Protein 4HG5 (pdb70)

CATH classification: 3.60.110.10

Solvent-accessible surface area: 46223 Å² total; per-residue (Å²): 126,103,81,82,0,0,1,0,4,4,42,3,20,3,73,16,112,49,9,16,74,45,0,86,93,6,0,25,61,0,3,115,93,113,0,38,0,0,1,0,0,10,2,0,0,1,10,22,34,48,46,121,0,5,53,12,2,0,30,55,0,33,67,4,8,82,76,0,42,61,12,0,50,58,30,16,158,102,55,106,80,83,1,8,0,2,0,0,0,13,18,26,18,54,48,108,24,17,101,128,68,31,39,63,0,51,4,0,3,0,4,0,21,54,117,8,133,55,85,23,72,4,31,3,2,2,15,34,30,2,48,9,44,114,42,89,121,40,108,28,34,85,17,5,13,50,2,131,66,42,8,108,35,15,150,12,62,11,16,83,1,0,1,1,0,10,4,0,2,6,0,0,33,2,2,16,83,0,25,70,75,23,0,19,4,0,0,1,1,0,11,14,29,65,50,2,3,67,28,2,2,80,8,3,0,60,1,1,0,5,2,0,4,0,6,0,0,0,0,2,0,17,11,148,10,93,8,56,20,78,46,4,10,48,5,31,81,32,56,84,169,103,78,103,32,94,102,92,4,54,1,65,0,1,0,0,11,1,59,1,135,53,64,14,69,5,72,124,102,57,71,26,68,24,23,18,51,10,60,7,42,113,91,58,5,80,98,14,38,115,35,7,34,1,55,134,31,40,37,94,108,43,20,139,147,104,79,0,0,0,0,6,4,46,3,14,4,71,16,111,92,8,14,51,38,0,85,122,6,0,27,56,0,3,110,83,111,0,26,0,0,1,0,0,11,2,0,0,1,17,28,46,53,45,122,0,5,51,63,2,0,120,90,0,39,126,4,8,143,83,0,39,63,12,0,52,62,34,20,167,102,52,106,67,81,0,8,0,2,0,0,0,14,18,26,23,46,132,104,17,86,130,124,70,31,70,62,0,22,4,0,2,0,5,0,18,57,128,8,113,7,70,5,16,0,13,3,2,2,15,31,36,3,54,10,39,168,43,84,124,54,52,29,36,136,16,6,4,46,2,112,6,9,0,42,37,14,133,13,62,21,21,46,0,0,2,0,0,9,3,0,1,6,0,1,32,1,2,15,44,0,6,47,23,9,0,48,4,0,0,0,0,0,10,13,15,65,44,1,2,69,26,3,3,81,9,2,0,61,1,0,0,6,3,0,4,0,7,0,0,0,0,2,1,27,24,140,11,95,22,62,21,76,112,16,8,146,138,46,172,38,66,85,173,67,77,123,111,74,83,3,53,2,63,0,0,0,0,10,2,57,2,134,53,65,14,70,5,72,122,104,62,99,24,63,20,18,16,56,10,61,9,46,67,88,61,6,101,107,17,34,111,39,6,35,1,26,106,36,40,36,88,95,38,22,129,161,100,78,0,0,0,0,7,4,51,3,27,4,59,16,110,139,9,15,127,42,0,80,94,5,0,26,53,0,4,112,81,84,0,34,0,0,0,0,0,11,3,1,0,0,10,28,15,50,50,61,0,6,66,76,2,0,118,93,0,35,125,5,9,145,83,0,41,64,11,0,49,94,33,17,77,122,54,105,88,81,1,8,0,2,0,0,0,14,22,24,20,56,80,57,21,101,163,142,66,34,72,68,0,51,4,0,3,1,5,0,17,66,121,7,56,57,102,24,89,5,26,2,2,1,17,33,37,4,72,4,31,135,110,92,65,126,31,30,58,14,6,18,52,2,110,63,37,9,105,31,14,134,13,56,15,18,82,0,0,2,1,0,12,4,1,0,8,0,0,34,1,3,14,89,0,26,69,67,20,0,43,3,0,0,2,1,0,8,15,22,69,48,4,2,67,25,2,2,78,8,2,0,60,2,0,0,6,3,0,4,0,6,0,0,0,0,2,1,29,31,117,3,86,3,55,20,94,127,13,34,66,74,55,163,42,54,88,177,102,52,64,33,158,77,74,3,56,2,64,0,1,0,0,10,2,60,2,133,54,67,14,70,5,65,124,93,60,138,33,66,20,16,14,57,8,59,9,50,89,144,61,10,44,93,12,39,113,38,6,35,1,58,134,32,36,34,116,106,49,65,166,41,82,0,0,0,0,6,4,43,3,22,3,73,18,110,47,9,24,133,41,0,30,98,6,0,21,64,0,3,107,84,109,0,32,0,0,1,0,0,11,3,0,0,1,7,13,79,57,53,56,0,6,66,74,3,0,124,88,0,34,138,6,10,149,88,0,42,67,23,0,49,59,34,21,162,98,49,102,83,81,1,8,0,2,0,0,0,14,23,25,16,55,74,71,30,95,163,105,62,39,64,63,0,54,5,0,3,1,4,0,18,64,128,7,135,48,86,22,87,4,26,3,2,2,16,33,30,5,57,8,44,121,40,74,136,63,122,32,34,83,15,8,16,55,3,89,64,39,9,109,33,14,142,12,68,19,20,86,0,0,2,0,0,10,4,1,1,6,0,0,30,1,2,14,84,0,25,71,66,24,0,56,4,0,0,1,0,0,28,16,23,63,33,3,2,129,26,2,1,79,11,1,0,61,2,1,0,5,3,0,4,0,6,0,0,0,0,2,1,30,25,113,13,93,26,65,16,108,67,38,97,114,110,162,84,110,78,9,51,2,63,0,0,0,0,10,2,53,1,132,53,64,14,67,4,75,122,94,63,98,25,66,20,21,18,58,9,62,8,47,76,97,60,10,47,96,13,39,114,30,5,33,1,55,134,33,38,35,91,81,21,58

Radius of gyration: 39.62 Å; Cα contacts (8 Å, |Δi|>4): 2906; chains: 4; bounding box: 117×97×97 Å

Organism: Saccharomyces cerevisiae (strain ATCC 204508 / S288c) (NCBI:txid559292)

B-factor: mean 28.01, std 7.47, range [16.26, 55.85]

Sequence (1200 aa):
KLKRVAVAQLCSSADLTKNLKVVKELISEAIQKKADVVFLPEASDYLSQNPLHSRYLAQKSPKFIRQLQSSITDLVRDNSRNIDVSIGVHLPPSEQDLLEGNDRVRNVLLYIDHEGKILQEYQKLHLFDVDVPNGPILKESKSVQPGKAIPDIIESPLGKLGSAICYDIRFPEFSLKLRSMGAEILCFPSAFTIKTGEAHWELLGRARAVDTQCYVLMPGQVGMHDLSDPEWEKQSHMMSALEKSSRRESWGHSMVIDPWGKIIAHADPSTVGPQLILADLDRELLQEIRNNKMPLWNQRRDDLFHLKRVAVAQLCSSADLTKNLKVVKELISEAIQKKADVVFLPEASDYLSQNPLHSRYLAQKSPKFIRQLQSSITDLVRDNSRNIDVSIGVHLPPSEQDLLEGNDRVRNVLLYIDHEGKILQEYQKLHLFDVDVPNGPILKESKSVQPGKAIPDIIEESPLGKLGSAICYDIRFPEFSLKLRSMGAEILCFPSAFTIKTGEAHWELLGRARAVDTQCYVLMMPGQVGMHDLSDPEWEKQSHMSALEKSRRESWGHSMVIDPWGKIIAHADPSTVGPQLILADLDRELLQEIRNNKMPLWNQRRDDLFHLKRVAVAQLCSSADLTKNLKVVKELISEAIQKKADVVFLPEASDYLSQNPLHSRYLAQKSPKFIRQLQSSITDLVRDNSRNIDVSIGVHLPPSEQDLLEGNDRVRNVLLYIDHEGKILQEYQKLHLFDVDVPNPILKESKSVQPGKAIPDIIESPLGKLGSAICYDIRFPEFSLKLRSMGAEILCFPSAFTIKTGEAHWELLGRARAVDTQCYVLMMPGQVGMHDLSDPEWEKQSHMSALEKSSRRESWGHSMVIDPWGKIIAHADPSTVGPQLILADLDRELLQEIRNNKMPLWNQRRDDLFLKRVAVAQLCSSADLTKNLKVVKELISEAIQKKADVVFLPEASDYLSQNPLHSRYLAQKSPKFIRRQLQSSITDLVRDNSRNIDVSIGVHLPPSEQDLLEGNDRVRNVLLYIDHEGKILQEYQKLHLFDVDVPNGPILKESKSVQPGKAIPDIIESPLGKLGSAICYDIRFPEFSLKLRSMGAEILCFPSAFTIKTGEAHWELLGRARAVDTQCYVLMMPGQVGMHDLSDPEWEKQSRRESWGHSMVIDPWGKIIAHADPSTVGPQLILADLDRELLQEIRNNKMPLWNQRRDDLF

Foldseek 3Di:
DWAKEKFKEAAFAQDQVVLLVLVLVRVLVCVVVVHQEYEAFAASRHDAQDLVRLLVSLVVFVVSLVVNLVSLLVSCVVSVHWHKYKYWHKHFDDPVCVVVVHGAIFGWIWIATSNSDTPDTDTAADADQDDFDVDHGDDRVSRHDHDDDQDAFDQGPRGTEGEHEAVRLVPLVSLQVSLVNPHQEYEYRYFAAQRCCVVPVLVSQLVSLQVSLHKYWYHYYAAWYHHDDVVVCVVVVPDPVSVPRTGGGHAFTFIAGSNSDTAWTDDPVDRRMDMIMDIHDPVVSVVVCVVPVVVVPDPPVPPD/DAKEKFKEFAFAQDQVVLLVLVLVRVLVCVVVRHQEYEAFAASRHDALDLVSLLVSLVCFVVSLVVNLVSLLVSCVVSVHWYKYWYWHKHFDDPVCVVVVHGAIFTWIWIATSNSDTPDTDTAADWDQDDQDVDHGDDRVSRYDHDDDQTAFDQGPQGTEGEHEAVRLVPLVSLQVSLVNPHQEYEYRYFAAQRVCVVPVLVSQLVSLQVRLHKYWYHYYAAWYHHDDPVVCVVVVHDPVSGDTGGGHAFTFIAGSNSHTPWTDDPVDDGMDMIMDDDDPVSSVVVCVVPVVVVPDPVVPPD/DAKEKFKEFAFALDQVVLLVVVLVSLLVCVVVPHQEYEAFAASRHDAFDLVSCLVSQVVFVVSLVVSLVSLLVSCVVSVHWYKYKYWHKHFDDPVCVVVVNRAIWTWIFIATSNSDTPDTDTAADWDQDPQDVHGDDRSVHYDHDDDQTAFDCGPQGTEGEHEACRLVPLVSLQVSLVNPAQEYEYRYFAAQRCCVVPVLPSQLVSLQVRLHKYWYHYYAAWYFHDDVVVCVVVVHDPVSGRGIGGGNGQTFIAGSNSHTPWTDDPPDDRMDMIMDDHDPVVSVVVCVVPVVVVPDPPVVD/DAKEKFKEFAFAQDQVVLLVLVLVSLLVCVVVVHAEYEAFAASRHDAPDLVSVLVSQVCFVVSLVVSLVSLLVSCVVSVHWYKYKYWHKHFDDPVQVVVVNRAIWTWIFIATSNSDTPDTDTAADADQDDQDVAHGDDRVVRYDHDDDQTAFDQGPLGTEGEHEAVRLVPLVSLQVSLVNPHQEYEYRYFAAQRCCVVPVLVSQLVSLQVRLHKYWYHYYAAWYHHDDPVCVVVGIRGGNAFTFIAGSNSDTPWTDDPVDPGMDMIMDDHDVVVSVVVCVVPVVVVPDPPVVD

Secondary structure (P-SEA, 3-state):
cbbbbbbbbbbbcccaaaaaaaaaaaaaaaaaacccbbbbccccccccccaaaaaaaaaaaaaaaaaaaaaaaaaaaaacbbbbbbbbbcccccaaaaaaccccccbbbbbbccccccccccccccccccccccbbbbbccccbbbbccccccccccccbbbbbcccccccaaaaaaaaaacccbbbbbccccaaaaaccaaaaaaaaaaacccbbbbbbbbcccccccaaaaaaacccccccbbbbbbbcccccccccccccccccccccccbbbbbbbbaaaaaaaaaaccccccccccccc/cbbbbbbbbbbcccaaaaaaaaaaaaaaaaaacccbbbbccccccccccaaaaaaaaaaaaaaaaaaaaaaaaaaaaacbbbbbbbbbcccccaaaaaacccbbbbbbbbbccccccccccccccccccccccbbbbbccccbbbbccccccccccccbbbbbcccccccaaaaaaaaaacccbbbbbccccaaaaaccaaaaaaaaaaacccbbbbbbbbcccccccaaaaaaaccccccccccccccccccccccccccccccccccccbbbbbbbbaaaaaaaaaaccccccccccccc/cbbbbbbbbcccccaaaaaaaaaaaaaaaaaacccbbbbccccccccccaaaaaaaaaaaaaaaaaaaaaaaaaaaaacbbbbbbbbbcccccaaaaaacccbbbbbbbbbccccccccccccccccccccccccccccccbbbbccccccccccccbbbbbcccccccaaaaaaaaaacccbbbbbccccaaaaaccaaaaaaaaaaacccbbbbbbbbcccccccaaaaaaacccccccccbbbbbcccccccccccccccccccccccbbbbbbbbaaaaaaaaaacccccccccccc/cbbbbbbbbbbcccaaaaaaaaaaaaaaaaaacccbbbbccccccccccaaaaaaaaaaaaaaaaaaaaaaaaaaaaacbbbbbbbbbcccccaaaaaacccbbbbbbbbbcccccccccccccccccccccccccccccccbbbbccccccccccccbbbbbcccccccaaaaaaaaaacccbbbbbccccaaaaaccaaaaaaaaaaacccbbbbbbbbccccccccccccccbbbbbcccccccccccccccccccccccbbbbbbbbaaaaaaaaaacccccccccccc

Structure (mmCIF, N/CA/C/O backbone):
data_4HG5
#
_entry.id   4HG5
#
_cell.length_a   65.498
_cell.length_b   125.840
_cell.length_c   77.879
_cell.angle_alpha   90.00
_cell.angle_beta   95.41
_cell.angle_gamma   90.00
#
_symmetry.space_group_name_H-M   'P 1 21 1'
#
loop_
_entity.id
_entity.type
_entity.pdbx_description
1 polymer 'Probable hydrolase NIT2'
2 non-polymer 'OXALOACETATE ION'
3 non-polymer GLYCEROL
4 non-polymer 'CACODYLATE ION'
5 water water
#
loop_
_atom_site.group_PDB
_atom_site.id
_atom_site.type_symbol
_atom_site.label_atom_id
_atom_site.label_alt_id
_atom_site.label_comp_id
_atom_site.label_asym_id
_atom_site.label_entity_id
_atom_site.label_seq_id
_atom_site.pdbx_PDB_ins_code
_atom_site.Cartn_x
_atom_site.Cartn_y
_atom_site.Cartn_z
_atom_site.occupancy
_atom_site.B_iso_or_equiv
_atom_site.auth_seq_id
_atom_site.auth_comp_id
_atom_site.auth_asym_id
_atom_site.auth_atom_id
_atom_site.pdbx_PDB_model_num
ATOM 1 N N . LYS A 1 38 ? 24.048 -2.337 44.210 1.00 36.64 4 LYS A N 1
ATOM 2 C CA . LYS A 1 38 ? 24.752 -3.655 44.154 1.00 36.39 4 LYS A CA 1
ATOM 3 C C . LYS A 1 38 ? 23.774 -4.838 44.182 1.00 36.32 4 LYS A C 1
ATOM 4 O O . LYS A 1 38 ? 24.153 -5.981 43.887 1.00 36.61 4 LYS A O 1
ATOM 6 N N . LEU A 1 39 ? 22.522 -4.555 44.541 1.00 35.57 5 LEU A N 1
ATOM 7 C CA . LEU A 1 39 ? 21.462 -5.567 44.573 1.00 34.64 5 LEU A CA 1
ATOM 8 C C . LEU A 1 39 ? 20.411 -5.269 43.512 1.00 33.90 5 LEU A C 1
ATOM 9 O O . LEU A 1 39 ? 20.153 -4.104 43.197 1.00 33.81 5 LEU A O 1
ATOM 14 N N . LYS A 1 40 ? 19.804 -6.321 42.968 1.00 32.71 6 LYS A N 1
ATOM 15 C CA . LYS A 1 40 ? 18.770 -6.172 41.948 1.00 31.70 6 LYS A CA 1
ATOM 16 C C . LYS A 1 40 ? 17.478 -6.866 42.367 1.00 30.65 6 LYS A C 1
ATOM 17 O O . LYS A 1 40 ? 17.499 -8.020 42.800 1.00 30.55 6 LYS A O 1
ATOM 23 N N . ARG A 1 41 ? 16.358 -6.155 42.237 1.00 29.14 7 ARG A N 1
ATOM 24 C CA . ARG A 1 41 ? 15.072 -6.636 42.743 1.00 27.81 7 ARG A CA 1
ATOM 25 C C . ARG A 1 41 ? 14.263 -7.400 41.701 1.00 26.47 7 ARG A C 1
ATOM 26 O O . ARG A 1 41 ? 13.987 -6.887 40.613 1.00 25.91 7 ARG A O 1
ATOM 34 N N . VAL A 1 42 ? 13.868 -8.621 42.056 1.00 24.99 8 VAL A N 1
ATOM 35 C CA . VAL A 1 42 ? 13.009 -9.439 41.196 1.00 23.85 8 VAL A CA 1
ATOM 36 C C . VAL A 1 42 ? 11.627 -9.609 41.829 1.00 23.04 8 VAL A C 1
ATOM 37 O O . VAL A 1 42 ? 11.496 -9.639 43.057 1.00 22.90 8 VAL A O 1
ATOM 41 N N . ALA A 1 43 ? 10.605 -9.691 40.983 1.00 22.11 9 ALA A N 1
ATOM 42 C CA . ALA A 1 43 ? 9.266 -10.078 41.425 1.00 21.60 9 ALA A CA 1
ATOM 43 C C . ALA A 1 43 ? 8.853 -11.386 40.767 1.00 20.94 9 ALA A C 1
ATOM 44 O O . ALA A 1 43 ? 9.073 -11.591 39.570 1.00 20.77 9 ALA A O 1
ATOM 46 N N . VAL A 1 44 ? 8.255 -12.266 41.563 1.00 20.50 10 VAL A N 1
ATOM 47 C CA . VAL A 1 44 ? 7.771 -13.557 41.085 1.00 20.12 10 VAL A CA 1
ATOM 48 C C . VAL A 1 44 ? 6.285 -13.643 41.404 1.00 20.24 10 VAL A C 1
ATOM 49 O O . VAL A 1 44 ? 5.878 -13.467 42.555 1.00 19.88 10 VAL A O 1
ATOM 53 N N . ALA A 1 45 ? 5.478 -13.894 40.377 1.00 20.29 11 ALA A N 1
ATOM 54 C CA . ALA A 1 45 ? 4.023 -13.914 40.526 1.00 20.29 11 ALA A CA 1
ATOM 55 C C . ALA A 1 45 ? 3.495 -15.329 40.639 1.00 20.33 11 ALA A C 1
ATOM 56 O O . ALA A 1 45 ? 4.001 -16.247 39.990 1.00 20.27 11 ALA A O 1
ATOM 58 N N . GLN A 1 46 ? 2.485 -15.485 41.488 1.00 20.28 12 GLN A N 1
ATOM 59 C CA . GLN A 1 46 ? 1.733 -16.724 41.616 1.00 20.40 12 GLN A CA 1
ATOM 60 C C . GLN A 1 46 ? 0.289 -16.385 41.279 1.00 20.42 12 GLN A C 1
ATOM 61 O O . GLN A 1 46 ? -0.238 -15.382 41.756 1.00 20.78 12 GLN A O 1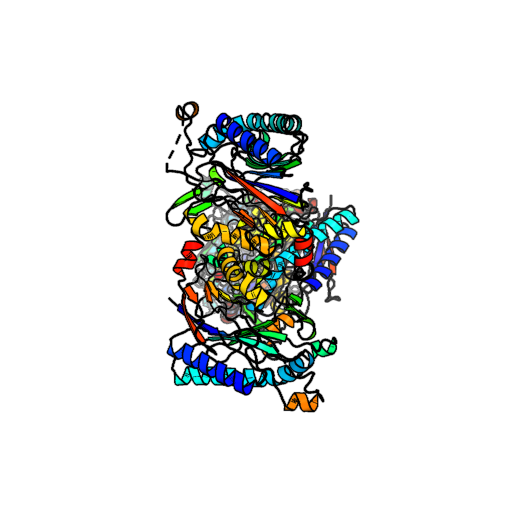
ATOM 67 N N . LEU A 1 47 ? -0.349 -17.204 40.450 1.00 20.56 13 LEU A N 1
ATOM 68 C CA . LEU A 1 47 ? -1.740 -16.934 40.063 1.00 20.45 13 LEU A CA 1
ATOM 69 C C . LEU A 1 47 ? -2.525 -18.204 39.758 1.00 20.49 13 LEU A C 1
ATOM 70 O O . LEU A 1 47 ? -1.971 -19.303 39.798 1.00 19.94 13 LEU A O 1
ATOM 75 N N . CYS A 1 48 ? -3.817 -18.042 39.463 1.00 20.47 14 CYS A N 1
ATOM 76 C CA . CYS A 1 48 ? -4.700 -19.170 39.192 1.00 21.30 14 CYS A CA 1
ATOM 77 C C . CYS A 1 48 ? -5.471 -18.918 37.890 1.00 21.13 14 CYS A C 1
ATOM 78 O O . CYS A 1 48 ? -6.541 -18.308 37.898 1.00 21.33 14 CYS A O 1
ATOM 81 N N . SER A 1 49 ? -4.904 -19.361 36.771 1.00 20.79 15 SER A N 1
ATOM 82 C CA . SER A 1 49 ? -5.509 -19.110 35.460 1.00 20.60 15 SER A CA 1
ATOM 83 C C . SER A 1 49 ? -6.858 -19.812 35.314 1.00 20.56 15 SER A C 1
ATOM 84 O O . SER A 1 49 ? -7.024 -20.953 35.748 1.00 20.61 15 SER A O 1
ATOM 87 N N . SER A 1 50 ? -7.813 -19.100 34.727 1.00 20.23 16 SER A N 1
ATOM 88 C CA . SER A 1 50 ? -9.076 -19.672 34.287 1.00 20.18 16 SER A CA 1
ATOM 89 C C . SER A 1 50 ? -9.006 -19.894 32.775 1.00 20.06 16 SER A C 1
ATOM 90 O O . SER A 1 50 ? -7.952 -19.705 32.165 1.00 19.62 16 SER A O 1
ATOM 93 N N . ALA A 1 51 ? -10.126 -20.283 32.169 1.00 20.07 17 ALA A N 1
ATOM 94 C CA . ALA A 1 51 ? -10.194 -20.387 30.714 1.00 20.27 17 ALA A CA 1
ATOM 95 C C . ALA A 1 51 ? -10.547 -19.038 30.078 1.00 20.73 17 ALA A C 1
ATOM 96 O O . ALA A 1 51 ? -10.579 -18.912 28.851 1.00 20.71 17 ALA A O 1
ATOM 98 N N . ASP A 1 52 ? -10.801 -18.039 30.922 1.00 20.71 18 ASP A N 1
ATOM 99 C CA . ASP A 1 52 ? -11.233 -16.714 30.476 1.00 21.34 18 ASP A CA 1
ATOM 100 C C . ASP A 1 52 ? -10.029 -15.782 30.329 1.00 21.19 18 ASP A C 1
ATOM 101 O O . ASP A 1 52 ? -9.515 -15.255 31.323 1.00 20.68 18 ASP A O 1
ATOM 106 N N . LEU A 1 53 ? -9.596 -15.574 29.086 1.00 21.11 19 LEU A N 1
ATOM 107 C CA . LEU A 1 53 ? -8.409 -14.759 28.798 1.00 21.67 19 LEU A CA 1
ATOM 108 C C . LEU A 1 53 ? -8.533 -13.309 29.269 1.00 22.00 19 LEU A C 1
ATOM 109 O O . LEU A 1 53 ? -7.549 -12.717 29.728 1.00 21.68 19 LEU A O 1
ATOM 114 N N . THR A 1 54 ? -9.739 -12.748 29.170 1.00 22.34 20 THR A N 1
ATOM 115 C CA . THR A 1 54 ? -9.989 -11.384 29.642 1.00 23.05 20 THR A CA 1
ATOM 116 C C . THR A 1 54 ? -9.815 -11.249 31.157 1.00 22.77 20 THR A C 1
ATOM 117 O O . THR A 1 54 ? -9.168 -10.300 31.633 1.00 22.84 20 THR A O 1
ATOM 121 N N . LYS A 1 55 ? -10.379 -12.200 31.904 1.00 22.19 21 LYS A N 1
ATOM 122 C CA . LYS A 1 55 ? -10.226 -12.229 33.354 1.00 22.03 21 LYS A CA 1
ATOM 123 C C . LYS A 1 55 ? -8.762 -12.455 33.746 1.00 21.74 21 LYS A C 1
ATOM 124 O O . LYS A 1 55 ? -8.252 -11.775 34.634 1.00 21.30 21 LYS A O 1
ATOM 126 N N . ASN A 1 56 ? -8.097 -13.394 33.072 1.00 21.08 22 ASN A N 1
ATOM 127 C CA . ASN A 1 56 ? -6.671 -13.652 33.316 1.00 21.22 22 ASN A CA 1
ATOM 128 C C . ASN A 1 56 ? -5.782 -12.429 33.062 1.00 21.02 22 ASN A C 1
ATOM 129 O O . ASN A 1 56 ? -4.849 -12.161 33.822 1.00 20.71 22 ASN A O 1
ATOM 134 N N . LEU A 1 57 ? -6.079 -11.688 31.996 1.00 20.86 23 LEU A N 1
ATOM 135 C CA . LEU A 1 57 ? -5.334 -10.466 31.676 1.00 21.29 23 LEU A CA 1
ATOM 136 C C . LEU A 1 57 ? -5.431 -9.421 32.789 1.00 21.41 23 LEU A C 1
ATOM 137 O O . LEU A 1 57 ? -4.431 -8.793 33.147 1.00 21.10 23 LEU A O 1
ATOM 142 N N . LYS A 1 58 ? -6.635 -9.252 33.338 1.00 21.48 24 LYS A N 1
ATOM 143 C CA . LYS A 1 58 ? -6.868 -8.324 34.444 1.00 21.68 24 LYS A CA 1
ATOM 144 C C . LYS A 1 58 ? -5.922 -8.619 35.616 1.00 21.60 24 LYS A C 1
ATOM 145 O O . LYS A 1 58 ? -5.271 -7.715 36.153 1.00 20.95 24 LYS A O 1
ATOM 148 N N . VAL A 1 59 ? -5.847 -9.896 35.986 1.00 21.64 25 VAL A N 1
ATOM 149 C CA . VAL A 1 59 ? -4.983 -10.373 37.066 1.00 21.84 25 VAL A CA 1
ATOM 150 C C . VAL A 1 59 ? -3.507 -10.123 36.755 1.00 21.64 25 VAL A C 1
ATOM 151 O O . VAL A 1 59 ? -2.773 -9.608 37.603 1.00 21.57 25 VAL A O 1
ATOM 155 N N . VAL A 1 60 ? -3.086 -10.482 35.541 1.00 21.48 26 VAL A N 1
ATOM 156 C CA . VAL A 1 60 ? -1.706 -10.275 35.111 1.00 21.25 26 VAL A CA 1
ATOM 157 C C . VAL A 1 60 ? -1.356 -8.781 35.174 1.00 21.35 26 VAL A C 1
ATOM 158 O O . VAL A 1 60 ? -0.292 -8.410 35.670 1.00 21.09 26 VAL A O 1
ATOM 162 N N . LYS A 1 61 ? -2.271 -7.936 34.704 1.00 21.56 27 LYS A N 1
ATOM 163 C CA . LYS A 1 61 ? -2.054 -6.485 34.694 1.00 22.12 27 LYS A CA 1
ATOM 164 C C . LYS A 1 61 ? -1.860 -5.925 36.098 1.00 22.13 27 LYS A C 1
ATOM 165 O O . LYS A 1 61 ? -0.986 -5.084 36.313 1.00 22.22 27 LYS A O 1
ATOM 171 N N . GLU A 1 62 ? -2.671 -6.405 37.046 1.00 22.11 28 GLU A N 1
ATOM 172 C CA . GLU A 1 62 ? -2.582 -5.987 38.448 1.00 22.34 28 GLU A CA 1
ATOM 173 C C . GLU A 1 62 ? -1.246 -6.376 39.064 1.00 22.24 28 GLU A C 1
ATOM 174 O O . GLU A 1 62 ? -0.652 -5.595 39.809 1.00 22.34 28 GLU A O 1
ATOM 178 N N . LEU A 1 63 ? -0.783 -7.587 38.756 1.00 22.02 29 LEU A N 1
ATOM 179 C CA . LEU A 1 63 ? 0.479 -8.098 39.299 1.00 22.06 29 LEU A CA 1
ATOM 180 C C . LEU A 1 63 ? 1.683 -7.323 38.778 1.00 21.99 29 LEU A C 1
ATOM 181 O O . LEU A 1 63 ? 2.604 -7.021 39.539 1.00 21.85 29 LEU A O 1
ATOM 186 N N . ILE A 1 64 ? 1.667 -6.987 37.488 1.00 22.06 30 ILE A N 1
ATOM 187 C CA . ILE A 1 64 ? 2.739 -6.195 36.889 1.00 22.37 30 ILE A CA 1
ATOM 188 C C . ILE A 1 64 ? 2.730 -4.786 37.482 1.00 22.66 30 ILE A C 1
ATOM 189 O O . ILE A 1 64 ? 3.785 -4.242 37.818 1.00 22.81 30 ILE A O 1
ATOM 194 N N . SER A 1 65 ? 1.533 -4.218 37.631 1.00 23.39 31 SER A N 1
ATOM 195 C CA . SER A 1 65 ? 1.361 -2.919 38.280 1.00 23.92 31 SER A CA 1
ATOM 196 C C . SER A 1 65 ? 1.950 -2.909 39.691 1.00 24.51 31 SER A C 1
ATOM 197 O O . SER A 1 65 ? 2.667 -1.975 40.065 1.00 24.28 31 SER A O 1
ATOM 200 N N . GLU A 1 66 ? 1.645 -3.954 40.459 1.00 25.03 32 GLU A N 1
ATOM 201 C CA . GLU A 1 66 ? 2.180 -4.118 41.810 1.00 25.72 32 GLU A CA 1
ATOM 202 C C . GLU A 1 66 ? 3.704 -4.242 41.789 1.00 25.45 32 GLU A C 1
ATOM 203 O O . GLU A 1 66 ? 4.387 -3.649 42.625 1.00 25.43 32 GLU A O 1
ATOM 209 N N . ALA A 1 67 ? 4.228 -5.001 40.827 1.00 25.29 33 ALA A N 1
ATOM 210 C CA . ALA A 1 67 ? 5.677 -5.162 40.659 1.00 25.11 33 ALA A CA 1
ATOM 211 C C . ALA A 1 67 ? 6.409 -3.836 40.420 1.00 25.05 33 ALA A C 1
ATOM 212 O O . ALA A 1 67 ? 7.463 -3.599 41.015 1.00 24.90 33 ALA A O 1
ATOM 214 N N . ILE A 1 68 ? 5.851 -2.983 39.560 1.00 25.21 34 ILE A N 1
ATOM 215 C CA . ILE A 1 68 ? 6.436 -1.657 39.289 1.00 25.73 34 ILE A CA 1
ATOM 216 C C . ILE A 1 68 ? 6.411 -0.776 40.534 1.00 25.89 34 ILE A C 1
ATOM 217 O O . ILE A 1 68 ? 7.384 -0.069 40.822 1.00 25.66 34 ILE A O 1
ATOM 222 N N . GLN A 1 69 ? 5.294 -0.814 41.259 1.00 26.37 35 GLN A N 1
ATOM 223 C CA . GLN A 1 69 ? 5.152 -0.045 42.495 1.00 27.16 35 GLN A CA 1
ATOM 224 C C . GLN A 1 69 ? 6.147 -0.505 43.552 1.00 27.29 35 GLN A C 1
ATOM 225 O O . GLN A 1 69 ? 6.595 0.292 44.377 1.00 27.26 35 GLN A O 1
ATOM 230 N N . LYS A 1 70 ? 6.492 -1.791 43.516 1.00 27.48 36 LYS A N 1
ATOM 231 C CA . LYS A 1 70 ? 7.460 -2.361 44.448 1.00 27.91 36 LYS A CA 1
ATOM 232 C C . LYS A 1 70 ? 8.892 -2.237 43.915 1.00 27.59 36 LYS A C 1
ATOM 233 O O . LYS A 1 70 ? 9.839 -2.716 44.540 1.00 27.73 36 LYS A O 1
ATOM 239 N N . LYS A 1 71 ? 9.031 -1.599 42.756 1.00 27.42 37 LYS A N 1
ATOM 240 C CA . LYS A 1 71 ? 10.329 -1.298 42.138 1.00 27.27 37 LYS A CA 1
ATOM 241 C C . LYS A 1 71 ? 11.144 -2.541 41.742 1.00 26.86 37 LYS A C 1
ATOM 242 O O . LYS A 1 71 ? 12.376 -2.554 41.820 1.00 26.73 37 LYS A O 1
ATOM 247 N N . ALA A 1 72 ? 10.440 -3.584 41.310 1.00 26.38 38 ALA A N 1
ATOM 248 C CA . ALA A 1 72 ? 11.078 -4.761 40.725 1.00 25.79 38 ALA A CA 1
ATOM 249 C C . ALA A 1 72 ? 11.575 -4.412 39.328 1.00 25.57 38 ALA A C 1
ATOM 250 O O . ALA A 1 72 ? 10.894 -3.701 38.591 1.00 25.38 38 ALA A O 1
ATOM 252 N N . ASP A 1 73 ? 12.755 -4.907 38.966 1.00 25.35 39 ASP A N 1
ATOM 253 C CA . ASP A 1 73 ? 13.318 -4.644 37.640 1.00 25.25 39 ASP A CA 1
ATOM 254 C C . ASP A 1 73 ? 12.729 -5.572 36.578 1.00 24.21 39 ASP A C 1
ATOM 255 O O . ASP A 1 73 ? 12.629 -5.205 35.404 1.00 23.88 39 ASP A O 1
ATOM 260 N N . VAL A 1 74 ? 12.363 -6.781 37.001 1.00 22.93 40 VAL A N 1
ATOM 261 C CA . VAL A 1 74 ? 11.708 -7.761 36.139 1.00 21.90 40 VAL A CA 1
ATOM 262 C C . VAL A 1 74 ? 10.664 -8.516 36.963 1.00 21.63 40 VAL A C 1
ATOM 263 O O . VAL A 1 74 ? 10.880 -8.794 38.151 1.00 21.39 40 VAL A O 1
ATOM 267 N N . VAL A 1 75 ? 9.546 -8.849 36.326 1.00 20.46 41 VAL A N 1
ATOM 268 C CA . VAL A 1 75 ? 8.511 -9.664 36.956 1.00 20.10 41 VAL A CA 1
ATOM 269 C C . VAL A 1 75 ? 8.300 -10.955 36.161 1.00 19.65 41 VAL A C 1
ATOM 270 O O . VAL A 1 75 ? 8.164 -10.925 34.938 1.00 19.84 41 VAL A O 1
ATOM 274 N N . PHE A 1 76 ? 8.289 -12.077 36.873 1.00 19.47 42 PHE A N 1
ATOM 275 C CA . PHE A 1 76 ? 8.144 -13.400 36.268 1.00 19.16 42 PHE A CA 1
ATOM 276 C C . PHE A 1 76 ? 6.788 -13.999 36.635 1.00 19.05 42 PHE A C 1
ATOM 277 O O . PHE A 1 76 ? 6.456 -14.120 37.822 1.00 19.20 42 PHE A O 1
ATOM 285 N N . LEU A 1 77 ? 6.015 -14.357 35.609 1.00 18.65 43 LEU A N 1
ATOM 286 C CA . LEU A 1 77 ? 4.691 -14.950 35.765 1.00 18.94 43 LEU A CA 1
ATOM 287 C C . LEU A 1 77 ? 4.742 -16.422 35.344 1.00 18.70 43 LEU A C 1
ATOM 288 O O . LEU A 1 77 ? 5.606 -16.807 34.548 1.00 18.77 43 LEU A O 1
ATOM 293 N N . PRO A 1 78 ? 3.798 -17.245 35.843 1.00 18.28 44 PRO A N 1
ATOM 294 C CA . PRO A 1 78 ? 3.837 -18.690 35.580 1.00 18.10 44 PRO A CA 1
ATOM 295 C C . PRO A 1 78 ? 3.548 -19.107 34.136 1.00 18.24 44 PRO A C 1
ATOM 296 O O . PRO A 1 78 ? 3.119 -18.295 33.316 1.00 18.18 44 PRO A O 1
ATOM 300 N N . GLU A 1 79 ? 3.790 -20.385 33.850 1.00 18.47 45 GLU A N 1
ATOM 301 C CA . GLU A 1 79 ? 3.346 -21.035 32.628 1.00 18.64 45 GLU A CA 1
ATOM 302 C C . GLU A 1 79 ? 1.836 -20.854 32.521 1.00 18.57 45 GLU A C 1
ATOM 303 O O . GLU A 1 79 ? 1.155 -20.784 33.540 1.00 18.68 45 GLU A O 1
ATOM 309 N N . ALA A 1 80 ? 1.334 -20.749 31.290 1.00 18.94 46 ALA A N 1
ATOM 310 C CA . ALA A 1 80 ? -0.108 -20.701 31.014 1.00 19.05 46 ALA A CA 1
ATOM 311 C C . ALA A 1 80 ? -0.820 -19.547 31.733 1.00 19.13 46 ALA A C 1
ATOM 312 O O . ALA A 1 80 ? -1.924 -19.713 32.259 1.00 19.46 46 ALA A O 1
ATOM 314 N N . SER A 1 81 ? -0.173 -18.385 31.751 1.00 18.77 47 SER A N 1
ATOM 315 C CA . SER A 1 81 ? -0.727 -17.180 32.363 1.00 18.95 47 SER A CA 1
ATOM 316 C C . SER A 1 81 ? -1.830 -16.558 31.513 1.00 19.02 47 SER A C 1
ATOM 317 O O . SER A 1 81 ? -2.591 -15.708 32.003 1.00 19.82 47 SER A O 1
ATOM 320 N N . ASP A 1 82 ? -1.905 -16.949 30.243 1.00 19.16 48 ASP A N 1
ATOM 321 C CA . ASP A 1 82 ? -3.013 -16.505 29.394 1.00 19.33 48 ASP A CA 1
ATOM 322 C C . ASP A 1 82 ? -4.268 -17.332 29.621 1.00 19.22 48 ASP A C 1
ATOM 323 O O . ASP A 1 82 ? -5.363 -16.774 29.719 1.00 19.15 48 ASP A O 1
ATOM 328 N N . TYR A 1 83 ? -4.110 -18.655 29.714 1.00 18.93 49 TYR A N 1
ATOM 329 C CA . TYR A 1 83 ? -5.242 -19.553 29.936 1.00 18.94 49 TYR A CA 1
ATOM 330 C C . TYR A 1 83 ? -4.810 -20.968 30.297 1.00 19.31 49 TYR A C 1
ATOM 331 O O . TYR A 1 83 ? -3.696 -21.393 29.985 1.00 18.88 49 TYR A O 1
ATOM 340 N N . LEU A 1 84 ? -5.728 -21.688 30.932 1.00 19.83 50 LEU A N 1
ATOM 341 C CA . LEU A 1 84 ? -5.668 -23.139 31.020 1.00 20.72 50 LEU A CA 1
ATOM 342 C C . LEU A 1 84 ? -6.966 -23.676 30.436 1.00 20.92 50 LEU A C 1
ATOM 343 O O . LEU A 1 84 ? -7.995 -23.014 30.518 1.00 21.73 50 LEU A O 1
ATOM 348 N N . SER A 1 85 ? -6.913 -24.864 29.842 1.00 21.62 51 SER A N 1
ATOM 349 C CA . SER A 1 85 ? -8.028 -25.382 29.051 1.00 22.13 51 SER A CA 1
ATOM 350 C C . SER A 1 85 ? -8.568 -26.703 29.597 1.00 22.37 51 SER A C 1
ATOM 351 O O . SER A 1 85 ? -7.945 -27.335 30.450 1.00 22.40 51 SER A O 1
ATOM 354 N N . GLN A 1 86 ? -9.723 -27.114 29.083 1.00 22.29 52 GLN A N 1
ATOM 355 C CA . GLN A 1 86 ? -10.398 -28.331 29.532 1.00 22.73 52 GLN A CA 1
ATOM 356 C C . GLN A 1 86 ? -9.848 -29.585 28.869 1.00 22.42 52 GLN A C 1
ATOM 357 O O . GLN A 1 86 ? -9.826 -30.655 29.478 1.00 22.25 52 GLN A O 1
ATOM 363 N N . ASN A 1 87 ? -9.423 -29.448 27.614 1.00 22.36 53 ASN A N 1
ATOM 364 C CA . ASN A 1 87 ? -8.929 -30.574 26.825 1.00 22.09 53 ASN A CA 1
ATOM 365 C C . ASN A 1 87 ? -8.163 -30.058 25.599 1.00 21.70 53 ASN A C 1
ATOM 366 O O . ASN A 1 87 ? -8.105 -28.841 25.390 1.00 21.22 53 ASN A O 1
ATOM 371 N N . PRO A 1 88 ? -7.557 -30.964 24.801 1.00 21.42 54 PRO A N 1
ATOM 372 C CA . PRO A 1 88 ? -6.765 -30.511 23.649 1.00 21.44 54 PRO A CA 1
ATOM 373 C C . PRO A 1 88 ? -7.531 -29.675 22.619 1.00 21.14 54 PRO A C 1
ATOM 374 O O . PRO A 1 88 ? -6.947 -28.786 21.995 1.00 21.34 54 PRO A O 1
ATOM 378 N N . LEU A 1 89 ? -8.819 -29.953 22.446 1.00 20.68 55 LEU A N 1
ATOM 379 C CA . LEU A 1 89 ? -9.629 -29.182 21.504 1.00 20.66 55 LEU A CA 1
ATOM 380 C C . LEU A 1 89 ? -9.855 -27.774 22.035 1.00 20.21 55 LEU A C 1
ATOM 381 O O . LEU A 1 89 ? -9.808 -26.807 21.282 1.00 20.38 55 LEU A O 1
ATOM 386 N N . HIS A 1 90 ? -10.072 -27.675 23.344 1.00 20.10 56 HIS A N 1
ATOM 387 C CA . HIS A 1 90 ? -10.272 -26.397 24.008 1.00 19.61 56 HIS A CA 1
ATOM 388 C C . HIS A 1 90 ? -9.030 -25.521 23.910 1.00 19.63 56 HIS A C 1
ATOM 389 O O . HIS A 1 90 ? -9.133 -24.315 23.657 1.00 19.64 56 HIS A O 1
ATOM 396 N N . SER A 1 91 ? -7.864 -26.137 24.101 1.00 19.26 57 SER A N 1
ATOM 397 C CA . SER A 1 91 ? -6.588 -25.422 24.061 1.00 19.65 57 SER A CA 1
ATOM 398 C C . SER A 1 91 ? -6.384 -24.730 22.712 1.00 19.24 57 SER A C 1
ATOM 399 O O . SER A 1 91 ? -6.018 -23.549 22.657 1.00 19.27 57 SER A O 1
ATOM 402 N N . ARG A 1 92 ? -6.648 -25.471 21.637 1.00 18.69 58 ARG A N 1
ATOM 403 C CA . ARG A 1 92 ? -6.513 -24.963 20.273 1.00 18.95 58 ARG A CA 1
ATOM 404 C C . ARG A 1 92 ? -7.432 -23.777 20.018 1.00 18.76 58 ARG A C 1
ATOM 405 O O . ARG A 1 92 ? -7.061 -22.830 19.326 1.00 19.25 58 ARG A O 1
ATOM 413 N N . TYR A 1 93 ? -8.628 -23.847 20.593 1.00 18.56 59 TYR A N 1
ATOM 414 C CA . TYR A 1 93 ? -9.627 -22.793 20.472 1.00 18.29 59 TYR A CA 1
ATOM 415 C C . TYR A 1 93 ? -9.187 -21.532 21.214 1.00 18.13 59 TYR A C 1
ATOM 416 O O . TYR A 1 93 ? -9.313 -20.423 20.694 1.00 17.71 59 TYR A O 1
ATOM 425 N N . LEU A 1 94 ? -8.668 -21.707 22.429 1.00 17.93 60 LEU A N 1
ATOM 426 C CA . LEU A 1 94 ? -8.202 -20.571 23.225 1.00 17.82 60 LEU A CA 1
ATOM 427 C C . LEU A 1 94 ? -6.915 -19.937 22.688 1.00 17.80 60 LEU A C 1
ATOM 428 O O . LEU A 1 94 ? -6.735 -18.715 22.778 1.00 17.22 60 LEU A O 1
ATOM 433 N N . ALA A 1 95 ? -6.037 -20.762 22.118 1.00 17.69 61 ALA A N 1
ATOM 434 C CA . ALA A 1 95 ? -4.774 -20.282 21.553 1.00 18.15 61 ALA A CA 1
ATOM 435 C C . ALA A 1 95 ? -5.016 -19.263 20.443 1.00 18.48 61 ALA A C 1
ATOM 436 O O . ALA A 1 95 ? -4.203 -18.372 20.224 1.00 17.93 61 ALA A O 1
ATOM 438 N N . GLN A 1 96 ? -6.151 -19.390 19.759 1.00 19.04 62 GLN A N 1
ATOM 439 C CA . GLN A 1 96 ? -6.551 -18.420 18.740 1.00 19.84 62 GLN A CA 1
ATOM 440 C C . GLN A 1 96 ? -6.814 -17.016 19.308 1.00 20.29 62 GLN A C 1
ATOM 441 O O . GLN A 1 96 ? -6.748 -16.025 18.571 1.00 20.37 62 GLN A O 1
ATOM 447 N N . LYS A 1 97 ? -7.084 -16.945 20.615 1.00 20.48 63 LYS A N 1
ATOM 448 C CA . LYS A 1 97 ? -7.349 -15.687 21.326 1.00 20.53 63 LYS A CA 1
ATOM 449 C C . LYS A 1 97 ? -6.086 -15.115 21.979 1.00 20.59 63 LYS A C 1
ATOM 450 O O . LYS A 1 97 ? -6.065 -13.965 22.427 1.00 19.85 63 LYS A O 1
ATOM 456 N N . SER A 1 98 ? -5.039 -15.930 22.048 1.00 20.25 64 SER A N 1
ATOM 457 C CA . SER A 1 98 ? -3.790 -15.536 22.701 1.00 20.46 64 SER A CA 1
ATOM 458 C C . SER A 1 98 ? -3.036 -14.370 22.042 1.00 20.54 64 SER A C 1
ATOM 459 O O . SER A 1 98 ? -2.506 -13.523 22.757 1.00 20.80 64 SER A O 1
ATOM 462 N N . PRO A 1 99 ? -2.972 -14.318 20.688 1.00 20.62 65 PRO A N 1
ATOM 463 C CA . PRO A 1 99 ? -2.292 -13.163 20.085 1.00 20.47 65 PRO A CA 1
ATOM 464 C C . PRO A 1 99 ? -2.879 -11.807 20.495 1.00 20.57 65 PRO A C 1
ATOM 465 O O . PRO A 1 99 ? -2.118 -10.856 20.679 1.00 19.91 65 PRO A O 1
ATOM 469 N N . LYS A 1 100 ? -4.205 -11.729 20.646 1.00 20.70 66 LYS A N 1
ATOM 470 C CA . LYS A 1 100 ? -4.883 -10.510 21.128 1.00 21.55 66 LYS A CA 1
ATOM 471 C C . LYS A 1 100 ? -4.500 -10.219 22.590 1.00 21.07 66 LYS A C 1
ATOM 472 O O . LYS A 1 100 ? -4.151 -9.091 22.934 1.00 20.78 66 LYS A O 1
ATOM 478 N N . PHE A 1 101 ? -4.573 -11.244 23.438 1.00 20.98 67 PHE A N 1
ATOM 479 C CA . PHE A 1 101 ? -4.069 -11.179 24.826 1.00 20.83 67 PHE A CA 1
ATOM 480 C C . PHE A 1 101 ? -2.655 -10.577 24.899 1.00 20.95 67 PHE A C 1
ATOM 481 O O . PHE A 1 101 ? -2.378 -9.695 25.717 1.00 20.85 67 PHE A O 1
ATOM 489 N N . ILE A 1 102 ? -1.762 -11.063 24.040 1.00 21.13 68 ILE A N 1
ATOM 490 C CA . ILE A 1 102 ? -0.370 -10.629 24.073 1.00 21.52 68 ILE A CA 1
ATOM 491 C C . ILE A 1 102 ? -0.242 -9.162 23.643 1.00 22.01 68 ILE A C 1
ATOM 492 O O . ILE A 1 102 ? 0.496 -8.397 24.264 1.00 22.01 68 ILE A O 1
ATOM 497 N N . ARG A 1 103 ? -0.975 -8.776 22.597 1.00 22.35 69 ARG A N 1
ATOM 498 C CA . ARG A 1 103 ? -0.963 -7.390 22.119 1.00 23.02 69 ARG A CA 1
ATOM 499 C C . ARG A 1 103 ? -1.503 -6.435 23.177 1.00 22.95 69 ARG A C 1
ATOM 500 O O . ARG A 1 103 ? -0.963 -5.347 23.368 1.00 23.03 69 ARG A O 1
ATOM 508 N N . GLN A 1 104 ? -2.570 -6.853 23.856 1.00 23.16 70 GLN A N 1
ATOM 509 C CA . GLN A 1 104 ? -3.152 -6.073 24.939 1.00 23.50 70 GLN A CA 1
ATOM 510 C C . GLN A 1 104 ? -2.183 -5.969 26.114 1.00 23.28 70 GLN A C 1
ATOM 511 O O . GLN A 1 104 ? -2.089 -4.921 26.749 1.00 23.14 70 GLN A O 1
ATOM 517 N N . LEU A 1 105 ? -1.445 -7.052 26.366 1.00 23.06 71 LEU A N 1
ATOM 518 C CA . LEU A 1 105 ? -0.432 -7.086 27.414 1.00 23.03 71 LEU A CA 1
ATOM 519 C C . LEU A 1 105 ? 0.740 -6.159 27.100 1.00 23.05 71 LEU A C 1
ATOM 520 O O . LEU A 1 105 ? 1.188 -5.419 27.969 1.00 22.96 71 LEU A O 1
ATOM 525 N N . GLN A 1 106 ? 1.230 -6.212 25.860 1.00 23.43 72 GLN A N 1
ATOM 526 C CA . GLN A 1 106 ? 2.296 -5.321 25.397 1.00 23.80 72 GLN A CA 1
ATOM 527 C C . GLN A 1 106 ? 1.905 -3.857 25.629 1.00 24.21 72 GLN A C 1
ATOM 528 O O . GLN A 1 106 ? 2.695 -3.064 26.155 1.00 24.03 72 GLN A O 1
ATOM 534 N N . SER A 1 107 ? 0.669 -3.524 25.263 1.00 24.43 73 SER A N 1
ATOM 535 C CA . SER A 1 107 ? 0.128 -2.182 25.452 1.00 25.20 73 SER A CA 1
ATOM 536 C C . SER A 1 107 ? -0.010 -1.820 26.931 1.00 25.06 73 SER A C 1
ATOM 537 O O . SER A 1 107 ? 0.272 -0.689 27.324 1.00 25.37 73 SER A O 1
ATOM 540 N N . SER A 1 108 ? -0.428 -2.789 27.744 1.00 25.05 74 SER A N 1
ATOM 541 C CA . SER A 1 108 ? -0.602 -2.594 29.183 1.00 24.97 74 SER A CA 1
ATOM 542 C C . SER A 1 108 ? 0.730 -2.308 29.872 1.00 24.86 74 SER A C 1
ATOM 543 O O . SER A 1 108 ? 0.804 -1.460 30.763 1.00 24.60 74 SER A O 1
ATOM 546 N N . ILE A 1 109 ? 1.774 -3.013 29.440 1.00 24.57 75 ILE A N 1
ATOM 547 C CA . ILE A 1 109 ? 3.123 -2.813 29.963 1.00 24.44 75 ILE A CA 1
ATOM 548 C C . ILE A 1 109 ? 3.642 -1.402 29.659 1.00 24.65 75 ILE A C 1
ATOM 549 O O . ILE A 1 109 ? 4.116 -0.721 30.567 1.00 24.20 75 ILE A O 1
ATOM 554 N N . THR A 1 110 ? 3.541 -0.964 28.400 1.00 25.16 76 THR A N 1
ATOM 555 C CA . THR A 1 110 ? 3.962 0.399 28.041 1.00 26.16 76 THR A CA 1
ATOM 556 C C . THR A 1 110 ? 3.151 1.452 28.793 1.00 26.36 76 THR A C 1
ATOM 557 O O . THR A 1 110 ? 3.701 2.468 29.217 1.00 26.60 76 THR A O 1
ATOM 561 N N . ASP A 1 111 ? 1.852 1.205 28.962 1.00 26.64 77 ASP A N 1
ATOM 562 C CA . ASP A 1 111 ? 0.987 2.127 29.708 1.00 26.98 77 ASP A CA 1
ATOM 563 C C . ASP A 1 111 ? 1.421 2.237 31.165 1.00 26.57 77 ASP A C 1
ATOM 564 O O . ASP A 1 111 ? 1.479 3.342 31.724 1.00 26.29 77 ASP A O 1
ATOM 569 N N . LEU A 1 112 ? 1.742 1.089 31.764 1.00 26.13 78 LEU A N 1
ATOM 570 C CA . LEU A 1 112 ? 2.178 1.031 33.160 1.00 25.99 78 LEU A CA 1
ATOM 571 C C . LEU A 1 112 ? 3.551 1.675 33.352 1.00 26.03 78 LEU A C 1
ATOM 572 O O . LEU A 1 112 ? 3.782 2.374 34.344 1.00 25.84 78 LEU A O 1
ATOM 577 N N . VAL A 1 113 ? 4.449 1.446 32.396 1.00 25.92 79 VAL A N 1
ATOM 578 C CA . VAL A 1 113 ? 5.777 2.057 32.420 1.00 26.16 79 VAL A CA 1
ATOM 579 C C . VAL A 1 113 ? 5.667 3.592 32.343 1.00 26.63 79 VAL A C 1
ATOM 580 O O . VAL A 1 113 ? 6.278 4.307 33.138 1.00 26.75 79 VAL A O 1
ATOM 584 N N . ARG A 1 114 ? 4.861 4.073 31.403 1.00 27.27 80 ARG A N 1
ATOM 585 C CA . ARG A 1 114 ? 4.609 5.506 31.224 1.00 28.17 80 ARG A CA 1
ATOM 586 C C . ARG A 1 114 ? 3.990 6.146 32.472 1.00 28.46 80 ARG A C 1
ATOM 587 O O . ARG A 1 114 ? 4.465 7.186 32.936 1.00 28.39 80 ARG A O 1
ATOM 595 N N . ASP A 1 115 ? 2.950 5.514 33.018 1.00 29.04 81 ASP A N 1
ATOM 596 C CA . ASP A 1 115 ? 2.207 6.069 34.160 1.00 29.86 81 ASP A CA 1
ATOM 597 C C . ASP A 1 115 ? 2.992 6.079 35.474 1.00 29.86 81 ASP A C 1
ATOM 598 O O . ASP A 1 115 ? 2.718 6.899 36.359 1.00 30.04 81 ASP A O 1
ATOM 603 N N . ASN A 1 116 ? 3.959 5.173 35.602 1.00 29.42 82 ASN A N 1
ATOM 604 C CA . ASN A 1 116 ? 4.790 5.095 36.801 1.00 29.34 82 ASN A CA 1
ATOM 605 C C . ASN A 1 116 ? 6.177 5.707 36.602 1.00 29.25 82 ASN A C 1
ATOM 606 O O . ASN A 1 116 ? 6.986 5.735 37.533 1.00 29.39 82 ASN A O 1
ATOM 611 N N . SER A 1 117 ? 6.440 6.191 35.387 1.00 29.41 83 SER A N 1
ATOM 612 C CA . SER A 1 117 ? 7.738 6.769 35.004 1.00 29.48 83 SER A CA 1
ATOM 613 C C . SER A 1 117 ? 8.899 5.852 35.402 1.00 29.08 83 SER A C 1
ATOM 614 O O . SER A 1 117 ? 9.946 6.309 35.864 1.00 29.16 83 SER A O 1
ATOM 617 N N . ARG A 1 118 ? 8.701 4.550 35.216 1.00 28.54 84 ARG A N 1
ATOM 618 C CA . ARG A 1 118 ? 9.641 3.549 35.700 1.00 28.00 84 ARG A CA 1
ATOM 619 C C . ARG A 1 118 ? 9.590 2.306 34.814 1.00 27.18 84 ARG A C 1
ATOM 620 O O . ARG A 1 118 ? 8.510 1.865 34.413 1.00 26.89 84 ARG A O 1
ATOM 628 N N . ASN A 1 119 ? 10.765 1.758 34.510 1.00 25.93 85 ASN A N 1
ATOM 629 C CA . ASN A 1 119 ? 10.889 0.615 33.609 1.00 25.05 85 ASN A CA 1
ATOM 630 C C . ASN A 1 119 ? 10.664 -0.723 34.299 1.00 24.26 85 ASN A C 1
ATOM 631 O O . ASN A 1 119 ? 11.075 -0.914 35.444 1.00 23.74 85 ASN A O 1
ATOM 636 N N . ILE A 1 120 ? 10.010 -1.645 33.595 1.00 23.42 86 ILE A N 1
ATOM 637 C CA . ILE A 1 120 ? 9.976 -3.050 34.010 1.00 22.73 86 ILE A CA 1
ATOM 638 C C . ILE A 1 120 ? 9.974 -3.968 32.789 1.00 22.38 86 ILE A C 1
ATOM 639 O O . ILE A 1 120 ? 9.433 -3.618 31.735 1.00 22.05 86 ILE A O 1
ATOM 644 N N . ASP A 1 121 ? 10.606 -5.128 32.935 1.00 22.14 87 ASP A N 1
ATOM 645 C CA . ASP A 1 121 ? 10.524 -6.184 31.939 1.00 21.89 87 ASP A CA 1
ATOM 646 C C . ASP A 1 121 ? 9.653 -7.309 32.476 1.00 21.43 87 ASP A C 1
ATOM 647 O O . ASP A 1 121 ? 9.556 -7.502 33.688 1.00 21.41 87 ASP A O 1
ATOM 652 N N . VAL A 1 122 ? 9.027 -8.051 31.567 1.00 20.90 88 VAL A N 1
ATOM 653 C CA . VAL A 1 122 ? 8.065 -9.078 31.941 1.00 20.36 88 VAL A CA 1
ATOM 654 C C . VAL A 1 122 ? 8.401 -10.397 31.260 1.00 20.17 88 VAL A C 1
ATOM 655 O O . VAL A 1 122 ? 8.598 -10.444 30.041 1.00 20.27 88 VAL A O 1
ATOM 659 N N . SER A 1 123 ? 8.477 -11.454 32.064 1.00 19.76 89 SER A N 1
ATOM 660 C CA . SER A 1 123 ? 8.603 -12.820 31.575 1.00 19.64 89 SER A CA 1
ATOM 661 C C . SER A 1 123 ? 7.296 -13.541 31.890 1.00 19.46 89 SER A C 1
ATOM 662 O O . SER A 1 123 ? 6.859 -13.569 33.042 1.00 19.24 89 SER A O 1
ATOM 665 N N . ILE A 1 124 ? 6.653 -14.096 30.867 1.00 19.34 90 ILE A N 1
ATOM 666 C CA . ILE A 1 124 ? 5.313 -14.665 31.044 1.00 18.94 90 ILE A CA 1
ATOM 667 C C . ILE A 1 124 ? 5.037 -15.862 30.137 1.00 18.74 90 ILE A C 1
ATOM 668 O O . ILE A 1 124 ? 5.319 -15.829 28.938 1.00 18.43 90 ILE A O 1
ATOM 673 N N . GLY A 1 125 ? 4.490 -16.922 30.726 1.00 18.80 91 GLY A N 1
ATOM 674 C CA . GLY A 1 125 ? 4.084 -18.098 29.970 1.00 18.89 91 GLY A CA 1
ATOM 675 C C . GLY A 1 125 ? 2.734 -17.889 29.307 1.00 19.12 91 GLY A C 1
ATOM 676 O O . GLY A 1 125 ? 1.749 -17.516 29.960 1.00 19.22 91 GLY A O 1
ATOM 677 N N . VAL A 1 126 ? 2.692 -18.112 27.999 1.00 19.31 92 VAL A N 1
ATOM 678 C CA . VAL A 1 126 ? 1.442 -18.020 27.240 1.00 19.63 92 VAL A CA 1
ATOM 679 C C . VAL A 1 126 ? 1.330 -19.209 26.291 1.00 20.10 92 VAL A C 1
ATOM 680 O O . VAL A 1 126 ? 2.169 -20.103 26.311 1.00 19.82 92 VAL A O 1
ATOM 684 N N . HIS A 1 127 ? 0.281 -19.224 25.476 1.00 20.86 93 HIS A N 1
ATOM 685 C CA . HIS A 1 127 ? 0.173 -20.188 24.393 1.00 21.65 93 HIS A CA 1
ATOM 686 C C . HIS A 1 127 ? 0.110 -19.420 23.093 1.00 21.49 93 HIS A C 1
ATOM 687 O O . HIS A 1 127 ? -0.286 -18.255 23.077 1.00 22.35 93 HIS A O 1
ATOM 694 N N . LEU A 1 128 ? 0.510 -20.066 22.008 1.00 21.12 94 LEU A N 1
ATOM 695 C CA . LEU A 1 128 ? 0.361 -19.485 20.687 1.00 20.95 94 LEU A CA 1
ATOM 696 C C . LEU A 1 128 ? -0.169 -20.517 19.700 1.00 20.66 94 LEU A C 1
ATOM 697 O O . LEU A 1 128 ? 0.136 -21.711 19.823 1.00 20.79 94 LEU A O 1
ATOM 702 N N . PRO A 1 129 ? -0.989 -20.068 18.729 1.00 20.66 95 PRO A N 1
ATOM 703 C CA . PRO A 1 129 ? -1.515 -21.016 17.743 1.00 20.67 95 PRO A CA 1
ATOM 704 C C . PRO A 1 129 ? -0.403 -21.515 16.822 1.00 20.72 95 PRO A C 1
ATOM 705 O O . PRO A 1 129 ? 0.650 -20.871 16.739 1.00 21.14 95 PRO A O 1
ATOM 709 N N . PRO A 1 130 ? -0.623 -22.660 16.149 1.00 20.97 96 PRO A N 1
ATOM 710 C CA . PRO A 1 130 ? 0.343 -23.162 15.172 1.00 21.02 96 PRO A CA 1
ATOM 711 C C . PRO A 1 130 ? 0.527 -22.186 14.011 1.00 21.55 96 PRO A C 1
ATOM 712 O O . PRO A 1 130 ? -0.400 -21.432 13.673 1.00 21.41 96 PRO A O 1
ATOM 716 N N . SER A 1 131 ? 1.717 -22.202 13.416 1.00 21.76 97 SER A N 1
ATOM 717 C CA . SER A 1 131 ? 2.002 -21.394 12.241 1.00 22.22 97 SER A CA 1
ATOM 718 C C . SER A 1 131 ? 1.446 -22.049 10.971 1.00 22.75 97 SER A C 1
ATOM 719 O O . SER A 1 131 ? 1.042 -23.225 10.979 1.00 22.63 97 SER A O 1
ATOM 722 N N . GLU A 1 132 ? 1.426 -21.279 9.881 1.00 23.38 98 GLU A N 1
ATOM 723 C CA . GLU A 1 132 ? 1.068 -21.805 8.561 1.00 24.19 98 GLU A CA 1
ATOM 724 C C . GLU A 1 132 ? 1.964 -22.990 8.171 1.00 24.46 98 GLU A C 1
ATOM 725 O O . GLU A 1 132 ? 1.473 -24.000 7.659 1.00 24.64 98 GLU A O 1
ATOM 731 N N . GLN A 1 133 ? 3.264 -22.876 8.443 1.00 25.04 99 GLN A N 1
ATOM 732 C CA . GLN A 1 133 ? 4.201 -23.970 8.170 1.00 25.53 99 GLN A CA 1
ATOM 733 C C . GLN A 1 133 ? 3.906 -25.218 9.011 1.00 25.37 99 GLN A C 1
ATOM 734 O O . GLN A 1 133 ? 4.003 -26.343 8.508 1.00 25.40 99 GLN A O 1
ATOM 740 N N . ASP A 1 134 ? 3.534 -25.015 10.278 1.00 25.21 100 ASP A N 1
ATOM 741 C CA . ASP A 1 134 ? 3.079 -26.110 11.141 1.00 25.05 100 ASP A CA 1
ATOM 742 C C . ASP A 1 134 ? 1.847 -26.798 10.552 1.00 25.08 100 ASP A C 1
ATOM 743 O O . ASP A 1 134 ? 1.777 -28.026 10.495 1.00 24.67 100 ASP A O 1
ATOM 748 N N . LEU A 1 135 ? 0.872 -25.993 10.132 1.00 24.95 101 LEU A N 1
ATOM 749 C CA . LEU A 1 135 ? -0.377 -26.517 9.598 1.00 25.87 101 LEU A CA 1
ATOM 750 C C . LEU A 1 135 ? -0.162 -27.307 8.312 1.00 26.37 101 LEU A C 1
ATOM 751 O O . LEU A 1 135 ? -0.768 -28.364 8.122 1.00 26.38 101 LEU A O 1
ATOM 756 N N . LEU A 1 136 ? 0.724 -26.810 7.450 1.00 27.32 102 LEU A N 1
ATOM 757 C CA . LEU A 1 136 ? 1.074 -27.520 6.214 1.00 28.38 102 LEU A CA 1
ATOM 758 C C . LEU A 1 136 ? 1.711 -28.885 6.505 1.00 28.94 102 LEU A C 1
ATOM 759 O O . LEU A 1 136 ? 1.559 -29.825 5.722 1.00 29.39 102 LEU A O 1
ATOM 762 N N . GLU A 1 137 ? 2.399 -28.997 7.641 1.00 29.23 103 GLU A N 1
ATOM 763 C CA . GLU A 1 137 ? 3.027 -30.263 8.039 1.00 29.61 103 GLU A CA 1
ATOM 764 C C . GLU A 1 137 ? 2.092 -31.165 8.850 1.00 29.37 103 GLU A C 1
ATOM 765 O O . GLU A 1 137 ? 2.515 -32.192 9.387 1.00 29.72 103 GLU A O 1
ATOM 771 N N . GLY A 1 138 ? 0.823 -30.782 8.928 1.00 28.98 104 GLY A N 1
ATOM 772 C CA . GLY A 1 138 ? -0.170 -31.531 9.693 1.00 28.38 104 GLY A CA 1
ATOM 773 C C . GLY A 1 138 ? -0.017 -31.396 11.198 1.00 27.96 104 GLY A C 1
ATOM 774 O O . GLY A 1 138 ? -0.450 -32.270 11.951 1.00 28.12 104 GLY A O 1
ATOM 775 N N . ASN A 1 139 ? 0.597 -30.299 11.639 1.00 27.29 105 ASN A N 1
ATOM 776 C CA . ASN A 1 139 ? 0.789 -30.041 13.065 1.00 26.48 105 ASN A CA 1
ATOM 777 C C . ASN A 1 139 ? -0.050 -28.847 13.539 1.00 25.87 105 ASN A C 1
ATOM 778 O O . ASN A 1 139 ? 0.413 -27.699 13.517 1.00 25.65 105 ASN A O 1
ATOM 783 N N . ASP A 1 140 ? -1.282 -29.124 13.967 1.00 24.90 106 ASP A N 1
ATOM 784 C CA . ASP A 1 140 ? -2.174 -28.073 14.473 1.00 24.40 106 ASP A CA 1
ATOM 785 C C . ASP A 1 140 ? -2.119 -27.882 16.000 1.00 23.30 106 ASP A C 1
ATOM 786 O O . ASP A 1 140 ? -3.023 -27.289 16.591 1.00 22.98 106 ASP A O 1
ATOM 791 N N . ARG A 1 141 ? -1.063 -28.386 16.634 1.00 22.29 107 ARG A N 1
ATOM 792 C CA . ARG A 1 141 ? -0.918 -28.264 18.086 1.00 21.35 107 ARG A CA 1
ATOM 793 C C . ARG A 1 141 ? -0.454 -26.860 18.488 1.00 20.56 107 ARG A C 1
ATOM 794 O O . ARG A 1 141 ? 0.186 -26.160 17.698 1.00 19.96 107 ARG A O 1
ATOM 802 N N . VAL A 1 142 ? -0.789 -26.456 19.711 1.00 19.94 108 VAL A N 1
ATOM 803 C CA . VAL A 1 142 ? -0.452 -25.120 20.191 1.00 19.67 108 VAL A CA 1
ATOM 804 C C . VAL A 1 142 ? 1.002 -25.092 20.652 1.00 19.65 108 VAL A C 1
ATOM 805 O O . VAL A 1 142 ? 1.592 -26.137 20.940 1.00 19.38 108 VAL A O 1
ATOM 809 N N . ARG A 1 143 ? 1.570 -23.894 20.686 1.00 19.41 109 ARG A N 1
ATOM 810 C CA . ARG A 1 143 ? 2.909 -23.674 21.201 1.00 19.75 109 ARG A CA 1
ATOM 811 C C . ARG A 1 143 ? 2.821 -23.207 22.651 1.00 19.54 109 ARG A C 1
ATOM 812 O O . ARG A 1 143 ? 2.152 -22.211 22.950 1.00 19.49 109 ARG A O 1
ATOM 820 N N . ASN A 1 144 ? 3.493 -23.930 23.545 1.00 19.08 110 ASN A N 1
ATOM 821 C CA . ASN A 1 144 ? 3.623 -23.521 24.946 1.00 19.22 110 ASN A CA 1
ATOM 822 C C . ASN A 1 144 ? 4.869 -22.647 25.025 1.00 19.16 110 ASN A C 1
ATOM 823 O O . ASN A 1 144 ? 5.989 -23.157 24.941 1.00 18.73 110 ASN A O 1
ATOM 828 N N . VAL A 1 145 ? 4.680 -21.333 25.135 1.00 19.33 111 VAL A N 1
ATOM 829 C CA . VAL A 1 145 ? 5.816 -20.410 25.003 1.00 19.85 111 VAL A CA 1
ATOM 830 C C . VAL A 1 145 ? 6.031 -19.477 26.200 1.00 19.70 111 VAL A C 1
ATOM 831 O O . VAL A 1 145 ? 5.080 -19.047 26.859 1.00 19.19 111 VAL A O 1
ATOM 835 N N . LEU A 1 146 ? 7.301 -19.193 26.473 1.00 19.15 112 LEU A N 1
ATOM 836 C CA . LEU A 1 146 ? 7.688 -18.272 27.521 1.00 19.05 112 LEU A CA 1
ATOM 837 C C . LEU A 1 146 ? 8.111 -16.987 26.832 1.00 18.84 112 LEU A C 1
ATOM 838 O O . LEU A 1 146 ? 9.097 -16.979 26.096 1.00 18.49 112 LEU A O 1
ATOM 843 N N . LEU A 1 147 ? 7.362 -15.915 27.057 1.00 18.60 113 LEU A N 1
ATOM 844 C CA . LEU A 1 147 ? 7.673 -14.629 26.444 1.00 18.94 113 LEU A CA 1
ATOM 845 C C . LEU A 1 147 ? 8.528 -13.775 27.359 1.00 18.96 113 LEU A C 1
ATOM 846 O O . LEU A 1 147 ? 8.282 -13.711 28.566 1.00 18.71 113 LEU A O 1
ATOM 851 N N . TYR A 1 148 ? 9.535 -13.126 26.780 1.00 18.76 114 TYR A N 1
ATOM 852 C CA . TYR A 1 148 ? 10.227 -12.047 27.466 1.00 18.93 114 TYR A CA 1
ATOM 853 C C . TYR A 1 148 ? 9.882 -10.738 26.766 1.00 19.21 114 TYR A C 1
ATOM 854 O O . TYR A 1 148 ? 10.173 -10.564 25.581 1.00 19.48 114 TYR A O 1
ATOM 863 N N . ILE A 1 149 ? 9.261 -9.829 27.509 1.00 19.52 115 ILE A N 1
ATOM 864 C CA . ILE A 1 149 ? 8.819 -8.541 26.975 1.00 19.86 115 ILE A CA 1
ATOM 865 C C . ILE A 1 149 ? 9.512 -7.417 27.743 1.00 20.33 115 ILE A C 1
ATOM 866 O O . ILE A 1 149 ? 9.494 -7.404 28.976 1.00 20.51 115 ILE A O 1
ATOM 871 N N . ASP A 1 150 ? 10.117 -6.478 27.018 1.00 20.80 116 ASP A N 1
ATOM 872 C CA . ASP A 1 150 ? 10.820 -5.370 27.669 1.00 21.54 116 ASP A CA 1
ATOM 873 C C . ASP A 1 150 ? 9.880 -4.185 27.963 1.00 21.97 116 ASP A C 1
ATOM 874 O O . ASP A 1 150 ? 8.698 -4.222 27.610 1.00 21.57 116 ASP A O 1
ATOM 879 N N . HIS A 1 151 ? 10.414 -3.145 28.601 1.00 22.58 117 HIS A N 1
ATOM 880 C CA . HIS A 1 151 ? 9.633 -1.960 28.993 1.00 23.37 117 HIS A CA 1
ATOM 881 C C . HIS A 1 151 ? 9.014 -1.166 27.831 1.00 23.74 117 HIS A C 1
ATOM 882 O O . HIS A 1 151 ? 8.084 -0.385 28.041 1.00 24.11 117 HIS A O 1
ATOM 889 N N . GLU A 1 152 ? 9.521 -1.374 26.619 1.00 24.31 118 GLU A N 1
ATOM 890 C CA . GLU A 1 152 ? 8.956 -0.753 25.411 1.00 24.44 118 GLU A CA 1
ATOM 891 C C . GLU A 1 152 ? 7.899 -1.641 24.752 1.00 24.54 118 GLU A C 1
ATOM 892 O O . GLU A 1 152 ? 7.379 -1.314 23.681 1.00 24.58 118 GLU A O 1
ATOM 898 N N . GLY A 1 153 ? 7.580 -2.759 25.401 1.00 24.23 119 GLY A N 1
ATOM 899 C CA . GLY A 1 153 ? 6.600 -3.711 24.880 1.00 23.90 119 GLY A CA 1
ATOM 900 C C . GLY A 1 153 ? 7.130 -4.592 23.764 1.00 23.81 119 GLY A C 1
ATOM 901 O O . GLY A 1 153 ? 6.362 -5.289 23.101 1.00 23.98 119 GLY A O 1
ATOM 902 N N . LYS A 1 154 ? 8.442 -4.565 23.552 1.00 23.34 120 LYS A N 1
ATOM 903 C CA . LYS A 1 154 ? 9.064 -5.386 22.520 1.00 23.39 120 LYS A CA 1
ATOM 904 C C . LYS A 1 154 ? 9.253 -6.806 23.048 1.00 22.80 120 LYS A C 1
ATOM 905 O O . LYS A 1 154 ? 9.771 -6.991 24.148 1.00 22.61 120 LYS A O 1
ATOM 911 N N . ILE A 1 155 ? 8.816 -7.797 22.273 1.00 22.27 121 ILE A N 1
ATOM 912 C CA . ILE A 1 155 ? 9.073 -9.195 22.618 1.00 22.00 121 ILE A CA 1
ATOM 913 C C . ILE A 1 155 ? 10.516 -9.534 22.230 1.00 21.51 121 ILE A C 1
ATOM 914 O O . ILE A 1 155 ? 10.879 -9.469 21.058 1.00 21.91 121 ILE A O 1
ATOM 919 N N . LEU A 1 156 ? 11.330 -9.893 23.216 1.00 21.05 122 LEU A N 1
ATOM 920 C CA . LEU A 1 156 ? 12.745 -10.200 22.981 1.00 20.86 122 LEU A CA 1
ATOM 921 C C . LEU A 1 156 ? 12.991 -11.686 22.720 1.00 20.44 122 LEU A C 1
ATOM 922 O O . LEU A 1 156 ? 13.962 -12.062 22.044 1.00 20.29 122 LEU A O 1
ATOM 927 N N . GLN A 1 157 ? 12.107 -12.523 23.252 1.00 19.81 123 GLN A N 1
ATOM 928 C CA . GLN A 1 157 ? 12.231 -13.969 23.110 1.00 19.33 123 GLN A CA 1
ATOM 929 C C . GLN A 1 157 ? 10.876 -14.650 23.220 1.00 19.35 123 GLN A C 1
ATOM 930 O O . GLN A 1 157 ? 10.013 -14.221 23.995 1.00 18.79 123 GLN A O 1
ATOM 936 N N . GLU A 1 158 ? 10.710 -15.703 22.421 1.00 19.29 124 GLU A N 1
ATOM 937 C CA . GLU A 1 158 ? 9.615 -16.645 22.541 1.00 20.03 124 GLU A CA 1
ATOM 938 C C . GLU A 1 158 ? 10.257 -18.013 22.638 1.00 19.42 124 GLU A C 1
ATOM 939 O O . GLU A 1 158 ? 10.639 -18.587 21.621 1.00 19.74 124 GLU A O 1
ATOM 945 N N . TYR A 1 159 ? 10.421 -18.510 23.860 1.00 19.18 125 TYR A N 1
ATOM 946 C CA . TYR A 1 159 ? 10.958 -19.844 24.063 1.00 18.85 125 TYR A CA 1
ATOM 947 C C . TYR A 1 159 ? 9.822 -20.856 24.024 1.00 18.80 125 TYR A C 1
ATOM 948 O O . TYR A 1 159 ? 8.916 -20.808 24.854 1.00 18.89 125 TYR A O 1
ATOM 957 N N . GLN A 1 160 ? 9.887 -21.772 23.061 1.00 18.74 126 GLN A N 1
ATOM 958 C CA . GLN A 1 160 ? 8.891 -22.834 22.927 1.00 18.86 126 GLN A CA 1
ATOM 959 C C . GLN A 1 160 ? 9.327 -24.076 23.710 1.00 18.67 126 GLN A C 1
ATOM 960 O O . GLN A 1 160 ? 10.400 -24.638 23.455 1.00 18.98 126 GLN A O 1
ATOM 966 N N . LYS A 1 161 ? 8.488 -24.480 24.664 1.00 18.37 127 LYS A N 1
ATOM 967 C CA . LYS A 1 161 ? 8.790 -25.537 25.632 1.00 18.39 127 LYS A CA 1
ATOM 968 C C . LYS A 1 161 ? 9.318 -26.801 24.961 1.00 18.48 127 LYS A C 1
ATOM 969 O O . LYS A 1 161 ? 8.739 -27.300 23.994 1.00 18.01 127 LYS A O 1
ATOM 975 N N . LEU A 1 162 ? 10.412 -27.319 25.502 1.00 18.43 128 LEU A N 1
ATOM 976 C CA . LEU A 1 162 ? 11.133 -28.422 24.874 1.00 18.83 128 LEU A CA 1
ATOM 977 C C . LEU A 1 162 ? 10.667 -29.793 25.334 1.00 19.02 128 LEU A C 1
ATOM 978 O O . LEU A 1 162 ? 10.570 -30.723 24.526 1.00 19.56 128 LEU A O 1
ATOM 983 N N . HIS A 1 163 ? 10.400 -29.921 26.632 1.00 19.29 129 HIS A N 1
ATOM 984 C CA . HIS A 1 163 ? 10.009 -31.201 27.226 1.00 19.70 129 HIS A CA 1
ATOM 985 C C . HIS A 1 163 ? 8.556 -31.157 27.660 1.00 20.36 129 HIS A C 1
ATOM 986 O O . HIS A 1 163 ? 8.172 -30.337 28.499 1.00 20.47 129 HIS A O 1
ATOM 993 N N . LEU A 1 164 ? 7.758 -32.067 27.120 1.00 20.96 130 LEU A N 1
ATOM 994 C CA . LEU A 1 164 ? 6.327 -32.034 27.364 1.00 21.46 130 LEU A CA 1
ATOM 995 C C . LEU A 1 164 ? 5.881 -33.063 28.390 1.00 22.20 130 LEU A C 1
ATOM 996 O O . LEU A 1 164 ? 6.358 -34.202 28.409 1.00 21.79 130 LEU A O 1
ATOM 1001 N N . PHE A 1 165 ? 4.943 -32.639 29.229 1.00 23.27 131 PHE A N 1
ATOM 1002 C CA . PHE A 1 165 ? 4.474 -33.424 30.360 1.00 24.73 131 PHE A CA 1
ATOM 1003 C C . PHE A 1 165 ? 3.525 -34.540 29.927 1.00 25.22 131 PHE A C 1
ATOM 1004 O O . PHE A 1 165 ? 2.305 -34.364 29.903 1.00 25.11 131 PHE A O 1
ATOM 1012 N N . ASP A 1 166 ? 4.109 -35.686 29.584 1.00 26.45 132 ASP A N 1
ATOM 1013 C CA . ASP A 1 166 ? 3.366 -36.901 29.266 1.00 27.45 132 ASP A CA 1
ATOM 1014 C C . ASP A 1 166 ? 3.656 -37.936 30.353 1.00 28.43 132 ASP A C 1
ATOM 1015 O O . ASP A 1 166 ? 4.616 -38.712 30.245 1.00 28.16 132 ASP A O 1
ATOM 1020 N N . VAL A 1 167 ? 2.841 -37.933 31.407 1.00 29.59 133 VAL A N 1
ATOM 1021 C CA . VAL A 1 167 ? 3.051 -38.827 32.556 1.00 30.89 133 VAL A CA 1
ATOM 1022 C C . VAL A 1 167 ? 1.757 -39.320 33.213 1.00 31.87 133 VAL A C 1
ATOM 1023 O O . VAL A 1 167 ? 0.729 -38.630 33.203 1.00 31.67 133 VAL A O 1
ATOM 1027 N N . ASP A 1 168 ? 1.825 -40.538 33.746 1.00 33.08 134 ASP A N 1
ATOM 1028 C CA . ASP A 1 168 ? 0.782 -41.087 34.604 1.00 34.59 134 ASP A CA 1
ATOM 1029 C C . ASP A 1 168 ? 1.060 -40.643 36.041 1.00 35.25 134 ASP A C 1
ATOM 1030 O O . ASP A 1 168 ? 1.989 -41.146 36.686 1.00 35.45 134 ASP A O 1
ATOM 1035 N N . VAL A 1 169 ? 0.265 -39.690 36.529 1.00 36.04 135 VAL A N 1
ATOM 1036 C CA . VAL A 1 169 ? 0.422 -39.149 37.888 1.00 36.85 135 VAL A CA 1
ATOM 1037 C C . VAL A 1 169 ? 0.110 -40.220 38.943 1.00 37.58 135 VAL A C 1
ATOM 1038 O O . VAL A 1 169 ? -0.943 -40.862 38.876 1.00 37.67 135 VAL A O 1
ATOM 1042 N N . PRO A 1 170 ? 1.039 -40.431 39.904 1.00 38.24 136 PRO A N 1
ATOM 1043 C CA . PRO A 1 170 ? 0.829 -41.384 41.003 1.00 38.69 136 PRO A CA 1
ATOM 1044 C C . PRO A 1 170 ? -0.429 -41.042 41.801 1.00 39.01 136 PRO A C 1
ATOM 1045 O O . PRO A 1 170 ? -0.571 -39.903 42.269 1.00 39.35 136 PRO A O 1
ATOM 1049 N N . ASN A 1 171 ? -1.319 -42.025 41.950 1.00 39.13 137 ASN A N 1
ATOM 1050 C CA . ASN A 1 171 ? -2.662 -41.816 42.501 1.00 39.25 137 ASN A CA 1
ATOM 1051 C C . ASN A 1 171 ? -3.276 -40.530 41.941 1.00 39.26 137 ASN A C 1
ATOM 1052 O O . ASN A 1 171 ? -3.655 -39.617 42.687 1.00 39.48 137 ASN A O 1
ATOM 1054 N N . GLY A 1 172 ? -3.331 -40.465 40.612 1.00 38.93 138 GLY A N 1
ATOM 1055 C CA . GLY A 1 172 ? -3.809 -39.290 39.890 1.00 38.34 138 GLY A CA 1
ATOM 1056 C C . GLY A 1 172 ? -4.144 -39.630 38.448 1.00 37.86 138 GLY A C 1
ATOM 1057 O O . GLY A 1 172 ? -4.172 -40.811 38.080 1.00 38.18 138 GLY A O 1
ATOM 1058 N N . PRO A 1 173 ? -4.396 -38.600 37.616 1.00 37.37 139 PRO A N 1
ATOM 1059 C CA . PRO A 1 173 ? -4.791 -38.819 36.221 1.00 36.76 139 PRO A CA 1
ATOM 1060 C C . PRO A 1 173 ? -3.620 -39.114 35.275 1.00 36.22 139 PRO A C 1
ATOM 1061 O O . PRO A 1 173 ? -2.472 -38.778 35.578 1.00 36.10 139 PRO A O 1
ATOM 1065 N N . ILE A 1 174 ? -3.927 -39.733 34.137 1.00 35.40 140 ILE A N 1
ATOM 1066 C CA . ILE A 1 174 ? -2.989 -39.827 33.018 1.00 34.68 140 ILE A CA 1
ATOM 1067 C C . ILE A 1 174 ? -2.986 -38.485 32.278 1.00 33.99 140 ILE A C 1
ATOM 1068 O O . ILE A 1 174 ? -4.043 -38.008 31.847 1.00 34.24 140 ILE A O 1
ATOM 1073 N N . LEU A 1 175 ? -1.808 -37.874 32.148 1.00 32.74 141 LEU A N 1
ATOM 1074 C CA . LEU A 1 175 ? -1.674 -36.576 31.481 1.00 31.52 141 LEU A CA 1
ATOM 1075 C C . LEU A 1 175 ? -0.767 -36.653 30.253 1.00 30.58 141 LEU A C 1
ATOM 1076 O O . LEU A 1 175 ? 0.321 -37.222 30.312 1.00 30.13 141 LEU A O 1
ATOM 1079 N N . LYS A 1 176 ? -1.229 -36.087 29.139 1.00 29.21 142 LYS A N 1
ATOM 1080 C CA . LYS A 1 176 ? -0.463 -36.104 27.892 1.00 28.20 142 LYS A CA 1
ATOM 1081 C C . LYS A 1 176 ? -0.433 -34.727 27.234 1.00 26.84 142 LYS A C 1
ATOM 1082 O O . LYS A 1 176 ? -1.266 -34.421 26.383 1.00 26.25 142 LYS A O 1
ATOM 1088 N N . GLU A 1 177 ? 0.535 -33.904 27.633 1.00 25.68 143 GLU A N 1
ATOM 1089 C CA . GLU A 1 177 ? 0.670 -32.554 27.082 1.00 24.49 143 GLU A CA 1
ATOM 1090 C C . GLU A 1 177 ? 0.827 -32.571 25.557 1.00 23.76 143 GLU A C 1
ATOM 1091 O O . GLU A 1 177 ? 0.292 -31.705 24.874 1.00 23.28 143 GLU A O 1
ATOM 1097 N N . SER A 1 178 ? 1.537 -33.570 25.031 1.00 23.19 144 SER A N 1
ATOM 1098 C CA . SER A 1 178 ? 1.819 -33.656 23.588 1.00 22.60 144 SER A CA 1
ATOM 1099 C C . SER A 1 178 ? 0.572 -33.768 22.694 1.00 22.16 144 SER A C 1
ATOM 1100 O O . SER A 1 178 ? 0.662 -33.594 21.483 1.00 21.71 144 SER A O 1
ATOM 1103 N N . LYS A 1 179 ? -0.580 -34.067 23.286 1.00 22.09 145 LYS A N 1
ATOM 1104 C CA . LYS A 1 179 ? -1.838 -34.100 22.531 1.00 22.29 145 LYS A CA 1
ATOM 1105 C C . LYS A 1 179 ? -2.308 -32.697 22.146 1.00 22.13 145 LYS A C 1
ATOM 1106 O O . LYS A 1 179 ? -2.980 -32.517 21.130 1.00 22.46 145 LYS A O 1
ATOM 1110 N N . SER A 1 180 ? -1.959 -31.709 22.962 1.00 21.75 146 SER A N 1
ATOM 1111 C CA . SER A 1 180 ? -2.383 -30.329 22.704 1.00 21.50 146 SER A CA 1
ATOM 1112 C C . SER A 1 180 ? -1.227 -29.422 22.278 1.00 20.87 146 SER A C 1
ATOM 1113 O O . SER A 1 180 ? -1.434 -28.425 21.578 1.00 20.74 146 SER A O 1
ATOM 1116 N N . VAL A 1 181 ? -0.015 -29.782 22.695 1.00 20.51 147 VAL A N 1
ATOM 1117 C CA . VAL A 1 181 ? 1.146 -28.906 22.562 1.00 19.90 147 VAL A CA 1
ATOM 1118 C C . VAL A 1 181 ? 2.226 -29.519 21.682 1.00 20.17 147 VAL A C 1
ATOM 1119 O O . VAL A 1 181 ? 2.521 -30.710 21.787 1.00 20.10 147 VAL A O 1
ATOM 1123 N N . GLN A 1 182 ? 2.807 -28.691 20.820 1.00 19.74 148 GLN A N 1
ATOM 1124 C CA . GLN A 1 182 ? 3.924 -29.102 19.984 1.00 20.12 148 GLN A CA 1
ATOM 1125 C C . GLN A 1 182 ? 5.251 -28.736 20.656 1.00 19.69 148 GLN A C 1
ATOM 1126 O O . GLN A 1 182 ? 5.432 -27.596 21.097 1.00 19.52 148 GLN A O 1
ATOM 1132 N N . PRO A 1 183 ? 6.177 -29.705 20.742 1.00 19.78 149 PRO A N 1
ATOM 1133 C CA . PRO A 1 183 ? 7.475 -29.442 21.374 1.00 19.76 149 PRO A CA 1
ATOM 1134 C C . PRO A 1 183 ? 8.352 -28.478 20.560 1.00 19.82 149 PRO A C 1
ATOM 1135 O O . PRO A 1 183 ? 8.342 -28.506 19.318 1.00 19.67 149 PRO A O 1
ATOM 1139 N N . GLY A 1 184 ? 9.083 -27.618 21.266 1.00 19.72 150 GLY A N 1
ATOM 1140 C CA . GLY A 1 184 ? 10.013 -26.682 20.630 1.00 19.87 150 GLY A CA 1
ATOM 1141 C C . GLY A 1 184 ? 11.183 -27.400 19.980 1.00 20.22 150 GLY A C 1
ATOM 1142 O O . GLY A 1 184 ? 11.359 -28.613 20.153 1.00 19.96 150 GLY A O 1
ATOM 1143 N N . LYS A 1 185 ? 11.978 -26.653 19.221 1.00 20.24 151 LYS A N 1
ATOM 1144 C CA . LYS A 1 185 ? 13.110 -27.226 18.503 1.00 20.56 151 LYS A CA 1
ATOM 1145 C C . LYS A 1 185 ? 14.391 -26.429 18.718 1.00 20.38 151 LYS A C 1
ATOM 1146 O O . LYS A 1 185 ? 15.380 -26.651 18.030 1.00 20.76 151 LYS A O 1
ATOM 1150 N N . ALA A 1 186 ? 14.371 -25.508 19.675 1.00 20.16 152 ALA A N 1
ATOM 1151 C CA . ALA A 1 186 ? 15.499 -24.599 19.887 1.00 19.98 152 ALA A CA 1
ATOM 1152 C C . ALA A 1 186 ? 15.853 -24.442 21.357 1.00 19.93 152 ALA A C 1
ATOM 1153 O O . ALA A 1 186 ? 14.963 -24.400 22.211 1.00 19.75 152 ALA A O 1
ATOM 1155 N N . ILE A 1 187 ? 17.151 -24.353 21.647 1.00 19.95 153 ILE A N 1
ATOM 1156 C CA . ILE A 1 187 ? 17.609 -23.986 22.989 1.00 19.92 153 ILE A CA 1
ATOM 1157 C C . ILE A 1 187 ? 17.475 -22.469 23.119 1.00 19.92 153 ILE A C 1
ATOM 1158 O O . ILE A 1 187 ? 17.940 -21.737 22.245 1.00 19.90 153 ILE A O 1
ATOM 1163 N N . PRO A 1 188 ? 16.832 -21.994 24.204 1.00 19.96 154 PRO A N 1
ATOM 1164 C CA . PRO A 1 188 ? 16.639 -20.553 24.385 1.00 20.44 154 PRO A CA 1
ATOM 1165 C C . PRO A 1 188 ? 17.956 -19.816 24.594 1.00 20.97 154 PRO A C 1
ATOM 1166 O O . PRO A 1 188 ? 18.842 -20.305 25.310 1.00 21.20 154 PRO A O 1
ATOM 1170 N N . ASP A 1 189 ? 18.078 -18.660 23.953 1.00 21.07 155 ASP A N 1
ATOM 1171 C CA . ASP A 1 189 ? 19.236 -17.793 24.126 1.00 21.85 155 ASP A CA 1
ATOM 1172 C C . ASP A 1 189 ? 19.227 -17.219 25.534 1.00 21.37 155 ASP A C 1
ATOM 1173 O O . ASP A 1 189 ? 18.166 -17.054 26.135 1.00 21.20 155 ASP A O 1
ATOM 1178 N N . ILE A 1 190 ? 20.418 -16.939 26.055 1.00 21.14 156 ILE A N 1
ATOM 1179 C CA . ILE A 1 190 ? 20.566 -16.260 27.331 1.00 21.32 156 ILE A CA 1
ATOM 1180 C C . ILE A 1 190 ? 20.116 -14.815 27.133 1.00 21.71 156 ILE A C 1
ATOM 1181 O O . ILE A 1 190 ? 20.556 -14.148 26.196 1.00 21.70 156 ILE A O 1
ATOM 1186 N N . ILE A 1 191 ? 19.219 -14.354 27.996 1.00 21.97 157 ILE A N 1
ATOM 1187 C CA . ILE A 1 191 ? 18.711 -12.986 27.921 1.00 22.79 157 ILE A CA 1
ATOM 1188 C C . ILE A 1 191 ? 19.511 -12.091 28.857 1.00 23.23 157 ILE A C 1
ATOM 1189 O O . ILE A 1 191 ? 19.667 -12.402 30.033 1.00 22.79 157 ILE A O 1
ATOM 1194 N N . GLU A 1 192 ? 20.027 -10.983 28.329 1.00 23.97 158 GLU A N 1
ATOM 1195 C CA . GLU A 1 192 ? 20.719 -10.009 29.169 1.00 24.81 158 GLU A CA 1
ATOM 1196 C C . GLU A 1 192 ? 19.684 -9.082 29.812 1.00 24.82 158 GLU A C 1
ATOM 1197 O O . GLU A 1 192 ? 19.414 -7.980 29.320 1.00 25.28 158 GLU A O 1
ATOM 1203 N N . SER A 1 193 ? 19.093 -9.555 30.907 1.00 24.45 159 SER A N 1
ATOM 1204 C CA . SER A 1 193 ? 18.022 -8.839 31.592 1.00 24.19 159 SER A CA 1
ATOM 1205 C C . SER A 1 193 ? 18.590 -7.814 32.572 1.00 24.14 159 SER A C 1
ATOM 1206 O O . SER A 1 193 ? 19.763 -7.893 32.933 1.00 23.94 159 SER A O 1
ATOM 1209 N N . PRO A 1 194 ? 17.753 -6.857 33.018 1.00 24.52 160 PRO A N 1
ATOM 1210 C CA . PRO A 1 194 ? 18.146 -5.900 34.062 1.00 24.64 160 PRO A CA 1
ATOM 1211 C C . PRO A 1 194 ? 18.673 -6.541 35.355 1.00 24.66 160 PRO A C 1
ATOM 1212 O O . PRO A 1 194 ? 19.334 -5.865 36.145 1.00 24.65 160 PRO A O 1
ATOM 1216 N N . LEU A 1 195 ? 18.391 -7.829 35.560 1.00 24.73 161 LEU A N 1
ATOM 1217 C CA . LEU A 1 195 ? 18.849 -8.555 36.757 1.00 24.73 161 LEU A CA 1
ATOM 1218 C C . LEU A 1 195 ? 20.193 -9.261 36.555 1.00 24.81 161 LEU A C 1
ATOM 1219 O O . LEU A 1 195 ? 20.877 -9.604 37.525 1.00 25.04 161 LEU A O 1
ATOM 1224 N N . GLY A 1 196 ? 20.556 -9.476 35.294 1.00 24.48 162 GLY A N 1
ATOM 1225 C CA . GLY A 1 196 ? 21.705 -10.298 34.930 1.00 23.94 162 GLY A CA 1
ATOM 1226 C C . GLY A 1 196 ? 21.319 -11.310 33.863 1.00 23.62 162 GLY A C 1
ATOM 1227 O O . GLY A 1 196 ? 20.237 -11.227 33.272 1.00 23.38 162 GLY A O 1
ATOM 1228 N N . LYS A 1 197 ? 22.200 -12.276 33.628 1.00 23.15 163 LYS A N 1
ATOM 1229 C CA . LYS A 1 197 ? 22.033 -13.211 32.526 1.00 22.94 163 LYS A CA 1
ATOM 1230 C C . LYS A 1 197 ? 20.990 -14.263 32.865 1.00 22.56 163 LYS A C 1
ATOM 1231 O O . LYS A 1 197 ? 21.136 -15.006 33.829 1.00 22.48 163 LYS A O 1
ATOM 1237 N N . LEU A 1 198 ? 19.939 -14.299 32.053 1.00 22.01 164 LEU A N 1
ATOM 1238 C CA . LEU A 1 198 ? 18.762 -15.110 32.314 1.00 22.11 164 LEU A CA 1
ATOM 1239 C C . LEU A 1 198 ? 18.687 -16.325 31.401 1.00 21.81 164 LEU A C 1
ATOM 1240 O O . LEU A 1 198 ? 18.732 -16.198 30.175 1.00 21.84 164 LEU A O 1
ATOM 1245 N N . GLY A 1 199 ? 18.569 -17.496 32.018 1.00 21.82 165 GLY A N 1
ATOM 1246 C CA . GLY A 1 199 ? 18.295 -18.742 31.314 1.00 21.57 165 GLY A CA 1
ATOM 1247 C C . GLY A 1 199 ? 16.837 -19.108 31.511 1.00 21.97 165 GLY A C 1
ATOM 1248 O O . GLY A 1 199 ? 16.339 -19.126 32.639 1.00 21.52 165 GLY A O 1
ATOM 1249 N N . SER A 1 200 ? 16.149 -19.402 30.415 1.00 21.95 166 SER A N 1
ATOM 1250 C CA . SER A 1 200 ? 14.707 -19.605 30.476 1.00 22.40 166 SER A CA 1
ATOM 1251 C C . SER A 1 200 ? 14.312 -21.057 30.230 1.00 22.07 166 SER A C 1
ATOM 1252 O O . SER A 1 200 ? 14.853 -21.720 29.352 1.00 21.99 166 SER A O 1
ATOM 1255 N N . ALA A 1 201 ? 13.376 -21.547 31.033 1.00 21.90 167 ALA A N 1
ATOM 1256 C CA . ALA A 1 201 ? 12.818 -22.882 30.848 1.00 21.25 167 ALA A CA 1
ATOM 1257 C C . ALA A 1 201 ? 11.372 -22.867 31.318 1.00 21.07 167 ALA A C 1
ATOM 1258 O O . ALA A 1 201 ? 10.909 -21.872 31.887 1.00 21.31 167 ALA A O 1
ATOM 1260 N N . ILE A 1 202 ? 10.666 -23.873 31.171 1.00 20.44 168 ILE A N 1
ATOM 1261 C CA . ILE A 1 202 ? 9.273 -24.042 31.541 1.00 20.26 168 ILE A CA 1
ATOM 1262 C C . ILE A 1 202 ? 9.132 -25.397 32.212 1.00 20.20 168 ILE A C 1
ATOM 1263 O O . ILE A 1 202 ? 9.342 -26.443 31.596 1.00 20.19 168 ILE A O 1
ATOM 1268 N N . CYS A 1 203 ? 8.379 -25.452 33.383 1.00 25.74 169 CYS A N 1
ATOM 1269 C CA . CYS A 1 203 ? 7.741 -26.595 34.079 1.00 26.83 169 CYS A CA 1
ATOM 1270 C C . CYS A 1 203 ? 8.527 -27.809 34.110 1.00 25.79 169 CYS A C 1
ATOM 1273 N N . TYR A 1 204 ? 8.164 -28.734 33.124 1.00 20.43 170 TYR A N 1
ATOM 1274 C CA . TYR A 1 204 ? 8.693 -30.103 32.951 1.00 20.13 170 TYR A CA 1
ATOM 1275 C C . TYR A 1 204 ? 10.153 -29.985 32.508 1.00 19.77 170 TYR A C 1
ATOM 1276 O O . TYR A 1 204 ? 10.951 -30.890 32.759 1.00 19.67 170 TYR A O 1
ATOM 1285 N N . ASP A 1 205 ? 10.553 -28.951 31.832 1.00 19.42 171 ASP A N 1
ATOM 1286 C CA . ASP A 1 205 ? 11.948 -28.765 31.559 1.00 19.31 171 ASP A CA 1
ATOM 1287 C C . ASP A 1 205 ? 12.903 -28.932 32.787 1.00 19.29 171 ASP A C 1
ATOM 1288 O O . ASP A 1 205 ? 14.029 -29.282 32.642 1.00 19.14 171 ASP A O 1
ATOM 1293 N N . ILE A 1 206 ? 12.410 -28.599 33.967 1.00 19.27 172 ILE A N 1
ATOM 1294 C CA . ILE A 1 206 ? 13.186 -28.654 35.215 1.00 19.46 172 ILE A CA 1
ATOM 1295 C C . ILE A 1 206 ? 13.729 -30.054 35.541 1.00 19.50 172 ILE A C 1
ATOM 1296 O O . ILE A 1 206 ? 14.749 -30.184 36.220 1.00 19.61 172 ILE A O 1
ATOM 1301 N N . ARG A 1 207 ? 13.053 -31.089 35.047 1.00 19.17 173 ARG A N 1
ATOM 1302 C CA . ARG A 1 207 ? 13.401 -32.469 35.386 1.00 19.44 173 ARG A CA 1
ATOM 1303 C C . ARG A 1 207 ? 14.565 -33.028 34.575 1.00 19.40 173 ARG A C 1
ATOM 1304 O O . ARG A 1 207 ? 15.035 -34.144 34.836 1.00 19.89 173 ARG A O 1
ATOM 1312 N N . PHE A 1 208 ? 15.025 -32.252 33.603 1.00 19.09 174 PHE A N 1
ATOM 1313 C CA . PHE A 1 208 ? 16.094 -32.671 32.701 1.00 19.01 174 PHE A CA 1
ATOM 1314 C C . PHE A 1 208 ? 17.338 -31.830 32.964 1.00 19.22 174 PHE A C 1
ATOM 1315 O O . PHE A 1 208 ? 17.534 -30.796 32.328 1.00 19.25 174 PHE A O 1
ATOM 1323 N N . PRO A 1 209 ? 18.184 -32.272 33.922 1.00 19.57 175 PRO A N 1
ATOM 1324 C CA . PRO A 1 209 ? 19.299 -31.455 34.420 1.00 19.73 175 PRO A CA 1
ATOM 1325 C C . PRO A 1 209 ? 20.255 -30.937 33.337 1.00 20.20 175 PRO A C 1
ATOM 1326 O O . PRO A 1 209 ? 20.818 -29.851 33.499 1.00 20.20 175 PRO A O 1
ATOM 1330 N N . GLU A 1 210 ? 20.420 -31.691 32.246 1.00 20.31 176 GLU A N 1
ATOM 1331 C CA . GLU A 1 210 ? 21.312 -31.291 31.151 1.00 20.21 176 GLU A CA 1
ATOM 1332 C C . GLU A 1 210 ? 20.906 -29.951 30.523 1.00 20.25 176 GLU A C 1
ATOM 1333 O O . GLU A 1 210 ? 21.757 -29.209 30.032 1.00 19.88 176 GLU A O 1
ATOM 1339 N N . PHE A 1 211 ? 19.608 -29.654 30.547 1.00 20.15 177 PHE A N 1
ATOM 1340 C CA . PHE A 1 211 ? 19.093 -28.376 30.053 1.00 20.34 177 PHE A CA 1
ATOM 1341 C C . PHE A 1 211 ? 19.601 -27.227 30.925 1.00 19.95 177 PHE A C 1
ATOM 1342 O O . PHE A 1 211 ? 20.215 -26.287 30.414 1.00 20.02 177 PHE A O 1
ATOM 1350 N N . SER A 1 212 ? 19.369 -27.312 32.237 1.00 19.80 178 SER A N 1
ATOM 1351 C CA . SER A 1 212 ? 19.835 -26.274 33.163 1.00 19.74 178 SER A CA 1
ATOM 1352 C C . SER A 1 212 ? 21.354 -26.145 33.104 1.00 19.04 178 SER A C 1
ATOM 1353 O O . SER A 1 212 ? 21.902 -25.039 33.185 1.00 18.60 178 SER A O 1
ATOM 1356 N N . LEU A 1 213 ? 22.025 -27.285 32.962 1.00 18.60 179 LEU A N 1
ATOM 1357 C CA . LEU A 1 213 ? 23.483 -27.314 32.836 1.00 18.65 179 LEU A CA 1
ATOM 1358 C C . LEU A 1 213 ? 23.946 -26.572 31.582 1.00 18.15 179 LEU A C 1
ATOM 1359 O O . LEU A 1 213 ? 24.930 -25.829 31.628 1.00 18.46 179 LEU A O 1
ATOM 1364 N N . LYS A 1 214 ? 23.227 -26.761 30.476 1.00 17.82 180 LYS A N 1
ATOM 1365 C CA . LYS A 1 214 ? 23.529 -26.059 29.229 1.00 18.03 180 LYS A CA 1
ATOM 1366 C C . LYS A 1 214 ? 23.359 -24.551 29.402 1.00 17.69 180 LYS A C 1
ATOM 1367 O O . LYS A 1 214 ? 24.195 -23.770 28.935 1.00 17.46 180 LYS A O 1
ATOM 1373 N N . LEU A 1 215 ? 22.278 -24.153 30.075 1.00 17.30 181 LEU A N 1
ATOM 1374 C CA . LEU A 1 215 ? 21.989 -22.736 30.290 1.00 17.42 181 LEU A CA 1
ATOM 1375 C C . LEU A 1 215 ? 23.108 -22.067 31.077 1.00 17.25 181 LEU A C 1
ATOM 1376 O O . LEU A 1 215 ? 23.552 -20.979 30.710 1.00 17.04 181 LEU A O 1
ATOM 1381 N N . ARG A 1 216 ? 23.565 -22.715 32.150 1.00 17.38 182 ARG A N 1
ATOM 1382 C CA . ARG A 1 216 ? 24.729 -22.216 32.890 1.00 17.86 182 ARG A CA 1
ATOM 1383 C C . ARG A 1 216 ? 25.996 -22.174 32.022 1.00 18.17 182 ARG A C 1
ATOM 1384 O O . ARG A 1 216 ? 26.700 -21.169 32.024 1.00 18.31 182 ARG A O 1
ATOM 1392 N N . SER A 1 217 ? 26.264 -23.243 31.273 1.00 18.75 183 SER A N 1
ATOM 1393 C CA . SER A 1 217 ? 27.400 -23.268 30.334 1.00 19.46 183 SER A CA 1
ATOM 1394 C C . SER A 1 217 ? 27.398 -22.081 29.368 1.00 19.82 183 SER A C 1
ATOM 1395 O O . SER A 1 217 ? 28.467 -21.558 29.010 1.00 20.03 183 SER A O 1
ATOM 1398 N N . MET A 1 218 ? 26.203 -21.656 28.957 1.00 19.95 184 MET A N 1
ATOM 1399 C CA . MET A 1 218 ? 26.055 -20.552 28.008 1.00 20.23 184 MET A CA 1
ATOM 1400 C C . MET A 1 218 ? 26.231 -19.194 28.672 1.00 20.17 184 MET A C 1
ATOM 1401 O O . MET A 1 218 ? 26.440 -18.181 27.995 1.00 20.26 184 MET A O 1
ATOM 1406 N N . GLY A 1 219 ? 26.142 -19.175 29.997 1.00 19.60 185 GLY A N 1
ATOM 1407 C CA . GLY A 1 219 ? 26.445 -17.975 30.760 1.00 19.60 185 GLY A CA 1
ATOM 1408 C C . GLY A 1 219 ? 25.375 -17.502 31.726 1.00 19.24 185 GLY A C 1
ATOM 1409 O O . GLY A 1 219 ? 25.514 -16.428 32.309 1.00 19.47 185 GLY A O 1
ATOM 1410 N N . ALA A 1 220 ? 24.322 -18.301 31.906 1.00 18.71 186 ALA A N 1
ATOM 1411 C CA . ALA A 1 220 ? 23.215 -17.948 32.807 1.00 18.50 186 ALA A CA 1
ATOM 1412 C C . ALA A 1 220 ? 23.677 -17.716 34.246 1.00 18.55 186 ALA A C 1
ATOM 1413 O O . ALA A 1 220 ? 24.551 -18.426 34.752 1.00 17.80 186 ALA A O 1
ATOM 1415 N N . GLU A 1 221 ? 23.072 -16.715 34.880 1.00 18.43 187 GLU A N 1
ATOM 1416 C CA . GLU A 1 221 ? 23.262 -16.417 36.301 1.00 19.10 187 GLU A CA 1
ATOM 1417 C C . GLU A 1 221 ? 21.951 -16.639 37.061 1.00 18.88 187 GLU A C 1
ATOM 1418 O O . GLU A 1 221 ? 21.946 -16.806 38.285 1.00 18.68 187 GLU A O 1
ATOM 1424 N N . ILE A 1 222 ? 20.847 -16.612 36.318 1.00 18.93 188 ILE A N 1
ATOM 1425 C CA . ILE A 1 222 ? 19.494 -16.763 36.859 1.00 19.56 188 ILE A CA 1
ATOM 1426 C C . ILE A 1 222 ? 18.726 -17.742 35.972 1.00 19.49 188 ILE A C 1
ATOM 1427 O O . ILE A 1 222 ? 18.727 -17.609 34.750 1.00 20.01 188 ILE A O 1
ATOM 1432 N N . LEU A 1 223 ? 18.092 -18.735 36.593 1.00 19.59 189 LEU A N 1
ATOM 1433 C CA . LEU A 1 223 ? 17.216 -19.656 35.882 1.00 19.73 189 LEU A CA 1
ATOM 1434 C C . LEU A 1 223 ? 15.766 -19.414 36.294 1.00 19.87 189 LEU A C 1
ATOM 1435 O O . LEU A 1 223 ? 15.484 -19.144 37.464 1.00 19.24 189 LEU A O 1
ATOM 1440 N N . CYS A 1 224 ? 14.849 -19.485 35.334 1.00 19.93 190 CYS A N 1
ATOM 1441 C CA . CYS A 1 224 ? 13.429 -19.457 35.687 1.00 20.72 190 CYS A CA 1
ATOM 1442 C C . CYS A 1 224 ? 12.701 -20.689 35.186 1.00 20.13 190 CYS A C 1
ATOM 1443 O O . CYS A 1 224 ? 12.955 -21.172 34.074 1.00 20.23 190 CYS A O 1
ATOM 1446 N N . PHE A 1 225 ? 11.791 -21.182 36.017 1.00 19.64 191 PHE A N 1
ATOM 1447 C CA . PHE A 1 225 ? 10.950 -22.321 35.670 1.00 19.60 191 PHE A CA 1
ATOM 1448 C C . PHE A 1 225 ? 9.467 -22.016 35.933 1.00 19.45 191 PHE A C 1
ATOM 1449 O O . PHE A 1 225 ? 8.866 -22.613 36.832 1.00 19.39 191 PHE A O 1
ATOM 1457 N N . PRO A 1 226 ? 8.877 -21.081 35.160 1.00 19.48 192 PRO A N 1
ATOM 1458 C CA . PRO A 1 226 ? 7.440 -20.843 35.290 1.00 19.63 192 PRO A CA 1
ATOM 1459 C C . PRO A 1 226 ? 6.694 -22.148 35.033 1.00 20.06 192 PRO A C 1
ATOM 1460 O O . PRO A 1 226 ? 7.010 -22.862 34.076 1.00 20.27 192 PRO A O 1
ATOM 1464 N N . SER A 1 227 ? 5.741 -22.468 35.902 1.00 20.56 193 SER A N 1
ATOM 1465 C CA . SER A 1 227 ? 5.154 -23.797 35.932 1.00 21.23 193 SER A CA 1
ATOM 1466 C C . SER A 1 227 ? 3.670 -23.807 36.263 1.00 21.84 193 SER A C 1
ATOM 1467 O O . SER A 1 227 ? 3.130 -22.845 36.805 1.00 21.77 193 SER A O 1
ATOM 1470 N N . ALA A 1 228 ? 3.040 -24.927 35.917 1.00 22.58 194 ALA A N 1
ATOM 1471 C CA . ALA A 1 228 ? 1.735 -25.324 36.418 1.00 23.16 194 ALA A CA 1
ATOM 1472 C C . ALA A 1 228 ? 1.905 -26.765 36.908 1.00 23.57 194 ALA A C 1
ATOM 1473 O O . ALA A 1 228 ? 1.629 -27.715 36.177 1.00 23.92 194 ALA A O 1
ATOM 1475 N N . PHE A 1 229 ? 2.380 -26.907 38.144 1.00 23.62 195 PHE A N 1
ATOM 1476 C CA . PHE A 1 229 ? 2.810 -28.188 38.705 1.00 24.21 195 PHE A CA 1
ATOM 1477 C C . PHE A 1 229 ? 1.644 -28.873 39.397 1.00 24.43 195 PHE A C 1
ATOM 1478 O O . PHE A 1 229 ? 0.856 -28.216 40.082 1.00 24.56 195 PHE A O 1
ATOM 1486 N N . THR A 1 230 ? 1.550 -30.195 39.247 1.00 25.06 196 THR A N 1
ATOM 1487 C CA . THR A 1 230 ? 0.495 -30.980 39.904 1.00 25.73 196 THR A CA 1
ATOM 1488 C C . THR A 1 230 ? 0.669 -31.018 41.423 1.00 26.04 196 THR A C 1
ATOM 1489 O O . THR A 1 230 ? 1.758 -30.744 41.938 1.00 26.15 196 THR A O 1
ATOM 1493 N N . ILE A 1 231 ? -0.405 -31.366 42.129 1.00 26.44 197 ILE A N 1
ATOM 1494 C CA . ILE A 1 231 ? -0.366 -31.500 43.587 1.00 27.06 197 ILE A CA 1
ATOM 1495 C C . ILE A 1 231 ? 0.586 -32.619 43.997 1.00 27.11 197 ILE A C 1
ATOM 1496 O O . ILE A 1 231 ? 1.471 -32.409 44.832 1.00 27.31 197 ILE A O 1
ATOM 1501 N N . LYS A 1 232 ? 0.407 -33.790 43.389 1.00 27.44 198 LYS A N 1
ATOM 1502 C CA . LYS A 1 232 ? 1.139 -34.999 43.775 1.00 27.77 198 LYS A CA 1
ATOM 1503 C C . LYS A 1 232 ? 2.640 -34.845 43.560 1.00 27.75 198 LYS A C 1
ATOM 1504 O O . LYS A 1 232 ? 3.431 -35.134 44.463 1.00 28.05 198 LYS A O 1
ATOM 1507 N N . THR A 1 233 ? 3.026 -34.375 42.377 1.00 27.36 199 THR A N 1
ATOM 1508 C CA . THR A 1 233 ? 4.441 -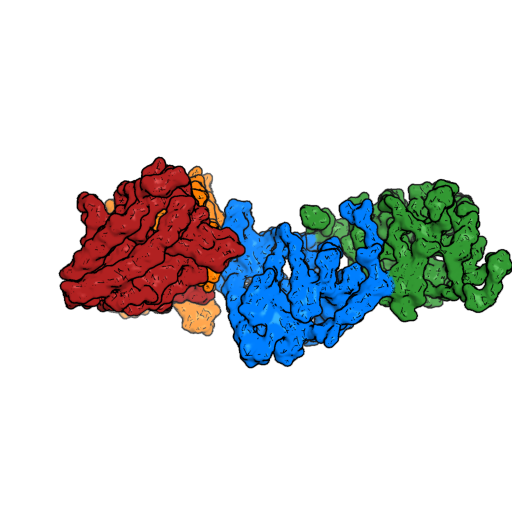34.177 42.076 1.00 27.31 199 THR A CA 1
ATOM 1509 C C . THR A 1 233 ? 4.999 -32.921 42.753 1.00 26.69 199 THR A C 1
ATOM 1510 O O . THR A 1 233 ? 6.184 -32.872 43.081 1.00 26.87 199 THR A O 1
ATOM 1514 N N . GLY A 1 234 ? 4.144 -31.925 42.976 1.00 26.04 200 GLY A N 1
ATOM 1515 C CA . GLY A 1 234 ? 4.552 -30.698 43.668 1.00 25.54 200 GLY A CA 1
ATOM 1516 C C . GLY A 1 234 ? 4.965 -30.966 45.102 1.00 25.24 200 GLY A C 1
ATOM 1517 O O . GLY A 1 234 ? 6.064 -30.587 45.529 1.00 24.93 200 GLY A O 1
ATOM 1518 N N . GLU A 1 235 ? 4.082 -31.637 45.841 1.00 24.88 201 GLU A N 1
ATOM 1519 C CA . GLU A 1 235 ? 4.352 -32.035 47.221 1.00 24.81 201 GLU A CA 1
ATOM 1520 C C . GLU A 1 235 ? 5.638 -32.848 47.320 1.00 24.39 201 GLU A C 1
ATOM 1521 O O . GLU A 1 235 ? 6.422 -32.674 48.255 1.00 24.64 201 GLU A O 1
ATOM 1523 N N . ALA A 1 236 ? 5.859 -33.718 46.341 1.00 23.92 202 ALA A N 1
ATOM 1524 C CA . ALA A 1 236 ? 7.053 -34.553 46.334 1.00 23.38 202 ALA A CA 1
ATOM 1525 C C . ALA A 1 236 ? 8.316 -33.784 45.935 1.00 22.80 202 ALA A C 1
ATOM 1526 O O . ALA A 1 236 ? 9.328 -33.858 46.630 1.00 23.07 202 ALA A O 1
ATOM 1528 N N . HIS A 1 237 ? 8.257 -33.042 44.830 1.00 22.02 203 HIS A N 1
ATOM 1529 C CA . HIS A 1 237 ? 9.490 -32.670 44.119 1.00 21.39 203 HIS A CA 1
ATOM 1530 C C . HIS A 1 237 ? 9.727 -31.184 43.827 1.00 21.12 203 HIS A C 1
ATOM 1531 O O . HIS A 1 237 ? 10.851 -30.807 43.506 1.00 21.06 203 HIS A O 1
ATOM 1538 N N . TRP A 1 238 ? 8.686 -30.357 43.918 1.00 20.58 204 TRP A N 1
ATOM 1539 C CA . TRP A 1 238 ? 8.784 -28.937 43.540 1.00 20.72 204 TRP A CA 1
ATOM 1540 C C . TRP A 1 238 ? 9.977 -28.225 44.183 1.00 20.53 204 TRP A C 1
ATOM 1541 O O . TRP A 1 238 ? 10.863 -27.725 43.484 1.00 20.67 204 TRP A O 1
ATOM 1552 N N . GLU A 1 239 ? 10.005 -28.205 45.512 1.00 20.39 205 GLU A N 1
ATOM 1553 C CA . GLU A 1 239 ? 11.082 -27.554 46.255 1.00 20.34 205 GLU A CA 1
ATOM 1554 C C . GLU A 1 239 ? 12.420 -28.255 46.025 1.00 20.11 205 GLU A C 1
ATOM 1555 O O . GLU A 1 239 ? 13.453 -27.597 45.890 1.00 19.86 205 GLU A O 1
ATOM 1561 N N . LEU A 1 240 ? 12.388 -29.585 45.971 1.00 19.80 206 LEU A N 1
ATOM 1562 C CA . LEU A 1 240 ? 13.595 -30.372 45.734 1.00 19.58 206 LEU A CA 1
ATOM 1563 C C . LEU A 1 240 ? 14.262 -29.997 44.416 1.00 19.54 206 LEU A C 1
ATOM 1564 O O . LEU A 1 240 ? 15.462 -29.732 44.381 1.00 19.28 206 LEU A O 1
ATOM 1569 N N . LEU A 1 241 ? 13.470 -29.962 43.344 1.00 19.45 207 LEU A N 1
ATOM 1570 C CA . LEU A 1 241 ? 13.983 -29.723 41.996 1.00 19.41 207 LEU A CA 1
ATOM 1571 C C . LEU A 1 241 ? 14.546 -28.313 41.840 1.00 19.42 207 LEU A C 1
ATOM 1572 O O . LEU A 1 241 ? 15.611 -28.127 41.243 1.00 19.47 207 LEU A O 1
ATOM 1577 N N . GLY A 1 242 ? 13.840 -27.333 42.390 1.00 18.98 208 GLY A N 1
ATOM 1578 C CA . GLY A 1 242 ? 14.275 -25.941 42.318 1.00 19.41 208 GLY A CA 1
ATOM 1579 C C . GLY A 1 242 ? 15.584 -25.713 43.050 1.00 19.34 208 GLY A C 1
ATOM 1580 O O . GLY A 1 242 ? 16.498 -25.078 42.519 1.00 19.28 208 GLY A O 1
ATOM 1581 N N . ARG A 1 243 ? 15.670 -26.239 44.271 1.00 19.53 209 ARG A N 1
ATOM 1582 C CA . ARG A 1 243 ? 16.879 -26.125 45.075 1.00 19.87 209 ARG A CA 1
ATOM 1583 C C . ARG A 1 243 ? 18.033 -26.883 44.417 1.00 19.84 209 ARG A C 1
ATOM 1584 O O . ARG A 1 243 ? 19.154 -26.381 44.366 1.00 20.24 209 ARG A O 1
ATOM 1592 N N . ALA A 1 244 ? 17.750 -28.078 43.895 1.00 19.95 210 ALA A N 1
ATOM 1593 C CA . ALA A 1 244 ? 18.763 -28.870 43.202 1.00 20.05 210 ALA A CA 1
ATOM 1594 C C . ALA A 1 244 ? 19.336 -28.129 41.997 1.00 20.19 210 ALA A C 1
ATOM 1595 O O . ALA A 1 244 ? 20.552 -28.050 41.843 1.00 19.80 210 ALA A O 1
ATOM 1597 N N . ARG A 1 245 ? 18.465 -27.576 41.149 1.00 20.49 211 ARG A N 1
ATOM 1598 C CA . ARG A 1 245 ? 18.936 -26.839 39.973 1.00 20.71 211 ARG A CA 1
ATOM 1599 C C . ARG A 1 245 ? 19.786 -25.635 40.385 1.00 20.69 211 ARG A C 1
ATOM 1600 O O . ARG A 1 245 ? 20.822 -25.363 39.773 1.00 20.17 211 ARG A O 1
ATOM 1608 N N . ALA A 1 246 ? 19.353 -24.943 41.438 1.00 20.21 212 ALA A N 1
ATOM 1609 C CA . ALA A 1 246 ? 20.102 -23.820 41.994 1.00 20.60 212 ALA A CA 1
ATOM 1610 C C . ALA A 1 246 ? 21.523 -24.234 42.376 1.00 20.96 212 ALA A C 1
ATOM 1611 O O . ALA A 1 246 ? 22.485 -23.614 41.933 1.00 20.85 212 ALA A O 1
ATOM 1613 N N . VAL A 1 247 ? 21.659 -25.286 43.175 1.00 21.35 213 VAL A N 1
ATOM 1614 C CA . VAL A 1 247 ? 23.008 -25.693 43.599 1.00 21.93 213 VAL A CA 1
ATOM 1615 C C . VAL A 1 247 ? 23.819 -26.395 42.510 1.00 21.47 213 VAL A C 1
ATOM 1616 O O . VAL A 1 247 ? 25.037 -26.218 42.469 1.00 21.64 213 VAL A O 1
ATOM 1620 N N . ASP A 1 248 ? 23.150 -27.138 41.621 1.00 21.22 214 ASP A N 1
ATOM 1621 C CA . ASP A 1 248 ? 23.812 -27.738 40.444 1.00 21.19 214 ASP A CA 1
ATOM 1622 C C . ASP A 1 248 ? 24.500 -26.682 39.582 1.00 20.73 214 ASP A C 1
ATOM 1623 O O . ASP A 1 248 ? 25.630 -26.879 39.130 1.00 21.23 214 ASP A O 1
ATOM 1628 N N . THR A 1 249 ? 23.795 -25.579 39.338 1.00 19.76 215 THR A N 1
ATOM 1629 C CA . THR A 1 249 ? 24.218 -24.586 38.346 1.00 19.14 215 THR A CA 1
ATOM 1630 C C . THR A 1 249 ? 24.863 -23.356 38.971 1.00 18.48 215 THR A C 1
ATOM 1631 O O . THR A 1 249 ? 25.442 -22.531 38.260 1.00 17.76 215 THR A O 1
ATOM 1635 N N . GLN A 1 250 ? 24.759 -23.244 40.297 1.00 18.13 216 GLN A N 1
ATOM 1636 C CA . GLN A 1 250 ? 25.199 -22.053 41.043 1.00 18.16 216 GLN A CA 1
ATOM 1637 C C . GLN A 1 250 ? 24.544 -20.791 40.472 1.00 18.09 216 GLN A C 1
ATOM 1638 O O . GLN A 1 250 ? 25.208 -19.776 40.236 1.00 18.00 216 GLN A O 1
ATOM 1644 N N . CYS A 1 251 ? 23.231 -20.887 40.261 1.00 18.03 217 CYS A N 1
ATOM 1645 C CA . CYS A 1 251 ? 22.406 -19.792 39.760 1.00 18.39 217 CYS A CA 1
ATOM 1646 C C . CYS A 1 251 ? 21.291 -19.491 40.754 1.00 18.11 217 CYS A C 1
ATOM 1647 O O . CYS A 1 251 ? 20.884 -20.361 41.529 1.00 17.77 217 CYS A O 1
ATOM 1650 N N . TYR A 1 252 ? 20.811 -18.254 40.735 1.00 18.17 218 TYR A N 1
ATOM 1651 C CA . TYR A 1 252 ? 19.531 -17.929 41.345 1.00 18.37 218 TYR A CA 1
ATOM 1652 C C . TYR A 1 252 ? 18.470 -18.659 40.542 1.00 18.29 218 TYR A C 1
ATOM 1653 O O . TYR A 1 252 ? 18.572 -18.751 39.319 1.00 18.20 218 TYR A O 1
ATOM 1662 N N . VAL A 1 253 ? 17.475 -19.204 41.235 1.00 18.22 219 VAL A N 1
ATOM 1663 C CA . VAL A 1 253 ? 16.384 -19.914 40.582 1.00 18.03 219 VAL A CA 1
ATOM 1664 C C . VAL A 1 253 ? 15.041 -19.292 40.956 1.00 18.33 219 VAL A C 1
ATOM 1665 O O . VAL A 1 253 ? 14.732 -19.110 42.137 1.00 18.49 219 VAL A O 1
ATOM 1669 N N . LEU A 1 254 ? 14.267 -18.944 39.932 1.00 18.61 220 LEU A N 1
ATOM 1670 C CA . LEU A 1 254 ? 12.971 -18.311 40.110 1.00 19.11 220 LEU A CA 1
ATOM 1671 C C . LEU A 1 254 ? 11.889 -19.285 39.695 1.00 19.45 220 LEU A C 1
ATOM 1672 O O . LEU A 1 254 ? 11.950 -19.865 38.609 1.00 19.52 220 LEU A O 1
ATOM 1677 N N . MET A 1 255 ? 10.892 -19.462 40.556 1.00 19.60 221 MET A N 1
ATOM 1678 C CA . MET A 1 255 ? 9.878 -20.476 40.315 1.00 20.04 221 MET A CA 1
ATOM 1679 C C . MET A 1 255 ? 8.467 -19.911 40.449 1.00 19.75 221 MET A C 1
ATOM 1680 O O . MET A 1 255 ? 7.861 -20.013 41.514 1.00 19.94 221 MET A O 1
ATOM 1685 N N . PRO A 1 256 ? 7.952 -19.285 39.373 1.00 19.79 222 PRO A N 1
ATOM 1686 C CA . PRO A 1 256 ? 6.578 -18.791 39.358 1.00 19.87 222 PRO A CA 1
ATOM 1687 C C . PRO A 1 256 ? 5.623 -19.933 39.059 1.00 20.20 222 PRO A C 1
ATOM 1688 O O . PRO A 1 256 ? 5.735 -20.580 38.016 1.00 20.49 222 PRO A O 1
ATOM 1692 N N . GLY A 1 257 ? 4.691 -20.180 39.972 1.00 20.07 223 GLY A N 1
ATOM 1693 C CA . GLY A 1 257 ? 3.790 -21.308 39.828 1.00 20.37 223 GLY A CA 1
ATOM 1694 C C . GLY A 1 257 ? 2.322 -20.943 39.813 1.00 20.44 223 GLY A C 1
ATOM 1695 O O . GLY A 1 257 ? 1.886 -20.031 40.516 1.00 20.47 223 GLY A O 1
ATOM 1696 N N . GLN A 1 258 ? 1.565 -21.668 38.998 1.00 20.89 224 GLN A N 1
ATOM 1697 C CA . GLN A 1 258 ? 0.114 -21.696 39.104 1.00 21.17 224 GLN A CA 1
ATOM 1698 C C . GLN A 1 258 ? -0.232 -22.260 40.468 1.00 21.36 224 GLN A C 1
ATOM 1699 O O . GLN A 1 258 ? 0.512 -23.079 40.999 1.00 21.26 224 GLN A O 1
ATOM 1705 N N . VAL A 1 259 ? -1.366 -21.833 41.020 1.00 22.01 225 VAL A N 1
ATOM 1706 C CA . VAL A 1 259 ? -1.846 -22.326 42.314 1.00 22.56 225 VAL A CA 1
ATOM 1707 C C . VAL A 1 259 ? -3.361 -22.549 42.256 1.00 23.18 225 VAL A C 1
ATOM 1708 O O . VAL A 1 259 ? -4.050 -21.897 41.474 1.00 23.36 225 VAL A O 1
ATOM 1712 N N . GLY A 1 260 ? -3.862 -23.486 43.060 1.00 23.68 226 GLY A N 1
ATOM 1713 C CA . GLY A 1 260 ? -5.296 -23.600 43.339 1.00 24.46 226 GLY A CA 1
ATOM 1714 C C . GLY A 1 260 ? -6.113 -24.435 42.365 1.00 25.00 226 GLY A C 1
ATOM 1715 O O . GLY A 1 260 ? -5.578 -24.993 41.410 1.00 24.78 226 GLY A O 1
ATOM 1716 N N . MET A 1 261 ? -7.421 -24.513 42.613 1.00 25.58 227 MET A N 1
ATOM 1717 C CA . MET A 1 261 ? -8.327 -25.234 41.725 1.00 26.30 227 MET A CA 1
ATOM 1718 C C . MET A 1 261 ? -8.779 -24.298 40.608 1.00 25.66 227 MET A C 1
ATOM 1719 O O . MET A 1 261 ? -9.339 -23.225 40.863 1.00 25.80 227 MET A O 1
ATOM 1724 N N . HIS A 1 262 ? -8.513 -24.700 39.372 1.00 24.88 228 HIS A N 1
ATOM 1725 C CA . HIS A 1 262 ? -8.746 -23.840 38.216 1.00 24.48 228 HIS A CA 1
ATOM 1726 C C . HIS A 1 262 ? -10.194 -23.869 37.749 1.00 24.35 228 HIS A C 1
ATOM 1727 O O . HIS A 1 262 ? -10.827 -24.923 37.742 1.00 24.41 228 HIS A O 1
ATOM 1734 N N . ASP A 1 263 ? -10.708 -22.699 37.375 1.00 24.05 229 ASP A N 1
ATOM 1735 C CA . ASP A 1 263 ? -12.038 -22.575 36.786 1.00 23.98 229 ASP A CA 1
ATOM 1736 C C . ASP A 1 263 ? -11.902 -22.591 35.266 1.00 23.57 229 ASP A C 1
ATOM 1737 O O . ASP A 1 263 ? -11.631 -21.561 34.650 1.00 23.57 229 ASP A O 1
ATOM 1742 N N . LEU A 1 264 ? -12.090 -23.768 34.676 1.00 22.95 230 LEU A N 1
ATOM 1743 C CA . LEU A 1 264 ? -11.874 -23.971 33.242 1.00 22.91 230 LEU A CA 1
ATOM 1744 C C . LEU A 1 264 ? -13.149 -23.769 32.414 1.00 22.61 230 LEU A C 1
ATOM 1745 O O . LEU A 1 264 ? -13.150 -23.995 31.202 1.00 22.33 230 LEU A O 1
ATOM 1750 N N . SER A 1 265 ? -14.214 -23.320 33.076 1.00 22.35 231 SER A N 1
ATOM 1751 C CA . SER A 1 265 ? -15.519 -23.088 32.441 1.00 22.89 231 SER A CA 1
ATOM 1752 C C . SER A 1 265 ? -15.465 -22.110 31.256 1.00 22.20 231 SER A C 1
ATOM 1753 O O . SER A 1 265 ? -14.803 -21.073 31.312 1.00 21.72 231 SER A O 1
ATOM 1756 N N . ASP A 1 266 ? -16.152 -22.469 30.176 1.00 22.29 232 ASP A N 1
ATOM 1757 C CA . ASP A 1 266 ? -16.194 -21.668 28.958 1.00 22.10 232 ASP A CA 1
ATOM 1758 C C . ASP A 1 266 ? -17.543 -21.951 28.280 1.00 22.22 232 ASP A C 1
ATOM 1759 O O . ASP A 1 266 ? -17.607 -22.734 27.332 1.00 21.82 232 ASP A O 1
ATOM 1764 N N . PRO A 1 267 ? -18.628 -21.321 28.779 1.00 22.38 233 PRO A N 1
ATOM 1765 C CA . PRO A 1 267 ? -19.980 -21.609 28.282 1.00 22.63 233 PRO A CA 1
ATOM 1766 C C . PRO A 1 267 ? -20.132 -21.491 26.767 1.00 22.48 233 PRO A C 1
ATOM 1767 O O . PRO A 1 267 ? -20.731 -22.370 26.157 1.00 22.50 233 PRO A O 1
ATOM 1771 N N . GLU A 1 268 ? -19.599 -20.425 26.171 1.00 22.34 234 GLU A N 1
ATOM 1772 C CA . GLU A 1 268 ? -19.732 -20.233 24.727 1.00 22.81 234 GLU A CA 1
ATOM 1773 C C . GLU A 1 268 ? -19.042 -21.351 23.936 1.00 22.38 234 GLU A C 1
ATOM 1774 O O . GLU A 1 268 ? -19.578 -21.818 22.934 1.00 22.45 234 GLU A O 1
ATOM 1780 N N . TRP A 1 269 ? -17.870 -21.789 24.397 1.00 22.21 235 TRP A N 1
ATOM 1781 C CA . TRP A 1 269 ? -17.179 -22.901 23.741 1.00 21.91 235 TRP A CA 1
ATOM 1782 C C . TRP A 1 269 ? -17.872 -24.247 23.978 1.00 21.36 235 TRP A C 1
ATOM 1783 O O . TRP A 1 269 ? -17.954 -25.075 23.069 1.00 20.89 235 TRP A O 1
ATOM 1794 N N . GLU A 1 270 ? -18.376 -24.459 25.191 1.00 21.01 236 GLU A N 1
ATOM 1795 C CA . GLU A 1 270 ? -19.112 -25.681 25.516 1.00 20.85 236 GLU A CA 1
ATOM 1796 C C . GLU A 1 270 ? -20.366 -25.821 24.633 1.00 20.38 236 GLU A C 1
ATOM 1797 O O . GLU A 1 270 ? -20.685 -26.920 24.157 1.00 19.81 236 GLU A O 1
ATOM 1803 N N . LYS A 1 271 ? -21.055 -24.699 24.422 1.00 20.19 237 LYS A N 1
ATOM 1804 C CA . LYS A 1 271 ? -22.161 -24.605 23.468 1.00 20.51 237 LYS A CA 1
ATOM 1805 C C . LYS A 1 271 ? -21.710 -24.997 22.065 1.00 20.63 237 LYS A C 1
ATOM 1806 O O . LYS A 1 271 ? -22.303 -25.873 21.439 1.00 20.21 237 LYS A O 1
ATOM 1812 N N . GLN A 1 272 ? -20.653 -24.350 21.582 1.00 21.16 238 GLN A N 1
ATOM 1813 C CA . GLN A 1 272 ? -20.161 -24.585 20.220 1.00 22.04 238 GLN A CA 1
ATOM 1814 C C . GLN A 1 272 ? -19.748 -26.043 20.018 1.00 22.88 238 GLN A C 1
ATOM 1815 O O . GLN A 1 272 ? -19.959 -26.615 18.949 1.00 22.34 238 GLN A O 1
ATOM 1821 N N . SER A 1 273 ? -19.162 -26.622 21.061 1.00 23.98 239 SER A N 1
ATOM 1822 C CA . SER A 1 273 ? -18.659 -27.996 21.042 1.00 26.13 239 SER A CA 1
ATOM 1823 C C . SER A 1 273 ? -19.734 -29.038 21.306 1.00 26.90 239 SER A C 1
ATOM 1824 O O . SER A 1 273 ? -19.451 -30.241 21.275 1.00 26.93 239 SER A O 1
ATOM 1827 N N . HIS A 1 274 ? -20.954 -28.580 21.579 1.00 28.66 240 HIS A N 1
ATOM 1828 C CA . HIS A 1 274 ? -22.060 -29.463 21.960 1.00 30.39 240 HIS A CA 1
ATOM 1829 C C . HIS A 1 274 ? -21.656 -30.406 23.103 1.00 31.99 240 HIS A C 1
ATOM 1830 O O . HIS A 1 274 ? -21.818 -31.631 23.019 1.00 31.84 240 HIS A O 1
ATOM 1837 N N . MET A 1 275 ? -21.117 -29.819 24.167 1.00 33.44 241 MET A N 1
ATOM 1838 C CA A MET A 1 275 ? -20.651 -30.572 25.331 0.50 34.48 241 MET A CA 1
ATOM 1839 C CA B MET A 1 275 ? -20.677 -30.601 25.315 0.50 34.51 241 MET A CA 1
ATOM 1840 C C . MET A 1 275 ? -21.783 -30.776 26.344 1.00 35.30 241 MET A C 1
ATOM 1841 O O . MET A 1 275 ? -22.484 -29.824 26.700 1.00 35.52 241 MET A O 1
ATOM 1850 N N . SER A 1 276 ? -21.951 -32.014 26.803 1.00 36.92 242 SER A N 1
ATOM 1851 C CA . SER A 1 276 ? -22.938 -32.333 27.839 1.00 38.94 242 SER A CA 1
ATOM 1852 C C . SER A 1 276 ? -22.363 -31.992 29.207 1.00 39.84 242 SER A C 1
ATOM 1853 O O . SER A 1 276 ? -21.143 -31.983 29.380 1.00 40.21 242 SER A O 1
ATOM 1856 N N . ALA A 1 277 ? -23.243 -31.724 30.172 1.00 41.23 243 ALA A N 1
ATOM 1857 C CA . ALA A 1 277 ? -22.846 -31.390 31.545 1.00 42.38 243 ALA A CA 1
ATOM 1858 C C . ALA A 1 277 ? -21.963 -32.463 32.185 1.00 43.09 243 ALA A C 1
ATOM 1859 O O . ALA A 1 277 ? -21.148 -32.165 33.061 1.00 43.42 243 ALA A O 1
ATOM 1861 N N . LEU A 1 278 ? -22.138 -33.706 31.739 1.00 44.04 244 LEU A N 1
ATOM 1862 C CA . LEU A 1 278 ? -21.332 -34.830 32.202 1.00 44.84 244 LEU A CA 1
ATOM 1863 C C . LEU A 1 278 ? -19.886 -34.634 31.751 1.00 45.28 244 LEU A C 1
ATOM 1864 O O . LEU A 1 278 ? -18.954 -34.787 32.543 1.00 45.35 244 LEU A O 1
ATOM 1869 N N . GLU A 1 279 ? -19.721 -34.273 30.478 1.00 45.76 245 GLU A N 1
ATOM 1870 C CA . GLU A 1 279 ? -18.414 -33.968 29.893 1.00 46.15 245 GLU A CA 1
ATOM 1871 C C . GLU A 1 279 ? -17.841 -32.643 30.418 1.00 46.23 245 GLU A C 1
ATOM 1872 O O . GLU A 1 279 ? -16.663 -32.351 30.211 1.00 46.24 245 GLU A O 1
ATOM 1878 N N . LYS A 1 280 ? -18.676 -31.850 31.094 1.00 46.36 246 LYS A N 1
ATOM 1879 C CA . LYS A 1 280 ? -18.307 -30.488 31.508 1.00 46.42 246 LYS A CA 1
ATOM 1880 C C . LYS A 1 280 ? -17.477 -30.416 32.788 1.00 46.22 246 LYS A C 1
ATOM 1881 O O . LYS A 1 280 ? -16.941 -29.352 33.120 1.00 46.47 246 LYS A O 1
ATOM 1887 N N . SER A 1 281 ? -17.371 -31.534 33.502 1.00 45.90 247 SER A N 1
ATOM 1888 C CA . SER A 1 281 ? -16.641 -31.568 34.767 1.00 45.47 247 SER A CA 1
ATOM 1889 C C . SER A 1 281 ? -15.139 -31.401 34.536 1.00 45.07 247 SER A C 1
ATOM 1890 O O . SER A 1 281 ? -14.415 -32.368 34.274 1.00 45.17 247 SER A O 1
ATOM 1893 N N . SER A 1 282 ? -14.691 -30.152 34.632 1.00 44.30 248 SER A N 1
ATOM 1894 C CA . SER A 1 282 ? -13.313 -29.781 34.338 1.00 43.43 248 SER A CA 1
ATOM 1895 C C . SER A 1 282 ? -12.540 -29.465 35.612 1.00 42.39 248 SER A C 1
ATOM 1898 N N . ARG A 1 283 ? -11.831 -30.466 36.125 1.00 41.08 249 ARG A N 1
ATOM 1899 C CA . ARG A 1 283 ? -11.099 -30.313 37.378 1.00 39.76 249 ARG A CA 1
ATOM 1900 C C . ARG A 1 283 ? -9.584 -30.326 37.167 1.00 38.71 249 ARG A C 1
ATOM 1901 O O . ARG A 1 283 ? -9.033 -31.247 36.555 1.00 38.97 249 ARG A O 1
ATOM 1903 N N . ARG A 1 284 ? -8.924 -29.283 37.667 1.00 36.93 250 ARG A N 1
ATOM 1904 C CA . ARG A 1 284 ? -7.470 -29.195 37.651 1.00 35.09 250 ARG A CA 1
ATOM 1905 C C . ARG A 1 284 ? -6.992 -28.347 38.823 1.00 33.39 250 ARG A C 1
ATOM 1906 O O . ARG A 1 284 ? -7.572 -27.304 39.117 1.00 32.79 250 ARG A O 1
ATOM 1914 N N . GLU A 1 285 ? -5.928 -28.805 39.477 1.00 31.52 251 GLU A N 1
ATOM 1915 C CA . GLU A 1 285 ? -5.387 -28.132 40.654 1.00 29.86 251 GLU A CA 1
ATOM 1916 C C . GLU A 1 285 ? -3.860 -28.033 40.579 1.00 28.28 251 GLU A C 1
ATOM 1917 O O . GLU A 1 285 ? -3.186 -28.997 40.215 1.00 27.66 251 GLU A O 1
ATOM 1923 N N . SER A 1 286 ? -3.328 -26.864 40.924 1.00 26.67 252 SER A N 1
ATOM 1924 C CA . SER A 1 286 ? -1.888 -26.620 40.854 1.00 25.30 252 SER A CA 1
ATOM 1925 C C . SER A 1 286 ? -1.267 -26.401 42.229 1.00 24.34 252 SER A C 1
ATOM 1926 O O . SER A 1 286 ? -1.938 -25.937 43.148 1.00 23.86 252 SER A O 1
ATOM 1929 N N . TRP A 1 287 ? 0.023 -26.714 42.337 1.00 23.22 253 TRP A N 1
ATOM 1930 C CA . TRP A 1 287 ? 0.745 -26.772 43.613 1.00 22.49 253 TRP A CA 1
ATOM 1931 C C . TRP A 1 287 ? 1.087 -25.426 44.244 1.00 21.89 253 TRP A C 1
ATOM 1932 O O . TRP A 1 287 ? 1.125 -25.302 45.473 1.00 21.40 253 TRP A O 1
ATOM 1943 N N . GLY A 1 288 ? 1.367 -24.428 43.411 1.00 21.53 254 GLY A N 1
ATOM 1944 C CA . GLY A 1 288 ? 1.774 -23.113 43.913 1.00 21.25 254 GLY A CA 1
ATOM 1945 C C . GLY A 1 288 ? 3.146 -23.176 44.558 1.00 21.19 254 GLY A C 1
ATOM 1946 O O . GLY A 1 288 ? 4.078 -23.695 43.961 1.00 21.07 254 GLY A O 1
ATOM 1947 N N . HIS A 1 289 ? 3.256 -22.658 45.784 1.00 20.97 255 HIS A N 1
ATOM 1948 C CA . HIS A 1 289 ? 4.530 -22.597 46.517 1.00 21.12 255 HIS A CA 1
ATOM 1949 C C . HIS A 1 289 ? 5.625 -21.894 45.711 1.00 20.48 255 HIS A C 1
ATOM 1950 O O . HIS A 1 289 ? 6.786 -22.314 45.716 1.00 20.39 255 HIS A O 1
ATOM 1957 N N . SER A 1 290 ? 5.245 -20.815 45.025 1.00 20.24 256 SER A N 1
ATOM 1958 C CA . SER A 1 290 ? 6.188 -20.036 44.232 1.00 19.97 256 SER A CA 1
ATOM 1959 C C . SER A 1 290 ? 7.333 -19.600 45.136 1.00 19.82 256 SER A C 1
ATOM 1960 O O . SER A 1 290 ? 7.116 -19.288 46.309 1.00 19.69 256 SER A O 1
ATOM 1963 N N . MET A 1 291 ? 8.546 -19.598 44.598 1.00 20.00 257 MET A N 1
ATOM 1964 C CA . MET A 1 291 ? 9.714 -19.237 45.399 1.00 20.07 257 MET A CA 1
ATOM 1965 C C . MET A 1 291 ? 10.887 -18.677 44.602 1.00 20.08 257 MET A C 1
ATOM 1966 O O . MET A 1 291 ? 10.898 -18.709 43.367 1.00 19.77 257 MET A O 1
ATOM 1971 N N . VAL A 1 292 ? 11.854 -18.133 45.340 1.00 19.79 258 VAL A N 1
ATOM 1972 C CA . VAL A 1 292 ? 13.127 -17.681 44.799 1.00 19.73 258 VAL A CA 1
ATOM 1973 C C . VAL A 1 292 ? 14.208 -18.363 45.627 1.00 19.40 258 VAL A C 1
ATOM 1974 O O . VAL A 1 292 ? 14.126 -18.397 46.859 1.00 19.17 258 VAL A O 1
ATOM 1978 N N . ILE A 1 293 ? 15.213 -18.898 44.941 1.00 19.21 259 ILE A N 1
ATOM 1979 C CA . ILE A 1 293 ? 16.270 -19.677 45.565 1.00 19.15 259 ILE A CA 1
ATOM 1980 C C . ILE A 1 293 ? 17.637 -19.103 45.191 1.00 19.46 259 ILE A C 1
ATOM 1981 O O . ILE A 1 293 ? 17.896 -18.812 44.021 1.00 19.35 259 ILE A O 1
ATOM 1986 N N . ASP A 1 294 ? 18.499 -18.929 46.190 1.00 19.54 260 ASP A N 1
ATOM 1987 C CA . ASP A 1 294 ? 19.852 -18.431 45.953 1.00 19.65 260 ASP A CA 1
ATOM 1988 C C . ASP A 1 294 ? 20.782 -19.547 45.437 1.00 19.74 260 ASP A C 1
ATOM 1989 O O . ASP A 1 294 ? 20.407 -20.728 45.459 1.00 18.98 260 ASP A O 1
ATOM 1994 N N . PRO A 1 295 ? 21.977 -19.179 44.936 1.00 19.92 261 PRO A N 1
ATOM 1995 C CA . PRO A 1 295 ? 22.872 -20.162 44.301 1.00 20.25 261 PRO A CA 1
ATOM 1996 C C . PRO A 1 295 ? 23.455 -21.236 45.231 1.00 20.86 261 PRO A C 1
ATOM 1997 O O . PRO A 1 295 ? 24.181 -22.124 44.768 1.00 21.42 261 PRO A O 1
ATOM 2001 N N . TRP A 1 296 ? 23.146 -21.141 46.520 1.00 21.29 262 TRP A N 1
ATOM 2002 C CA . TRP A 1 296 ? 23.575 -22.117 47.518 1.00 21.39 262 TRP A CA 1
ATOM 2003 C C . TRP A 1 296 ? 22.412 -23.048 47.880 1.00 21.33 262 TRP A C 1
ATOM 2004 O O . TRP A 1 296 ? 22.577 -24.004 48.640 1.00 21.42 262 TRP A O 1
ATOM 2015 N N . GLY A 1 297 ? 21.237 -22.766 47.317 1.00 21.29 263 GLY A N 1
ATOM 2016 C CA . GLY A 1 297 ? 20.052 -23.588 47.549 1.00 21.49 263 GLY A CA 1
ATOM 2017 C C . GLY A 1 297 ? 19.185 -23.106 48.696 1.00 21.90 263 GLY A C 1
ATOM 2018 O O . GLY A 1 297 ? 18.297 -23.824 49.145 1.00 22.07 263 GLY A O 1
ATOM 2019 N N . LYS A 1 298 ? 19.444 -21.893 49.179 1.00 21.73 264 LYS A N 1
ATOM 2020 C CA . LYS A 1 298 ? 18.613 -21.308 50.227 1.00 22.09 264 LYS A CA 1
ATOM 2021 C C . LYS A 1 298 ? 17.402 -20.614 49.619 1.00 21.63 264 LYS A C 1
ATOM 2022 O O . LYS A 1 298 ? 17.542 -19.796 48.715 1.00 21.53 264 LYS A O 1
ATOM 2028 N N . ILE A 1 299 ? 16.216 -20.941 50.131 1.00 21.66 265 ILE A N 1
ATOM 2029 C CA . ILE A 1 299 ? 14.989 -20.262 49.726 1.00 21.68 265 ILE A CA 1
ATOM 2030 C C . ILE A 1 299 ? 14.973 -18.869 50.345 1.00 21.66 265 ILE A C 1
ATOM 2031 O O . ILE A 1 299 ? 14.984 -18.718 51.568 1.00 21.76 265 ILE A O 1
ATOM 2036 N N . ILE A 1 300 ? 14.967 -17.849 49.499 1.00 21.66 266 ILE A N 1
ATOM 2037 C CA . ILE A 1 300 ? 15.057 -16.471 49.990 1.00 22.02 266 ILE A CA 1
ATOM 2038 C C . ILE A 1 300 ? 13.742 -15.705 49.905 1.00 22.22 266 ILE A C 1
ATOM 2039 O O . ILE A 1 300 ? 13.595 -14.653 50.524 1.00 22.58 266 ILE A O 1
ATOM 2044 N N . ALA A 1 301 ? 12.792 -16.244 49.146 1.00 22.55 267 ALA A N 1
ATOM 2045 C CA . ALA A 1 301 ? 11.422 -15.730 49.107 1.00 22.86 267 ALA A CA 1
ATOM 2046 C C . ALA A 1 301 ? 10.484 -16.881 48.783 1.00 23.15 267 ALA A C 1
ATOM 2047 O O . ALA A 1 301 ? 10.860 -17.801 48.059 1.00 22.93 267 ALA A O 1
ATOM 2049 N N . HIS A 1 302 ? 9.274 -16.838 49.334 1.00 23.71 268 HIS A N 1
ATOM 2050 C CA . HIS A 1 302 ? 8.315 -17.933 49.192 1.00 24.70 268 HIS A CA 1
ATOM 2051 C C . HIS A 1 302 ? 6.900 -17.387 49.300 1.00 25.23 268 HIS A C 1
ATOM 2052 O O . HIS A 1 302 ? 6.636 -16.485 50.097 1.00 25.16 268 HIS A O 1
ATOM 2059 N N . ALA A 1 303 ? 5.999 -17.930 48.485 1.00 25.87 269 ALA A N 1
ATOM 2060 C CA . ALA A 1 303 ? 4.593 -17.526 48.497 1.00 26.82 269 ALA A CA 1
ATOM 2061 C C . ALA A 1 303 ? 3.938 -17.785 49.859 1.00 27.51 269 ALA A C 1
ATOM 2062 O O . ALA A 1 303 ? 4.264 -18.758 50.539 1.00 27.51 269 ALA A O 1
ATOM 2064 N N . ASP A 1 304 ? 3.029 -16.896 50.251 1.00 28.74 270 ASP A N 1
ATOM 2065 C CA . ASP A 1 304 ? 2.221 -17.065 51.459 1.00 30.00 270 ASP A CA 1
ATOM 2066 C C . ASP A 1 304 ? 1.198 -18.192 51.227 1.00 30.75 270 ASP A C 1
ATOM 2067 O O . ASP A 1 304 ? 0.374 -18.097 50.315 1.00 30.59 270 ASP A O 1
ATOM 2072 N N . PRO A 1 305 ? 1.250 -19.264 52.047 1.00 31.66 271 PRO A N 1
ATOM 2073 C CA . PRO A 1 305 ? 0.339 -20.400 51.867 1.00 32.52 271 PRO A CA 1
ATOM 2074 C C . PRO A 1 305 ? -1.123 -20.096 52.226 1.00 33.28 271 PRO A C 1
ATOM 2075 O O . PRO A 1 305 ? -2.015 -20.873 51.877 1.00 33.43 271 PRO A O 1
ATOM 2079 N N . SER A 1 306 ? -1.363 -18.976 52.902 1.00 34.00 272 SER A N 1
ATOM 2080 C CA . SER A 1 306 ? -2.710 -18.625 53.356 1.00 34.89 272 SER A CA 1
ATOM 2081 C C . SER A 1 306 ? -3.580 -18.003 52.260 1.00 35.28 272 SER A C 1
ATOM 2082 O O . SER A 1 306 ? -4.773 -17.761 52.469 1.00 35.43 272 SER A O 1
ATOM 2085 N N . THR A 1 307 ? -2.980 -17.755 51.095 1.00 35.70 273 THR A N 1
ATOM 2086 C CA . THR A 1 307 ? -3.689 -17.221 49.935 1.00 35.98 273 THR A CA 1
ATOM 2087 C C . THR A 1 307 ? -3.739 -18.273 48.830 1.00 35.83 273 THR A C 1
ATOM 2088 O O . THR A 1 307 ? -2.729 -18.919 48.545 1.00 35.94 273 THR A O 1
ATOM 2092 N N . VAL A 1 308 ? -4.909 -18.453 48.219 1.00 35.86 274 VAL A N 1
ATOM 2093 C CA . VAL A 1 308 ? -5.036 -19.304 47.028 1.00 35.53 274 VAL A CA 1
ATOM 2094 C C . VAL A 1 308 ? -5.242 -18.458 45.770 1.00 35.10 274 VAL A C 1
ATOM 2095 O O . VAL A 1 308 ? -5.324 -18.992 44.657 1.00 35.59 274 VAL A O 1
ATOM 2097 N N . GLY A 1 309 ? -5.332 -17.142 45.960 1.00 34.33 275 GLY A N 1
ATOM 2098 C CA . GLY A 1 309 ? -5.444 -16.188 44.859 1.00 33.10 275 GLY A CA 1
ATOM 2099 C C . GLY A 1 309 ? -4.090 -15.655 44.414 1.00 32.06 275 GLY A C 1
ATOM 2100 O O . GLY A 1 309 ? -3.050 -16.127 44.888 1.00 32.11 275 GLY A O 1
ATOM 2101 N N . PRO A 1 310 ? -4.090 -14.671 43.495 1.00 31.06 276 PRO A N 1
ATOM 2102 C CA . PRO A 1 310 ? -2.833 -14.115 42.993 1.00 30.18 276 PRO A CA 1
ATOM 2103 C C . PRO A 1 310 ? -2.036 -13.371 44.057 1.00 29.10 276 PRO A C 1
ATOM 2104 O O . PRO A 1 310 ? -2.611 -12.702 44.917 1.00 28.73 276 PRO A O 1
ATOM 2108 N N . GLN A 1 311 ? -0.717 -13.509 43.993 1.00 27.77 277 GLN A N 1
ATOM 2109 C CA . GLN A 1 311 ? 0.180 -12.803 44.893 1.00 26.68 277 GLN A CA 1
ATOM 2110 C C . GLN A 1 311 ? 1.550 -12.628 44.259 1.00 26.13 277 GLN A C 1
ATOM 2111 O O . GLN A 1 311 ? 1.948 -13.392 43.372 1.00 25.59 277 GLN A O 1
ATOM 2117 N N . LEU A 1 312 ? 2.254 -11.607 44.721 1.00 25.61 278 LEU A N 1
ATOM 2118 C CA . LEU A 1 312 ? 3.592 -11.313 44.261 1.00 25.32 278 LEU A CA 1
ATOM 2119 C C . LEU A 1 312 ? 4.562 -11.510 45.416 1.00 25.22 278 LEU A C 1
ATOM 2120 O O . LEU A 1 312 ? 4.248 -11.170 46.564 1.00 24.72 278 LEU A O 1
ATOM 2125 N N . ILE A 1 313 ? 5.724 -12.086 45.116 1.00 24.67 279 ILE A N 1
ATOM 2126 C CA . ILE A 1 313 ? 6.820 -12.144 46.080 1.00 24.85 279 ILE A CA 1
ATOM 2127 C C . ILE A 1 313 ? 8.042 -11.438 45.508 1.00 25.02 279 ILE A C 1
ATOM 2128 O O . ILE A 1 313 ? 8.241 -11.416 44.288 1.00 24.89 279 ILE A O 1
ATOM 2133 N N . LEU A 1 314 ? 8.842 -10.847 46.390 1.00 25.04 280 LEU A N 1
ATOM 2134 C CA . LEU A 1 314 ? 10.009 -10.074 45.973 1.00 25.62 280 LEU A CA 1
ATOM 2135 C C . LEU A 1 314 ? 11.283 -10.629 46.581 1.00 25.80 280 LEU A C 1
ATOM 2136 O O . LEU A 1 314 ? 11.267 -11.181 47.679 1.00 25.68 280 LEU A O 1
ATOM 2141 N N . ALA A 1 315 ? 12.385 -10.477 45.853 1.00 26.02 281 ALA A N 1
ATOM 2142 C CA . ALA A 1 315 ? 13.702 -10.846 46.353 1.00 26.51 281 ALA A CA 1
ATOM 2143 C C . ALA A 1 315 ? 14.746 -9.912 45.763 1.00 27.08 281 ALA A C 1
ATOM 2144 O O . ALA A 1 315 ? 14.626 -9.482 44.617 1.00 26.83 281 ALA A O 1
ATOM 2146 N N . ASP A 1 316 ? 15.764 -9.594 46.553 1.00 27.71 282 ASP A N 1
ATOM 2147 C CA . ASP A 1 316 ? 16.900 -8.840 46.049 1.00 28.60 282 ASP A CA 1
ATOM 2148 C C . ASP A 1 316 ? 18.046 -9.802 45.735 1.00 28.60 282 ASP A C 1
ATOM 2149 O O . ASP A 1 316 ? 18.521 -10.530 46.611 1.00 28.80 282 ASP A O 1
ATOM 2154 N N . LEU A 1 317 ? 18.466 -9.820 44.473 1.00 28.60 283 LEU A N 1
ATOM 2155 C CA . LEU A 1 317 ? 19.505 -10.744 44.018 1.00 28.78 283 LEU A CA 1
ATOM 2156 C C . LEU A 1 317 ? 20.883 -10.099 44.138 1.00 29.21 283 LEU A C 1
ATOM 2157 O O . LEU A 1 317 ? 21.066 -8.926 43.796 1.00 29.49 283 LEU A O 1
ATOM 2162 N N . ASP A 1 318 ? 21.839 -10.877 44.636 1.00 29.75 284 ASP A N 1
ATOM 2163 C CA . ASP A 1 318 ? 23.154 -10.375 45.004 1.00 30.00 284 ASP A CA 1
ATOM 2164 C C . ASP A 1 318 ? 24.197 -10.962 44.062 1.00 30.36 284 ASP A C 1
ATOM 2165 O O . ASP A 1 318 ? 24.519 -12.144 44.146 1.00 30.22 284 ASP A O 1
ATOM 2170 N N . ARG A 1 319 ? 24.720 -10.126 43.168 1.00 31.06 285 ARG A N 1
ATOM 2171 C CA . ARG A 1 319 ? 25.721 -10.561 42.196 1.00 31.75 285 ARG A CA 1
ATOM 2172 C C . ARG A 1 319 ? 27.029 -10.989 42.864 1.00 31.63 285 ARG A C 1
ATOM 2173 O O . ARG A 1 319 ? 27.670 -11.949 42.422 1.00 31.51 285 ARG A O 1
ATOM 2181 N N . GLU A 1 320 ? 27.414 -10.276 43.923 1.00 31.51 286 GLU A N 1
ATOM 2182 C CA . GLU A 1 320 ? 28.624 -10.598 44.687 1.00 31.43 286 GLU A CA 1
ATOM 2183 C C . GLU A 1 320 ? 28.561 -11.982 45.320 1.00 30.96 286 GLU A C 1
ATOM 2184 O O . GLU A 1 320 ? 29.544 -12.727 45.283 1.00 30.90 286 GLU A O 1
ATOM 2187 N N . LEU A 1 321 ? 27.408 -12.327 45.892 1.00 30.26 287 LEU A N 1
ATOM 2188 C CA . LEU A 1 321 ? 27.218 -13.648 46.478 1.00 29.43 287 LEU A CA 1
ATOM 2189 C C . LEU A 1 321 ? 27.349 -14.733 45.410 1.00 28.87 287 LEU A C 1
ATOM 2190 O O . LEU A 1 321 ? 28.030 -15.739 45.621 1.00 28.39 287 LEU A O 1
ATOM 2195 N N . LEU A 1 322 ? 26.703 -14.511 44.265 1.00 28.29 288 LEU A N 1
ATOM 2196 C CA . LEU A 1 322 ? 26.750 -15.466 43.167 1.00 28.08 288 LEU A CA 1
ATOM 2197 C C . LEU A 1 322 ? 28.191 -15.691 42.689 1.00 27.99 288 LEU A C 1
ATOM 2198 O O . LEU A 1 322 ? 28.625 -16.835 42.544 1.00 27.16 288 LEU A O 1
ATOM 2203 N N . GLN A 1 323 ? 28.931 -14.602 42.479 1.00 28.01 289 GLN A N 1
ATOM 2204 C CA . GLN A 1 323 ? 30.328 -14.700 42.037 1.00 28.28 289 GLN A CA 1
ATOM 2205 C C . GLN A 1 323 ? 31.237 -15.342 43.093 1.00 27.96 289 GLN A C 1
ATOM 2206 O O . GLN A 1 323 ? 32.123 -16.120 42.748 1.00 27.51 289 GLN A O 1
ATOM 2212 N N . GLU A 1 324 ? 30.989 -15.031 44.367 1.00 27.86 290 GLU A N 1
ATOM 2213 C CA . GLU A 1 324 ? 31.711 -15.626 45.501 1.00 28.02 290 GLU A CA 1
ATOM 2214 C C . GLU A 1 324 ? 31.569 -17.152 45.552 1.00 27.36 290 GLU A C 1
ATOM 2215 O O . GLU A 1 324 ? 32.560 -17.871 45.709 1.00 27.34 290 GLU A O 1
ATOM 2221 N N . ILE A 1 325 ? 30.330 -17.628 45.429 1.00 26.26 291 ILE A N 1
ATOM 2222 C CA . ILE A 1 325 ? 30.022 -19.057 45.425 1.00 25.50 291 ILE A CA 1
ATOM 2223 C C . ILE A 1 325 ? 30.741 -19.774 44.288 1.00 24.98 291 ILE A C 1
ATOM 2224 O O . ILE A 1 325 ? 31.337 -20.839 44.486 1.00 24.41 291 ILE A O 1
ATOM 2229 N N . ARG A 1 326 ? 30.685 -19.174 43.100 1.00 24.32 292 ARG A N 1
ATOM 2230 C CA . ARG A 1 326 ? 31.320 -19.738 41.916 1.00 24.05 292 ARG A CA 1
ATOM 2231 C C . ARG A 1 326 ? 32.847 -19.764 42.035 1.00 24.19 292 ARG A C 1
ATOM 2232 O O . ARG A 1 326 ? 33.482 -20.700 41.553 1.00 24.01 292 ARG A O 1
ATOM 2240 N N . ASN A 1 327 ? 33.410 -18.746 42.690 1.00 24.25 293 ASN A N 1
ATOM 2241 C CA A ASN A 1 327 ? 34.853 -18.664 42.952 0.50 24.40 293 ASN A CA 1
ATOM 2242 C CA B ASN A 1 327 ? 34.853 -18.681 42.926 0.50 24.51 293 ASN A CA 1
ATOM 2243 C C . ASN A 1 327 ? 35.344 -19.731 43.926 1.00 24.41 293 ASN A C 1
ATOM 2244 O O . ASN A 1 327 ? 36.390 -20.352 43.718 1.00 25.00 293 ASN A O 1
ATOM 2253 N N . LYS A 1 328 ? 34.590 -19.927 45.004 1.00 24.22 294 LYS A N 1
ATOM 2254 C CA . LYS A 1 328 ? 34.970 -20.866 46.053 1.00 24.02 294 LYS A CA 1
ATOM 2255 C C . LYS A 1 328 ? 34.805 -22.320 45.634 1.00 23.73 294 LYS A C 1
ATOM 2256 O O . LYS A 1 328 ? 35.553 -23.182 46.095 1.00 23.62 294 LYS A O 1
ATOM 2260 N N . MET A 1 329 ? 33.811 -22.587 44.788 1.00 22.97 295 MET A N 1
ATOM 2261 C CA . MET A 1 329 ? 33.574 -23.938 44.270 1.00 22.67 295 MET A CA 1
ATOM 2262 C C . MET A 1 329 ? 33.458 -23.864 42.753 1.00 22.27 295 MET A C 1
ATOM 2263 O O . MET A 1 329 ? 32.346 -23.817 42.208 1.00 21.93 295 MET A O 1
ATOM 2268 N N . PRO A 1 330 ? 34.609 -23.842 42.061 1.00 21.82 296 PRO A N 1
ATOM 2269 C CA . PRO A 1 330 ? 34.589 -23.539 40.635 1.00 21.66 296 PRO A CA 1
ATOM 2270 C C . PRO A 1 330 ? 34.182 -24.730 39.762 1.00 21.67 296 PRO A C 1
ATOM 2271 O O . PRO A 1 330 ? 34.986 -25.232 38.972 1.00 21.59 296 PRO A O 1
ATOM 2275 N N . LEU A 1 331 ? 32.925 -25.151 39.895 1.00 21.58 297 LEU A N 1
ATOM 2276 C CA . LEU A 1 331 ? 32.408 -26.335 39.207 1.00 22.08 297 LEU A CA 1
ATOM 2277 C C . LEU A 1 331 ? 32.608 -26.289 37.697 1.00 22.22 297 LEU A C 1
ATOM 2278 O O . LEU A 1 331 ? 32.955 -27.299 37.089 1.00 21.99 297 LEU A O 1
ATOM 2283 N N . TRP A 1 332 ? 32.416 -25.113 37.101 1.00 22.46 298 TRP A N 1
ATOM 2284 C CA . TRP A 1 332 ? 32.554 -24.978 35.649 1.00 22.99 298 TRP A CA 1
ATOM 2285 C C . TRP A 1 332 ? 34.002 -24.974 35.127 1.00 23.63 298 TRP A C 1
ATOM 2286 O O . TRP A 1 332 ? 34.232 -24.984 33.919 1.00 24.08 298 TRP A O 1
ATOM 2297 N N . ASN A 1 333 ? 34.962 -24.965 36.049 1.00 24.22 299 ASN A N 1
ATOM 2298 C CA . ASN A 1 333 ? 36.374 -25.160 35.723 1.00 24.91 299 ASN A CA 1
ATOM 2299 C C . ASN A 1 333 ? 36.812 -26.608 35.950 1.00 25.12 299 ASN A C 1
ATOM 2300 O O . ASN A 1 333 ? 37.971 -26.955 35.717 1.00 25.53 299 ASN A O 1
ATOM 2305 N N . GLN A 1 334 ? 35.890 -27.451 36.404 1.00 25.01 300 GLN A N 1
ATOM 2306 C CA . GLN A 1 334 ? 36.256 -28.780 36.893 1.00 24.92 300 GLN A CA 1
ATOM 2307 C C . GLN A 1 334 ? 35.477 -29.923 36.246 1.00 25.04 300 GLN A C 1
ATOM 2308 O O . GLN A 1 334 ? 35.525 -31.058 36.724 1.00 25.01 300 GLN A O 1
ATOM 2314 N N . ARG A 1 335 ? 34.746 -29.632 35.176 1.00 25.15 301 ARG A N 1
ATOM 2315 C CA . ARG A 1 335 ? 33.945 -30.663 34.517 1.00 25.60 301 ARG A CA 1
ATOM 2316 C C . ARG A 1 335 ? 34.820 -31.559 33.658 1.00 26.12 301 ARG A C 1
ATOM 2317 O O . ARG A 1 335 ? 35.924 -31.179 33.272 1.00 26.26 301 ARG A O 1
ATOM 2325 N N . ARG A 1 336 ? 34.320 -32.752 33.366 1.00 26.65 302 ARG A N 1
ATOM 2326 C CA . ARG A 1 336 ? 35.044 -33.696 32.532 1.00 27.37 302 ARG A CA 1
ATOM 2327 C C . ARG A 1 336 ? 34.400 -33.818 31.147 1.00 28.05 302 ARG A C 1
ATOM 2328 O O . ARG A 1 336 ? 33.777 -34.831 30.825 1.00 28.04 302 ARG A O 1
ATOM 2336 N N . ASP A 1 337 ? 34.556 -32.769 30.338 1.00 29.35 303 ASP A N 1
ATOM 2337 C CA . ASP A 1 337 ? 34.060 -32.749 28.951 1.00 30.54 303 ASP A CA 1
ATOM 2338 C C . ASP A 1 337 ? 34.759 -33.767 28.052 1.00 30.92 303 ASP A C 1
ATOM 2339 O O . ASP A 1 337 ? 34.219 -34.154 27.013 1.00 31.31 303 ASP A O 1
ATOM 2343 N N . ASP A 1 338 ? 35.953 -34.199 28.452 1.00 31.30 304 ASP A N 1
ATOM 2344 C CA . ASP A 1 338 ? 36.657 -35.270 27.749 1.00 31.61 304 ASP A CA 1
ATOM 2345 C C . ASP A 1 338 ? 35.896 -36.602 27.808 1.00 31.78 304 ASP A C 1
ATOM 2346 O O . ASP A 1 338 ? 36.141 -37.495 26.991 1.00 31.93 304 ASP A O 1
ATOM 2351 N N . LEU A 1 339 ? 34.965 -36.716 28.760 1.00 31.52 305 LEU A N 1
ATOM 2352 C CA . LEU A 1 339 ? 34.200 -37.948 28.975 1.00 31.43 305 LEU A CA 1
ATOM 2353 C C . LEU A 1 339 ? 32.697 -37.788 28.758 1.00 31.54 305 LEU A C 1
ATOM 2354 O O . LEU A 1 339 ? 32.036 -38.692 28.250 1.00 31.20 305 LEU A O 1
ATOM 2359 N N . PHE A 1 340 ? 32.161 -36.641 29.158 1.00 32.00 306 PHE A N 1
ATOM 2360 C CA . PHE A 1 340 ? 30.729 -36.385 29.047 1.00 32.72 306 PHE A CA 1
ATOM 2361 C C . PHE A 1 340 ? 30.482 -35.312 27.996 1.00 33.57 306 PHE A C 1
ATOM 2362 O O . PHE A 1 340 ? 30.893 -34.160 28.161 1.00 34.20 306 PHE A O 1
ATOM 2370 N N . HIS A 1 341 ? 29.820 -35.727 26.915 1.00 34.55 307 HIS A N 1
ATOM 2371 C CA . HIS A 1 341 ? 29.596 -34.938 25.693 1.00 35.07 307 HIS A CA 1
ATOM 2372 C C . HIS A 1 341 ? 29.870 -35.819 24.477 1.00 35.37 307 HIS A C 1
ATOM 2373 O O . HIS A 1 341 ? 30.961 -36.388 24.340 1.00 35.81 307 HIS A O 1
ATOM 2375 N N . LEU B 1 39 ? -10.455 -37.894 -5.306 1.00 36.05 5 LEU B N 1
ATOM 2376 C CA . LEU B 1 39 ? -11.403 -36.741 -5.248 1.00 35.53 5 LEU B CA 1
ATOM 2377 C C . LEU B 1 39 ? -12.569 -37.035 -4.311 1.00 34.86 5 LEU B C 1
ATOM 2378 O O . LEU B 1 39 ? -13.094 -38.150 -4.280 1.00 35.49 5 LEU B O 1
ATOM 2383 N N . LYS B 1 40 ? -12.973 -36.029 -3.546 1.00 33.72 6 LYS B N 1
ATOM 2384 C CA . LYS B 1 40 ? -14.047 -36.205 -2.581 1.00 32.13 6 LYS B CA 1
ATOM 2385 C C . LYS B 1 40 ? -15.268 -35.384 -2.990 1.00 30.70 6 LYS B C 1
ATOM 2386 O O . LYS B 1 40 ? -15.143 -34.248 -3.452 1.00 30.37 6 LYS B O 1
ATOM 2392 N N . ARG B 1 41 ? -16.443 -35.985 -2.842 1.00 28.77 7 ARG B N 1
ATOM 2393 C CA . ARG B 1 41 ? -17.675 -35.423 -3.387 1.00 27.23 7 ARG B CA 1
ATOM 2394 C C . ARG B 1 41 ? -18.487 -34.671 -2.338 1.00 26.21 7 ARG B C 1
ATOM 2395 O O . ARG B 1 41 ? -18.794 -35.213 -1.271 1.00 25.91 7 ARG B O 1
ATOM 2403 N N . VAL B 1 42 ? -18.831 -33.428 -2.660 1.00 24.96 8 VAL B N 1
ATOM 2404 C CA . VAL B 1 42 ? -19.720 -32.615 -1.834 1.00 23.91 8 VAL B CA 1
ATOM 2405 C C . VAL B 1 42 ? -21.075 -32.421 -2.524 1.00 23.38 8 VAL B C 1
ATOM 2406 O O . VAL B 1 42 ? -21.149 -32.349 -3.759 1.00 23.06 8 VAL B O 1
ATOM 2410 N N . ALA B 1 43 ? -22.138 -32.367 -1.721 1.00 22.52 9 ALA B N 1
ATOM 2411 C CA . ALA B 1 43 ? -23.452 -31.938 -2.201 1.00 21.93 9 ALA B CA 1
ATOM 2412 C C . ALA B 1 43 ? -23.851 -30.623 -1.535 1.00 21.50 9 ALA B C 1
ATOM 2413 O O . ALA B 1 43 ? -23.659 -30.442 -0.331 1.00 21.21 9 ALA B O 1
ATOM 2415 N N . VAL B 1 44 ? -24.393 -29.705 -2.329 1.00 21.17 10 VAL B N 1
ATOM 2416 C CA . VAL B 1 44 ? -24.903 -28.439 -1.810 1.00 20.80 10 VAL B CA 1
ATOM 2417 C C . VAL B 1 44 ? -26.396 -28.368 -2.132 1.00 21.07 10 VAL B C 1
ATOM 2418 O O . VAL B 1 44 ? -26.792 -28.481 -3.295 1.00 21.02 10 VAL B O 1
ATOM 2422 N N . ALA B 1 45 ? -27.222 -28.217 -1.099 1.00 21.06 11 ALA B N 1
ATOM 2423 C CA . ALA B 1 45 ? -28.678 -28.207 -1.285 1.00 21.07 11 ALA B CA 1
ATOM 2424 C C . ALA B 1 45 ? -29.239 -26.794 -1.350 1.00 21.12 11 ALA B C 1
ATOM 2425 O O . ALA B 1 45 ? -28.748 -25.877 -0.685 1.00 21.25 11 ALA B O 1
ATOM 2427 N N . GLN B 1 46 ? -30.264 -26.636 -2.178 1.00 20.86 12 GLN B N 1
ATOM 2428 C CA . GLN B 1 46 ? -31.022 -25.403 -2.282 1.00 20.63 12 GLN B CA 1
ATOM 2429 C C . GLN B 1 46 ? -32.469 -25.756 -1.964 1.00 20.96 12 GLN B C 1
ATOM 2430 O O . GLN B 1 46 ? -32.992 -26.753 -2.458 1.00 21.02 12 GLN B O 1
ATOM 2436 N N . LEU B 1 47 ? -33.104 -24.960 -1.116 1.00 21.10 13 LEU B N 1
ATOM 2437 C CA . LEU B 1 47 ? -34.486 -25.228 -0.733 1.00 21.30 13 LEU B CA 1
ATOM 2438 C C . LEU B 1 47 ? -35.239 -23.938 -0.438 1.00 21.67 13 LEU B C 1
ATOM 2439 O O . LEU B 1 47 ? -34.681 -22.845 -0.548 1.00 21.55 13 LEU B O 1
ATOM 2444 N N . CYS B 1 48 ? -36.513 -24.081 -0.082 1.00 22.01 14 CYS B N 1
ATOM 2445 C CA . CYS B 1 48 ? -37.394 -22.958 0.186 1.00 22.72 14 CYS B CA 1
ATOM 2446 C C . CYS B 1 48 ? -38.152 -23.237 1.476 1.00 22.55 14 CYS B C 1
ATOM 2447 O O . CYS B 1 48 ? -39.264 -23.771 1.451 1.00 22.73 14 CYS B O 1
ATOM 2450 N N . SER B 1 49 ? -37.542 -22.898 2.608 1.00 22.38 15 SER B N 1
ATOM 2451 C CA . SER B 1 49 ? -38.151 -23.188 3.906 1.00 22.20 15 SER B CA 1
ATOM 2452 C C . SER B 1 49 ? -39.492 -22.489 4.077 1.00 22.03 15 SER B C 1
ATOM 2453 O O . SER B 1 49 ? -39.649 -21.318 3.715 1.00 22.11 15 SER B O 1
ATOM 2456 N N . SER B 1 50 ? -40.454 -23.232 4.616 1.00 21.75 16 SER B N 1
ATOM 2457 C CA . SER B 1 50 ? -41.709 -22.669 5.088 1.00 21.65 16 SER B CA 1
ATOM 2458 C C . SER B 1 50 ? -41.607 -22.452 6.604 1.00 21.91 16 SER B C 1
ATOM 2459 O O . SER B 1 50 ? -40.539 -22.646 7.193 1.00 21.51 16 SER B O 1
ATOM 2462 N N . ALA B 1 51 ? -42.717 -22.054 7.224 1.00 22.24 17 ALA B N 1
ATOM 2463 C CA . ALA B 1 51 ? -42.814 -21.956 8.682 1.00 22.78 17 ALA B CA 1
ATOM 2464 C C . ALA B 1 51 ? -43.244 -23.277 9.324 1.00 23.35 17 ALA B C 1
ATOM 2465 O O . ALA B 1 51 ? -43.395 -23.362 10.543 1.00 23.64 17 ALA B O 1
ATOM 2467 N N . ASP B 1 52 ? -43.444 -24.300 8.496 1.00 23.59 18 ASP B N 1
ATOM 2468 C CA . ASP B 1 52 ? -43.851 -25.629 8.947 1.00 24.31 18 ASP B CA 1
ATOM 2469 C C . ASP B 1 52 ? -42.615 -26.533 9.043 1.00 23.93 18 ASP B C 1
ATOM 2470 O O . ASP B 1 52 ? -42.084 -26.983 8.024 1.00 23.76 18 ASP B O 1
ATOM 2475 N N . LEU B 1 53 ? -42.165 -26.791 10.269 1.00 23.68 19 LEU B N 1
ATOM 2476 C CA . LEU B 1 53 ? -40.970 -27.604 10.506 1.00 24.01 19 LEU B CA 1
ATOM 2477 C C . LEU B 1 53 ? -41.107 -29.048 10.020 1.00 24.13 19 LEU B C 1
ATOM 2478 O O . LEU B 1 53 ? -40.122 -29.658 9.599 1.00 23.84 19 LEU B O 1
ATOM 2483 N N . THR B 1 54 ? -42.320 -29.591 10.094 1.00 24.62 20 THR B N 1
ATOM 2484 C CA . THR B 1 54 ? -42.569 -30.963 9.646 1.00 25.09 20 THR B CA 1
ATOM 2485 C C . THR B 1 54 ? -42.377 -31.092 8.133 1.00 24.92 20 THR B C 1
ATOM 2486 O O . THR B 1 54 ? -41.710 -32.021 7.670 1.00 25.04 20 THR B O 1
ATOM 2490 N N . LYS B 1 55 ? -42.962 -30.159 7.381 1.00 24.89 21 LYS B N 1
ATOM 2491 C CA . LYS B 1 55 ? -42.794 -30.090 5.930 1.00 24.71 21 LYS B CA 1
ATOM 2492 C C . LYS B 1 55 ? -41.319 -29.859 5.572 1.00 24.26 21 LYS B C 1
ATOM 2493 O O . LYS B 1 55 ? -40.770 -30.533 4.694 1.00 24.22 21 LYS B O 1
ATOM 2497 N N . ASN B 1 56 ? -40.679 -28.920 6.265 1.00 23.77 22 ASN B N 1
ATOM 2498 C CA . ASN B 1 56 ? -39.263 -28.626 6.029 1.00 23.62 22 ASN B CA 1
ATOM 2499 C C . ASN B 1 56 ? -38.364 -29.831 6.291 1.00 23.27 22 ASN B C 1
ATOM 2500 O O . ASN B 1 56 ? -37.421 -30.079 5.535 1.00 23.01 22 ASN B O 1
ATOM 2505 N N . LEU B 1 57 ? -38.660 -30.578 7.354 1.00 23.10 23 LEU B N 1
ATOM 2506 C CA . LEU B 1 57 ? -37.869 -31.763 7.701 1.00 22.92 23 LEU B CA 1
ATOM 2507 C C . LEU B 1 57 ? -37.963 -32.837 6.617 1.00 22.73 23 LEU B C 1
ATOM 2508 O O . LEU B 1 57 ? -36.964 -33.461 6.273 1.00 22.73 23 LEU B O 1
ATOM 2513 N N . LYS B 1 58 ? -39.167 -33.044 6.087 1.00 22.56 24 LYS B N 1
ATOM 2514 C CA . LYS B 1 58 ? -39.376 -34.001 5.001 1.00 22.40 24 LYS B CA 1
ATOM 2515 C C . LYS B 1 58 ? -38.492 -33.677 3.795 1.00 22.32 24 LYS B C 1
ATOM 2516 O O . LYS B 1 58 ? -37.823 -34.556 3.262 1.00 22.22 24 LYS B O 1
ATOM 2518 N N . VAL B 1 59 ? -38.488 -32.410 3.389 1.00 22.22 25 VAL B N 1
ATOM 2519 C CA . VAL B 1 59 ? -37.647 -31.932 2.294 1.00 22.54 25 VAL B CA 1
ATOM 2520 C C . VAL B 1 59 ? -36.171 -32.209 2.585 1.00 22.45 25 VAL B C 1
ATOM 2521 O O . VAL B 1 59 ? -35.454 -32.755 1.739 1.00 22.03 25 VAL B O 1
ATOM 2525 N N . VAL B 1 60 ? -35.732 -31.838 3.789 1.00 22.25 26 VAL B N 1
ATOM 2526 C CA . VAL B 1 60 ? -34.337 -32.008 4.203 1.00 22.28 26 VAL B CA 1
ATOM 2527 C C . VAL B 1 60 ? -33.937 -33.489 4.133 1.00 22.56 26 VAL B C 1
ATOM 2528 O O . VAL B 1 60 ? -32.884 -33.827 3.593 1.00 21.95 26 VAL B O 1
ATOM 2532 N N . LYS B 1 61 ? -34.799 -34.354 4.664 1.00 23.29 27 LYS B N 1
ATOM 2533 C CA . LYS B 1 61 ? -34.606 -35.808 4.606 1.00 24.15 27 LYS B CA 1
ATOM 2534 C C . LYS B 1 61 ? -34.442 -36.338 3.175 1.00 24.36 27 LYS B C 1
ATOM 2535 O O . LYS B 1 61 ? -33.577 -37.180 2.931 1.00 24.54 27 LYS B O 1
ATOM 2541 N N . GLU B 1 62 ? -35.269 -35.846 2.251 1.00 24.74 28 GLU B N 1
ATOM 2542 C CA . GLU B 1 62 ? -35.203 -36.244 0.837 1.00 25.51 28 GLU B CA 1
ATOM 2543 C C . GLU B 1 62 ? -33.894 -35.807 0.174 1.00 25.13 28 GLU B C 1
ATOM 2544 O O . GLU B 1 62 ? -33.325 -36.536 -0.640 1.00 25.09 28 GLU B O 1
ATOM 2550 N N . LEU B 1 63 ? -33.430 -34.610 0.520 1.00 24.73 29 LEU B N 1
ATOM 2551 C CA . LEU B 1 63 ? -32.189 -34.072 -0.031 1.00 24.40 29 LEU B CA 1
ATOM 2552 C C . LEU B 1 63 ? -30.960 -34.830 0.467 1.00 24.05 29 LEU B C 1
ATOM 2553 O O . LEU B 1 63 ? -30.041 -35.105 -0.306 1.00 24.10 29 LEU B O 1
ATOM 2558 N N . ILE B 1 64 ? -30.949 -35.164 1.755 1.00 23.65 30 ILE B N 1
ATOM 2559 C CA . ILE B 1 64 ? -29.864 -35.953 2.331 1.00 23.58 30 ILE B CA 1
ATOM 2560 C C . ILE B 1 64 ? -29.879 -37.343 1.693 1.00 23.43 30 ILE B C 1
ATOM 2561 O O . ILE B 1 64 ? -28.832 -37.859 1.307 1.00 23.00 30 ILE B O 1
ATOM 2566 N N . SER B 1 65 ? -31.076 -37.913 1.547 1.00 23.49 31 SER B N 1
ATOM 2567 C CA . SER B 1 65 ? -31.251 -39.204 0.876 1.00 23.69 31 SER B CA 1
ATOM 2568 C C . SER B 1 65 ? -30.669 -39.176 -0.536 1.00 23.91 31 SER B C 1
ATOM 2569 O O . SER B 1 65 ? -29.920 -40.078 -0.909 1.00 23.98 31 SER B O 1
ATOM 2572 N N . GLU B 1 66 ? -31.012 -38.135 -1.302 1.00 24.07 32 GLU B N 1
ATOM 2573 C CA . GLU B 1 66 ? -30.515 -37.946 -2.667 1.00 24.37 32 GLU B CA 1
ATOM 2574 C C . GLU B 1 66 ? -28.989 -37.809 -2.705 1.00 24.37 32 GLU B C 1
ATOM 2575 O O . GLU B 1 66 ? -28.336 -38.373 -3.580 1.00 23.94 32 GLU B O 1
ATOM 2581 N N . ALA B 1 67 ? -28.439 -37.060 -1.749 1.00 24.47 33 ALA B N 1
ATOM 2582 C CA . ALA B 1 67 ? -26.992 -36.855 -1.632 1.00 24.66 33 ALA B CA 1
ATOM 2583 C C . ALA B 1 67 ? -26.239 -38.166 -1.417 1.00 24.70 33 ALA B C 1
ATOM 2584 O O . ALA B 1 67 ? -25.183 -38.382 -2.012 1.00 24.69 33 ALA B O 1
ATOM 2586 N N . ILE B 1 68 ? -26.791 -39.038 -0.574 1.00 25.11 34 ILE B N 1
ATOM 2587 C CA . ILE B 1 68 ? -26.218 -40.366 -0.354 1.00 25.62 34 ILE B CA 1
ATOM 2588 C C . ILE B 1 68 ? -26.231 -41.204 -1.637 1.00 25.94 34 ILE B C 1
ATOM 2589 O O . ILE B 1 68 ? -25.222 -41.829 -1.976 1.00 25.87 34 ILE B O 1
ATOM 2594 N N . GLN B 1 69 ? -27.363 -41.206 -2.343 1.00 26.36 35 GLN B N 1
ATOM 2595 C CA . GLN B 1 69 ? -27.500 -41.949 -3.608 1.00 27.26 35 GLN B CA 1
ATOM 2596 C C . GLN B 1 69 ? -26.459 -41.507 -4.614 1.00 26.91 35 GLN B C 1
ATOM 2597 O O . GLN B 1 69 ? -25.964 -42.310 -5.402 1.00 27.09 35 GLN B O 1
ATOM 2603 N N . LYS B 1 70 ? -26.150 -40.213 -4.587 1.00 26.96 36 LYS B N 1
ATOM 2604 C CA . LYS B 1 70 ? -25.248 -39.594 -5.553 1.00 26.75 36 LYS B CA 1
ATOM 2605 C C . LYS B 1 70 ? -23.796 -39.625 -5.086 1.00 26.72 36 LYS B C 1
ATOM 2606 O O . LYS B 1 70 ? -22.921 -39.038 -5.726 1.00 26.93 36 LYS B O 1
ATOM 2612 N N . LYS B 1 71 ? -23.557 -40.320 -3.974 1.00 26.74 37 LYS B N 1
ATOM 2613 C CA . LYS B 1 71 ? -22.211 -40.581 -3.446 1.00 26.72 37 LYS B CA 1
ATOM 2614 C C . LYS B 1 71 ? -21.517 -39.341 -2.881 1.00 26.05 37 LYS B C 1
ATOM 2615 O O . LYS B 1 71 ? -20.292 -39.237 -2.934 1.00 25.71 37 LYS B O 1
ATOM 2621 N N . ALA B 1 72 ? -22.307 -38.411 -2.342 1.00 25.42 38 ALA B N 1
ATOM 2622 C CA . ALA B 1 72 ? -21.760 -37.257 -1.628 1.00 24.83 38 ALA B CA 1
ATOM 2623 C C . ALA B 1 72 ? -21.264 -37.709 -0.259 1.00 24.50 38 ALA B C 1
ATOM 2624 O O . ALA B 1 72 ? -21.884 -38.545 0.391 1.00 24.00 38 ALA B O 1
ATOM 2626 N N . ASP B 1 73 ? -20.136 -37.160 0.168 1.00 24.42 39 ASP B N 1
ATOM 2627 C CA . ASP B 1 73 ? -19.556 -37.525 1.453 1.00 24.31 39 ASP B CA 1
ATOM 2628 C C . ASP B 1 73 ? -20.005 -36.559 2.546 1.00 23.51 39 ASP B C 1
ATOM 2629 O O . ASP B 1 73 ? -20.055 -36.912 3.722 1.00 23.43 39 ASP B O 1
ATOM 2634 N N . VAL B 1 74 ? -20.310 -35.332 2.138 1.00 22.79 40 VAL B N 1
ATOM 2635 C CA . VAL B 1 74 ? -20.925 -34.338 3.004 1.00 21.95 40 VAL B CA 1
ATOM 2636 C C . VAL B 1 74 ? -21.978 -33.588 2.189 1.00 21.46 40 VAL B C 1
ATOM 2637 O O . VAL B 1 74 ? -21.761 -33.284 1.008 1.00 21.35 40 VAL B O 1
ATOM 2641 N N . VAL B 1 75 ? -23.112 -33.298 2.818 1.00 20.58 41 VAL B N 1
ATOM 2642 C CA . VAL B 1 75 ? -24.152 -32.466 2.204 1.00 20.03 41 VAL B CA 1
ATOM 2643 C C . VAL B 1 75 ? -24.330 -31.173 3.017 1.00 19.64 41 VAL B C 1
ATOM 2644 O O . VAL B 1 75 ? -24.392 -31.210 4.246 1.00 19.50 41 VAL B O 1
ATOM 2648 N N . PHE B 1 76 ? -24.388 -30.041 2.321 1.00 19.33 42 PHE B N 1
ATOM 2649 C CA . PHE B 1 76 ? -24.485 -28.727 2.958 1.00 19.19 42 PHE B CA 1
ATOM 2650 C C . PHE B 1 76 ? -25.821 -28.083 2.632 1.00 18.85 42 PHE B C 1
ATOM 2651 O O . PHE B 1 76 ? -26.144 -27.884 1.464 1.00 19.20 42 PHE B O 1
ATOM 2659 N N . LEU B 1 77 ? -26.586 -27.753 3.669 1.00 18.76 43 LEU B N 1
ATOM 2660 C CA . LEU B 1 77 ? -27.912 -27.161 3.507 1.00 18.78 43 LEU B CA 1
ATOM 2661 C C . LEU B 1 77 ? -27.943 -25.707 4.016 1.00 18.73 43 LEU B C 1
ATOM 2662 O O . LEU B 1 77 ? -27.110 -25.319 4.835 1.00 18.57 43 LEU B O 1
ATOM 2667 N N . PRO B 1 78 ? -28.903 -24.899 3.523 1.00 18.67 44 PRO B N 1
ATOM 2668 C CA . PRO B 1 78 ? -28.909 -23.457 3.795 1.00 18.71 44 PRO B CA 1
ATOM 2669 C C . PRO B 1 78 ? -29.166 -23.040 5.245 1.00 18.89 44 PRO B C 1
ATOM 2670 O O . PRO B 1 78 ? -29.540 -23.864 6.090 1.00 18.74 44 PRO B O 1
ATOM 2674 N N . GLU B 1 79 ? -28.960 -21.747 5.504 1.00 19.14 45 GLU B N 1
ATOM 2675 C CA . GLU B 1 79 ? -29.384 -21.097 6.738 1.00 19.54 45 GLU B CA 1
ATOM 2676 C C . GLU B 1 79 ? -30.882 -21.342 6.894 1.00 19.72 45 GLU B C 1
ATOM 2677 O O . GLU B 1 79 ? -31.600 -21.385 5.898 1.00 20.16 45 GLU B O 1
ATOM 2683 N N . ALA B 1 80 ? -31.340 -21.515 8.133 1.00 19.86 46 ALA B N 1
ATOM 2684 C CA . ALA B 1 80 ? -32.768 -21.599 8.445 1.00 19.89 46 ALA B CA 1
ATOM 2685 C C . ALA B 1 80 ? -33.485 -22.706 7.669 1.00 20.15 46 ALA B C 1
ATOM 2686 O O . ALA B 1 80 ? -34.578 -22.496 7.129 1.00 20.70 46 ALA B O 1
ATOM 2688 N N . SER B 1 81 ? -32.852 -23.878 7.606 1.00 20.45 47 SER B N 1
ATOM 2689 C CA . SER B 1 81 ? -33.436 -25.051 6.961 1.00 20.84 47 SER B CA 1
ATOM 2690 C C . SER B 1 81 ? -34.541 -25.669 7.810 1.00 20.92 47 SER B C 1
ATOM 2691 O O . SER B 1 81 ? -35.323 -26.484 7.312 1.00 21.29 47 SER B O 1
ATOM 2694 N N . ASP B 1 82 ? -34.597 -25.301 9.089 1.00 21.22 48 ASP B N 1
ATOM 2695 C CA . ASP B 1 82 ? -35.688 -25.757 9.953 1.00 21.34 48 ASP B CA 1
ATOM 2696 C C . ASP B 1 82 ? -36.961 -24.941 9.745 1.00 21.38 48 ASP B C 1
ATOM 2697 O O . ASP B 1 82 ? -38.048 -25.515 9.627 1.00 21.84 48 ASP B O 1
ATOM 2702 N N . TYR B 1 83 ? -36.819 -23.616 9.684 1.00 21.32 49 TYR B N 1
ATOM 2703 C CA . TYR B 1 83 ? -37.948 -22.712 9.468 1.00 21.51 49 TYR B CA 1
ATOM 2704 C C . TYR B 1 83 ? -37.519 -21.293 9.097 1.00 21.60 49 TYR B C 1
ATOM 2705 O O . TYR B 1 83 ? -36.399 -20.867 9.388 1.00 21.91 49 TYR B O 1
ATOM 2714 N N . LEU B 1 84 ? -38.428 -20.572 8.454 1.00 21.69 50 LEU B N 1
ATOM 2715 C CA . LEU B 1 84 ? -38.384 -19.115 8.420 1.00 22.24 50 LEU B CA 1
ATOM 2716 C C . LEU B 1 84 ? -39.685 -18.600 9.027 1.00 22.39 50 LEU B C 1
ATOM 2717 O O . LEU B 1 84 ? -40.692 -19.300 9.007 1.00 22.35 50 LEU B O 1
ATOM 2722 N N . SER B 1 85 ? -39.658 -17.395 9.587 1.00 22.61 51 SER B N 1
ATOM 2723 C CA . SER B 1 85 ? -40.812 -16.897 10.335 1.00 23.22 51 SER B CA 1
ATOM 2724 C C . SER B 1 85 ? -41.331 -15.554 9.824 1.00 23.51 51 SER B C 1
ATOM 2725 O O . SER B 1 85 ? -40.637 -14.846 9.085 1.00 23.81 51 SER B O 1
ATOM 2728 N N . GLN B 1 86 ? -42.552 -15.218 10.232 1.00 23.58 52 GLN B N 1
ATOM 2729 C CA . GLN B 1 86 ? -43.212 -13.971 9.844 1.00 23.91 52 GLN B CA 1
ATOM 2730 C C . GLN B 1 86 ? -42.638 -12.742 10.551 1.00 23.75 52 GLN B C 1
ATOM 2731 O O . GLN B 1 86 ? -42.554 -11.664 9.953 1.00 23.67 52 GLN B O 1
ATOM 2737 N N . ASN B 1 87 ? -42.273 -12.908 11.822 1.00 23.66 53 ASN B N 1
ATOM 2738 C CA . ASN B 1 87 ? -41.726 -11.826 12.652 1.00 23.72 53 ASN B CA 1
ATOM 2739 C C . ASN B 1 87 ? -40.947 -12.362 13.866 1.00 23.50 53 ASN B C 1
ATOM 2740 O O . ASN B 1 87 ? -40.921 -13.578 14.087 1.00 23.44 53 ASN B O 1
ATOM 2745 N N . PRO B 1 88 ? -40.299 -11.468 14.644 1.00 23.36 54 PRO B N 1
ATOM 2746 C CA . PRO B 1 88 ? -39.485 -11.908 15.785 1.00 22.97 54 PRO B CA 1
ATOM 2747 C C . PRO B 1 88 ? -40.227 -12.760 16.818 1.00 22.69 54 PRO B C 1
ATOM 2748 O O . PRO B 1 88 ? -39.624 -13.647 17.411 1.00 22.52 54 PRO B O 1
ATOM 2752 N N . LEU B 1 89 ? -41.512 -12.484 17.041 1.00 22.62 55 LEU B N 1
ATOM 2753 C CA . LEU B 1 89 ? -42.300 -13.290 17.978 1.00 22.63 55 LEU B CA 1
ATOM 2754 C C . LEU B 1 89 ? -42.537 -14.692 17.416 1.00 22.01 55 LEU B C 1
ATOM 2755 O O . LEU B 1 89 ? -42.407 -15.683 18.133 1.00 21.62 55 LEU B O 1
ATOM 2760 N N . HIS B 1 90 ? -42.856 -14.764 16.124 1.00 21.65 56 HIS B N 1
ATOM 2761 C CA . HIS B 1 90 ? -43.020 -16.043 15.432 1.00 21.21 56 HIS B CA 1
ATOM 2762 C C . HIS B 1 90 ? -41.738 -16.866 15.462 1.00 20.89 56 HIS B C 1
ATOM 2763 O O . HIS B 1 90 ? -41.778 -18.073 15.691 1.00 21.15 56 HIS B O 1
ATOM 2770 N N . SER B 1 91 ? -40.601 -16.211 15.235 1.00 20.82 57 SER B N 1
ATOM 2771 C CA . SER B 1 91 ? -39.302 -16.879 15.311 1.00 20.59 57 SER B CA 1
ATOM 2772 C C . SER B 1 91 ? -39.082 -17.561 16.669 1.00 20.22 57 SER B C 1
ATOM 2773 O O . SER B 1 91 ? -38.662 -18.718 16.724 1.00 20.00 57 SER B O 1
ATOM 2776 N N . ARG B 1 92 ? -39.390 -16.848 17.752 1.00 19.65 58 ARG B N 1
ATOM 2777 C CA . ARG B 1 92 ? -39.225 -17.382 19.111 1.00 19.82 58 ARG B CA 1
ATOM 2778 C C . ARG B 1 92 ? -40.142 -18.578 19.371 1.00 19.69 58 ARG B C 1
ATOM 2779 O O . ARG B 1 92 ? -39.767 -19.527 20.059 1.00 19.48 58 ARG B O 1
ATOM 2787 N N . TYR B 1 93 ? -41.344 -18.507 18.809 1.00 19.39 59 TYR B N 1
ATOM 2788 C CA . TYR B 1 93 ? -42.335 -19.567 18.914 1.00 19.32 59 TYR B CA 1
ATOM 2789 C C . TYR B 1 93 ? -41.851 -20.815 18.179 1.00 19.24 59 TYR B C 1
ATOM 2790 O O . TYR B 1 93 ? -41.933 -21.929 18.704 1.00 18.52 59 TYR B O 1
ATOM 2799 N N . LEU B 1 94 ? -41.332 -20.617 16.967 1.00 19.53 60 LEU B N 1
ATOM 2800 C CA . LEU B 1 94 ? -40.856 -21.734 16.161 1.00 19.96 60 LEU B CA 1
ATOM 2801 C C . LEU B 1 94 ? -39.572 -22.353 16.697 1.00 20.19 60 LEU B C 1
ATOM 2802 O O . LEU B 1 94 ? -39.379 -23.566 16.586 1.00 20.54 60 LEU B O 1
ATOM 2807 N N . ALA B 1 95 ? -38.708 -21.527 17.285 1.00 20.31 61 ALA B N 1
ATOM 2808 C CA . ALA B 1 95 ? -37.444 -22.011 17.847 1.00 20.91 61 ALA B CA 1
ATOM 2809 C C . ALA B 1 95 ? -37.662 -23.067 18.938 1.00 21.42 61 ALA B C 1
ATOM 2810 O O . ALA B 1 95 ? -36.814 -23.936 19.144 1.00 21.39 61 ALA B O 1
ATOM 2812 N N . GLN B 1 96 ? -38.816 -23.008 19.602 1.00 21.85 62 GLN B N 1
ATOM 2813 C CA . GLN B 1 96 ? -39.185 -23.999 20.611 1.00 22.53 62 GLN B CA 1
ATOM 2814 C C . GLN B 1 96 ? -39.462 -25.391 20.019 1.00 22.76 62 GLN B C 1
ATOM 2815 O O . GLN B 1 96 ? -39.445 -26.390 20.744 1.00 23.05 62 GLN B O 1
ATOM 2821 N N . LYS B 1 97 ? -39.692 -25.450 18.705 1.00 22.59 63 LYS B N 1
ATOM 2822 C CA . LYS B 1 97 ? -39.922 -26.712 17.989 1.00 22.68 63 LYS B CA 1
ATOM 2823 C C . LYS B 1 97 ? -38.648 -27.260 17.344 1.00 22.29 63 LYS B C 1
ATOM 2824 O O . LYS B 1 97 ? -38.607 -28.407 16.898 1.00 22.09 63 LYS B O 1
ATOM 2830 N N . SER B 1 98 ? -37.615 -26.428 17.280 1.00 22.05 64 SER B N 1
ATOM 2831 C CA . SER B 1 98 ? -36.377 -26.795 16.608 1.00 22.33 64 SER B CA 1
ATOM 2832 C C . SER B 1 98 ? -35.606 -27.965 17.239 1.00 22.32 64 SER B C 1
ATOM 2833 O O . SER B 1 98 ? -35.086 -28.796 16.506 1.00 22.40 64 SER B O 1
ATOM 2836 N N . PRO B 1 99 ? -35.533 -28.039 18.589 1.00 22.50 65 PRO B N 1
ATOM 2837 C CA . PRO B 1 99 ? -34.823 -29.184 19.171 1.00 22.38 65 PRO B CA 1
ATOM 2838 C C . PRO B 1 99 ? -35.382 -30.549 18.732 1.00 22.52 65 PRO B C 1
ATOM 2839 O O . PRO B 1 99 ? -34.600 -31.462 18.443 1.00 21.81 65 PRO B O 1
ATOM 2843 N N . LYS B 1 100 ? -36.711 -30.671 18.664 1.00 22.72 66 LYS B N 1
ATOM 2844 C CA . LYS B 1 100 ? -37.374 -31.889 18.165 1.00 23.24 66 LYS B CA 1
ATOM 2845 C C . LYS B 1 100 ? -36.969 -32.177 16.712 1.00 23.16 66 LYS B C 1
ATOM 2846 O O . LYS B 1 100 ? -36.632 -33.308 16.362 1.00 23.15 66 LYS B O 1
ATOM 2852 N N . PHE B 1 101 ? -37.016 -31.140 15.881 1.00 23.15 67 PHE B N 1
ATOM 2853 C CA . PHE B 1 101 ? -36.582 -31.204 14.483 1.00 23.20 67 PHE B CA 1
ATOM 2854 C C . PHE B 1 101 ? -35.154 -31.762 14.383 1.00 23.32 67 PHE B C 1
ATOM 2855 O O . PHE B 1 101 ? -34.886 -32.643 13.570 1.00 23.13 67 PHE B O 1
ATOM 2863 N N . ILE B 1 102 ? -34.257 -31.257 15.226 1.00 23.69 68 ILE B N 1
ATOM 2864 C CA . ILE B 1 102 ? -32.853 -31.678 15.215 1.00 24.40 68 ILE B CA 1
ATOM 2865 C C . ILE B 1 102 ? -32.697 -33.150 15.615 1.00 25.09 68 ILE B C 1
ATOM 2866 O O . ILE B 1 102 ? -32.012 -33.909 14.929 1.00 24.70 68 ILE B O 1
ATOM 2871 N N . ARG B 1 103 ? -33.347 -33.548 16.709 1.00 25.92 69 ARG B N 1
ATOM 2872 C CA . ARG B 1 103 ? -33.327 -34.947 17.159 1.00 26.60 69 ARG B CA 1
ATOM 2873 C C . ARG B 1 103 ? -33.881 -35.899 16.099 1.00 26.63 69 ARG B C 1
ATOM 2874 O O . ARG B 1 103 ? -33.314 -36.967 15.863 1.00 26.89 69 ARG B O 1
ATOM 2882 N N . GLN B 1 104 ? -34.981 -35.507 15.459 1.00 26.90 70 GLN B N 1
ATOM 2883 C CA . GLN B 1 104 ? -35.559 -36.302 14.376 1.00 27.03 70 GLN B CA 1
ATOM 2884 C C . GLN B 1 104 ? -34.613 -36.374 13.170 1.00 26.72 70 GLN B C 1
ATOM 2885 O O . GLN B 1 104 ? -34.534 -37.399 12.498 1.00 26.24 70 GLN B O 1
ATOM 2891 N N . LEU B 1 105 ? -33.892 -35.283 12.917 1.00 26.13 71 LEU B N 1
ATOM 2892 C CA . LEU B 1 105 ? -32.882 -35.250 11.866 1.00 26.17 71 LEU B CA 1
ATOM 2893 C C . LEU B 1 105 ? -31.711 -36.193 12.159 1.00 25.98 71 LEU B C 1
ATOM 2894 O O . LEU B 1 105 ? -31.287 -36.944 11.278 1.00 25.87 71 LEU B O 1
ATOM 2899 N N . GLN B 1 106 ? -31.198 -36.149 13.390 1.00 25.90 72 GLN B N 1
ATOM 2900 C CA . GLN B 1 106 ? -30.109 -37.036 13.813 1.00 26.21 72 GLN B CA 1
ATOM 2901 C C . GLN B 1 106 ? -30.487 -38.503 13.600 1.00 26.56 72 GLN B C 1
ATOM 2902 O O . GLN B 1 106 ? -29.681 -39.277 13.084 1.00 26.17 72 GLN B O 1
ATOM 2908 N N . SER B 1 107 ? -31.715 -38.856 13.988 1.00 27.11 73 SER B N 1
ATOM 2909 C CA . SER B 1 107 ? -32.276 -40.201 13.777 1.00 27.95 73 SER B CA 1
ATOM 2910 C C . SER B 1 107 ? -32.363 -40.556 12.296 1.00 28.00 73 SER B C 1
ATOM 2911 O O . SER B 1 107 ? -31.946 -41.642 11.889 1.00 28.25 73 SER B O 1
ATOM 2914 N N . SER B 1 108 ? -32.911 -39.636 11.505 1.00 28.23 74 SER B N 1
ATOM 2915 C CA . SER B 1 108 ? -33.045 -39.816 10.056 1.00 28.37 74 SER B CA 1
ATOM 2916 C C . SER B 1 108 ? -31.702 -40.056 9.378 1.00 28.14 74 SER B C 1
ATOM 2917 O O . SER B 1 108 ? -31.599 -40.887 8.472 1.00 27.85 74 SER B O 1
ATOM 2920 N N . ILE B 1 109 ? -30.678 -39.326 9.822 1.00 27.92 75 ILE B N 1
ATOM 2921 C CA . ILE B 1 109 ? -29.330 -39.466 9.269 1.00 27.65 75 ILE B CA 1
ATOM 2922 C C . ILE B 1 109 ? -28.782 -40.885 9.484 1.00 28.09 75 ILE B C 1
ATOM 2923 O O . ILE B 1 109 ? -28.306 -41.508 8.536 1.00 27.80 75 ILE B O 1
ATOM 2928 N N . THR B 1 110 ? -28.873 -41.395 10.712 1.00 28.72 76 THR B N 1
ATOM 2929 C CA . THR B 1 110 ? -28.399 -42.756 11.011 1.00 29.66 76 THR B CA 1
ATOM 2930 C C . THR B 1 110 ? -29.244 -43.829 10.321 1.00 30.12 76 THR B C 1
ATOM 2931 O O . THR B 1 110 ? -28.708 -44.860 9.909 1.00 30.48 76 THR B O 1
ATOM 2935 N N . ASP B 1 111 ? -30.549 -43.581 10.196 1.00 30.70 77 ASP B N 1
ATOM 2936 C CA . ASP B 1 111 ? -31.444 -44.458 9.429 1.00 31.18 77 ASP B CA 1
ATOM 2937 C C . ASP B 1 111 ? -31.050 -44.522 7.954 1.00 31.12 77 ASP B C 1
ATOM 2938 O O . ASP B 1 111 ? -30.999 -45.605 7.370 1.00 31.28 77 ASP B O 1
ATOM 2943 N N . LEU B 1 112 ? -30.776 -43.362 7.358 1.00 30.92 78 LEU B N 1
ATOM 2944 C CA . LEU B 1 112 ? -30.392 -43.286 5.948 1.00 30.89 78 LEU B CA 1
ATOM 2945 C C . LEU B 1 112 ? -29.004 -43.876 5.686 1.00 31.13 78 LEU B C 1
ATOM 2946 O O . LEU B 1 112 ? -28.782 -44.507 4.653 1.00 31.23 78 LEU B O 1
ATOM 2951 N N . VAL B 1 113 ? -28.082 -43.673 6.623 1.00 31.44 79 VAL B N 1
ATOM 2952 C CA . VAL B 1 113 ? -26.732 -44.230 6.522 1.00 32.02 79 VAL B CA 1
ATOM 2953 C C . VAL B 1 113 ? -26.763 -45.763 6.581 1.00 32.80 79 VAL B C 1
ATOM 2954 O O . VAL B 1 113 ? -26.075 -46.439 5.809 1.00 32.72 79 VAL B O 1
ATOM 2958 N N . ARG B 1 114 ? -27.577 -46.291 7.492 1.00 33.61 80 ARG B N 1
ATOM 2959 C CA . ARG B 1 114 ? -27.780 -47.732 7.638 1.00 34.80 80 ARG B CA 1
ATOM 2960 C C . ARG B 1 114 ? -28.406 -48.341 6.378 1.00 35.04 80 ARG B C 1
ATOM 2961 O O . ARG B 1 114 ? -27.896 -49.323 5.840 1.00 35.31 80 ARG B O 1
ATOM 2969 N N . ASP B 1 115 ? -29.494 -47.739 5.901 1.00 35.46 81 ASP B N 1
ATOM 2970 C CA . ASP B 1 115 ? -30.267 -48.299 4.788 1.00 35.70 81 ASP B CA 1
ATOM 2971 C C . ASP B 1 115 ? -29.534 -48.238 3.443 1.00 35.53 81 ASP B C 1
ATOM 2972 O O . ASP B 1 115 ? -29.809 -49.036 2.542 1.00 35.49 81 ASP B O 1
ATOM 2977 N N . ASN B 1 116 ? -28.596 -47.300 3.322 1.00 34.88 82 ASN B N 1
ATOM 2978 C CA . ASN B 1 116 ? -27.803 -47.140 2.106 1.00 34.44 82 ASN B CA 1
ATOM 2979 C C . ASN B 1 116 ? -26.406 -47.749 2.196 1.00 34.00 82 ASN B C 1
ATOM 2980 O O . ASN B 1 116 ? -25.679 -47.776 1.202 1.00 33.78 82 ASN B O 1
ATOM 2985 N N . SER B 1 117 ? -26.039 -48.224 3.389 1.00 33.67 83 SER B N 1
ATOM 2986 C CA . SER B 1 117 ? -24.699 -48.760 3.676 1.00 33.34 83 SER B CA 1
ATOM 2987 C C . SER B 1 117 ? -23.581 -47.795 3.269 1.00 32.84 83 SER B C 1
ATOM 2988 O O . SER B 1 117 ? -22.530 -48.214 2.764 1.00 32.72 83 SER B O 1
ATOM 2991 N N . ARG B 1 118 ? -23.820 -46.502 3.486 1.00 31.98 84 ARG B N 1
ATOM 2992 C CA . ARG B 1 118 ? -22.858 -45.470 3.123 1.00 31.17 84 ARG B CA 1
ATOM 2993 C C . ARG B 1 118 ? -22.932 -44.286 4.081 1.00 30.29 84 ARG B C 1
ATOM 2994 O O . ARG B 1 118 ? -24.025 -43.840 4.451 1.00 30.19 84 ARG B O 1
ATOM 3002 N N . ASN B 1 119 ? -21.761 -43.792 4.479 1.00 28.93 85 ASN B N 1
ATOM 3003 C CA . ASN B 1 119 ? -21.659 -42.661 5.401 1.00 27.69 85 ASN B CA 1
ATOM 3004 C C . ASN B 1 119 ? -21.888 -41.324 4.708 1.00 26.46 85 ASN B C 1
ATOM 3005 O O . ASN B 1 119 ? -21.537 -41.153 3.546 1.00 26.23 85 ASN B O 1
ATOM 3010 N N . ILE B 1 120 ? -22.495 -40.392 5.433 1.00 25.48 86 ILE B N 1
ATOM 3011 C CA . ILE B 1 120 ? -22.579 -38.989 5.024 1.00 24.34 86 ILE B CA 1
ATOM 3012 C C . ILE B 1 120 ? -22.632 -38.109 6.272 1.00 23.85 86 ILE B C 1
ATOM 3013 O O . ILE B 1 120 ? -23.221 -38.495 7.286 1.00 23.39 86 ILE B O 1
ATOM 3018 N N . ASP B 1 121 ? -21.999 -36.940 6.194 1.00 23.14 87 ASP B N 1
ATOM 3019 C CA . ASP B 1 121 ? -22.105 -35.920 7.238 1.00 22.44 87 ASP B CA 1
ATOM 3020 C C . ASP B 1 121 ? -23.000 -34.798 6.720 1.00 21.92 87 ASP B C 1
ATOM 3021 O O . ASP B 1 121 ? -23.125 -34.607 5.510 1.00 21.85 87 ASP B O 1
ATOM 3026 N N . VAL B 1 122 ? -23.629 -34.068 7.636 1.00 21.25 88 VAL B N 1
ATOM 3027 C CA . VAL B 1 122 ? -24.611 -33.049 7.273 1.00 20.31 88 VAL B CA 1
ATOM 3028 C C . VAL B 1 122 ? -24.267 -31.731 7.954 1.00 20.04 88 VAL B C 1
ATOM 3029 O O . VAL B 1 122 ? -24.107 -31.681 9.176 1.00 20.10 88 VAL B O 1
ATOM 3033 N N . SER B 1 123 ? -24.132 -30.681 7.150 1.00 19.39 89 SER B N 1
ATOM 3034 C CA . SER B 1 123 ? -24.018 -29.311 7.647 1.00 19.14 89 SER B CA 1
ATOM 3035 C C . SER B 1 123 ? -25.328 -28.605 7.335 1.00 19.00 89 SER B C 1
ATOM 3036 O O . SER B 1 123 ? -25.752 -28.557 6.178 1.00 18.96 89 SER B O 1
ATOM 3039 N N . ILE B 1 124 ? -25.974 -28.079 8.371 1.00 19.21 90 ILE B N 1
ATOM 3040 C CA . ILE B 1 124 ? -27.334 -27.544 8.246 1.00 19.04 90 ILE B CA 1
ATOM 3041 C C . ILE B 1 124 ? -27.595 -26.353 9.175 1.00 19.23 90 ILE B C 1
ATOM 3042 O O . ILE B 1 124 ? -27.270 -26.388 10.363 1.00 19.18 90 ILE B O 1
ATOM 3047 N N . GLY B 1 125 ? -28.195 -25.304 8.617 1.00 19.63 91 GLY B N 1
ATOM 3048 C CA . GLY B 1 125 ? -28.585 -24.130 9.386 1.00 19.75 91 GLY B CA 1
ATOM 3049 C C . GLY B 1 125 ? -29.918 -24.311 10.089 1.00 20.03 91 GLY B C 1
ATOM 3050 O O . GLY B 1 125 ? -30.913 -24.694 9.468 1.00 20.23 91 GLY B O 1
ATOM 3051 N N . VAL B 1 126 ? -29.932 -24.039 11.392 1.00 20.11 92 VAL B N 1
ATOM 3052 C CA . VAL B 1 126 ? -31.146 -24.130 12.209 1.00 21.06 92 VAL B CA 1
ATOM 3053 C C . VAL B 1 126 ? -31.246 -22.948 13.166 1.00 21.40 92 VAL B C 1
ATOM 3054 O O . VAL B 1 126 ? -30.364 -22.088 13.201 1.00 21.82 92 VAL B O 1
ATOM 3058 N N . HIS B 1 127 ? -32.332 -22.903 13.928 1.00 21.83 93 HIS B N 1
ATOM 3059 C CA . HIS B 1 127 ? -32.448 -21.968 15.030 1.00 22.05 93 HIS B CA 1
ATOM 3060 C C . HIS B 1 127 ? -32.514 -22.769 16.314 1.00 21.99 93 HIS B C 1
ATOM 3061 O O . HIS B 1 127 ? -32.949 -23.921 16.318 1.00 22.24 93 HIS B O 1
ATOM 3068 N N . LEU B 1 128 ? -32.081 -22.157 17.407 1.00 21.48 94 LEU B N 1
ATOM 3069 C CA . LEU B 1 128 ? -32.230 -22.774 18.709 1.00 21.39 94 LEU B CA 1
ATOM 3070 C C . LEU B 1 128 ? -32.787 -21.769 19.696 1.00 21.00 94 LEU B C 1
ATOM 3071 O O . LEU B 1 128 ? -32.543 -20.566 19.559 1.00 21.14 94 LEU B O 1
ATOM 3076 N N . PRO B 1 129 ? -33.560 -22.248 20.688 1.00 21.07 95 PRO B N 1
ATOM 3077 C CA . PRO B 1 129 ? -34.109 -21.288 21.646 1.00 21.11 95 PRO B CA 1
ATOM 3078 C C . PRO B 1 129 ? -33.012 -20.766 22.573 1.00 21.48 95 PRO B C 1
ATOM 3079 O O . PRO B 1 129 ? -31.921 -21.350 22.608 1.00 21.08 95 PRO B O 1
ATOM 3083 N N . PRO B 1 130 ? -33.279 -19.655 23.292 1.00 21.59 96 PRO B N 1
ATOM 3084 C CA . PRO B 1 130 ? -32.304 -19.162 24.265 1.00 22.04 96 PRO B CA 1
ATOM 3085 C C . PRO B 1 130 ? -32.152 -20.108 25.452 1.00 22.40 96 PRO B C 1
ATOM 3086 O O . PRO B 1 130 ? -33.104 -20.806 25.813 1.00 22.57 96 PRO B O 1
ATOM 3090 N N . SER B 1 131 ? -30.964 -20.118 26.053 1.00 22.61 97 SER B N 1
ATOM 3091 C CA . SER B 1 131 ? -30.691 -20.936 27.236 1.00 23.23 97 SER B CA 1
ATOM 3092 C C . SER B 1 131 ? -31.248 -20.266 28.494 1.00 23.42 97 SER B C 1
ATOM 3093 O O . SER B 1 131 ? -31.647 -19.101 28.457 1.00 23.60 97 SER B O 1
ATOM 3096 N N . GLU B 1 132 ? -31.273 -21.003 29.603 1.00 23.82 98 GLU B N 1
ATOM 3097 C CA . GLU B 1 132 ? -31.649 -20.423 30.895 1.00 24.43 98 GLU B CA 1
ATOM 3098 C C . GLU B 1 132 ? -30.759 -19.225 31.255 1.00 24.73 98 GLU B C 1
ATOM 3099 O O . GLU B 1 132 ? -31.264 -18.189 31.699 1.00 24.63 98 GLU B O 1
ATOM 3105 N N . GLN B 1 133 ? -29.447 -19.350 31.035 1.00 25.09 99 GLN B N 1
ATOM 3106 C CA . GLN B 1 133 ? -28.523 -18.241 31.304 1.00 25.54 99 GLN B CA 1
ATOM 3107 C C . GLN B 1 133 ? -28.828 -17.019 30.438 1.00 25.39 99 GLN B C 1
ATOM 3108 O O . GLN B 1 133 ? -28.791 -15.881 30.925 1.00 25.27 99 GLN B O 1
ATOM 3114 N N . ASP B 1 134 ? -29.138 -17.255 29.163 1.00 25.06 100 ASP B N 1
ATOM 3115 C CA . ASP B 1 134 ? -29.593 -16.187 28.272 1.00 24.96 100 ASP B CA 1
ATOM 3116 C C . ASP B 1 134 ? -30.793 -15.463 28.866 1.00 24.80 100 ASP B C 1
ATOM 3117 O O . ASP B 1 134 ? -30.810 -14.233 28.928 1.00 24.49 100 ASP B O 1
ATOM 3122 N N . LEU B 1 135 ? -31.797 -16.235 29.284 1.00 25.09 101 LEU B N 1
ATOM 3123 C CA . LEU B 1 135 ? -33.020 -15.684 29.872 1.00 25.62 101 LEU B CA 1
ATOM 3124 C C . LEU B 1 135 ? -32.726 -14.908 31.155 1.00 26.14 101 LEU B C 1
ATOM 3125 O O . LEU B 1 135 ? -33.255 -13.817 31.361 1.00 26.14 101 LEU B O 1
ATOM 3130 N N . LEU B 1 136 ? -31.863 -15.474 31.994 1.00 27.10 102 LEU B N 1
ATOM 3131 C CA . LEU B 1 136 ? -31.411 -14.832 33.232 1.00 28.09 102 LEU B CA 1
ATOM 3132 C C . LEU B 1 136 ? -30.851 -13.433 32.976 1.00 28.59 102 LEU B C 1
ATOM 3133 O O . LEU B 1 136 ? -31.080 -12.515 33.764 1.00 28.92 102 LEU B O 1
ATOM 3138 N N . GLU B 1 137 ? -30.136 -13.275 31.862 1.00 29.08 103 GLU B N 1
ATOM 3139 C CA . GLU B 1 137 ? -29.544 -11.989 31.483 1.00 29.49 103 GLU B CA 1
ATOM 3140 C C . GLU B 1 137 ? -30.492 -11.098 30.672 1.00 29.30 103 GLU B C 1
ATOM 3141 O O . GLU B 1 137 ? -30.085 -10.042 30.181 1.00 29.51 103 GLU B O 1
ATOM 3147 N N . GLY B 1 138 ? -31.744 -11.530 30.529 1.00 28.79 104 GLY B N 1
ATOM 3148 C CA . GLY B 1 138 ? -32.764 -10.759 29.819 1.00 28.42 104 GLY B CA 1
ATOM 3149 C C . GLY B 1 138 ? -32.671 -10.871 28.310 1.00 28.18 104 GLY B C 1
ATOM 3150 O O . GLY B 1 138 ? -33.157 -10.000 27.582 1.00 28.44 104 GLY B O 1
ATOM 3151 N N . ASN B 1 139 ? -32.043 -11.946 27.838 1.00 27.42 105 ASN B N 1
ATOM 3152 C CA . ASN B 1 139 ? -31.891 -12.188 26.411 1.00 27.08 105 ASN B CA 1
ATOM 3153 C C . ASN B 1 139 ? -32.747 -13.387 25.990 1.00 26.52 105 ASN B C 1
ATOM 3154 O O . ASN B 1 139 ? -32.344 -14.536 26.184 1.00 26.10 105 ASN B O 1
ATOM 3159 N N . ASP B 1 140 ? -33.931 -13.108 25.440 1.00 25.61 106 ASP B N 1
ATOM 3160 C CA . ASP B 1 140 ? -34.839 -14.158 24.955 1.00 25.14 106 ASP B CA 1
ATOM 3161 C C . ASP B 1 140 ? -34.808 -14.318 23.428 1.00 24.18 106 ASP B C 1
ATOM 3162 O O . ASP B 1 140 ? -35.738 -14.862 22.831 1.00 23.84 106 ASP B O 1
ATOM 3167 N N . ARG B 1 141 ? -33.729 -13.846 22.808 1.00 23.11 107 ARG B N 1
ATOM 3168 C CA . ARG B 1 141 ? -33.557 -13.975 21.360 1.00 22.23 107 ARG B CA 1
ATOM 3169 C C . ARG B 1 141 ? -33.096 -15.378 20.984 1.00 21.48 107 ARG B C 1
ATOM 3170 O O . ARG B 1 141 ? -32.419 -16.044 21.770 1.00 21.04 107 ARG B O 1
ATOM 3178 N N . VAL B 1 142 ? -33.483 -15.827 19.790 1.00 20.88 108 VAL B N 1
ATOM 3179 C CA . VAL B 1 142 ? -33.120 -17.162 19.325 1.00 20.58 108 VAL B CA 1
ATOM 3180 C C . VAL B 1 142 ? -31.682 -17.164 18.809 1.00 20.45 108 VAL B C 1
ATOM 3181 O O . VAL B 1 142 ? -31.114 -16.106 18.513 1.00 19.99 108 VAL B O 1
ATOM 3185 N N . ARG B 1 143 ? -31.105 -18.353 18.706 1.00 20.03 109 ARG B N 1
ATOM 3186 C CA . ARG B 1 143 ? -29.753 -18.513 18.188 1.00 20.21 109 ARG B CA 1
ATOM 3187 C C . ARG B 1 143 ? -29.820 -18.991 16.744 1.00 20.02 109 ARG B C 1
ATOM 3188 O O . ARG B 1 143 ? -30.508 -19.965 16.435 1.00 19.78 109 ARG B O 1
ATOM 3196 N N . ASN B 1 144 ? -29.100 -18.302 15.867 1.00 19.78 110 ASN B N 1
ATOM 3197 C CA . ASN B 1 144 ? -28.979 -18.710 14.472 1.00 19.79 110 ASN B CA 1
ATOM 3198 C C . ASN B 1 144 ? -27.744 -19.598 14.381 1.00 19.77 110 ASN B C 1
ATOM 3199 O O . ASN B 1 144 ? -26.615 -19.123 14.496 1.00 19.60 110 ASN B O 1
ATOM 3204 N N . VAL B 1 145 ? -27.966 -20.898 14.196 1.00 19.71 111 VAL B N 1
ATOM 3205 C CA . VAL B 1 145 ? -26.924 -21.892 14.438 1.00 19.79 111 VAL B CA 1
ATOM 3206 C C . VAL B 1 145 ? -26.671 -22.786 13.227 1.00 19.60 111 VAL B C 1
ATOM 3207 O O . VAL B 1 145 ? -27.611 -23.253 12.582 1.00 19.66 111 VAL B O 1
ATOM 3211 N N . LEU B 1 146 ? -25.391 -22.988 12.906 1.00 19.24 112 LEU B N 1
ATOM 3212 C CA . LEU B 1 146 ? -24.996 -23.935 11.875 1.00 18.89 112 LEU B CA 1
ATOM 3213 C C . LEU B 1 146 ? -24.506 -25.203 12.552 1.00 18.79 112 LEU B C 1
ATOM 3214 O O . LEU B 1 146 ? -23.512 -25.183 13.286 1.00 18.51 112 LEU B O 1
ATOM 3219 N N . LEU B 1 147 ? -25.218 -26.294 12.300 1.00 18.57 113 LEU B N 1
ATOM 3220 C CA . LEU B 1 147 ? -24.889 -27.590 12.871 1.00 18.73 113 LEU B CA 1
ATOM 3221 C C . LEU B 1 147 ? -24.024 -28.381 11.922 1.00 18.87 113 LEU B C 1
ATOM 3222 O O . LEU B 1 147 ? -24.222 -28.337 10.709 1.00 18.38 113 LEU B O 1
ATOM 3227 N N . TYR B 1 148 ? -23.060 -29.094 12.487 1.00 19.13 114 TYR B N 1
ATOM 3228 C CA . TYR B 1 148 ? -22.380 -30.148 11.768 1.00 19.62 114 TYR B CA 1
ATOM 3229 C C . TYR B 1 148 ? -22.743 -31.448 12.465 1.00 20.20 114 TYR B C 1
ATOM 3230 O O . TYR B 1 148 ? -22.490 -31.615 13.666 1.00 19.98 114 TYR B O 1
ATOM 3239 N N . ILE B 1 149 ? -23.365 -32.349 11.710 1.00 20.50 115 ILE B N 1
ATOM 3240 C CA . ILE B 1 149 ? -23.811 -33.633 12.231 1.00 21.78 115 ILE B CA 1
ATOM 3241 C C . ILE B 1 149 ? -23.115 -34.738 11.443 1.00 22.52 115 ILE B C 1
ATOM 3242 O O . ILE B 1 149 ? -23.187 -34.760 10.215 1.00 22.42 115 ILE B O 1
ATOM 3247 N N . ASP B 1 150 ? -22.432 -35.643 12.142 1.00 23.54 116 ASP B N 1
ATOM 3248 C CA . ASP B 1 150 ? -21.714 -36.715 11.453 1.00 24.60 116 ASP B CA 1
ATOM 3249 C C . ASP B 1 150 ? -22.620 -37.905 11.120 1.00 25.10 116 ASP B C 1
ATOM 3250 O O . ASP B 1 150 ? -23.807 -37.908 11.452 1.00 25.04 116 ASP B O 1
ATOM 3255 N N . HIS B 1 151 ? -22.044 -38.901 10.451 1.00 26.15 117 HIS B N 1
ATOM 3256 C CA . HIS B 1 151 ? -22.764 -40.098 9.996 1.00 27.22 117 HIS B CA 1
ATOM 3257 C C . HIS B 1 151 ? -23.325 -40.965 11.124 1.00 27.62 117 HIS B C 1
ATOM 3258 O O . HIS B 1 151 ? -24.163 -41.840 10.881 1.00 27.81 117 HIS B O 1
ATOM 3265 N N . GLU B 1 152 ? -22.868 -40.720 12.348 1.00 28.07 118 GLU B N 1
ATOM 3266 C CA . GLU B 1 152 ? -23.372 -41.436 13.517 1.00 28.65 118 GLU B CA 1
ATOM 3267 C C . GLU B 1 152 ? -24.449 -40.629 14.243 1.00 28.13 118 GLU B C 1
ATOM 3268 O O . GLU B 1 152 ? -24.896 -41.003 15.326 1.00 28.36 118 GLU B O 1
ATOM 3274 N N . GLY B 1 153 ? -24.880 -39.535 13.616 1.00 27.76 119 GLY B N 1
ATOM 3275 C CA . GLY B 1 153 ? -25.901 -38.654 14.172 1.00 27.02 119 GLY B CA 1
ATOM 3276 C C . GLY B 1 153 ? -25.381 -37.751 15.278 1.00 26.59 119 GLY B C 1
ATOM 3277 O O . GLY B 1 153 ? -26.157 -37.090 15.960 1.00 26.56 119 GLY B O 1
ATOM 3278 N N . LYS B 1 154 ? -24.064 -37.715 15.447 1.00 26.17 120 LYS B N 1
ATOM 3279 C CA . LYS B 1 154 ? -23.443 -36.924 16.503 1.00 25.89 120 LYS B CA 1
ATOM 3280 C C . LYS B 1 154 ? -23.254 -35.477 16.050 1.00 25.11 120 LYS B C 1
ATOM 3281 O O . LYS B 1 154 ? -22.685 -35.225 14.986 1.00 24.80 120 LYS B O 1
ATOM 3287 N N . ILE B 1 155 ? -23.739 -34.537 16.858 1.00 24.19 121 ILE B N 1
ATOM 3288 C CA . ILE B 1 155 ? -23.510 -33.111 16.605 1.00 23.45 121 ILE B CA 1
ATOM 3289 C C . ILE B 1 155 ? -22.078 -32.748 17.002 1.00 22.91 121 ILE B C 1
ATOM 3290 O O . ILE B 1 155 ? -21.704 -32.846 18.171 1.00 22.97 121 ILE B O 1
ATOM 3295 N N . LEU B 1 156 ? -21.288 -32.320 16.025 1.00 22.33 122 LEU B N 1
ATOM 3296 C CA . LEU B 1 156 ? -19.879 -32.012 16.258 1.00 22.15 122 LEU B CA 1
ATOM 3297 C C . LEU B 1 156 ? -19.632 -30.523 16.496 1.00 21.74 122 LEU B C 1
ATOM 3298 O O . LEU B 1 156 ? -18.657 -30.142 17.147 1.00 21.44 122 LEU B O 1
ATOM 3303 N N . GLN B 1 157 ? -20.524 -29.688 15.971 1.00 21.18 123 GLN B N 1
ATOM 3304 C CA . GLN B 1 157 ? -20.397 -28.250 16.134 1.00 20.84 123 GLN B CA 1
ATOM 3305 C C . GLN B 1 157 ? -21.745 -27.564 16.047 1.00 20.81 123 GLN B C 1
ATOM 3306 O O . GLN B 1 157 ? -22.606 -27.958 15.249 1.00 20.61 123 GLN B O 1
ATOM 3312 N N . GLU B 1 158 ? -21.920 -26.552 16.893 1.00 20.46 124 GLU B N 1
ATOM 3313 C CA . GLU B 1 158 ? -23.038 -25.631 16.806 1.00 20.95 124 GLU B CA 1
ATOM 3314 C C . GLU B 1 158 ? -22.445 -24.240 16.708 1.00 20.30 124 GLU B C 1
ATOM 3315 O O . GLU B 1 158 ? -22.101 -23.642 17.729 1.00 20.12 124 GLU B O 1
ATOM 3321 N N . TYR B 1 159 ? -22.286 -23.743 15.486 1.00 19.78 125 TYR B N 1
ATOM 3322 C CA . TYR B 1 159 ? -21.753 -22.398 15.290 1.00 19.55 125 TYR B CA 1
ATOM 3323 C C . TYR B 1 159 ? -22.878 -21.375 15.370 1.00 19.48 125 TYR B C 1
ATOM 3324 O O . TYR B 1 159 ? -23.834 -21.444 14.602 1.00 19.00 125 TYR B O 1
ATOM 3333 N N . GLN B 1 160 ? -22.751 -20.428 16.299 1.00 19.18 126 GLN B N 1
ATOM 3334 C CA . GLN B 1 160 ? -23.752 -19.384 16.467 1.00 19.13 126 GLN B CA 1
ATOM 3335 C C . GLN B 1 160 ? -23.329 -18.135 15.705 1.00 18.92 126 GLN B C 1
ATOM 3336 O O . GLN B 1 160 ? -22.280 -17.555 15.996 1.00 18.72 126 GLN B O 1
ATOM 3342 N N . LYS B 1 161 ? -24.152 -17.752 14.727 1.00 18.98 127 LYS B N 1
ATOM 3343 C CA . LYS B 1 161 ? -23.870 -16.663 13.792 1.00 19.22 127 LYS B CA 1
ATOM 3344 C C . LYS B 1 161 ? -23.334 -15.415 14.485 1.00 19.13 127 LYS B C 1
ATOM 3345 O O . LYS B 1 161 ? -23.911 -14.939 15.453 1.00 19.06 127 LYS B O 1
ATOM 3351 N N . LEU B 1 162 ? -22.234 -14.888 13.962 1.00 19.64 128 LEU B N 1
ATOM 3352 C CA . LEU B 1 162 ? -21.531 -13.766 14.583 1.00 20.08 128 LEU B CA 1
ATOM 3353 C C . LEU B 1 162 ? -22.025 -12.390 14.138 1.00 20.31 128 LEU B C 1
ATOM 3354 O O . LEU B 1 162 ? -22.164 -11.482 14.964 1.00 20.46 128 LEU B O 1
ATOM 3359 N N . HIS B 1 163 ? -22.274 -12.242 12.839 1.00 20.39 129 HIS B N 1
ATOM 3360 C CA . HIS B 1 163 ? -22.669 -10.958 12.251 1.00 21.00 129 HIS B CA 1
ATOM 3361 C C . HIS B 1 163 ? -24.113 -11.044 11.804 1.00 21.38 129 HIS B C 1
ATOM 3362 O O . HIS B 1 163 ? -24.452 -11.876 10.963 1.00 21.28 129 HIS B O 1
ATOM 3369 N N . LEU B 1 164 ? -24.958 -10.177 12.350 1.00 22.14 130 LEU B N 1
ATOM 3370 C CA . LEU B 1 164 ? -26.394 -10.246 12.071 1.00 23.23 130 LEU B CA 1
ATOM 3371 C C . LEU B 1 164 ? -26.844 -9.211 11.045 1.00 24.03 130 LEU B C 1
ATOM 3372 O O . LEU B 1 164 ? -26.365 -8.076 11.046 1.00 23.93 130 LEU B O 1
ATOM 3377 N N . PHE B 1 165 ? -27.772 -9.622 10.182 1.00 25.18 131 PHE B N 1
ATOM 3378 C CA . PHE B 1 165 ? -28.228 -8.813 9.050 1.00 26.51 131 PHE B CA 1
ATOM 3379 C C . PHE B 1 165 ? -29.163 -7.688 9.506 1.00 27.19 131 PHE B C 1
ATOM 3380 O O . PHE B 1 165 ? -30.384 -7.858 9.549 1.00 27.07 131 PHE B O 1
ATOM 3388 N N . ASP B 1 166 ? -28.573 -6.552 9.869 1.00 28.34 132 ASP B N 1
ATOM 3389 C CA . ASP B 1 166 ? -29.327 -5.346 10.206 1.00 29.49 132 ASP B CA 1
ATOM 3390 C C . ASP B 1 166 ? -29.088 -4.308 9.118 1.00 30.44 132 ASP B C 1
ATOM 3391 O O . ASP B 1 166 ? -28.131 -3.526 9.188 1.00 30.40 132 ASP B O 1
ATOM 3396 N N . VAL B 1 167 ? -29.956 -4.317 8.107 1.00 31.56 133 VAL B N 1
ATOM 3397 C CA . VAL B 1 167 ? -29.731 -3.564 6.871 1.00 32.89 133 VAL B CA 1
ATOM 3398 C C . VAL B 1 167 ? -31.020 -2.961 6.298 1.00 34.05 133 VAL B C 1
ATOM 3399 O O . VAL B 1 167 ? -32.089 -3.578 6.355 1.00 33.93 133 VAL B O 1
ATOM 3403 N N . ASP B 1 168 ? -30.901 -1.748 5.760 1.00 35.39 134 ASP B N 1
ATOM 3404 C CA . ASP B 1 168 ? -31.933 -1.151 4.919 1.00 36.91 134 ASP B CA 1
ATOM 3405 C C . ASP B 1 168 ? -31.647 -1.535 3.470 1.00 37.66 134 ASP B C 1
ATOM 3406 O O . ASP B 1 168 ? -30.823 -0.904 2.799 1.00 37.91 134 ASP B O 1
ATOM 3411 N N . VAL B 1 169 ? -32.319 -2.585 3.000 1.00 38.49 135 VAL B N 1
ATOM 3412 C CA . VAL B 1 169 ? -32.135 -3.089 1.637 1.00 39.53 135 VAL B CA 1
ATOM 3413 C C . VAL B 1 169 ? -32.510 -2.015 0.609 1.00 40.17 135 VAL B C 1
ATOM 3414 O O . VAL B 1 169 ? -33.604 -1.450 0.688 1.00 40.36 135 VAL B O 1
ATOM 3418 N N . PRO B 1 170 ? -31.596 -1.719 -0.343 1.00 40.92 136 PRO B N 1
ATOM 3419 C CA . PRO B 1 170 ? -31.869 -0.769 -1.428 1.00 41.34 136 PRO B CA 1
ATOM 3420 C C . PRO B 1 170 ? -33.084 -1.191 -2.252 1.00 41.68 136 PRO B C 1
ATOM 3421 O O . PRO B 1 170 ? -33.160 -2.342 -2.694 1.00 42.04 136 PRO B O 1
ATOM 3425 N N . ASN B 1 171 ? -34.019 -0.259 -2.441 1.00 41.89 137 ASN B N 1
ATOM 3426 C CA . ASN B 1 171 ? -35.333 -0.532 -3.035 1.00 42.01 137 ASN B CA 1
ATOM 3427 C C . ASN B 1 171 ? -35.961 -1.825 -2.503 1.00 41.82 137 ASN B C 1
ATOM 3428 O O . ASN B 1 171 ? -36.429 -2.680 -3.266 1.00 41.78 137 ASN B O 1
ATOM 3433 N N . GLY B 1 172 ? -35.944 -1.951 -1.177 1.00 41.46 138 GLY B N 1
ATOM 3434 C CA . GLY B 1 172 ? -36.501 -3.102 -0.478 1.00 40.83 138 GLY B CA 1
ATOM 3435 C C . GLY B 1 172 ? -36.901 -2.741 0.941 1.00 40.29 138 GLY B C 1
ATOM 3436 O O . GLY B 1 172 ? -36.960 -1.559 1.290 1.00 40.40 138 GLY B O 1
ATOM 3437 N N . PRO B 1 173 ? -37.174 -3.758 1.777 1.00 39.83 139 PRO B N 1
ATOM 3438 C CA . PRO B 1 173 ? -37.636 -3.499 3.137 1.00 39.20 139 PRO B CA 1
ATOM 3439 C C . PRO B 1 173 ? -36.496 -3.249 4.130 1.00 38.58 139 PRO B C 1
ATOM 3440 O O . PRO B 1 173 ? -35.334 -3.553 3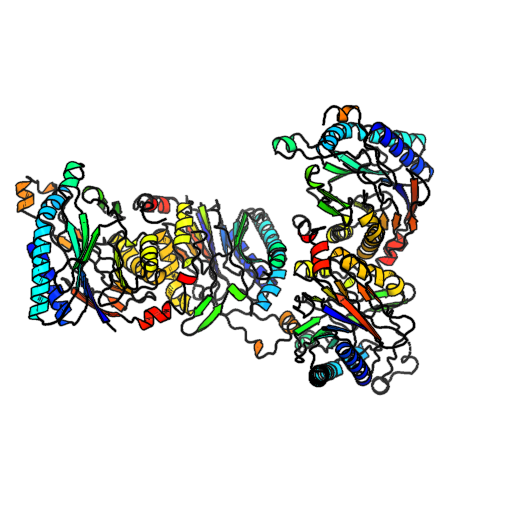.840 1.00 38.50 139 PRO B O 1
ATOM 3444 N N . ILE B 1 174 ? -36.842 -2.685 5.286 1.00 37.67 140 ILE B N 1
ATOM 3445 C CA . ILE B 1 174 ? -35.918 -2.579 6.412 1.00 36.89 140 ILE B CA 1
ATOM 3446 C C . ILE B 1 174 ? -35.823 -3.959 7.065 1.00 35.88 140 ILE B C 1
ATOM 3447 O O . ILE B 1 174 ? -36.843 -4.546 7.432 1.00 35.81 140 ILE B O 1
ATOM 3452 N N . LEU B 1 175 ? -34.608 -4.480 7.201 1.00 34.58 141 LEU B N 1
ATOM 3453 C CA . LEU B 1 175 ? -34.425 -5.751 7.896 1.00 33.25 141 LEU B CA 1
ATOM 3454 C C . LEU B 1 175 ? -33.514 -5.608 9.115 1.00 32.17 141 LEU B C 1
ATOM 3455 O O . LEU B 1 175 ? -32.470 -4.954 9.048 1.00 31.83 141 LEU B O 1
ATOM 3460 N N . LYS B 1 176 ? -33.938 -6.202 10.228 1.00 30.52 142 LYS B N 1
ATOM 3461 C CA . LYS B 1 176 ? -33.174 -6.178 11.472 1.00 29.29 142 LYS B CA 1
ATOM 3462 C C . LYS B 1 176 ? -33.188 -7.545 12.152 1.00 28.16 142 LYS B C 1
ATOM 3463 O O . LYS B 1 176 ? -34.063 -7.841 12.969 1.00 27.35 142 LYS B O 1
ATOM 3466 N N . GLU B 1 177 ? -32.205 -8.372 11.804 1.00 26.82 143 GLU B N 1
ATOM 3467 C CA . GLU B 1 177 ? -32.081 -9.717 12.363 1.00 26.14 143 GLU B CA 1
ATOM 3468 C C . GLU B 1 177 ? -31.914 -9.731 13.886 1.00 25.48 143 GLU B C 1
ATOM 3469 O O . GLU B 1 177 ? -32.397 -10.648 14.555 1.00 25.20 143 GLU B O 1
ATOM 3475 N N . SER B 1 178 ? -31.239 -8.714 14.425 1.00 24.74 144 SER B N 1
ATOM 3476 C CA . SER B 1 178 ? -30.903 -8.673 15.849 1.00 24.65 144 SER B CA 1
ATOM 3477 C C . SER B 1 178 ? -32.115 -8.442 16.756 1.00 24.83 144 SER B C 1
ATOM 3478 O O . SER B 1 178 ? -32.000 -8.519 17.983 1.00 24.40 144 SER B O 1
ATOM 3481 N N . LYS B 1 179 ? -33.271 -8.171 16.151 1.00 25.07 145 LYS B N 1
ATOM 3482 C CA . LYS B 1 179 ? -34.525 -8.099 16.900 1.00 25.59 145 LYS B CA 1
ATOM 3483 C C . LYS B 1 179 ? -34.895 -9.484 17.436 1.00 25.62 145 LYS B C 1
ATOM 3484 O O . LYS B 1 179 ? -35.352 -9.616 18.564 1.00 26.21 145 LYS B O 1
ATOM 3490 N N . SER B 1 180 ? -34.688 -10.510 16.620 1.00 25.59 146 SER B N 1
ATOM 3491 C CA . SER B 1 180 ? -35.098 -11.864 16.977 1.00 25.45 146 SER B CA 1
ATOM 3492 C C . SER B 1 180 ? -33.917 -12.776 17.312 1.00 25.16 146 SER B C 1
ATOM 3493 O O . SER B 1 180 ? -34.094 -13.816 17.955 1.00 24.92 146 SER B O 1
ATOM 3496 N N . VAL B 1 181 ? -32.721 -12.384 16.877 1.00 24.57 147 VAL B N 1
ATOM 3497 C CA . VAL B 1 181 ? -31.549 -13.258 16.958 1.00 24.14 147 VAL B CA 1
ATOM 3498 C C . VAL B 1 181 ? -30.453 -12.642 17.823 1.00 24.13 147 VAL B C 1
ATOM 3499 O O . VAL B 1 181 ? -30.176 -11.443 17.733 1.00 24.05 147 VAL B O 1
ATOM 3503 N N . GLN B 1 182 ? -29.841 -13.471 18.665 1.00 23.58 148 GLN B N 1
ATOM 3504 C CA . GLN B 1 182 ? -28.718 -13.046 19.486 1.00 23.29 148 GLN B CA 1
ATOM 3505 C C . GLN B 1 182 ? -27.404 -13.442 18.815 1.00 22.88 148 GLN B C 1
ATOM 3506 O O . GLN B 1 182 ? -27.261 -14.580 18.359 1.00 22.66 148 GLN B O 1
ATOM 3512 N N . PRO B 1 183 ? -26.436 -12.511 18.761 1.00 22.78 149 PRO B N 1
ATOM 3513 C CA . PRO B 1 183 ? -25.173 -12.830 18.099 1.00 22.69 149 PRO B CA 1
ATOM 3514 C C . PRO B 1 183 ? -24.318 -13.807 18.907 1.00 22.49 149 PRO B C 1
ATOM 3515 O O . PRO B 1 183 ? -24.405 -13.858 20.144 1.00 21.73 149 PRO B O 1
ATOM 3519 N N . GLY B 1 184 ? -23.504 -14.585 18.200 1.00 22.28 150 GLY B N 1
ATOM 3520 C CA . GLY B 1 184 ? -22.581 -15.518 18.832 1.00 21.76 150 GLY B CA 1
ATOM 3521 C C . GLY B 1 184 ? -21.403 -14.808 19.473 1.00 21.86 150 GLY B C 1
ATOM 3522 O O . GLY B 1 184 ? -21.209 -13.598 19.292 1.00 21.05 150 GLY B O 1
ATOM 3523 N N . LYS B 1 185 ? -20.618 -15.563 20.234 1.00 22.05 151 LYS B N 1
ATOM 3524 C CA . LYS B 1 185 ? -19.456 -15.003 20.923 1.00 22.33 151 LYS B CA 1
ATOM 3525 C C . LYS B 1 185 ? -18.198 -15.833 20.673 1.00 22.04 151 LYS B C 1
ATOM 3526 O O . LYS B 1 185 ? -17.174 -15.625 21.322 1.00 22.27 151 LYS B O 1
ATOM 3532 N N . ALA B 1 186 ? -18.276 -16.778 19.742 1.00 21.52 152 ALA B N 1
ATOM 3533 C CA . ALA B 1 186 ? -17.168 -17.706 19.513 1.00 20.91 152 ALA B CA 1
ATOM 3534 C C . ALA B 1 186 ? -16.827 -17.846 18.038 1.00 20.57 152 ALA B C 1
ATOM 3535 O O . ALA B 1 186 ? -17.719 -17.881 17.188 1.00 20.30 152 ALA B O 1
ATOM 3537 N N . ILE B 1 187 ? -15.533 -17.920 17.738 1.00 20.33 153 ILE B N 1
ATOM 3538 C CA . ILE B 1 187 ? -15.073 -18.257 16.389 1.00 19.99 153 ILE B CA 1
ATOM 3539 C C . ILE B 1 187 ? -15.225 -19.764 16.247 1.00 20.04 153 ILE B C 1
ATOM 3540 O O . ILE B 1 187 ? -14.769 -20.500 17.116 1.00 20.39 153 ILE B O 1
ATOM 3545 N N . PRO B 1 188 ? -15.873 -20.232 15.164 1.00 20.43 154 PRO B N 1
ATOM 3546 C CA . PRO B 1 188 ? -16.064 -21.681 15.023 1.00 20.76 154 PRO B CA 1
ATOM 3547 C C . PRO B 1 188 ? -14.753 -22.415 14.791 1.00 21.12 154 PRO B C 1
ATOM 3548 O O . PRO B 1 188 ? -13.899 -21.939 14.046 1.00 21.85 154 PRO B O 1
ATOM 3552 N N . ASP B 1 189 ? -14.605 -23.564 15.438 1.00 21.35 155 ASP B N 1
ATOM 3553 C CA . ASP B 1 189 ? -13.445 -24.433 15.239 1.00 21.73 155 ASP B CA 1
ATOM 3554 C C . ASP B 1 189 ? -13.449 -25.000 13.827 1.00 21.43 155 ASP B C 1
ATOM 3555 O O . ASP B 1 189 ? -14.509 -25.148 13.216 1.00 21.23 155 ASP B O 1
ATOM 3560 N N . ILE B 1 190 ? -12.260 -25.298 13.312 1.00 21.23 156 ILE B N 1
ATOM 3561 C CA . ILE B 1 190 ? -12.114 -25.999 12.041 1.00 21.65 156 ILE B CA 1
ATOM 3562 C C . ILE B 1 190 ? -12.559 -27.451 12.222 1.00 22.05 156 ILE B C 1
ATOM 3563 O O . ILE B 1 190 ? -12.113 -28.137 13.149 1.00 22.33 156 ILE B O 1
ATOM 3568 N N . ILE B 1 191 ? -13.455 -27.902 11.349 1.00 22.09 157 ILE B N 1
ATOM 3569 C CA . ILE B 1 191 ? -13.972 -29.265 11.418 1.00 22.54 157 ILE B CA 1
ATOM 3570 C C . ILE B 1 191 ? -13.187 -30.164 10.471 1.00 23.00 157 ILE B C 1
ATOM 3571 O O . ILE B 1 191 ? -13.044 -29.852 9.290 1.00 22.21 157 ILE B O 1
ATOM 3576 N N . GLU B 1 192 ? -12.660 -31.268 10.999 1.00 23.71 158 GLU B N 1
ATOM 3577 C CA A GLU B 1 192 ? -11.978 -32.241 10.152 0.50 24.25 158 GLU B CA 1
ATOM 3578 C CA B GLU B 1 192 ? -11.975 -32.264 10.177 0.50 24.38 158 GLU B CA 1
ATOM 3579 C C . GLU B 1 192 ? -13.005 -33.146 9.476 1.00 24.42 158 GLU B C 1
ATOM 3580 O O . GLU B 1 192 ? -13.339 -34.225 9.961 1.00 24.77 158 GLU B O 1
ATOM 3591 N N . SER B 1 193 ? -13.511 -32.670 8.343 1.00 24.42 159 SER B N 1
ATOM 3592 C CA . SER B 1 193 ? -14.552 -33.358 7.591 1.00 24.40 159 SER B CA 1
ATOM 3593 C C . SER B 1 193 ? -13.961 -34.377 6.611 1.00 24.64 159 SER B C 1
ATOM 3594 O O . SER B 1 193 ? -12.762 -34.331 6.323 1.00 24.61 159 SER B O 1
ATOM 3597 N N . PRO B 1 194 ? -14.804 -35.293 6.088 1.00 25.08 160 PRO B N 1
ATOM 3598 C CA . PRO B 1 194 ? -14.411 -36.244 5.039 1.00 25.59 160 PRO B CA 1
ATOM 3599 C C . PRO B 1 194 ? -13.789 -35.584 3.808 1.00 25.99 160 PRO B C 1
ATOM 3600 O O . PRO B 1 194 ? -13.016 -36.225 3.089 1.00 26.58 160 PRO B O 1
ATOM 3604 N N . LEU B 1 195 ? -14.122 -34.317 3.571 1.00 26.22 161 LEU B N 1
ATOM 3605 C CA . LEU B 1 195 ? -13.637 -33.589 2.400 1.00 26.20 161 LEU B CA 1
ATOM 3606 C C . LEU B 1 195 ? -12.345 -32.823 2.672 1.00 26.23 161 LEU B C 1
ATOM 3607 O O . LEU B 1 195 ? -11.691 -32.348 1.739 1.00 26.36 161 LEU B O 1
ATOM 3612 N N . GLY B 1 196 ? -11.994 -32.698 3.949 1.00 26.01 162 GLY B N 1
ATOM 3613 C CA . GLY B 1 196 ? -10.876 -31.865 4.378 1.00 25.68 162 GLY B CA 1
ATOM 3614 C C . GLY B 1 196 ? -11.300 -30.884 5.457 1.00 25.24 162 GLY B C 1
ATOM 3615 O O . GLY B 1 196 ? -12.403 -30.985 6.006 1.00 25.19 162 GLY B O 1
ATOM 3616 N N . LYS B 1 197 ? -10.426 -29.924 5.745 1.00 24.67 163 LYS B N 1
ATOM 3617 C CA . LYS B 1 197 ? -10.627 -28.993 6.847 1.00 24.56 163 LYS B CA 1
ATOM 3618 C C . LYS B 1 197 ? -11.672 -27.942 6.496 1.00 23.97 163 LYS B C 1
ATOM 3619 O O . LYS B 1 197 ? -11.532 -27.217 5.518 1.00 23.59 163 LYS B O 1
ATOM 3625 N N . LEU B 1 198 ? -12.726 -27.887 7.301 1.00 23.29 164 LEU B N 1
ATOM 3626 C CA . LEU B 1 198 ? -13.879 -27.052 7.002 1.00 22.71 164 LEU B CA 1
ATOM 3627 C C . LEU B 1 198 ? -14.015 -25.872 7.957 1.00 22.37 164 LEU B C 1
ATOM 3628 O O . LEU B 1 198 ? -14.010 -26.041 9.184 1.00 21.70 164 LEU B O 1
ATOM 3633 N N . GLY B 1 199 ? -14.135 -24.682 7.370 1.00 21.96 165 GLY B N 1
ATOM 3634 C CA . GLY B 1 199 ? -14.441 -23.460 8.106 1.00 21.66 165 GLY B CA 1
ATOM 3635 C C . GLY B 1 199 ? -15.890 -23.099 7.858 1.00 21.84 165 GLY B C 1
ATOM 3636 O O . GLY B 1 199 ? -16.353 -23.115 6.714 1.00 21.57 165 GLY B O 1
ATOM 3637 N N . SER B 1 200 ? -16.610 -22.788 8.930 1.00 21.70 166 SER B N 1
ATOM 3638 C CA . SER B 1 200 ? -18.048 -22.595 8.856 1.00 22.02 166 SER B CA 1
ATOM 3639 C C . SER B 1 200 ? -18.399 -21.135 9.096 1.00 21.72 166 SER B C 1
ATOM 3640 O O . SER B 1 200 ? -17.796 -20.466 9.938 1.00 21.59 166 SER B O 1
ATOM 3643 N N . ALA B 1 201 ? -19.367 -20.651 8.331 1.00 21.03 167 ALA B N 1
ATOM 3644 C CA . ALA B 1 201 ? -19.897 -19.308 8.510 1.00 20.58 167 ALA B CA 1
ATOM 3645 C C . ALA B 1 201 ? -21.349 -19.329 8.062 1.00 20.11 167 ALA B C 1
ATOM 3646 O O . ALA B 1 201 ? -21.806 -20.311 7.468 1.00 20.16 167 ALA B O 1
ATOM 3648 N N . ILE B 1 202 ? -22.049 -18.240 8.296 1.00 19.64 168 ILE B N 1
ATOM 3649 C CA . ILE B 1 202 ? -23.420 -18.090 7.875 1.00 19.11 168 ILE B CA 1
ATOM 3650 C C . ILE B 1 202 ? -23.668 -16.762 7.210 1.00 18.91 168 ILE B C 1
ATOM 3651 O O . ILE B 1 202 ? -23.424 -15.767 7.808 1.00 18.85 168 ILE B O 1
ATOM 3656 N N . CYS B 1 203 ? -24.211 -16.760 6.025 1.00 29.29 169 CYS B N 1
ATOM 3657 C CA . CYS B 1 203 ? -24.868 -15.630 5.371 1.00 29.73 169 CYS B CA 1
ATOM 3658 C C . CYS B 1 203 ? -24.065 -14.379 5.260 1.00 28.89 169 CYS B C 1
ATOM 3661 N N . TYR B 1 204 ? -24.399 -13.392 6.160 1.00 20.57 170 TYR B N 1
ATOM 3662 C CA . TYR B 1 204 ? -23.929 -12.019 6.391 1.00 20.74 170 TYR B CA 1
ATOM 3663 C C . TYR B 1 204 ? -22.475 -12.069 6.864 1.00 20.39 170 TYR B C 1
ATOM 3664 O O . TYR B 1 204 ? -21.743 -11.102 6.689 1.00 20.59 170 TYR B O 1
ATOM 3673 N N . ASP B 1 205 ? -22.092 -13.149 7.538 1.00 19.79 171 ASP B N 1
ATOM 3674 C CA . ASP B 1 205 ? -20.679 -13.386 7.880 1.00 19.49 171 ASP B CA 1
ATOM 3675 C C . ASP B 1 205 ? -19.772 -13.230 6.651 1.00 19.19 171 ASP B C 1
ATOM 3676 O O . ASP B 1 205 ? -18.613 -12.846 6.785 1.00 19.30 171 ASP B O 1
ATOM 3681 N N . ILE B 1 206 ? -20.294 -13.558 5.466 1.00 19.19 172 ILE B N 1
ATOM 3682 C CA . ILE B 1 206 ? -19.514 -13.508 4.217 1.00 19.25 172 ILE B CA 1
ATOM 3683 C C . ILE B 1 206 ? -18.973 -12.107 3.879 1.00 19.28 172 ILE B C 1
ATOM 3684 O O . ILE B 1 206 ? -17.967 -11.972 3.164 1.00 18.97 172 ILE B O 1
ATOM 3689 N N . ARG B 1 207 ? -19.640 -11.081 4.401 1.00 19.47 173 ARG B N 1
ATOM 3690 C CA . ARG B 1 207 ? -19.303 -9.687 4.097 1.00 20.14 173 ARG B CA 1
ATOM 3691 C C . ARG B 1 207 ? -18.146 -9.136 4.929 1.00 20.14 173 ARG B C 1
ATOM 3692 O O . ARG B 1 207 ? -17.683 -8.013 4.692 1.00 20.89 173 ARG B O 1
ATOM 3700 N N . PHE B 1 208 ? -17.686 -9.927 5.891 1.00 19.98 174 PHE B N 1
ATOM 3701 C CA . PHE B 1 208 ? -16.633 -9.515 6.816 1.00 20.08 174 PHE B CA 1
ATOM 3702 C C . PHE B 1 208 ? -15.385 -10.346 6.550 1.00 20.10 174 PHE B C 1
ATOM 3703 O O . PHE B 1 208 ? -15.213 -11.423 7.126 1.00 20.12 174 PHE B O 1
ATOM 3711 N N . PRO B 1 209 ? -14.507 -9.848 5.650 1.00 20.22 175 PRO B N 1
ATOM 3712 C CA . PRO B 1 209 ? -13.420 -10.661 5.109 1.00 20.12 175 PRO B CA 1
ATOM 3713 C C . PRO B 1 209 ? -12.460 -11.206 6.161 1.00 20.34 175 PRO B C 1
ATOM 3714 O O . PRO B 1 209 ? -11.925 -12.309 5.980 1.00 20.32 175 PRO B O 1
ATOM 3718 N N . GLU B 1 210 ? -12.259 -10.456 7.245 1.00 20.47 176 GLU B N 1
ATOM 3719 C CA . GLU B 1 210 ? -11.365 -10.868 8.333 1.00 20.94 176 GLU B CA 1
ATOM 3720 C C . GLU B 1 210 ? -11.761 -12.221 8.933 1.00 20.84 176 GLU B C 1
ATOM 3721 O O . GLU B 1 210 ? -10.907 -12.977 9.402 1.00 20.79 176 GLU B O 1
ATOM 3727 N N . PHE B 1 211 ? -13.058 -12.516 8.909 1.00 20.81 177 PHE B N 1
ATOM 3728 C CA . PHE B 1 211 ? -13.574 -13.783 9.425 1.00 20.75 177 PHE B CA 1
ATOM 3729 C C . PHE B 1 211 ? -13.094 -14.921 8.530 1.00 20.63 177 PHE B C 1
ATOM 3730 O O . PHE B 1 211 ? -12.505 -15.896 9.012 1.00 20.74 177 PHE B O 1
ATOM 3738 N N . SER B 1 212 ? -13.307 -14.782 7.224 1.00 20.32 178 SER B N 1
ATOM 3739 C CA . SER B 1 212 ? -12.833 -15.783 6.269 1.00 20.37 178 SER B CA 1
ATOM 3740 C C . SER B 1 212 ? -11.314 -15.952 6.308 1.00 19.63 178 SER B C 1
ATOM 3741 O O . SER B 1 212 ? -10.812 -17.074 6.240 1.00 19.24 178 SER B O 1
ATOM 3744 N N . LEU B 1 213 ? -10.598 -14.835 6.432 1.00 19.33 179 LEU B N 1
ATOM 3745 C CA . LEU B 1 213 ? -9.134 -14.850 6.563 1.00 19.14 179 LEU B CA 1
ATOM 3746 C C . LEU B 1 213 ? -8.694 -15.629 7.800 1.00 18.67 179 LEU B C 1
ATOM 3747 O O . LEU B 1 213 ? -7.748 -16.414 7.742 1.00 18.63 179 LEU B O 1
ATOM 3752 N N . LYS B 1 214 ? -9.407 -15.424 8.903 1.00 18.66 180 LYS B N 1
ATOM 3753 C CA . LYS B 1 214 ? -9.126 -16.137 10.147 1.00 18.63 180 LYS B CA 1
ATOM 3754 C C . LYS B 1 214 ? -9.341 -17.641 9.966 1.00 18.33 180 LYS B C 1
ATOM 3755 O O . LYS B 1 214 ? -8.512 -18.438 10.399 1.00 18.23 180 LYS B O 1
ATOM 3761 N N . LEU B 1 215 ? -10.436 -18.022 9.308 1.00 18.07 181 LEU B N 1
ATOM 3762 C CA . LEU B 1 215 ? -10.715 -19.439 9.046 1.00 18.33 181 LEU B CA 1
ATOM 3763 C C . LEU B 1 215 ? -9.578 -20.093 8.265 1.00 18.26 181 LEU B C 1
ATOM 3764 O O . LEU B 1 215 ? -9.105 -21.172 8.639 1.00 18.55 181 LEU B O 1
ATOM 3769 N N . ARG B 1 216 ? -9.122 -19.431 7.202 1.00 18.26 182 ARG B N 1
ATOM 3770 C CA . ARG B 1 216 ? -7.952 -19.917 6.468 1.00 18.46 182 ARG B CA 1
ATOM 3771 C C . ARG B 1 216 ? -6.731 -20.014 7.389 1.00 18.45 182 ARG B C 1
ATOM 3772 O O . ARG B 1 216 ? -6.072 -21.051 7.422 1.00 18.42 182 ARG B O 1
ATOM 3780 N N . SER B 1 217 ? -6.449 -18.953 8.148 1.00 19.02 183 SER B N 1
ATOM 3781 C CA . SER B 1 217 ? -5.310 -18.956 9.085 1.00 19.58 183 SER B CA 1
ATOM 3782 C C . SER B 1 217 ? -5.321 -20.132 10.065 1.00 20.14 183 SER B C 1
ATOM 3783 O O . SER B 1 217 ? -4.265 -20.659 10.426 1.00 20.40 183 SER B O 1
ATOM 3786 N N . MET B 1 218 ? -6.512 -20.551 10.481 1.00 20.25 184 MET B N 1
ATOM 3787 C CA . MET B 1 218 ? -6.646 -21.692 11.387 1.00 20.65 184 MET B CA 1
ATOM 3788 C C . MET B 1 218 ? -6.505 -23.045 10.690 1.00 20.41 184 MET B C 1
ATOM 3789 O O . MET B 1 218 ? -6.355 -24.076 11.353 1.00 20.49 184 MET B O 1
ATOM 3794 N N . GLY B 1 219 ? -6.554 -23.047 9.361 1.00 20.19 185 GLY B N 1
ATOM 3795 C CA . GLY B 1 219 ? -6.312 -24.264 8.601 1.00 20.25 185 GLY B CA 1
ATOM 3796 C C . GLY B 1 219 ? -7.384 -24.694 7.612 1.00 20.54 185 GLY B C 1
ATOM 3797 O O . GLY B 1 219 ? -7.268 -25.760 7.008 1.00 20.58 185 GLY B O 1
ATOM 3798 N N . ALA B 1 220 ? -8.415 -23.870 7.439 1.00 19.89 186 ALA B N 1
ATOM 3799 C CA . ALA B 1 220 ? -9.508 -24.179 6.511 1.00 19.64 186 ALA B CA 1
ATOM 3800 C C . ALA B 1 220 ? -9.014 -24.430 5.083 1.00 19.80 186 ALA B C 1
ATOM 3801 O O . ALA B 1 220 ? -8.129 -23.718 4.575 1.00 19.05 186 ALA B O 1
ATOM 3803 N N . GLU B 1 221 ? -9.581 -25.464 4.463 1.00 19.52 187 GLU B N 1
ATOM 3804 C CA . GLU B 1 221 ? -9.401 -25.732 3.034 1.00 20.18 187 GLU B CA 1
ATOM 3805 C C . GLU B 1 221 ? -10.712 -25.482 2.289 1.00 20.04 187 GLU B C 1
ATOM 3806 O O . GLU B 1 221 ? -10.731 -25.276 1.073 1.00 20.11 187 GLU B O 1
ATOM 3812 N N . ILE B 1 222 ? -11.809 -25.508 3.038 1.00 20.17 188 ILE B N 1
ATOM 3813 C CA . ILE B 1 222 ? -13.151 -25.351 2.480 1.00 20.18 188 ILE B CA 1
ATOM 3814 C C . ILE B 1 222 ? -13.920 -24.412 3.390 1.00 19.96 188 ILE B C 1
ATOM 3815 O O . ILE B 1 222 ? -13.857 -24.546 4.616 1.00 20.25 188 ILE B O 1
ATOM 3820 N N . LEU B 1 223 ? -14.620 -23.450 2.793 1.00 19.76 189 LEU B N 1
ATOM 3821 C CA . LEU B 1 223 ? -15.505 -22.558 3.534 1.00 19.75 189 LEU B CA 1
ATOM 3822 C C . LEU B 1 223 ? -16.937 -22.794 3.099 1.00 20.01 189 LEU B C 1
ATOM 3823 O O . LEU B 1 223 ? -17.195 -23.050 1.922 1.00 19.80 189 LEU B O 1
ATOM 3828 N N . CYS B 1 224 ? -17.870 -22.702 4.040 1.00 20.05 190 CYS B N 1
ATOM 3829 C CA . CYS B 1 224 ? -19.283 -22.757 3.687 1.00 20.98 190 CYS B CA 1
ATOM 3830 C C . CYS B 1 224 ? -20.013 -21.518 4.169 1.00 20.64 190 CYS B C 1
ATOM 3831 O O . CYS B 1 224 ? -19.759 -21.016 5.267 1.00 20.97 190 CYS B O 1
ATOM 3834 N N . PHE B 1 225 ? -20.909 -21.024 3.327 1.00 20.42 191 PHE B N 1
ATOM 3835 C CA . PHE B 1 225 ? -21.737 -19.886 3.680 1.00 20.34 191 PHE B CA 1
ATOM 3836 C C . PHE B 1 225 ? -23.217 -20.187 3.429 1.00 20.24 191 PHE B C 1
ATOM 3837 O O . PHE B 1 225 ? -23.818 -19.589 2.533 1.00 20.38 191 PHE B O 1
ATOM 3845 N N . PRO B 1 226 ? -23.808 -21.125 4.207 1.00 20.42 192 PRO B N 1
ATOM 3846 C CA . PRO B 1 226 ? -25.253 -21.338 4.096 1.00 20.17 192 PRO B CA 1
ATOM 3847 C C . PRO B 1 226 ? -25.991 -20.024 4.343 1.00 20.38 192 PRO B C 1
ATOM 3848 O O . PRO B 1 226 ? -25.656 -19.293 5.278 1.00 19.91 192 PRO B O 1
ATOM 3852 N N . SER B 1 227 ? -26.971 -19.723 3.497 1.00 20.87 193 SER B N 1
ATOM 3853 C CA . SER B 1 227 ? -27.528 -18.373 3.441 1.00 21.59 193 SER B CA 1
ATOM 3854 C C . SER B 1 227 ? -29.004 -18.317 3.099 1.00 22.21 193 SER B C 1
ATOM 3855 O O . SER B 1 227 ? -29.558 -19.245 2.516 1.00 22.10 193 SER B O 1
ATOM 3858 N N . ALA B 1 228 ? -29.620 -17.205 3.488 1.00 23.09 194 ALA B N 1
ATOM 3859 C CA . ALA B 1 228 ? -30.907 -16.770 2.969 1.00 23.74 194 ALA B CA 1
ATOM 3860 C C . ALA B 1 228 ? -30.684 -15.338 2.496 1.00 24.33 194 ALA B C 1
ATOM 3861 O O . ALA B 1 228 ? -30.846 -14.390 3.265 1.00 24.39 194 ALA B O 1
ATOM 3863 N N . PHE B 1 229 ? -30.263 -15.196 1.241 1.00 24.70 195 PHE B N 1
ATOM 3864 C CA . PHE B 1 229 ? -29.942 -13.892 0.662 1.00 25.33 195 PHE B CA 1
ATOM 3865 C C . PHE B 1 229 ? -31.157 -13.226 0.041 1.00 25.50 195 PHE B C 1
ATOM 3866 O O . PHE B 1 229 ? -31.953 -13.882 -0.621 1.00 25.39 195 PHE B O 1
ATOM 3874 N N . THR B 1 230 ? -31.269 -11.915 0.242 1.00 25.95 196 THR B N 1
ATOM 3875 C CA . THR B 1 230 ? -32.321 -11.117 -0.380 1.00 26.51 196 THR B CA 1
ATOM 3876 C C . THR B 1 230 ? -32.129 -11.090 -1.897 1.00 26.68 196 THR B C 1
ATOM 3877 O O . THR B 1 230 ? -31.025 -11.338 -2.396 1.00 26.53 196 THR B O 1
ATOM 3881 N N . ILE B 1 231 ? -33.205 -10.794 -2.622 1.00 26.77 197 ILE B N 1
ATOM 3882 C CA . ILE B 1 231 ? -33.141 -10.638 -4.071 1.00 27.47 197 ILE B CA 1
ATOM 3883 C C . ILE B 1 231 ? -32.215 -9.491 -4.482 1.00 27.42 197 ILE B C 1
ATOM 3884 O O . ILE B 1 231 ? -31.324 -9.685 -5.311 1.00 27.54 197 ILE B O 1
ATOM 3889 N N . LYS B 1 232 ? -32.419 -8.313 -3.895 1.00 27.50 198 LYS B N 1
ATOM 3890 C CA . LYS B 1 232 ? -31.663 -7.117 -4.281 1.00 27.90 198 LYS B CA 1
ATOM 3891 C C . LYS B 1 232 ? -30.154 -7.268 -4.068 1.00 27.74 198 LYS B C 1
ATOM 3892 O O . LYS B 1 232 ? -29.368 -6.970 -4.971 1.00 28.02 198 LYS B O 1
ATOM 3895 N N . THR B 1 233 ? -29.755 -7.732 -2.887 1.00 27.32 199 THR B N 1
ATOM 3896 C CA . THR B 1 233 ? -28.333 -7.936 -2.588 1.00 27.18 199 THR B CA 1
ATOM 3897 C C . THR B 1 233 ? -27.759 -9.181 -3.278 1.00 26.83 199 THR B C 1
ATOM 3898 O O . THR B 1 233 ? -26.574 -9.217 -3.615 1.00 26.89 199 THR B O 1
ATOM 3902 N N . GLY B 1 234 ? -28.601 -10.195 -3.479 1.00 26.54 200 GLY B N 1
ATOM 3903 C CA . GLY B 1 234 ? -28.209 -11.419 -4.180 1.00 25.99 200 GLY B CA 1
ATOM 3904 C C . GLY B 1 234 ? -27.793 -11.145 -5.615 1.00 25.98 200 GLY B C 1
ATOM 3905 O O . GLY B 1 234 ? -26.703 -11.528 -6.034 1.00 25.46 200 GLY B O 1
ATOM 3906 N N . GLU B 1 235 ? -28.666 -10.466 -6.359 1.00 25.82 201 GLU B N 1
ATOM 3907 C CA . GLU B 1 235 ? -28.370 -10.038 -7.725 1.00 25.76 201 GLU B CA 1
ATOM 3908 C C . GLU B 1 235 ? -27.084 -9.219 -7.782 1.00 25.57 201 GLU B C 1
ATOM 3909 O O . GLU B 1 235 ? -26.275 -9.376 -8.699 1.00 25.90 201 GLU B O 1
ATOM 3911 N N . ALA B 1 236 ? -26.886 -8.368 -6.783 1.00 25.11 202 ALA B N 1
ATOM 3912 C CA . ALA B 1 236 ? -25.723 -7.492 -6.755 1.00 24.88 202 ALA B CA 1
ATOM 3913 C C . ALA B 1 236 ? -24.435 -8.200 -6.341 1.00 24.52 202 ALA B C 1
ATOM 3914 O O . ALA B 1 236 ? -23.409 -8.053 -7.007 1.00 24.53 202 ALA B O 1
ATOM 3916 N N . HIS B 1 237 ? -24.485 -8.967 -5.252 1.00 23.96 203 HIS B N 1
ATOM 3917 C CA . HIS B 1 237 ? -23.255 -9.383 -4.571 1.00 23.57 203 HIS B CA 1
ATOM 3918 C C . HIS B 1 237 ? -23.036 -10.888 -4.316 1.00 23.39 203 HIS B C 1
ATOM 3919 O O . HIS B 1 237 ? -21.933 -11.283 -3.936 1.00 23.44 203 HIS B O 1
ATOM 3926 N N . TRP B 1 238 ? -24.054 -11.721 -4.518 1.00 22.85 204 TRP B N 1
ATOM 3927 C CA . TRP B 1 238 ? -23.967 -13.143 -4.121 1.00 22.68 204 TRP B CA 1
ATOM 3928 C C . TRP B 1 238 ? -22.761 -13.845 -4.744 1.00 22.49 204 TRP B C 1
ATOM 3929 O O . TRP B 1 238 ? -21.871 -14.313 -4.030 1.00 22.32 204 TRP B O 1
ATOM 3940 N N . GLU B 1 239 ? -22.727 -13.882 -6.073 1.00 22.37 205 GLU B N 1
ATOM 3941 C CA . GLU B 1 239 ? -21.635 -14.503 -6.818 1.00 22.35 205 GLU B CA 1
ATOM 3942 C C . GLU B 1 239 ? -20.297 -13.812 -6.551 1.00 22.07 205 GLU B C 1
ATOM 3943 O O . GLU B 1 239 ? -19.276 -14.479 -6.361 1.00 22.28 205 GLU B O 1
ATOM 3949 N N . LEU B 1 240 ? -20.309 -12.480 -6.550 1.00 21.48 206 LEU B N 1
ATOM 3950 C CA . LEU B 1 240 ? -19.104 -11.694 -6.276 1.00 21.22 206 LEU B CA 1
ATOM 3951 C C . LEU B 1 240 ? -18.459 -12.057 -4.934 1.00 21.01 206 LEU B C 1
ATOM 3952 O O . LEU B 1 240 ? -17.251 -12.277 -4.869 1.00 20.32 206 LEU B O 1
ATOM 3957 N N . LEU B 1 241 ? -19.273 -12.111 -3.878 1.00 20.76 207 LEU B N 1
ATOM 3958 C CA . LEU B 1 241 ? -18.780 -12.372 -2.521 1.00 20.95 207 LEU B CA 1
ATOM 3959 C C . LEU B 1 241 ? -18.182 -13.773 -2.385 1.00 20.75 207 LEU B C 1
ATOM 3960 O O . LEU B 1 241 ? -17.124 -13.949 -1.765 1.00 20.60 207 LEU B O 1
ATOM 3965 N N . GLY B 1 242 ? -18.860 -14.760 -2.966 1.00 20.57 208 GLY B N 1
ATOM 3966 C CA . GLY B 1 242 ? -18.397 -16.142 -2.911 1.00 20.34 208 GLY B CA 1
ATOM 3967 C C . GLY B 1 242 ? -17.083 -16.341 -3.642 1.00 20.53 208 GLY B C 1
ATOM 3968 O O . GLY B 1 242 ? -16.162 -17.003 -3.131 1.00 19.97 208 GLY B O 1
ATOM 3969 N N . ARG B 1 243 ? -17.001 -15.774 -4.844 1.00 20.34 209 ARG B N 1
ATOM 3970 C CA . ARG B 1 243 ? -15.785 -15.846 -5.644 1.00 20.76 209 ARG B CA 1
ATOM 3971 C C . ARG B 1 243 ? -14.649 -15.077 -4.971 1.00 20.66 209 ARG B C 1
ATOM 3972 O O . ARG B 1 243 ? -13.513 -15.547 -4.946 1.00 20.69 209 ARG B O 1
ATOM 3980 N N . ALA B 1 244 ? -14.960 -13.907 -4.413 1.00 20.67 210 ALA B N 1
ATOM 3981 C CA . ALA B 1 244 ? -13.954 -13.107 -3.717 1.00 20.70 210 ALA B CA 1
ATOM 3982 C C . ALA B 1 244 ? -13.370 -13.847 -2.516 1.00 20.83 210 ALA B C 1
ATOM 3983 O O . ALA B 1 244 ? -12.153 -13.871 -2.335 1.00 20.54 210 ALA B O 1
ATOM 3985 N N . ARG B 1 245 ? -14.231 -14.458 -1.702 1.00 20.43 211 ARG B N 1
ATOM 3986 C CA . ARG B 1 245 ? -13.754 -15.224 -0.547 1.00 20.48 211 ARG B CA 1
ATOM 3987 C C . ARG B 1 245 ? -12.914 -16.426 -0.981 1.00 20.16 211 ARG B C 1
ATOM 3988 O O . ARG B 1 245 ? -11.890 -16.721 -0.360 1.00 19.98 211 ARG B O 1
ATOM 3996 N N . ALA B 1 246 ? -13.344 -17.104 -2.047 1.00 19.64 212 ALA B N 1
ATOM 3997 C CA . ALA B 1 246 ? -12.586 -18.222 -2.609 1.00 20.14 212 ALA B CA 1
ATOM 3998 C C . ALA B 1 246 ? -11.174 -17.780 -2.974 1.00 20.24 212 ALA B C 1
ATOM 3999 O O . ALA B 1 246 ? -10.197 -18.428 -2.596 1.00 20.25 212 ALA B O 1
ATOM 4001 N N . VAL B 1 247 ? -11.079 -16.658 -3.685 1.00 20.48 213 VAL B N 1
ATOM 4002 C CA . VAL B 1 247 ? -9.790 -16.140 -4.149 1.00 21.16 213 VAL B CA 1
ATOM 4003 C C . VAL B 1 247 ? -8.944 -15.575 -2.994 1.00 21.46 213 VAL B C 1
ATOM 4004 O O . VAL B 1 247 ? -7.736 -15.836 -2.925 1.00 21.63 213 VAL B O 1
ATOM 4008 N N . ASP B 1 248 ? -9.580 -14.829 -2.089 1.00 21.51 214 ASP B N 1
ATOM 4009 C CA . ASP B 1 248 ? -8.906 -14.267 -0.908 1.00 21.81 214 ASP B CA 1
ATOM 4010 C C . ASP B 1 248 ? -8.198 -15.344 -0.085 1.00 21.35 214 ASP B C 1
ATOM 4011 O O . ASP B 1 248 ? -7.057 -15.157 0.340 1.00 21.46 214 ASP B O 1
ATOM 4016 N N . THR B 1 249 ? -8.895 -16.460 0.131 1.00 20.77 215 THR B N 1
ATOM 4017 C CA . THR B 1 249 ? -8.475 -17.491 1.086 1.00 20.35 215 THR B CA 1
ATOM 4018 C C . THR B 1 249 ? -7.862 -18.727 0.432 1.00 20.05 215 THR B C 1
ATOM 4019 O O . THR B 1 249 ? -7.328 -19.585 1.129 1.00 19.47 215 THR B O 1
ATOM 4023 N N . GLN B 1 250 ? -7.938 -18.813 -0.900 1.00 20.00 216 GLN B N 1
ATOM 4024 C CA . GLN B 1 250 ? -7.504 -20.007 -1.641 1.00 19.80 216 GLN B CA 1
ATOM 4025 C C . GLN B 1 250 ? -8.160 -21.270 -1.075 1.00 19.80 216 GLN B C 1
ATOM 4026 O O . GLN B 1 250 ? -7.499 -22.286 -0.813 1.00 19.47 216 GLN B O 1
ATOM 4032 N N . CYS B 1 251 ? -9.476 -21.178 -0.898 1.00 19.67 217 CYS B N 1
ATOM 4033 C CA . CYS B 1 251 ? -10.292 -22.277 -0.404 1.00 19.74 217 CYS B CA 1
ATOM 4034 C C . CYS B 1 251 ? -11.388 -22.585 -1.408 1.00 19.37 217 CYS B C 1
ATOM 4035 O O . CYS B 1 251 ? -11.824 -21.699 -2.151 1.00 19.15 217 CYS B O 1
ATOM 4038 N N . TYR B 1 252 ? -11.850 -23.831 -1.419 1.00 19.13 218 TYR B N 1
ATOM 4039 C CA . TYR B 1 252 ? -13.149 -24.128 -2.022 1.00 19.36 218 TYR B CA 1
ATOM 4040 C C . TYR B 1 252 ? -14.206 -23.395 -1.207 1.00 19.06 218 TYR B C 1
ATOM 4041 O O . TYR B 1 252 ? -14.120 -23.343 0.023 1.00 18.74 218 TYR B O 1
ATOM 4050 N N . VAL B 1 253 ? -15.184 -22.809 -1.893 1.00 18.80 219 VAL B N 1
ATOM 4051 C CA . VAL B 1 253 ? -16.270 -22.113 -1.216 1.00 18.81 219 VAL B CA 1
ATOM 4052 C C . VAL B 1 253 ? -17.609 -22.734 -1.600 1.00 18.82 219 VAL B C 1
ATOM 4053 O O . VAL B 1 253 ? -17.920 -22.882 -2.791 1.00 18.73 219 VAL B O 1
ATOM 4057 N N . LEU B 1 254 ? -18.377 -23.103 -0.577 1.00 18.62 220 LEU B N 1
ATOM 4058 C CA . LEU B 1 254 ? -19.692 -23.717 -0.745 1.00 19.03 220 LEU B CA 1
ATOM 4059 C C . LEU B 1 254 ? -20.772 -22.735 -0.341 1.00 19.16 220 LEU B C 1
ATOM 4060 O O . LEU B 1 254 ? -20.684 -22.113 0.722 1.00 19.27 220 LEU B O 1
ATOM 4065 N N . MET B 1 255 ? -21.796 -22.605 -1.184 1.00 18.96 221 MET B N 1
ATOM 4066 C CA A MET B 1 255 ? -22.826 -21.592 -0.968 0.50 19.03 221 MET B CA 1
ATOM 4067 C CA B MET B 1 255 ? -22.822 -21.578 -1.012 0.50 19.14 221 MET B CA 1
ATOM 4068 C C . MET B 1 255 ? -24.233 -22.171 -1.094 1.00 19.13 221 MET B C 1
ATOM 4069 O O . MET B 1 255 ? -24.868 -22.074 -2.150 1.00 18.97 221 MET B O 1
ATOM 4078 N N . PRO B 1 256 ? -24.724 -22.807 -0.002 1.00 19.29 222 PRO B N 1
ATOM 4079 C CA . PRO B 1 256 ? -26.106 -23.294 -0.034 1.00 19.74 222 PRO B CA 1
ATOM 4080 C C . PRO B 1 256 ? -27.054 -22.158 0.288 1.00 20.20 222 PRO B C 1
ATOM 4081 O O . PRO B 1 256 ? -26.908 -21.504 1.324 1.00 20.39 222 PRO B O 1
ATOM 4085 N N . GLY B 1 257 ? -28.016 -21.917 -0.592 1.00 20.29 223 GLY B N 1
ATOM 4086 C CA . GLY B 1 257 ? -28.920 -20.794 -0.406 1.00 20.77 223 GLY B CA 1
ATOM 4087 C C . GLY B 1 257 ? -30.384 -21.184 -0.387 1.00 20.88 223 GLY B C 1
ATOM 4088 O O . GLY B 1 257 ? -30.797 -22.139 -1.059 1.00 21.05 223 GLY B O 1
ATOM 4089 N N . GLN B 1 258 ? -31.155 -20.456 0.418 1.00 21.05 224 GLN B N 1
ATOM 4090 C CA . GLN B 1 258 ? -32.610 -20.448 0.312 1.00 21.33 224 GLN B CA 1
ATOM 4091 C C . GLN B 1 258 ? -32.977 -19.882 -1.054 1.00 21.88 224 GLN B C 1
ATOM 4092 O O . GLN B 1 258 ? -32.245 -19.059 -1.597 1.00 21.67 224 GLN B O 1
ATOM 4098 N N . VAL B 1 259 ? -34.105 -20.325 -1.607 1.00 22.55 225 VAL B N 1
ATOM 4099 C CA . VAL B 1 259 ? -34.602 -19.805 -2.886 1.00 22.97 225 VAL B CA 1
ATOM 4100 C C . VAL B 1 259 ? -36.114 -19.570 -2.822 1.00 23.65 225 VAL B C 1
ATOM 4101 O O . VAL B 1 259 ? -36.791 -20.126 -1.961 1.00 23.22 225 VAL B O 1
ATOM 4105 N N . GLY B 1 260 ? -36.621 -18.720 -3.717 1.00 24.60 226 GLY B N 1
ATOM 4106 C CA . GLY B 1 260 ? -38.063 -18.585 -3.957 1.00 25.36 226 GLY B CA 1
ATOM 4107 C C . GLY B 1 260 ? -38.830 -17.792 -2.922 1.00 26.09 226 GLY B C 1
ATOM 4108 O O . GLY B 1 260 ? -38.255 -17.329 -1.935 1.00 25.84 226 GLY B O 1
ATOM 4109 N N . MET B 1 261 ? -40.134 -17.634 -3.160 1.00 26.98 227 MET B N 1
ATOM 4110 C CA . MET B 1 261 ? -41.018 -16.927 -2.238 1.00 28.00 227 MET B CA 1
ATOM 4111 C C . MET B 1 261 ? -41.468 -17.902 -1.164 1.00 27.77 227 MET B C 1
ATOM 4112 O O . MET B 1 261 ? -42.045 -18.953 -1.464 1.00 28.25 227 MET B O 1
ATOM 4117 N N . HIS B 1 262 ? -41.194 -17.551 0.087 1.00 27.22 228 HIS B N 1
ATOM 4118 C CA . HIS B 1 262 ? -41.472 -18.441 1.204 1.00 26.52 228 HIS B CA 1
ATOM 4119 C C . HIS B 1 262 ? -42.928 -18.367 1.655 1.00 26.44 228 HIS B C 1
ATOM 4120 O O . HIS B 1 262 ? -43.517 -17.290 1.706 1.00 26.30 228 HIS B O 1
ATOM 4127 N N . ASP B 1 263 ? -43.499 -19.529 1.954 1.00 26.05 229 ASP B N 1
ATOM 4128 C CA . ASP B 1 263 ? -44.821 -19.619 2.550 1.00 26.27 229 ASP B CA 1
ATOM 4129 C C . ASP B 1 263 ? -44.620 -19.666 4.063 1.00 25.72 229 ASP B C 1
ATOM 4130 O O . ASP B 1 263 ? -44.200 -20.689 4.609 1.00 25.54 229 ASP B O 1
ATOM 4135 N N . LEU B 1 264 ? -44.912 -18.551 4.725 1.00 25.38 230 LEU B N 1
ATOM 4136 C CA . LEU B 1 264 ? -44.661 -18.400 6.164 1.00 25.51 230 LEU B CA 1
ATOM 4137 C C . LEU B 1 264 ? -45.929 -18.564 7.003 1.00 25.56 230 LEU B C 1
ATOM 4138 O O . LEU B 1 264 ? -45.920 -18.336 8.219 1.00 25.22 230 LEU B O 1
ATOM 4143 N N . SER B 1 265 ? -47.007 -18.978 6.339 1.00 25.47 231 SER B N 1
ATOM 4144 C CA . SER B 1 265 ? -48.295 -19.243 6.980 1.00 25.64 231 SER B CA 1
ATOM 4145 C C . SER B 1 265 ? -48.196 -20.226 8.153 1.00 24.92 231 SER B C 1
ATOM 4146 O O . SER B 1 265 ? -47.469 -21.221 8.098 1.00 24.74 231 SER B O 1
ATOM 4149 N N . ASP B 1 266 ? -48.926 -19.917 9.219 1.00 24.28 232 ASP B N 1
ATOM 4150 C CA . ASP B 1 266 ? -48.936 -20.722 10.430 1.00 23.53 232 ASP B CA 1
ATOM 4151 C C . ASP B 1 266 ? -50.273 -20.422 11.102 1.00 23.25 232 ASP B C 1
ATOM 4152 O O . ASP B 1 266 ? -50.336 -19.612 12.025 1.00 22.81 232 ASP B O 1
ATOM 4157 N N . PRO B 1 267 ? -51.362 -21.053 10.612 1.00 23.18 233 PRO B N 1
ATOM 4158 C CA . PRO B 1 267 ? -52.699 -20.706 11.103 1.00 23.21 233 PRO B CA 1
ATOM 4159 C C . PRO B 1 267 ? -52.877 -20.836 12.620 1.00 22.81 233 PRO B C 1
ATOM 4160 O O . PRO B 1 267 ? -53.524 -19.987 13.218 1.00 22.54 233 PRO B O 1
ATOM 4164 N N . GLU B 1 268 ? -52.295 -21.863 13.235 1.00 22.64 234 GLU B N 1
ATOM 4165 C CA . GLU B 1 268 ? -52.472 -22.075 14.680 1.00 22.83 234 GLU B CA 1
ATOM 4166 C C . GLU B 1 268 ? -51.773 -21.002 15.523 1.00 22.73 234 GLU B C 1
ATOM 4167 O O . GLU B 1 268 ? -52.285 -20.593 16.571 1.00 22.51 234 GLU B O 1
ATOM 4173 N N . TRP B 1 269 ? -50.618 -20.532 15.055 1.00 22.62 235 TRP B N 1
ATOM 4174 C CA . TRP B 1 269 ? -49.934 -19.427 15.721 1.00 22.78 235 TRP B CA 1
ATOM 4175 C C . TRP B 1 269 ? -50.637 -18.098 15.470 1.00 22.25 235 TRP B C 1
ATOM 4176 O O . TRP B 1 269 ? -50.747 -17.283 16.371 1.00 22.15 235 TRP B O 1
ATOM 4187 N N . GLU B 1 270 ? -51.104 -17.887 14.242 1.00 21.95 236 GLU B N 1
ATOM 4188 C CA . GLU B 1 270 ? -51.825 -16.664 13.876 1.00 22.08 236 GLU B CA 1
ATOM 4189 C C . GLU B 1 270 ? -53.096 -16.498 14.722 1.00 21.77 236 GLU B C 1
ATOM 4190 O O . GLU B 1 270 ? -53.427 -15.391 15.141 1.00 21.72 236 GLU B O 1
ATOM 4196 N N . LYS B 1 271 ? -53.791 -17.610 14.953 1.00 21.81 237 LYS B N 1
ATOM 4197 C CA . LYS B 1 271 ? -54.943 -17.678 15.852 1.00 22.15 237 LYS B CA 1
ATOM 4198 C C . LYS B 1 271 ? -54.551 -17.273 17.273 1.00 22.21 237 LYS B C 1
ATOM 4199 O O . LYS B 1 271 ? -55.171 -16.389 17.878 1.00 21.47 237 LYS B O 1
ATOM 4205 N N . GLN B 1 272 ? -53.514 -17.927 17.793 1.00 22.32 238 GLN B N 1
ATOM 4206 C CA . GLN B 1 272 ? -53.025 -17.669 19.151 1.00 22.82 238 GLN B CA 1
ATOM 4207 C C . GLN B 1 272 ? -52.584 -16.216 19.337 1.00 23.73 238 GLN B C 1
ATOM 4208 O O . GLN B 1 272 ? -52.812 -15.620 20.393 1.00 23.20 238 GLN B O 1
ATOM 4214 N N . SER B 1 273 ? -51.969 -15.662 18.292 1.00 24.78 239 SER B N 1
ATOM 4215 C CA . SER B 1 273 ? -51.497 -14.275 18.271 1.00 26.67 239 SER B CA 1
ATOM 4216 C C . SER B 1 273 ? -52.590 -13.255 17.982 1.00 27.56 239 SER B C 1
ATOM 4217 O O . SER B 1 273 ? -52.318 -12.051 17.991 1.00 27.59 239 SER B O 1
ATOM 4220 N N . HIS B 1 274 ? -53.802 -13.736 17.700 1.00 29.03 240 HIS B N 1
ATOM 4221 C CA . HIS B 1 274 ? -54.931 -12.885 17.312 1.00 31.14 240 HIS B CA 1
ATOM 4222 C C . HIS B 1 274 ? -54.533 -11.927 16.181 1.00 32.51 240 HIS B C 1
ATOM 4223 O O . HIS B 1 274 ? -54.716 -10.715 16.278 1.00 32.64 240 HIS B O 1
ATOM 4230 N N . MET B 1 275 ? -53.970 -12.483 15.114 1.00 34.27 241 MET B N 1
ATOM 4231 C CA . MET B 1 275 ? -53.517 -11.677 13.986 1.00 36.35 241 MET B CA 1
ATOM 4232 C C . MET B 1 275 ? -54.615 -11.467 12.955 1.00 37.43 241 MET B C 1
ATOM 4233 O O . MET B 1 275 ? -55.294 -12.418 12.554 1.00 37.55 241 MET B O 1
ATOM 4238 N N . SER B 1 276 ? -54.784 -10.214 12.538 1.00 38.91 242 SER B N 1
ATOM 4239 C CA . SER B 1 276 ? -55.690 -9.869 11.444 1.00 40.45 242 SER B CA 1
ATOM 4240 C C . SER B 1 276 ? -55.082 -10.323 10.123 1.00 41.36 242 SER B C 1
ATOM 4241 O O . SER B 1 276 ? -53.854 -10.371 9.989 1.00 41.44 242 SER B O 1
ATOM 4244 N N . ALA B 1 277 ? -55.937 -10.651 9.153 1.00 42.51 243 ALA B N 1
ATOM 4245 C CA . ALA B 1 277 ? -55.487 -11.032 7.810 1.00 43.67 243 ALA B CA 1
ATOM 4246 C C . ALA B 1 277 ? -54.637 -9.929 7.173 1.00 44.37 243 ALA B C 1
ATOM 4247 O O . ALA B 1 277 ? -53.827 -10.193 6.280 1.00 44.77 243 ALA B O 1
ATOM 4249 N N . LEU B 1 278 ? -54.820 -8.700 7.656 1.00 45.25 244 LEU B N 1
ATOM 4250 C CA . LEU B 1 278 ? -54.068 -7.540 7.188 1.00 46.07 244 LEU B CA 1
ATOM 4251 C C . LEU B 1 278 ? -52.612 -7.590 7.657 1.00 46.66 244 LEU B C 1
ATOM 4252 O O . LEU B 1 278 ? -51.719 -7.077 6.983 1.00 46.81 244 LEU B O 1
ATOM 4257 N N . GLU B 1 279 ? -52.385 -8.213 8.813 1.00 47.30 245 GLU B N 1
ATOM 4258 C CA . GLU B 1 279 ? -51.041 -8.382 9.364 1.00 47.98 245 GLU B CA 1
ATOM 4259 C C . GLU B 1 279 ? -50.446 -9.758 9.040 1.00 48.45 245 GLU B C 1
ATOM 4260 O O . GLU B 1 279 ? -49.310 -10.053 9.422 1.00 48.57 245 GLU B O 1
ATOM 4262 N N . LYS B 1 280 ? -51.211 -10.583 8.323 1.00 48.99 246 LYS B N 1
ATOM 4263 C CA . LYS B 1 280 ? -50.832 -11.972 8.027 1.00 49.48 246 LYS B CA 1
ATOM 4264 C C . LYS B 1 280 ? -49.896 -12.151 6.830 1.00 49.74 246 LYS B C 1
ATOM 4265 O O . LYS B 1 280 ? -49.038 -13.037 6.844 1.00 49.85 246 LYS B O 1
ATOM 4271 N N . SER B 1 281 ? -50.073 -11.326 5.799 1.00 50.05 247 SER B N 1
ATOM 4272 C CA . SER B 1 281 ? -49.393 -11.528 4.513 1.00 50.35 247 SER B CA 1
ATOM 4273 C C . SER B 1 281 ? -47.871 -11.390 4.590 1.00 50.40 247 SER B C 1
ATOM 4274 O O . SER B 1 281 ? -47.335 -10.771 5.510 1.00 50.51 247 SER B O 1
ATOM 4277 N N . ARG B 1 283 ? -43.986 -11.595 2.931 1.00 35.81 249 ARG B N 1
ATOM 4278 C CA . ARG B 1 283 ? -43.787 -11.625 1.482 1.00 35.51 249 ARG B CA 1
ATOM 4279 C C . ARG B 1 283 ? -42.309 -11.816 1.124 1.00 35.20 249 ARG B C 1
ATOM 4280 O O . ARG B 1 283 ? -41.811 -11.223 0.163 1.00 35.62 249 ARG B O 1
ATOM 4282 N N . ARG B 1 284 ? -41.629 -12.668 1.892 1.00 34.46 250 ARG B N 1
ATOM 4283 C CA . ARG B 1 284 ? -40.177 -12.838 1.818 1.00 33.45 250 ARG B CA 1
ATOM 4284 C C . ARG B 1 284 ? -39.745 -13.725 0.652 1.00 32.23 250 ARG B C 1
ATOM 4285 O O . ARG B 1 284 ? -40.350 -14.767 0.399 1.00 31.89 250 ARG B O 1
ATOM 4293 N N . GLU B 1 285 ? -38.678 -13.318 -0.033 1.00 30.67 251 GLU B N 1
ATOM 4294 C CA . GLU B 1 285 ? -38.179 -14.049 -1.194 1.00 29.34 251 GLU B CA 1
ATOM 4295 C C . GLU B 1 285 ? -36.655 -14.160 -1.163 1.00 27.84 251 GLU B C 1
ATOM 4296 O O . GLU B 1 285 ? -35.959 -13.187 -0.862 1.00 27.59 251 GLU B O 1
ATOM 4302 N N . SER B 1 286 ? -36.143 -15.348 -1.475 1.00 26.04 252 SER B N 1
ATOM 4303 C CA . SER B 1 286 ? -34.702 -15.594 -1.420 1.00 24.90 252 SER B CA 1
ATOM 4304 C C . SER B 1 286 ? -34.056 -15.797 -2.796 1.00 24.16 252 SER B C 1
ATOM 4305 O O . SER B 1 286 ? -34.704 -16.262 -3.731 1.00 24.22 252 SER B O 1
ATOM 4308 N N . TRP B 1 287 ? -32.770 -15.460 -2.892 1.00 23.49 253 TRP B N 1
ATOM 4309 C CA . TRP B 1 287 ? -32.041 -15.385 -4.169 1.00 23.08 253 TRP B CA 1
ATOM 4310 C C . TRP B 1 287 ? -31.709 -16.723 -4.842 1.00 22.61 253 TRP B C 1
ATOM 4311 O O . TRP B 1 287 ? -31.719 -16.817 -6.070 1.00 22.88 253 TRP B O 1
ATOM 4322 N N . GLY B 1 288 ? -31.404 -17.744 -4.049 1.00 22.29 254 GLY B N 1
ATOM 4323 C CA . GLY B 1 288 ? -31.011 -19.044 -4.596 1.00 21.84 254 GLY B CA 1
ATOM 4324 C C . GLY B 1 288 ? -29.615 -18.994 -5.193 1.00 21.52 254 GLY B C 1
ATOM 4325 O O . GLY B 1 288 ? -28.685 -18.520 -4.546 1.00 21.18 254 GLY B O 1
ATOM 4326 N N . HIS B 1 289 ? -29.476 -19.473 -6.428 1.00 21.42 255 HIS B N 1
ATOM 4327 C CA . HIS B 1 289 ? -28.178 -19.515 -7.123 1.00 21.63 255 HIS B CA 1
ATOM 4328 C C . HIS B 1 289 ? -27.088 -20.224 -6.308 1.00 21.50 255 HIS B C 1
ATOM 4329 O O . HIS B 1 289 ? -25.937 -19.776 -6.274 1.00 21.81 255 HIS B O 1
ATOM 4336 N N . SER B 1 290 ? -27.458 -21.324 -5.652 1.00 21.25 256 SER B N 1
ATOM 4337 C CA . SER B 1 290 ? -26.504 -22.112 -4.866 1.00 21.14 256 SER B CA 1
ATOM 4338 C C . SER B 1 290 ? -25.354 -22.569 -5.755 1.00 21.11 256 SER B C 1
ATOM 4339 O O . SER B 1 290 ? -25.558 -22.888 -6.929 1.00 20.89 256 SER B O 1
ATOM 4342 N N . MET B 1 291 ? -24.146 -22.565 -5.204 1.00 21.17 257 MET B N 1
ATOM 4343 C CA . MET B 1 291 ? -22.967 -22.865 -6.009 1.00 21.45 257 MET B CA 1
ATOM 4344 C C . MET B 1 291 ? -21.791 -23.440 -5.229 1.00 21.20 257 MET B C 1
ATOM 4345 O O . MET B 1 291 ? -21.775 -23.430 -3.991 1.00 21.35 257 MET B O 1
ATOM 4350 N N . VAL B 1 292 ? -20.832 -23.963 -5.991 1.00 20.61 258 VAL B N 1
ATOM 4351 C CA . VAL B 1 292 ? -19.557 -24.439 -5.487 1.00 20.19 258 VAL B CA 1
ATOM 4352 C C . VAL B 1 292 ? -18.491 -23.716 -6.297 1.00 19.73 258 VAL B C 1
ATOM 4353 O O . VAL B 1 292 ? -18.568 -23.656 -7.528 1.00 19.27 258 VAL B O 1
ATOM 4357 N N . ILE B 1 293 ? -17.506 -23.164 -5.596 1.00 19.67 259 ILE B N 1
ATOM 4358 C CA . ILE B 1 293 ? -16.461 -22.361 -6.206 1.00 19.87 259 ILE B CA 1
ATOM 4359 C C . ILE B 1 293 ? -15.101 -22.932 -5.824 1.00 20.19 259 ILE B C 1
ATOM 4360 O O . ILE B 1 293 ? -14.881 -23.263 -4.656 1.00 19.91 259 ILE B O 1
ATOM 4365 N N . ASP B 1 294 ? -14.201 -23.061 -6.801 1.00 20.52 260 ASP B N 1
ATOM 4366 C CA . ASP B 1 294 ? -12.843 -23.548 -6.522 1.00 21.17 260 ASP B CA 1
ATOM 4367 C C . ASP B 1 294 ? -11.920 -22.442 -5.979 1.00 21.40 260 ASP B C 1
ATOM 4368 O O . ASP B 1 294 ? -12.300 -21.268 -5.984 1.00 21.01 260 ASP B O 1
ATOM 4373 N N . PRO B 1 295 ? -10.715 -22.810 -5.493 1.00 22.08 261 PRO B N 1
ATOM 4374 C CA . PRO B 1 295 ? -9.822 -21.809 -4.893 1.00 22.62 261 PRO B CA 1
ATOM 4375 C C . PRO B 1 295 ? -9.284 -20.752 -5.864 1.00 23.08 261 PRO B C 1
ATOM 4376 O O . PRO B 1 295 ? -8.663 -19.787 -5.426 1.00 23.31 261 PRO B O 1
ATOM 4380 N N . TRP B 1 296 ? -9.519 -20.937 -7.162 1.00 23.80 262 TRP B N 1
ATOM 4381 C CA . TRP B 1 296 ? -9.114 -19.959 -8.181 1.00 24.06 262 TRP B CA 1
ATOM 4382 C C . TRP B 1 296 ? -10.256 -19.000 -8.534 1.00 24.06 262 TRP B C 1
ATOM 4383 O O . TRP B 1 296 ? -10.082 -18.079 -9.341 1.00 23.79 262 TRP B O 1
ATOM 4394 N N . GLY B 1 297 ? -11.419 -19.223 -7.923 1.00 23.92 263 GLY B N 1
ATOM 4395 C CA . GLY B 1 297 ? -12.598 -18.392 -8.155 1.00 23.98 263 GLY B CA 1
ATOM 4396 C C . GLY B 1 297 ? -13.507 -18.890 -9.268 1.00 23.99 263 GLY B C 1
ATOM 4397 O O . GLY B 1 297 ? -14.429 -18.181 -9.681 1.00 23.97 263 GLY B O 1
ATOM 4398 N N . LYS B 1 298 ? -13.255 -20.102 -9.759 1.00 23.87 264 LYS B N 1
ATOM 4399 C CA . LYS B 1 298 ? -14.089 -20.682 -10.812 1.00 24.18 264 LYS B CA 1
ATOM 4400 C C . LYS B 1 298 ? -15.313 -21.353 -10.211 1.00 23.76 264 LYS B C 1
ATOM 4401 O O . LYS B 1 298 ? -15.188 -22.194 -9.325 1.00 23.36 264 LYS B O 1
ATOM 4407 N N . ILE B 1 299 ? -16.494 -20.983 -10.704 1.00 23.65 265 ILE B N 1
ATOM 4408 C CA . ILE B 1 299 ? -17.728 -21.672 -10.328 1.00 23.62 265 ILE B CA 1
ATOM 4409 C C . ILE B 1 299 ? -17.734 -23.034 -11.013 1.00 23.66 265 ILE B C 1
ATOM 4410 O O . ILE B 1 299 ? -17.720 -23.112 -12.246 1.00 23.68 265 ILE B O 1
ATOM 4415 N N . ILE B 1 300 ? -17.729 -24.102 -10.225 1.00 23.26 266 ILE B N 1
ATOM 4416 C CA . ILE B 1 300 ? -17.654 -25.454 -10.798 1.00 23.62 266 ILE B CA 1
ATOM 4417 C C . ILE B 1 300 ? -18.985 -26.209 -10.732 1.00 23.81 266 ILE B C 1
ATOM 4418 O O . ILE B 1 300 ? -19.166 -27.226 -11.407 1.00 23.86 266 ILE B O 1
ATOM 4423 N N . ALA B 1 301 ? -19.907 -25.705 -9.916 1.00 23.87 267 ALA B N 1
ATOM 4424 C CA . ALA B 1 301 ? -21.272 -26.234 -9.845 1.00 24.14 267 ALA B CA 1
ATOM 4425 C C . ALA B 1 301 ? -22.218 -25.092 -9.513 1.00 24.13 267 ALA B C 1
ATOM 4426 O O . ALA B 1 301 ? -21.866 -24.200 -8.745 1.00 23.80 267 ALA B O 1
ATOM 4428 N N . HIS B 1 302 ? -23.413 -25.114 -10.093 1.00 24.49 268 HIS B N 1
ATOM 4429 C CA . HIS B 1 302 ? -24.379 -24.039 -9.884 1.00 25.21 268 HIS B CA 1
ATOM 4430 C C . HIS B 1 302 ? -25.797 -24.597 -9.986 1.00 25.58 268 HIS B C 1
ATOM 4431 O O . HIS B 1 302 ? -26.058 -25.498 -10.792 1.00 25.43 268 HIS B O 1
ATOM 4438 N N . ALA B 1 303 ? -26.696 -24.074 -9.155 1.00 26.10 269 ALA B N 1
ATOM 4439 C CA . ALA B 1 303 ? -28.102 -24.477 -9.169 1.00 27.21 269 ALA B CA 1
ATOM 4440 C C . ALA B 1 303 ? -28.736 -24.206 -10.529 1.00 28.01 269 ALA B C 1
ATOM 4441 O O . ALA B 1 303 ? -28.444 -23.196 -11.168 1.00 28.05 269 ALA B O 1
ATOM 4443 N N . ASP B 1 304 ? -29.588 -25.127 -10.962 1.00 29.39 270 ASP B N 1
ATOM 4444 C CA . ASP B 1 304 ? -30.333 -24.993 -12.209 1.00 30.77 270 ASP B CA 1
ATOM 4445 C C . ASP B 1 304 ? -31.476 -24.010 -11.980 1.00 31.65 270 ASP B C 1
ATOM 4446 O O . ASP B 1 304 ? -32.342 -24.257 -11.144 1.00 31.85 270 ASP B O 1
ATOM 4451 N N . PRO B 1 305 ? -31.482 -22.883 -12.717 1.00 32.70 271 PRO B N 1
ATOM 4452 C CA . PRO B 1 305 ? -32.524 -21.877 -12.503 1.00 33.52 271 PRO B CA 1
ATOM 4453 C C . PRO B 1 305 ? -33.914 -22.308 -12.982 1.00 34.37 271 PRO B C 1
ATOM 4454 O O . PRO B 1 305 ? -34.905 -21.683 -12.610 1.00 34.59 271 PRO B O 1
ATOM 4458 N N . SER B 1 306 ? -33.989 -23.362 -13.792 1.00 35.42 272 SER B N 1
ATOM 4459 C CA . SER B 1 306 ? -35.278 -23.816 -14.319 1.00 36.30 272 SER B CA 1
ATOM 4460 C C . SER B 1 306 ? -35.964 -24.848 -13.411 1.00 36.63 272 SER B C 1
ATOM 4461 O O . SER B 1 306 ? -37.055 -25.330 -13.723 1.00 36.93 272 SER B O 1
ATOM 4464 N N . THR B 1 307 ? -35.316 -25.181 -12.296 1.00 36.78 273 THR B N 1
ATOM 4465 C CA . THR B 1 307 ? -35.904 -26.032 -11.265 1.00 36.93 273 THR B CA 1
ATOM 4466 C C . THR B 1 307 ? -36.528 -25.123 -10.212 1.00 36.79 273 THR B C 1
ATOM 4467 O O . THR B 1 307 ? -35.878 -24.199 -9.721 1.00 37.14 273 THR B O 1
ATOM 4471 N N . VAL B 1 308 ? -37.784 -25.397 -9.868 1.00 36.55 274 VAL B N 1
ATOM 4472 C CA . VAL B 1 308 ? -38.584 -24.508 -9.020 1.00 36.30 274 VAL B CA 1
ATOM 4473 C C . VAL B 1 308 ? -38.282 -24.613 -7.519 1.00 35.96 274 VAL B C 1
ATOM 4474 O O . VAL B 1 308 ? -37.992 -23.606 -6.860 1.00 36.40 274 VAL B O 1
ATOM 4476 N N . GLY B 1 309 ? -38.358 -25.827 -6.981 1.00 35.16 275 GLY B N 1
ATOM 4477 C CA . GLY B 1 309 ? -38.205 -26.033 -5.545 1.00 33.98 275 GLY B CA 1
ATOM 4478 C C . GLY B 1 309 ? -36.829 -26.535 -5.150 1.00 32.93 275 GLY B C 1
ATOM 4479 O O . GLY B 1 309 ? -35.820 -26.066 -5.686 1.00 33.24 275 GLY B O 1
ATOM 4480 N N . PRO B 1 310 ? -36.782 -27.503 -4.215 1.00 32.02 276 PRO B N 1
ATOM 4481 C CA . PRO B 1 310 ? -35.528 -28.059 -3.693 1.00 31.18 276 PRO B CA 1
ATOM 4482 C C . PRO B 1 310 ? -34.693 -28.731 -4.775 1.00 30.07 276 PRO B C 1
ATOM 4483 O O . PRO B 1 310 ? -35.241 -29.370 -5.678 1.00 29.96 276 PRO B O 1
ATOM 4487 N N . GLN B 1 311 ? -33.376 -28.581 -4.681 1.00 28.62 277 GLN B N 1
ATOM 4488 C CA . GLN B 1 311 ? -32.460 -29.244 -5.604 1.00 27.23 277 GLN B CA 1
ATOM 4489 C C . GLN B 1 311 ? -31.074 -29.420 -4.993 1.00 26.72 277 GLN B C 1
ATOM 4490 O O . GLN B 1 311 ? -30.694 -28.725 -4.045 1.00 26.32 277 GLN B O 1
ATOM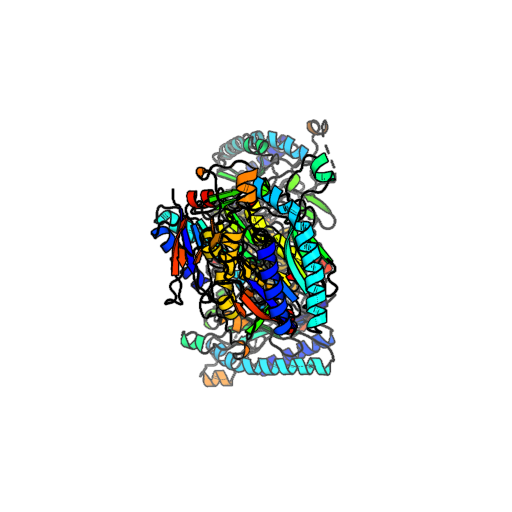 4496 N N . LEU B 1 312 ? -30.327 -30.359 -5.556 1.00 25.69 278 LEU B N 1
ATOM 4497 C CA . LEU B 1 312 ? -29.003 -30.674 -5.087 1.00 25.22 278 LEU B CA 1
ATOM 4498 C C . LEU B 1 312 ? -28.015 -30.411 -6.206 1.00 24.86 278 LEU B C 1
ATOM 4499 O O . LEU B 1 312 ? -28.276 -30.745 -7.367 1.00 24.69 278 LEU B O 1
ATOM 4504 N N . ILE B 1 313 ? -26.892 -29.786 -5.866 1.00 24.30 279 ILE B N 1
ATOM 4505 C CA . ILE B 1 313 ? -25.767 -29.714 -6.789 1.00 24.05 279 ILE B CA 1
ATOM 4506 C C . ILE B 1 313 ? -24.574 -30.474 -6.206 1.00 24.19 279 ILE B C 1
ATOM 4507 O O . ILE B 1 313 ? -24.435 -30.594 -4.986 1.00 23.61 279 ILE B O 1
ATOM 4512 N N . LEU B 1 314 ? -23.737 -31.006 -7.087 1.00 24.40 280 LEU B N 1
ATOM 4513 C CA . LEU B 1 314 ? -22.628 -31.857 -6.691 1.00 24.94 280 LEU B CA 1
ATOM 4514 C C . LEU B 1 314 ? -21.352 -31.346 -7.316 1.00 25.13 280 LEU B C 1
ATOM 4515 O O . LEU B 1 314 ? -21.372 -30.768 -8.404 1.00 24.87 280 LEU B O 1
ATOM 4520 N N . ALA B 1 315 ? -20.241 -31.591 -6.629 1.00 25.45 281 ALA B N 1
ATOM 4521 C CA . ALA B 1 315 ? -18.922 -31.265 -7.144 1.00 25.86 281 ALA B CA 1
ATOM 4522 C C . ALA B 1 315 ? -17.906 -32.222 -6.545 1.00 26.25 281 ALA B C 1
ATOM 4523 O O . ALA B 1 315 ? -18.012 -32.596 -5.377 1.00 26.17 281 ALA B O 1
ATOM 4525 N N . ASP B 1 316 ? -16.937 -32.630 -7.355 1.00 26.84 282 ASP B N 1
ATOM 4526 C CA . ASP B 1 316 ? -15.814 -33.413 -6.861 1.00 27.58 282 ASP B CA 1
ATOM 4527 C C . ASP B 1 316 ? -14.673 -32.451 -6.580 1.00 27.91 282 ASP B C 1
ATOM 4528 O O . ASP B 1 316 ? -14.211 -31.749 -7.483 1.00 28.29 282 ASP B O 1
ATOM 4533 N N . LEU B 1 317 ? -14.242 -32.403 -5.322 1.00 28.28 283 LEU B N 1
ATOM 4534 C CA . LEU B 1 317 ? -13.210 -31.458 -4.883 1.00 28.78 283 LEU B CA 1
ATOM 4535 C C . LEU B 1 317 ? -11.820 -32.071 -4.983 1.00 29.16 283 LEU B C 1
ATOM 4536 O O . LEU B 1 317 ? -11.635 -33.262 -4.725 1.00 29.31 283 LEU B O 1
ATOM 4541 N N . ASP B 1 318 ? -10.850 -31.242 -5.352 1.00 29.56 284 ASP B N 1
ATOM 4542 C CA . ASP B 1 318 ? -9.502 -31.699 -5.649 1.00 29.80 284 ASP B CA 1
ATOM 4543 C C . ASP B 1 318 ? -8.497 -31.048 -4.709 1.00 29.75 284 ASP B C 1
ATOM 4544 O O . ASP B 1 318 ? -8.177 -29.866 -4.849 1.00 29.36 284 ASP B O 1
ATOM 4549 N N . ARG B 1 319 ? -8.003 -31.835 -3.754 1.00 29.71 285 ARG B N 1
ATOM 4550 C CA . ARG B 1 319 ? -7.007 -31.374 -2.783 1.00 29.76 285 ARG B CA 1
ATOM 4551 C C . ARG B 1 319 ? -5.694 -30.931 -3.448 1.00 29.72 285 ARG B C 1
ATOM 4552 O O . ARG B 1 319 ? -5.038 -30.000 -2.971 1.00 29.96 285 ARG B O 1
ATOM 4554 N N . GLU B 1 320 ? -5.329 -31.593 -4.546 1.00 29.59 286 GLU B N 1
ATOM 4555 C CA . GLU B 1 320 ? -4.135 -31.240 -5.324 1.00 29.51 286 GLU B CA 1
ATOM 4556 C C . GLU B 1 320 ? -4.237 -29.853 -5.970 1.00 29.22 286 GLU B C 1
ATOM 4557 O O . GLU B 1 320 ? -3.233 -29.146 -6.081 1.00 28.96 286 GLU B O 1
ATOM 4560 N N . LEU B 1 321 ? -5.443 -29.476 -6.402 1.00 28.87 287 LEU B N 1
ATOM 4561 C CA . LEU B 1 321 ? -5.688 -28.150 -6.980 1.00 28.84 287 LEU B CA 1
ATOM 4562 C C . LEU B 1 321 ? -5.452 -27.072 -5.932 1.00 28.70 287 LEU B C 1
ATOM 4563 O O . LEU B 1 321 ? -4.771 -26.074 -6.185 1.00 28.71 287 LEU B O 1
ATOM 4568 N N . LEU B 1 322 ? -6.016 -27.293 -4.752 1.00 28.69 288 LEU B N 1
ATOM 4569 C CA . LEU B 1 322 ? -5.867 -26.372 -3.645 1.00 28.92 288 LEU B CA 1
ATOM 4570 C C . LEU B 1 322 ? -4.392 -26.223 -3.267 1.00 28.95 288 LEU B C 1
ATOM 4571 O O . LEU B 1 322 ? -3.900 -25.106 -3.113 1.00 28.66 288 LEU B O 1
ATOM 4576 N N . GLN B 1 323 ? -3.689 -27.349 -3.156 1.00 29.02 289 GLN B N 1
ATOM 4577 C CA . GLN B 1 323 ? -2.262 -27.345 -2.820 1.00 29.40 289 GLN B CA 1
ATOM 4578 C C . GLN B 1 323 ? -1.409 -26.624 -3.864 1.00 29.24 289 GLN B C 1
ATOM 4579 O O . GLN B 1 323 ? -0.507 -25.868 -3.510 1.00 29.24 289 GLN B O 1
ATOM 4585 N N . GLU B 1 324 ? -1.708 -26.850 -5.142 1.00 29.16 290 GLU B N 1
ATOM 4586 C CA . GLU B 1 324 ? -0.954 -26.237 -6.232 1.00 29.37 290 GLU B CA 1
ATOM 4587 C C . GLU B 1 324 ? -1.124 -24.716 -6.256 1.00 28.87 290 GLU B C 1
ATOM 4588 O O . GLU B 1 324 ? -0.140 -23.982 -6.391 1.00 28.73 290 GLU B O 1
ATOM 4594 N N . ILE B 1 325 ? -2.366 -24.255 -6.124 1.00 28.51 291 ILE B N 1
ATOM 4595 C CA . ILE B 1 325 ? -2.661 -22.818 -6.074 1.00 28.30 291 ILE B CA 1
ATOM 4596 C C . ILE B 1 325 ? -1.949 -22.159 -4.894 1.00 28.07 291 ILE B C 1
ATOM 4597 O O . ILE B 1 325 ? -1.321 -21.105 -5.044 1.00 27.78 291 ILE B O 1
ATOM 4602 N N . ARG B 1 326 ? -2.034 -22.795 -3.727 1.00 27.84 292 ARG B N 1
ATOM 4603 C CA . ARG B 1 326 ? -1.383 -22.274 -2.529 1.00 27.74 292 ARG B CA 1
ATOM 4604 C C . ARG B 1 326 ? 0.140 -22.260 -2.633 1.00 27.97 292 ARG B C 1
ATOM 4605 O O . ARG B 1 326 ? 0.775 -21.336 -2.140 1.00 28.16 292 ARG B O 1
ATOM 4613 N N . ASN B 1 327 ? 0.710 -23.269 -3.292 1.00 28.15 293 ASN B N 1
ATOM 4614 C CA A ASN B 1 327 ? 2.158 -23.347 -3.493 0.50 28.18 293 ASN B CA 1
ATOM 4615 C CA B ASN B 1 327 ? 2.158 -23.343 -3.489 0.50 28.30 293 ASN B CA 1
ATOM 4616 C C . ASN B 1 327 ? 2.682 -22.283 -4.462 1.00 28.29 293 ASN B C 1
ATOM 4617 O O . ASN B 1 327 ? 3.742 -21.692 -4.240 1.00 28.47 293 ASN B O 1
ATOM 4626 N N . LYS B 1 328 ? 1.936 -22.044 -5.536 1.00 28.12 294 LYS B N 1
ATOM 4627 C CA . LYS B 1 328 ? 2.344 -21.098 -6.571 1.00 28.04 294 LYS B CA 1
ATOM 4628 C C . LYS B 1 328 ? 2.168 -19.640 -6.146 1.00 27.72 294 LYS B C 1
ATOM 4629 O O . LYS B 1 328 ? 2.975 -18.784 -6.512 1.00 27.78 294 LYS B O 1
ATOM 4633 N N . MET B 1 329 ? 1.118 -19.364 -5.375 1.00 27.13 295 MET B N 1
ATOM 4634 C CA . MET B 1 329 ? 0.879 -18.024 -4.835 1.00 26.62 295 MET B CA 1
ATOM 4635 C C . MET B 1 329 ? 0.770 -18.106 -3.310 1.00 26.31 295 MET B C 1
ATOM 4636 O O . MET B 1 329 ? -0.335 -18.151 -2.768 1.00 26.04 295 MET B O 1
ATOM 4641 N N . PRO B 1 330 ? 1.921 -18.128 -2.611 1.00 25.95 296 PRO B N 1
ATOM 4642 C CA . PRO B 1 330 ? 1.909 -18.437 -1.182 1.00 25.57 296 PRO B CA 1
ATOM 4643 C C . PRO B 1 330 ? 1.517 -17.249 -0.299 1.00 24.98 296 PRO B C 1
ATOM 4644 O O . PRO B 1 330 ? 2.328 -16.754 0.489 1.00 25.13 296 PRO B O 1
ATOM 4648 N N . LEU B 1 331 ? 0.263 -16.822 -0.430 1.00 24.14 297 LEU B N 1
ATOM 4649 C CA . LEU B 1 331 ? -0.265 -15.649 0.271 1.00 23.77 297 LEU B CA 1
ATOM 4650 C C . LEU B 1 331 ? -0.099 -15.714 1.787 1.00 23.61 297 LEU B C 1
ATOM 4651 O O . LEU B 1 331 ? 0.173 -14.694 2.420 1.00 23.24 297 LEU B O 1
ATOM 4656 N N . TRP B 1 332 ? -0.265 -16.903 2.365 1.00 23.47 298 TRP B N 1
ATOM 4657 C CA . TRP B 1 332 ? -0.131 -17.055 3.823 1.00 24.14 298 TRP B CA 1
ATOM 4658 C C . TRP B 1 332 ? 1.310 -17.089 4.346 1.00 24.97 298 TRP B C 1
ATOM 4659 O O . TRP B 1 332 ? 1.540 -17.113 5.557 1.00 25.18 298 TRP B O 1
ATOM 4670 N N . ASN B 1 333 ? 2.267 -17.064 3.423 1.00 26.11 299 ASN B N 1
ATOM 4671 C CA . ASN B 1 333 ? 3.675 -16.872 3.759 1.00 27.11 299 ASN B CA 1
ATOM 4672 C C . ASN B 1 333 ? 4.115 -15.420 3.539 1.00 27.26 299 ASN B C 1
ATOM 4673 O O . ASN B 1 333 ? 5.269 -15.069 3.797 1.00 27.73 299 ASN B O 1
ATOM 4678 N N . GLN B 1 334 ? 3.193 -14.578 3.074 1.00 27.44 300 GLN B N 1
ATOM 4679 C CA . GLN B 1 334 ? 3.546 -13.246 2.575 1.00 27.38 300 GLN B CA 1
ATOM 4680 C C . GLN B 1 334 ? 2.754 -12.112 3.226 1.00 27.86 300 GLN B C 1
ATOM 4681 O O . GLN B 1 334 ? 2.811 -10.964 2.773 1.00 27.82 300 GLN B O 1
ATOM 4687 N N . ARG B 1 335 ? 2.027 -12.433 4.292 1.00 28.24 301 ARG B N 1
ATOM 4688 C CA . ARG B 1 335 ? 1.208 -11.442 4.980 1.00 28.77 301 ARG B CA 1
ATOM 4689 C C . ARG B 1 335 ? 2.078 -10.537 5.838 1.00 29.45 301 ARG B C 1
ATOM 4690 O O . ARG B 1 335 ? 3.159 -10.929 6.282 1.00 29.51 301 ARG B O 1
ATOM 4698 N N . ARG B 1 336 ? 1.606 -9.317 6.053 1.00 30.15 302 ARG B N 1
ATOM 4699 C CA . ARG B 1 336 ? 2.332 -8.353 6.864 1.00 30.97 302 ARG B CA 1
ATOM 4700 C C . ARG B 1 336 ? 1.716 -8.277 8.261 1.00 31.59 302 ARG B C 1
ATOM 4701 O O . ARG B 1 336 ? 1.071 -7.291 8.617 1.00 31.53 302 ARG B O 1
ATOM 4709 N N . ASP B 1 337 ? 1.921 -9.341 9.038 1.00 32.67 303 ASP B N 1
ATOM 4710 C CA . ASP B 1 337 ? 1.424 -9.433 10.417 1.00 33.83 303 ASP B CA 1
ATOM 4711 C C . ASP B 1 337 ? 2.087 -8.406 11.341 1.00 34.28 303 ASP B C 1
ATOM 4712 O O . ASP B 1 337 ? 1.528 -8.048 12.381 1.00 34.70 303 ASP B O 1
ATOM 4716 N N . ASP B 1 338 ? 3.273 -7.936 10.953 1.00 34.70 304 ASP B N 1
ATOM 4717 C CA . ASP B 1 338 ? 3.969 -6.873 11.681 1.00 35.08 304 ASP B CA 1
ATOM 4718 C C . ASP B 1 338 ? 3.218 -5.538 11.629 1.00 35.26 304 ASP B C 1
ATOM 4719 O O . ASP B 1 338 ? 3.459 -4.654 12.452 1.00 35.49 304 ASP B O 1
ATOM 4724 N N . LEU B 1 339 ? 2.302 -5.408 10.671 1.00 35.24 305 LEU B N 1
ATOM 4725 C CA . LEU B 1 339 ? 1.540 -4.175 10.488 1.00 35.55 305 LEU B CA 1
ATOM 4726 C C . LEU B 1 339 ? 0.037 -4.338 10.696 1.00 35.89 305 LEU B C 1
ATOM 4727 O O . LEU B 1 339 ? -0.625 -3.420 11.180 1.00 35.68 305 LEU B O 1
ATOM 4732 N N . PHE B 1 340 ? -0.495 -5.499 10.322 1.00 36.64 306 PHE B N 1
ATOM 4733 C CA . PHE B 1 340 ? -1.918 -5.790 10.487 1.00 37.42 306 PHE B CA 1
ATOM 4734 C C . PHE B 1 340 ? -2.093 -6.900 11.520 1.00 38.31 306 PHE B C 1
ATOM 4735 O O . PHE B 1 340 ? -1.686 -8.044 11.292 1.00 38.55 306 PHE B O 1
ATOM 4743 N N . HIS B 1 341 ? -2.671 -6.534 12.663 1.00 39.36 307 HIS B N 1
ATOM 4744 C CA . HIS B 1 341 ? -2.838 -7.431 13.813 1.00 40.17 307 HIS B CA 1
ATOM 4745 C C . HIS B 1 341 ? -3.722 -6.790 14.881 1.00 40.35 307 HIS B C 1
ATOM 4746 O O . HIS B 1 341 ? -3.530 -5.627 15.247 1.00 40.51 307 HIS B O 1
ATOM 4753 N N . LEU C 1 39 ? 12.310 -58.377 46.864 1.00 35.70 5 LEU C N 1
ATOM 4754 C CA . LEU C 1 39 ? 13.118 -57.459 47.726 1.00 35.50 5 LEU C CA 1
ATOM 4755 C C . LEU C 1 39 ? 14.526 -57.995 47.960 1.00 35.13 5 LEU C C 1
ATOM 4756 O O . LEU C 1 39 ? 14.711 -59.186 48.203 1.00 35.71 5 LEU C O 1
ATOM 4761 N N . LYS C 1 40 ? 15.514 -57.107 47.882 1.00 34.47 6 LYS C N 1
ATOM 4762 C CA . LYS C 1 40 ? 16.910 -57.467 48.140 1.00 33.37 6 LYS C CA 1
ATOM 4763 C C . LYS C 1 40 ? 17.519 -56.466 49.111 1.00 32.17 6 LYS C C 1
ATOM 4764 O O . LYS C 1 40 ? 17.199 -55.275 49.062 1.00 31.89 6 LYS C O 1
ATOM 4770 N N . ARG C 1 41 ? 18.396 -56.950 49.986 1.00 30.67 7 ARG C N 1
ATOM 4771 C CA . ARG C 1 41 ? 18.877 -56.141 51.104 1.00 29.43 7 ARG C CA 1
ATOM 4772 C C . ARG C 1 41 ? 20.247 -55.513 50.874 1.00 28.28 7 ARG C C 1
ATOM 4773 O O . ARG C 1 41 ? 21.212 -56.189 50.521 1.00 27.97 7 ARG C O 1
ATOM 4781 N N . VAL C 1 42 ? 20.308 -54.202 51.084 1.00 26.85 8 VAL C N 1
ATOM 4782 C CA . VAL C 1 42 ? 21.557 -53.463 51.014 1.00 25.53 8 VAL C CA 1
ATOM 4783 C C . VAL C 1 42 ? 21.956 -53.015 52.419 1.00 24.86 8 VAL C C 1
ATOM 4784 O O . VAL C 1 42 ? 21.094 -52.748 53.259 1.00 24.52 8 VAL C O 1
ATOM 4788 N N . ALA C 1 43 ? 23.261 -52.974 52.676 1.00 24.00 9 ALA C N 1
ATOM 4789 C CA . ALA C 1 43 ? 23.793 -52.349 53.879 1.00 23.33 9 ALA C CA 1
ATOM 4790 C C . ALA C 1 43 ? 24.653 -51.159 53.489 1.00 22.88 9 ALA C C 1
ATOM 4791 O O . ALA C 1 43 ? 25.477 -51.253 52.579 1.00 23.07 9 ALA C O 1
ATOM 4793 N N . VAL C 1 44 ? 24.451 -50.042 54.177 1.00 22.18 10 VAL C N 1
ATOM 4794 C CA . VAL C 1 44 ? 25.284 -48.855 53.994 1.00 21.80 10 VAL C CA 1
ATOM 4795 C C . VAL C 1 44 ? 26.029 -48.556 55.295 1.00 21.59 10 VAL C C 1
ATOM 4796 O O . VAL C 1 44 ? 25.420 -48.401 56.356 1.00 21.69 10 VAL C O 1
ATOM 4800 N N . ALA C 1 45 ? 27.352 -48.498 55.203 1.00 21.45 11 ALA C N 1
ATOM 4801 C CA . ALA C 1 45 ? 28.192 -48.288 56.371 1.00 21.43 11 ALA C CA 1
ATOM 4802 C C . ALA C 1 45 ? 28.571 -46.827 56.557 1.00 21.56 11 ALA C C 1
ATOM 4803 O O . ALA C 1 45 ? 28.831 -46.105 55.595 1.00 22.05 11 ALA C O 1
ATOM 4805 N N . GLN C 1 46 ? 28.595 -46.414 57.816 1.00 21.52 12 GLN C N 1
ATOM 4806 C CA . GLN C 1 46 ? 29.080 -45.109 58.230 1.00 21.57 12 GLN C CA 1
ATOM 4807 C C . GLN C 1 46 ? 30.226 -45.363 59.205 1.00 21.71 12 GLN C C 1
ATOM 4808 O O . GLN C 1 46 ? 30.092 -46.187 60.111 1.00 21.35 12 GLN C O 1
ATOM 4814 N N . LEU C 1 47 ? 31.350 -44.675 59.003 1.00 21.93 13 LEU C N 1
ATOM 4815 C CA . LEU C 1 47 ? 32.532 -44.851 59.851 1.00 22.30 13 LEU C CA 1
ATOM 4816 C C . LEU C 1 47 ? 33.385 -43.582 59.968 1.00 22.64 13 LEU C C 1
ATOM 4817 O O . LEU C 1 47 ? 33.005 -42.518 59.472 1.00 22.50 13 LEU C O 1
ATOM 4822 N N . CYS C 1 48 ? 34.532 -43.696 60.632 1.00 23.09 14 CYS C N 1
ATOM 4823 C CA . CYS C 1 48 ? 35.371 -42.536 60.942 1.00 23.80 14 CYS C CA 1
ATOM 4824 C C . CYS C 1 48 ? 36.838 -42.923 60.843 1.00 23.54 14 CYS C C 1
ATOM 4825 O O . CYS C 1 48 ? 37.458 -43.287 61.839 1.00 23.30 14 CYS C O 1
ATOM 4828 N N . SER C 1 49 ? 37.384 -42.843 59.632 1.00 23.60 15 SER C N 1
ATOM 4829 C CA . SER C 1 49 ? 38.749 -43.284 59.364 1.00 23.78 15 SER C CA 1
ATOM 4830 C C . SER C 1 49 ? 39.780 -42.461 60.132 1.00 23.90 15 SER C C 1
ATOM 4831 O O . SER C 1 49 ? 39.650 -41.240 60.251 1.00 24.14 15 SER C O 1
ATOM 4834 N N . SER C 1 50 ? 40.789 -43.144 60.664 1.00 24.08 16 SER C N 1
ATOM 4835 C CA . SER C 1 50 ? 41.979 -42.488 61.203 1.00 24.03 16 SER C CA 1
ATOM 4836 C C . SER C 1 50 ? 43.102 -42.600 60.167 1.00 24.07 16 SER C C 1
ATOM 4837 O O . SER C 1 50 ? 42.853 -42.988 59.028 1.00 23.87 16 SER C O 1
ATOM 4840 N N . ALA C 1 51 ? 44.334 -42.275 60.561 1.00 24.10 17 ALA C N 1
ATOM 4841 C CA . ALA C 1 51 ? 45.502 -42.506 59.704 1.00 24.53 17 ALA C CA 1
ATOM 4842 C C . ALA C 1 51 ? 46.113 -43.903 59.908 1.00 24.91 17 ALA C C 1
ATOM 4843 O O . ALA C 1 51 ? 47.081 -44.265 59.238 1.00 24.99 17 ALA C O 1
ATOM 4845 N N . ASP C 1 52 ? 45.541 -44.675 60.832 1.00 25.16 18 ASP C N 1
ATOM 4846 C CA . ASP C 1 52 ? 46.010 -46.026 61.143 1.00 25.53 18 ASP C CA 1
ATOM 4847 C C . ASP C 1 52 ? 45.232 -47.037 60.301 1.00 25.18 18 ASP C C 1
ATOM 4848 O O . ASP C 1 52 ? 44.065 -47.312 60.575 1.00 25.09 18 ASP C O 1
ATOM 4853 N N . LEU C 1 53 ? 45.881 -47.584 59.276 1.00 25.03 19 LEU C N 1
ATOM 4854 C CA . LEU C 1 53 ? 45.223 -48.512 58.353 1.00 25.26 19 LEU C CA 1
ATOM 4855 C C . LEU C 1 53 ? 44.807 -49.820 59.020 1.00 25.19 19 LEU C C 1
ATOM 4856 O O . LEU C 1 53 ? 43.770 -50.383 58.684 1.00 25.13 19 LEU C O 1
ATOM 4861 N N . THR C 1 54 ? 45.623 -50.293 59.962 1.00 25.70 20 THR C N 1
ATOM 4862 C CA . THR C 1 54 ? 45.317 -51.501 60.730 1.00 25.90 20 THR C CA 1
ATOM 4863 C C . THR C 1 54 ? 44.031 -51.342 61.560 1.00 25.75 20 THR C C 1
ATOM 4864 O O . THR C 1 54 ? 43.184 -52.240 61.590 1.00 25.81 20 THR C O 1
ATOM 4868 N N . LYS C 1 55 ? 43.895 -50.200 62.228 1.00 25.76 21 LYS C N 1
ATOM 4869 C CA . LYS C 1 55 ? 42.706 -49.916 63.032 1.00 25.94 21 LYS C CA 1
ATOM 4870 C C . LYS C 1 55 ? 41.480 -49.752 62.141 1.00 25.40 21 LYS C C 1
ATOM 4871 O O . LYS C 1 55 ? 40.397 -50.243 62.471 1.00 25.21 21 LYS C O 1
ATOM 4877 N N . ASN C 1 56 ? 41.663 -49.079 61.005 1.00 25.06 22 ASN C N 1
ATOM 4878 C CA . ASN C 1 56 ? 40.582 -48.908 60.031 1.00 24.52 22 ASN C CA 1
ATOM 4879 C C . ASN C 1 56 ? 40.109 -50.244 59.443 1.00 24.23 22 ASN C C 1
ATOM 4880 O O . ASN C 1 56 ? 38.909 -50.458 59.275 1.00 24.18 22 ASN C O 1
ATOM 4885 N N . LEU C 1 57 ? 41.050 -51.139 59.150 1.00 24.20 23 LEU C N 1
ATOM 4886 C CA . LEU C 1 57 ? 40.713 -52.476 58.642 1.00 24.09 23 LEU C CA 1
ATOM 4887 C C . LEU C 1 57 ? 39.858 -53.276 59.628 1.00 24.21 23 LEU C C 1
ATOM 4888 O O . LEU C 1 57 ? 38.909 -53.953 59.227 1.00 24.00 23 LEU C O 1
ATOM 4893 N N . LYS C 1 58 ? 40.198 -53.192 60.912 1.00 24.24 24 LYS C N 1
ATOM 4894 C CA . LYS C 1 58 ? 39.431 -53.861 61.958 1.00 24.41 24 LYS C CA 1
ATOM 4895 C C . LYS C 1 58 ? 37.978 -53.378 61.964 1.00 23.99 24 LYS C C 1
ATOM 4896 O O . LYS C 1 58 ? 37.057 -54.183 62.061 1.00 23.68 24 LYS C O 1
ATOM 4902 N N . VAL C 1 59 ? 37.789 -52.064 61.834 1.00 23.82 25 VAL C N 1
ATOM 4903 C CA . VAL C 1 59 ? 36.455 -51.454 61.797 1.00 23.71 25 VAL C CA 1
ATOM 4904 C C . VAL C 1 59 ? 35.688 -51.924 60.561 1.00 23.56 25 VAL C C 1
ATOM 4905 O O . VAL C 1 59 ? 34.539 -52.371 60.662 1.00 23.07 25 VAL C O 1
ATOM 4909 N N . VAL C 1 60 ? 36.340 -51.822 59.403 1.00 23.09 26 VAL C N 1
ATOM 4910 C CA . VAL C 1 60 ? 35.784 -52.273 58.131 1.00 23.02 26 VAL C CA 1
ATOM 4911 C C . VAL C 1 60 ? 35.326 -53.742 58.207 1.00 23.32 26 VAL C C 1
ATOM 4912 O O . VAL C 1 60 ? 34.209 -54.069 57.797 1.00 22.75 26 VAL C O 1
ATOM 4916 N N . LYS C 1 61 ? 36.181 -54.606 58.756 1.00 23.69 27 LYS C N 1
ATOM 4917 C CA . LYS C 1 61 ? 35.867 -56.033 58.887 1.00 24.36 27 LYS C CA 1
ATOM 4918 C C . LYS C 1 61 ? 34.656 -56.275 59.783 1.00 24.68 27 LYS C C 1
ATOM 4919 O O . LYS C 1 61 ? 33.827 -57.138 59.493 1.00 24.67 27 LYS C O 1
ATOM 4925 N N . GLU C 1 62 ? 34.558 -55.511 60.869 1.00 25.02 28 GLU C N 1
ATOM 4926 C CA . GLU C 1 62 ? 33.442 -55.647 61.799 1.00 25.36 28 GLU C CA 1
ATOM 4927 C C . GLU C 1 62 ? 32.121 -55.243 61.151 1.00 24.89 28 GLU C C 1
ATOM 4928 O O . GLU C 1 62 ? 31.098 -55.891 61.370 1.00 24.68 28 GLU C O 1
ATOM 4934 N N . LEU C 1 63 ? 32.155 -54.180 60.347 1.00 24.55 29 LEU C N 1
ATOM 4935 C CA . LEU C 1 63 ? 30.974 -53.718 59.622 1.00 24.06 29 LEU C CA 1
ATOM 4936 C C . LEU C 1 63 ? 30.506 -54.732 58.577 1.00 23.90 29 LEU C C 1
ATOM 4937 O O . LEU C 1 63 ? 29.302 -54.978 58.440 1.00 23.57 29 LEU C O 1
ATOM 4942 N N . ILE C 1 64 ? 31.460 -55.319 57.853 1.00 23.54 30 ILE C N 1
ATOM 4943 C CA . ILE C 1 64 ? 31.155 -56.344 56.855 1.00 23.73 30 ILE C CA 1
ATOM 4944 C C . ILE C 1 64 ? 30.542 -57.561 57.550 1.00 23.98 30 ILE C C 1
ATOM 4945 O O . ILE C 1 64 ? 29.546 -58.112 57.081 1.00 23.86 30 ILE C O 1
ATOM 4950 N N . SER C 1 65 ? 31.127 -57.946 58.685 1.00 24.54 31 SER C N 1
ATOM 4951 C CA . SER C 1 65 ? 30.628 -59.058 59.489 1.00 24.95 31 SER C CA 1
ATOM 4952 C C . SER C 1 65 ? 29.200 -58.789 59.973 1.00 25.18 31 SER C C 1
ATOM 4953 O O . SER C 1 65 ? 28.341 -59.674 59.923 1.00 24.96 31 SER C O 1
ATOM 4956 N N . GLU C 1 66 ? 28.955 -57.561 60.426 1.00 25.55 32 GLU C N 1
ATOM 4957 C CA . GLU C 1 66 ? 27.618 -57.146 60.854 1.00 26.14 32 GLU C CA 1
ATOM 4958 C C . GLU C 1 66 ? 26.618 -57.219 59.700 1.00 26.05 32 GLU C C 1
ATOM 4959 O O . GLU C 1 66 ? 25.481 -57.663 59.882 1.00 25.91 32 GLU C O 1
ATOM 4965 N N . ALA C 1 67 ? 27.056 -56.798 58.514 1.00 26.05 33 ALA C N 1
ATOM 4966 C CA . ALA C 1 67 ? 26.211 -56.801 57.320 1.00 26.15 33 ALA C CA 1
ATOM 4967 C C . ALA C 1 67 ? 25.770 -58.206 56.926 1.00 26.51 33 ALA C C 1
ATOM 4968 O O . ALA C 1 67 ? 24.602 -58.415 56.582 1.00 26.23 33 ALA C O 1
ATOM 4970 N N . ILE C 1 68 ? 26.704 -59.157 56.972 1.00 26.74 34 ILE C N 1
ATOM 4971 C CA . ILE C 1 68 ? 26.388 -60.555 56.672 1.00 27.53 34 ILE C CA 1
ATOM 4972 C C . ILE C 1 68 ? 25.390 -61.090 57.693 1.00 27.92 34 ILE C C 1
ATOM 4973 O O . ILE C 1 68 ? 24.426 -61.767 57.331 1.00 27.91 34 ILE C O 1
ATOM 4978 N N . GLN C 1 69 ? 25.614 -60.765 58.963 1.00 28.42 35 GLN C N 1
ATOM 4979 C CA . GLN C 1 69 ? 24.729 -61.226 60.031 1.00 29.19 35 GLN C CA 1
ATOM 4980 C C . GLN C 1 69 ? 23.330 -60.620 59.914 1.00 29.34 35 GLN C C 1
ATOM 4981 O O . GLN C 1 69 ? 22.356 -61.218 60.365 1.00 29.45 35 GLN C O 1
ATOM 4986 N N . LYS C 1 70 ? 23.237 -59.452 59.278 1.00 29.24 36 LYS C N 1
ATOM 4987 C CA . LYS C 1 70 ? 21.948 -58.803 59.027 1.00 29.34 36 LYS C CA 1
ATOM 4988 C C . LYS C 1 70 ? 21.343 -59.151 57.657 1.00 28.92 36 LYS C C 1
ATOM 4989 O O . LYS C 1 70 ? 20.303 -58.610 57.275 1.00 29.11 36 LYS C O 1
ATOM 4995 N N . LYS C 1 71 ? 21.996 -60.068 56.943 1.00 28.61 37 LYS C N 1
ATOM 4996 C CA . LYS C 1 71 ? 21.504 -60.635 55.670 1.00 28.41 37 LYS C CA 1
ATOM 4997 C C . LYS C 1 71 ? 21.490 -59.639 54.497 1.00 28.00 37 LYS C C 1
ATOM 4998 O O . LYS C 1 71 ? 20.615 -59.685 53.625 1.00 27.89 37 LYS C O 1
ATOM 5002 N N . ALA C 1 72 ? 22.470 -58.742 54.484 1.00 27.25 38 ALA C N 1
ATOM 5003 C CA . ALA C 1 72 ? 22.649 -57.823 53.371 1.00 26.89 38 ALA C CA 1
ATOM 5004 C C . ALA C 1 72 ? 23.438 -58.524 52.275 1.00 26.56 38 ALA C C 1
ATOM 5005 O O . ALA C 1 72 ? 24.392 -59.258 52.549 1.00 26.54 38 ALA C O 1
ATOM 5007 N N . ASP C 1 73 ? 23.027 -58.299 51.034 1.00 26.12 39 ASP C N 1
ATOM 5008 C CA . ASP C 1 73 ? 23.646 -58.948 49.885 1.00 25.88 39 ASP C CA 1
ATOM 5009 C C . ASP C 1 73 ? 24.869 -58.185 49.383 1.00 25.04 39 ASP C C 1
ATOM 5010 O O . ASP C 1 73 ? 25.771 -58.776 48.792 1.00 24.63 39 ASP C O 1
ATOM 5015 N N . VAL C 1 74 ? 24.875 -56.872 49.614 1.00 24.19 40 VAL C N 1
ATOM 5016 C CA . VAL C 1 74 ? 26.031 -56.016 49.344 1.00 23.27 40 VAL C CA 1
ATOM 5017 C C . VAL C 1 74 ? 26.138 -54.998 50.478 1.00 22.81 40 VAL C C 1
ATOM 5018 O O . VAL C 1 74 ? 25.120 -54.537 51.000 1.00 22.69 40 VAL C O 1
ATOM 5022 N N . VAL C 1 75 ? 27.370 -54.672 50.865 1.00 22.08 41 VAL C N 1
ATOM 5023 C CA . VAL C 1 75 ? 27.634 -53.594 51.811 1.00 21.57 41 VAL C CA 1
ATOM 5024 C C . VAL C 1 75 ? 28.480 -52.494 51.159 1.00 21.12 41 VAL C C 1
ATOM 5025 O O . VAL C 1 75 ? 29.487 -52.770 50.502 1.00 20.70 41 VAL C O 1
ATOM 5029 N N . PHE C 1 76 ? 28.044 -51.253 51.362 1.00 20.78 42 PHE C N 1
ATOM 5030 C CA . PHE C 1 76 ? 28.671 -50.068 50.789 1.00 20.49 42 PHE C CA 1
ATOM 5031 C C . PHE C 1 76 ? 29.324 -49.232 51.878 1.00 20.43 42 PHE C C 1
ATOM 5032 O O . PHE C 1 76 ? 28.650 -48.772 52.802 1.00 20.46 42 PHE C O 1
ATOM 5040 N N . LEU C 1 77 ? 30.641 -49.066 51.766 1.00 20.25 43 LEU C N 1
ATOM 5041 C CA . LEU C 1 77 ? 31.438 -48.312 52.722 1.00 20.38 43 LEU C CA 1
ATOM 5042 C C . LEU C 1 77 ? 31.938 -46.999 52.097 1.00 20.20 43 LEU C C 1
ATOM 5043 O O . LEU C 1 77 ? 32.050 -46.899 50.872 1.00 20.05 43 LEU C O 1
ATOM 5048 N N . PRO C 1 78 ? 32.239 -45.990 52.939 1.00 20.24 44 PRO C N 1
ATOM 5049 C CA . PRO C 1 78 ? 32.568 -44.642 52.458 1.00 20.18 44 PRO C CA 1
ATOM 5050 C C . PRO C 1 78 ? 33.875 -44.503 51.674 1.00 20.56 44 PRO C C 1
ATOM 5051 O O . PRO C 1 78 ? 34.692 -45.422 51.624 1.00 20.31 44 PRO C O 1
ATOM 5055 N N . GLU C 1 79 ? 34.044 -43.328 51.073 1.00 20.87 45 GLU C N 1
ATOM 5056 C CA . GLU C 1 79 ? 35.321 -42.861 50.558 1.00 21.12 45 GLU C CA 1
ATOM 5057 C C . GLU C 1 79 ? 36.379 -42.958 51.665 1.00 20.80 45 GLU C C 1
ATOM 5058 O O . GLU C 1 79 ? 36.076 -42.730 52.842 1.00 20.55 45 GLU C O 1
ATOM 5064 N N . ALA C 1 80 ? 37.609 -43.301 51.285 1.00 20.45 46 ALA C N 1
ATOM 5065 C CA . ALA C 1 80 ? 38.754 -43.250 52.207 1.00 20.50 46 ALA C CA 1
ATOM 5066 C C . ALA C 1 80 ? 38.564 -44.128 53.446 1.00 20.54 46 ALA C C 1
ATOM 5067 O O . ALA C 1 80 ? 38.896 -43.730 54.565 1.00 20.72 46 ALA C O 1
ATOM 5069 N N . SER C 1 81 ? 38.025 -45.323 53.242 1.00 20.80 47 SER C N 1
ATOM 5070 C CA . SER C 1 81 ? 37.851 -46.272 54.332 1.00 21.37 47 SER C CA 1
ATOM 5071 C C . SER C 1 81 ? 39.171 -46.912 54.777 1.00 21.76 47 SER C C 1
ATOM 5072 O O . SER C 1 81 ? 39.235 -47.504 55.857 1.00 21.67 47 SER C O 1
ATOM 5075 N N . ASP C 1 82 ? 40.210 -46.808 53.944 1.00 21.99 48 ASP C N 1
ATOM 5076 C CA . ASP C 1 82 ? 41.544 -47.277 54.332 1.00 22.54 48 ASP C CA 1
ATOM 5077 C C . ASP C 1 82 ? 42.304 -46.276 55.215 1.00 22.64 48 ASP C C 1
ATOM 5078 O O . ASP C 1 82 ? 42.939 -46.675 56.196 1.00 22.36 48 ASP C O 1
ATOM 5083 N N . TYR C 1 83 ? 42.238 -44.991 54.865 1.00 22.43 49 TYR C N 1
ATOM 5084 C CA . TYR C 1 83 ? 42.842 -43.930 55.677 1.00 22.50 49 TYR C CA 1
ATOM 5085 C C . TYR C 1 83 ? 42.382 -42.534 55.265 1.00 22.47 49 TYR C C 1
ATOM 5086 O O . TYR C 1 83 ? 41.886 -42.330 54.154 1.00 22.32 49 TYR C O 1
ATOM 5095 N N . LEU C 1 84 ? 42.554 -41.582 56.177 1.00 22.46 50 LEU C N 1
ATOM 5096 C CA . LEU C 1 84 ? 42.549 -40.165 55.839 1.00 23.17 50 LEU C CA 1
ATOM 5097 C C . LEU C 1 84 ? 43.878 -39.599 56.317 1.00 23.45 50 LEU C C 1
ATOM 5098 O O . LEU C 1 84 ? 44.435 -40.080 57.303 1.00 23.63 50 LEU C O 1
ATOM 5103 N N . SER C 1 85 ? 44.389 -38.593 55.619 1.00 24.05 51 SER C N 1
ATOM 5104 C CA . SER C 1 85 ? 45.740 -38.098 55.878 1.00 24.73 51 SER C CA 1
ATOM 5105 C C . SER C 1 85 ? 45.786 -36.623 56.249 1.00 25.23 51 SER C C 1
ATOM 5106 O O . SER C 1 85 ? 44.869 -35.860 55.943 1.00 25.48 51 SER C O 1
ATOM 5109 N N . GLN C 1 86 ? 46.888 -36.231 56.884 1.00 25.75 52 GLN C N 1
ATOM 5110 C CA . GLN C 1 86 ? 47.119 -34.852 57.298 1.00 26.46 52 GLN C CA 1
ATOM 5111 C C . GLN C 1 86 ? 47.395 -33.916 56.126 1.00 26.82 52 GLN C C 1
ATOM 5112 O O . GLN C 1 86 ? 46.970 -32.765 56.138 1.00 27.01 52 GLN C O 1
ATOM 5118 N N . ASN C 1 87 ? 48.104 -34.415 55.117 1.00 27.30 53 ASN C N 1
ATOM 5119 C CA . ASN C 1 87 ? 48.469 -33.613 53.948 1.00 27.68 53 ASN C CA 1
ATOM 5120 C C . ASN C 1 87 ? 48.929 -34.508 52.788 1.00 27.69 53 ASN C C 1
ATOM 5121 O O . ASN C 1 87 ? 49.006 -35.728 52.956 1.00 27.27 53 ASN C O 1
ATOM 5126 N N . PRO C 1 88 ? 49.239 -33.909 51.615 1.00 27.94 54 PRO C N 1
ATOM 5127 C CA . PRO C 1 88 ? 49.670 -34.695 50.451 1.00 28.08 54 PRO C CA 1
ATOM 5128 C C . PRO C 1 88 ? 50.902 -35.572 50.700 1.00 28.11 54 PRO C C 1
ATOM 5129 O O . PRO C 1 88 ? 50.953 -36.701 50.206 1.00 28.77 54 PRO C O 1
ATOM 5133 N N . LEU C 1 89 ? 51.875 -35.067 51.458 1.00 27.82 55 LEU C N 1
ATOM 5134 C CA . LEU C 1 89 ? 53.050 -35.857 51.819 1.00 27.47 55 LEU C CA 1
ATOM 5135 C C . LEU C 1 89 ? 52.640 -37.085 52.631 1.00 27.10 55 LEU C C 1
ATOM 5136 O O . LEU C 1 89 ? 53.105 -38.193 52.367 1.00 26.85 55 LEU C O 1
ATOM 5138 N N . HIS C 1 90 ? 51.753 -36.881 53.603 1.00 26.58 56 HIS C N 1
ATOM 5139 C CA . HIS C 1 90 ? 51.226 -37.969 54.422 1.00 26.31 56 HIS C CA 1
ATOM 5140 C C . HIS C 1 90 ? 50.457 -38.987 53.582 1.00 26.11 56 HIS C C 1
ATOM 5141 O O . HIS C 1 90 ? 50.645 -40.195 53.745 1.00 26.10 56 HIS C O 1
ATOM 5148 N N . SER C 1 91 ? 49.611 -38.502 52.676 1.00 25.98 57 SER C N 1
ATOM 5149 C CA . SER C 1 91 ? 48.821 -39.394 51.816 1.00 25.76 57 SER C CA 1
ATOM 5150 C C . SER C 1 91 ? 49.703 -40.318 50.978 1.00 25.56 57 SER C C 1
ATOM 5151 O O . SER C 1 91 ? 49.429 -41.513 50.875 1.00 25.46 57 SER C O 1
ATOM 5154 N N . ARG C 1 92 ? 50.767 -39.764 50.401 1.00 25.69 58 ARG C N 1
ATOM 5155 C CA . ARG C 1 92 ? 51.710 -40.543 49.594 1.00 25.92 58 ARG C CA 1
ATOM 5156 C C . ARG C 1 92 ? 52.401 -41.635 50.406 1.00 25.55 58 ARG C C 1
ATOM 5157 O O . ARG C 1 92 ? 52.608 -42.749 49.918 1.00 25.47 58 ARG C O 1
ATOM 5165 N N . TYR C 1 93 ? 52.743 -41.310 51.650 1.00 25.28 59 TYR C N 1
ATOM 5166 C CA . TYR C 1 93 ? 53.309 -42.272 52.591 1.00 25.02 59 TYR C CA 1
ATOM 5167 C C . TYR C 1 93 ? 52.310 -43.391 52.923 1.00 24.74 59 TYR C C 1
ATOM 5168 O O . TYR C 1 93 ? 52.666 -44.576 52.933 1.00 24.26 59 TYR C O 1
ATOM 5177 N N . LEU C 1 94 ? 51.065 -43.009 53.196 1.00 24.30 60 LEU C N 1
ATOM 5178 C CA . LEU C 1 94 ? 50.040 -43.976 53.604 1.00 24.10 60 LEU C CA 1
ATOM 5179 C C . LEU C 1 94 ? 49.562 -44.850 52.446 1.00 24.22 60 LEU C C 1
ATOM 5180 O O . LEU C 1 94 ? 49.262 -46.031 52.639 1.00 24.01 60 LEU C O 1
ATOM 5185 N N . ALA C 1 95 ? 49.504 -44.265 51.250 1.00 24.15 61 ALA C N 1
ATOM 5186 C CA . ALA C 1 95 ? 49.137 -44.984 50.027 1.00 24.88 61 ALA C CA 1
ATOM 5187 C C . ALA C 1 95 ? 50.021 -46.207 49.747 1.00 25.11 61 ALA C C 1
ATOM 5188 O O . ALA C 1 95 ? 49.555 -47.190 49.174 1.00 25.15 61 ALA C O 1
ATOM 5190 N N . GLN C 1 96 ? 51.289 -46.137 50.148 1.00 25.14 62 GLN C N 1
ATOM 5191 C CA . GLN C 1 96 ? 52.208 -47.270 50.020 1.00 25.52 62 GLN C CA 1
ATOM 5192 C C . GLN C 1 96 ? 51.720 -48.497 50.801 1.00 25.17 62 GLN C C 1
ATOM 5193 O O . GLN C 1 96 ? 52.025 -49.638 50.440 1.00 25.06 62 GLN C O 1
ATOM 5199 N N . LYS C 1 97 ? 50.951 -48.241 51.855 1.00 24.78 63 LYS C N 1
ATOM 5200 C CA . LYS C 1 97 ? 50.448 -49.281 52.753 1.00 24.67 63 LYS C CA 1
ATOM 5201 C C . LYS C 1 97 ? 49.104 -49.838 52.290 1.00 24.30 63 LYS C C 1
ATOM 5202 O O . LYS C 1 97 ? 48.662 -50.891 52.760 1.00 24.39 63 LYS C O 1
ATOM 5208 N N . SER C 1 98 ? 48.462 -49.128 51.362 1.00 23.87 64 SER C N 1
ATOM 5209 C CA . SER C 1 98 ? 47.119 -49.484 50.893 1.00 23.38 64 SER C CA 1
ATOM 5210 C C . SER C 1 98 ? 47.006 -50.843 50.176 1.00 22.88 64 SER C C 1
ATOM 5211 O O . SER C 1 98 ? 46.039 -51.569 50.412 1.00 22.53 64 SER C O 1
ATOM 5214 N N . PRO C 1 99 ? 47.980 -51.195 49.308 1.00 22.75 65 PRO C N 1
ATOM 5215 C CA . PRO C 1 99 ? 47.866 -52.502 48.649 1.00 22.61 65 PRO C CA 1
ATOM 5216 C C . PRO C 1 99 ? 47.770 -53.689 49.608 1.00 22.47 65 PRO C C 1
ATOM 5217 O O . PRO C 1 99 ? 47.051 -54.646 49.309 1.00 22.54 65 PRO C O 1
ATOM 5221 N N . LYS C 1 100 ? 48.480 -53.628 50.737 1.00 22.21 66 LYS C N 1
ATOM 5222 C CA . LYS C 1 100 ? 48.417 -54.687 51.752 1.00 22.15 66 LYS C CA 1
ATOM 5223 C C . LYS C 1 100 ? 47.054 -54.685 52.444 1.00 21.86 66 LYS C C 1
ATOM 5224 O O . LYS C 1 100 ? 46.475 -55.744 52.682 1.00 21.42 66 LYS C O 1
ATOM 5230 N N . PHE C 1 101 ? 46.557 -53.491 52.761 1.00 20.98 67 PHE C N 1
ATOM 5231 C CA . PHE C 1 101 ? 45.206 -53.319 53.295 1.00 20.91 67 PHE C CA 1
ATOM 5232 C C . PHE C 1 101 ? 44.198 -54.049 52.402 1.00 20.50 67 PHE C C 1
ATOM 5233 O O . PHE C 1 101 ? 43.379 -54.830 52.886 1.00 20.59 67 PHE C O 1
ATOM 5241 N N . ILE C 1 102 ? 44.280 -53.804 51.097 1.00 20.48 68 ILE C N 1
ATOM 5242 C CA . ILE C 1 102 ? 43.343 -54.392 50.132 1.00 20.67 68 ILE C CA 1
ATOM 5243 C C . ILE C 1 102 ? 43.459 -55.925 50.063 1.00 20.83 68 ILE C C 1
ATOM 5244 O O . ILE C 1 102 ? 42.447 -56.625 50.081 1.00 20.47 68 ILE C O 1
ATOM 5249 N N . ARG C 1 103 ? 44.688 -56.435 50.006 1.00 21.36 69 ARG C N 1
ATOM 5250 C CA . ARG C 1 103 ? 44.910 -57.892 49.977 1.00 22.20 69 ARG C CA 1
ATOM 5251 C C . ARG C 1 103 ? 44.422 -58.594 51.248 1.00 22.27 69 ARG C C 1
ATOM 5252 O O . ARG C 1 103 ? 43.882 -59.705 51.186 1.00 22.60 69 ARG C O 1
ATOM 5260 N N . GLN C 1 104 ? 44.606 -57.942 52.392 1.00 22.54 70 GLN C N 1
ATOM 5261 C CA . GLN C 1 104 ? 44.114 -58.473 53.663 1.00 23.28 70 GLN C CA 1
ATOM 5262 C C . GLN C 1 104 ? 42.589 -58.410 53.718 1.00 23.15 70 GLN C C 1
ATOM 5263 O O . GLN C 1 104 ? 41.938 -59.331 54.222 1.00 22.81 70 GLN C O 1
ATOM 5269 N N . LEU C 1 105 ? 42.025 -57.328 53.182 1.00 22.95 71 LEU C N 1
ATOM 5270 C CA . LEU C 1 105 ? 40.573 -57.192 53.075 1.00 22.99 71 LEU C CA 1
ATOM 5271 C C . LEU C 1 105 ? 39.962 -58.288 52.184 1.00 23.12 71 LEU C C 1
ATOM 5272 O O . LEU C 1 105 ? 38.942 -58.879 52.532 1.00 22.72 71 LEU C O 1
ATOM 5277 N N . GLN C 1 106 ? 40.594 -58.554 51.042 1.00 23.53 72 GLN C N 1
ATOM 5278 C CA . GLN C 1 106 ? 40.149 -59.620 50.141 1.00 23.89 72 GLN C CA 1
ATOM 5279 C C . GLN C 1 106 ? 40.086 -60.968 50.865 1.00 24.26 72 GLN C C 1
ATOM 5280 O O . GLN C 1 106 ? 39.088 -61.687 50.762 1.00 24.34 72 GLN C O 1
ATOM 5286 N N . SER C 1 107 ? 41.149 -61.295 51.600 1.00 24.46 73 SER C N 1
ATOM 5287 C CA . SER C 1 107 ? 41.194 -62.510 52.421 1.00 25.12 73 SER C CA 1
ATOM 5288 C C . SER C 1 107 ? 40.118 -62.504 53.503 1.00 24.97 73 SER C C 1
ATOM 5289 O O . SER C 1 107 ? 39.466 -63.524 53.731 1.00 24.99 73 SER C O 1
ATOM 5292 N N . SER C 1 108 ? 39.941 -61.354 54.159 1.00 24.85 74 SER C N 1
ATOM 5293 C CA . SER C 1 108 ? 38.956 -61.202 55.232 1.00 25.18 74 SER C CA 1
ATOM 5294 C C . SER C 1 108 ? 37.522 -61.434 54.745 1.00 24.94 74 SER C C 1
ATOM 5295 O O . SER C 1 108 ? 36.724 -62.060 55.440 1.00 24.66 74 SER C O 1
ATOM 5298 N N . ILE C 1 109 ? 37.206 -60.937 53.549 1.00 24.75 75 ILE C N 1
ATOM 5299 C CA . ILE C 1 109 ? 35.883 -61.150 52.948 1.00 24.61 75 ILE C CA 1
ATOM 5300 C C . ILE C 1 109 ? 35.604 -62.637 52.692 1.00 24.70 75 ILE C C 1
ATOM 5301 O O . ILE C 1 109 ? 34.524 -63.131 53.017 1.00 24.32 75 ILE C O 1
ATOM 5306 N N . THR C 1 110 ? 36.571 -63.338 52.107 1.00 24.96 76 THR C N 1
ATOM 5307 C CA . THR C 1 110 ? 36.415 -64.777 51.846 1.00 25.63 76 THR C CA 1
ATOM 5308 C C . THR C 1 110 ? 36.308 -65.554 53.159 1.00 25.78 76 THR C C 1
ATOM 5309 O O . THR C 1 110 ? 35.520 -66.489 53.254 1.00 25.97 76 THR C O 1
ATOM 5313 N N . ASP C 1 111 ? 37.087 -65.146 54.164 1.00 26.03 77 ASP C N 1
ATOM 5314 C CA . ASP C 1 111 ? 36.982 -65.695 55.522 1.00 26.41 77 ASP C CA 1
ATOM 5315 C C . ASP C 1 111 ? 35.592 -65.495 56.136 1.00 26.23 77 ASP C C 1
ATOM 5316 O O . ASP C 1 111 ? 35.018 -66.423 56.711 1.00 25.95 77 ASP C O 1
ATOM 5321 N N . LEU C 1 112 ? 35.067 -64.277 56.030 1.00 25.82 78 LEU C N 1
ATOM 5322 C CA . LEU C 1 112 ? 33.776 -63.942 56.629 1.00 25.72 78 LEU C CA 1
ATOM 5323 C C . LEU C 1 112 ? 32.627 -64.632 55.910 1.00 25.60 78 LEU C C 1
ATOM 5324 O O . LEU C 1 112 ? 31.682 -65.100 56.547 1.00 25.11 78 LEU C O 1
ATOM 5329 N N . VAL C 1 113 ? 32.720 -64.698 54.583 1.00 25.59 79 VAL C N 1
ATOM 5330 C CA . VAL C 1 113 ? 31.720 -65.381 53.773 1.00 25.99 79 VAL C CA 1
ATOM 5331 C C . VAL C 1 113 ? 31.685 -66.879 54.106 1.00 26.35 79 VAL C C 1
ATOM 5332 O O . VAL C 1 113 ? 30.610 -67.449 54.304 1.00 26.40 79 VAL C O 1
ATOM 5336 N N . ARG C 1 114 ? 32.859 -67.499 54.179 1.00 26.82 80 ARG C N 1
ATOM 5337 C CA . ARG C 1 114 ? 32.957 -68.928 54.470 1.00 27.38 80 ARG C CA 1
ATOM 5338 C C . ARG C 1 114 ? 32.529 -69.240 55.909 1.00 27.87 80 ARG C C 1
ATOM 5339 O O . ARG C 1 114 ? 31.822 -70.215 56.144 1.00 27.79 80 ARG C O 1
ATOM 5341 N N . ASP C 1 115 ? 32.936 -68.395 56.857 1.00 28.37 81 ASP C N 1
ATOM 5342 C CA . ASP C 1 115 ? 32.596 -68.594 58.271 1.00 29.06 81 ASP C CA 1
ATOM 5343 C C . ASP C 1 115 ? 31.091 -68.492 58.525 1.00 29.18 81 ASP C C 1
ATOM 5344 O O . ASP C 1 115 ? 30.527 -69.302 59.261 1.00 29.09 81 ASP C O 1
ATOM 5349 N N . ASN C 1 116 ? 30.452 -67.502 57.906 1.00 29.11 82 ASN C N 1
ATOM 5350 C CA . ASN C 1 116 ? 29.022 -67.276 58.074 1.00 29.45 82 ASN C CA 1
ATOM 5351 C C . ASN C 1 116 ? 28.149 -68.072 57.107 1.00 29.58 82 ASN C C 1
ATOM 5352 O O . ASN C 1 116 ? 26.921 -68.084 57.247 1.00 29.61 82 ASN C O 1
ATOM 5357 N N . SER C 1 117 ? 28.785 -68.729 56.136 1.00 29.55 83 SER C N 1
ATOM 5358 C CA . SER C 1 117 ? 28.092 -69.496 55.090 1.00 29.91 83 SER C CA 1
ATOM 5359 C C . SER C 1 117 ? 27.082 -68.646 54.316 1.00 29.54 83 SER C C 1
ATOM 5360 O O . SER C 1 117 ? 25.979 -69.101 54.005 1.00 29.52 83 SER C O 1
ATOM 5363 N N . ARG C 1 118 ? 27.467 -67.409 54.016 1.00 28.93 84 ARG C N 1
ATOM 5364 C CA . ARG C 1 118 ? 26.607 -66.501 53.275 1.00 28.54 84 ARG C CA 1
ATOM 5365 C C . ARG C 1 118 ? 27.434 -65.519 52.469 1.00 27.81 84 ARG C C 1
ATOM 5366 O O . ARG C 1 118 ? 28.381 -64.921 52.982 1.00 27.49 84 ARG C O 1
ATOM 5374 N N . ASN C 1 119 ? 27.064 -65.362 51.203 1.00 27.17 85 ASN C N 1
ATOM 5375 C CA . ASN C 1 119 ? 27.741 -64.428 50.311 1.00 26.44 85 ASN C CA 1
ATOM 5376 C C . ASN C 1 119 ? 27.441 -62.971 50.639 1.00 25.77 85 ASN C C 1
ATOM 5377 O O . ASN C 1 119 ? 26.337 -62.630 51.074 1.00 25.34 85 ASN C O 1
ATOM 5382 N N . ILE C 1 120 ? 28.453 -62.126 50.456 1.00 25.10 86 ILE C N 1
ATOM 5383 C CA . ILE C 1 120 ? 28.275 -60.675 50.439 1.00 24.23 86 ILE C CA 1
ATOM 5384 C C . ILE C 1 120 ? 29.297 -60.047 49.493 1.00 23.81 86 ILE C C 1
ATOM 5385 O O . ILE C 1 120 ? 30.420 -60.550 49.341 1.00 23.50 86 ILE C O 1
ATOM 5390 N N . ASP C 1 121 ? 28.883 -58.970 48.837 1.00 23.20 87 ASP C N 1
ATOM 5391 C CA . ASP C 1 121 ? 29.773 -58.179 48.004 1.00 22.76 87 ASP C CA 1
ATOM 5392 C C . ASP C 1 121 ? 30.069 -56.883 48.757 1.00 21.99 87 ASP C C 1
ATOM 5393 O O . ASP C 1 121 ? 29.284 -56.455 49.600 1.00 21.27 87 ASP C O 1
ATOM 5398 N N . VAL C 1 122 ? 31.210 -56.276 48.456 1.00 21.63 88 VAL C N 1
ATOM 5399 C CA . VAL C 1 122 ? 31.679 -55.102 49.176 1.00 21.08 88 VAL C CA 1
ATOM 5400 C C . VAL C 1 122 ? 32.075 -54.009 48.196 1.00 21.09 88 VAL C C 1
ATOM 5401 O O . VAL C 1 122 ? 32.856 -54.242 47.271 1.00 21.28 88 VAL C O 1
ATOM 5405 N N . SER C 1 123 ? 31.511 -52.824 48.407 1.00 20.68 89 SER C N 1
ATOM 5406 C CA . SER C 1 123 ? 31.910 -51.612 47.709 1.00 20.55 89 SER C CA 1
ATOM 5407 C C . SER C 1 123 ? 32.598 -50.738 48.748 1.00 20.26 89 SER C C 1
ATOM 5408 O O . SER C 1 123 ? 32.015 -50.428 49.789 1.00 20.19 89 SER C O 1
ATOM 5411 N N . ILE C 1 124 ? 33.849 -50.369 48.483 1.00 19.95 90 ILE C N 1
ATOM 5412 C CA . ILE C 1 124 ? 34.652 -49.655 49.471 1.00 19.98 90 ILE C CA 1
ATOM 5413 C C . ILE C 1 124 ? 35.631 -48.674 48.826 1.00 19.88 90 ILE C C 1
ATOM 5414 O O . ILE C 1 124 ? 36.320 -49.003 47.857 1.00 19.60 90 ILE C O 1
ATOM 5419 N N . GLY C 1 125 ? 35.661 -47.459 49.368 1.00 20.04 91 GLY C N 1
ATOM 5420 C CA . GLY C 1 125 ? 36.585 -46.431 48.924 1.00 20.15 91 GLY C CA 1
ATOM 5421 C C . GLY C 1 125 ? 37.956 -46.626 49.548 1.00 20.28 91 GLY C C 1
ATOM 5422 O O . GLY C 1 125 ? 38.083 -46.756 50.766 1.00 20.36 91 GLY C O 1
ATOM 5423 N N . VAL C 1 126 ? 38.988 -46.649 48.715 1.00 20.34 92 VAL C N 1
ATOM 5424 C CA . VAL C 1 126 ? 40.357 -46.739 49.220 1.00 20.88 92 VAL C CA 1
ATOM 5425 C C . VAL C 1 126 ? 41.278 -45.798 48.447 1.00 21.53 92 VAL C C 1
ATOM 5426 O O . VAL C 1 126 ? 40.830 -45.044 47.581 1.00 21.46 92 VAL C O 1
ATOM 5430 N N . HIS C 1 127 ? 42.563 -45.835 48.780 1.00 22.29 93 HIS C N 1
ATOM 5431 C CA . HIS C 1 127 ? 43.572 -45.117 48.019 1.00 23.23 93 HIS C CA 1
ATOM 5432 C C . HIS C 1 127 ? 44.508 -46.118 47.372 1.00 23.62 93 HIS C C 1
ATOM 5433 O O . HIS C 1 127 ? 44.704 -47.210 47.900 1.00 23.92 93 HIS C O 1
ATOM 5440 N N . LEU C 1 128 ? 45.078 -45.754 46.226 1.00 23.93 94 LEU C N 1
ATOM 5441 C CA . LEU C 1 128 ? 46.156 -46.543 45.633 1.00 24.31 94 LEU C CA 1
ATOM 5442 C C . LEU C 1 128 ? 47.365 -45.655 45.342 1.00 24.72 94 LEU C C 1
ATOM 5443 O O . LEU C 1 128 ? 47.203 -44.495 44.962 1.00 24.40 94 LEU C O 1
ATOM 5448 N N . PRO C 1 129 ? 48.587 -46.191 45.533 1.00 25.54 95 PRO C N 1
ATOM 5449 C CA . PRO C 1 129 ? 49.766 -45.386 45.213 1.00 25.95 95 PRO C CA 1
ATOM 5450 C C . PRO C 1 129 ? 49.935 -45.269 43.694 1.00 26.59 95 PRO C C 1
ATOM 5451 O O . PRO C 1 129 ? 49.342 -46.061 42.957 1.00 26.49 95 PRO C O 1
ATOM 5455 N N . PRO C 1 130 ? 50.712 -44.274 43.223 1.00 27.24 96 PRO C N 1
ATOM 5456 C CA . PRO C 1 130 ? 50.995 -44.179 41.790 1.00 28.09 96 PRO C CA 1
ATOM 5457 C C . PRO C 1 130 ? 51.704 -45.436 41.299 1.00 28.93 96 PRO C C 1
ATOM 5458 O O . PRO C 1 130 ? 52.492 -46.022 42.038 1.00 28.80 96 PRO C O 1
ATOM 5462 N N . SER C 1 131 ? 51.399 -45.856 40.074 1.00 30.29 97 SER C 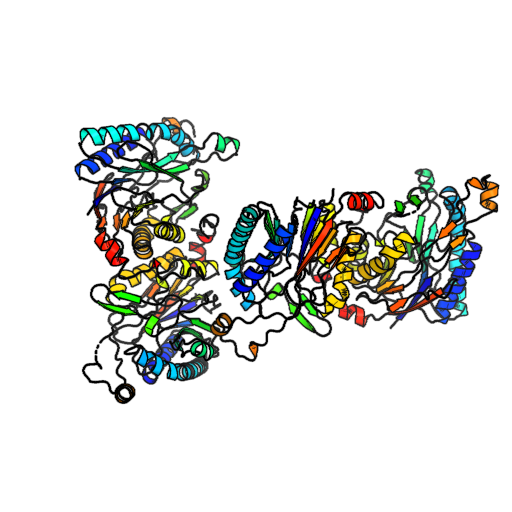N 1
ATOM 5463 C CA . SER C 1 131 ? 52.083 -46.985 39.450 1.00 31.66 97 SER C CA 1
ATOM 5464 C C . SER C 1 131 ? 53.515 -46.602 39.073 1.00 32.32 97 SER C C 1
ATOM 5465 O O . SER C 1 131 ? 53.874 -45.417 39.082 1.00 32.42 97 SER C O 1
ATOM 5468 N N . GLU C 1 132 ? 54.329 -47.607 38.746 1.00 33.07 98 GLU C N 1
ATOM 5469 C CA . GLU C 1 132 ? 55.713 -47.375 38.328 1.00 33.82 98 GLU C CA 1
ATOM 5470 C C . GLU C 1 132 ? 55.771 -46.435 37.127 1.00 34.19 98 GLU C C 1
ATOM 5471 O O . GLU C 1 132 ? 56.619 -45.544 37.076 1.00 34.53 98 GLU C O 1
ATOM 5473 N N . GLN C 1 133 ? 54.850 -46.627 36.181 1.00 34.68 99 GLN C N 1
ATOM 5474 C CA . GLN C 1 133 ? 54.765 -45.803 34.979 1.00 34.93 99 GLN C CA 1
ATOM 5475 C C . GLN C 1 133 ? 54.413 -44.352 35.298 1.00 35.20 99 GLN C C 1
ATOM 5476 O O . GLN C 1 133 ? 54.959 -43.436 34.681 1.00 35.14 99 GLN C O 1
ATOM 5478 N N . ASP C 1 134 ? 53.512 -44.154 36.267 1.00 35.32 100 ASP C N 1
ATOM 5479 C CA . ASP C 1 134 ? 53.121 -42.818 36.724 1.00 35.46 100 ASP C CA 1
ATOM 5480 C C . ASP C 1 134 ? 54.325 -42.008 37.190 1.00 35.74 100 ASP C C 1
ATOM 5481 O O . ASP C 1 134 ? 54.460 -40.832 36.838 1.00 35.61 100 ASP C O 1
ATOM 5486 N N . LEU C 1 135 ? 55.187 -42.643 37.986 1.00 35.92 101 LEU C N 1
ATOM 5487 C CA . LEU C 1 135 ? 56.375 -41.990 38.531 1.00 36.39 101 LEU C CA 1
ATOM 5488 C C . LEU C 1 135 ? 57.341 -41.576 37.425 1.00 36.65 101 LEU C C 1
ATOM 5489 O O . LEU C 1 135 ? 57.920 -40.487 37.475 1.00 36.51 101 LEU C O 1
ATOM 5494 N N . LEU C 1 136 ? 57.494 -42.447 36.429 1.00 37.20 102 LEU C N 1
ATOM 5495 C CA . LEU C 1 136 ? 58.355 -42.182 35.273 1.00 37.93 102 LEU C CA 1
ATOM 5496 C C . LEU C 1 136 ? 57.823 -41.027 34.422 1.00 38.31 102 LEU C C 1
ATOM 5497 O O . LEU C 1 136 ? 58.600 -40.311 33.784 1.00 38.39 102 LEU C O 1
ATOM 5502 N N . GLU C 1 137 ? 56.501 -40.857 34.420 1.00 38.58 103 GLU C N 1
ATOM 5503 C CA . GLU C 1 137 ? 55.846 -39.764 33.699 1.00 39.06 103 GLU C CA 1
ATOM 5504 C C . GLU C 1 137 ? 55.750 -38.495 34.549 1.00 38.83 103 GLU C C 1
ATOM 5505 O O . GLU C 1 137 ? 55.203 -37.482 34.104 1.00 39.03 103 GLU C O 1
ATOM 5511 N N . GLY C 1 138 ? 56.282 -38.555 35.768 1.00 38.63 104 GLY C N 1
ATOM 5512 C CA . GLY C 1 138 ? 56.295 -37.407 36.676 1.00 38.26 104 GLY C CA 1
ATOM 5513 C C . GLY C 1 138 ? 54.988 -37.175 37.414 1.00 37.98 104 GLY C C 1
ATOM 5514 O O . GLY C 1 138 ? 54.732 -36.070 37.897 1.00 38.26 104 GLY C O 1
ATOM 5515 N N . ASN C 1 139 ? 54.167 -38.219 37.503 1.00 37.35 105 ASN C N 1
ATOM 5516 C CA . ASN C 1 139 ? 52.874 -38.148 38.183 1.00 36.80 105 ASN C CA 1
ATOM 5517 C C . ASN C 1 139 ? 52.895 -38.976 39.477 1.00 36.10 105 ASN C C 1
ATOM 5518 O O . ASN C 1 139 ? 52.452 -40.130 39.506 1.00 36.16 105 ASN C O 1
ATOM 5523 N N . ASP C 1 140 ? 53.425 -38.377 40.542 1.00 35.21 106 ASP C N 1
ATOM 5524 C CA . ASP C 1 140 ? 53.583 -39.061 41.831 1.00 34.31 106 ASP C CA 1
ATOM 5525 C C . ASP C 1 140 ? 52.354 -38.932 42.744 1.00 33.17 106 ASP C C 1
ATOM 5526 O O . ASP C 1 140 ? 52.459 -39.030 43.971 1.00 33.25 106 ASP C O 1
ATOM 5531 N N . ARG C 1 141 ? 51.190 -38.738 42.136 1.00 31.32 107 ARG C N 1
ATOM 5532 C CA . ARG C 1 141 ? 49.961 -38.537 42.888 1.00 29.99 107 ARG C CA 1
ATOM 5533 C C . ARG C 1 141 ? 49.236 -39.851 43.178 1.00 28.74 107 ARG C C 1
ATOM 5534 O O . ARG C 1 141 ? 49.335 -40.809 42.416 1.00 28.18 107 ARG C O 1
ATOM 5542 N N . VAL C 1 142 ? 48.512 -39.885 44.293 1.00 27.73 108 VAL C N 1
ATOM 5543 C CA . VAL C 1 142 ? 47.787 -41.088 44.693 1.00 26.52 108 VAL C CA 1
ATOM 5544 C C . VAL C 1 142 ? 46.443 -41.188 43.968 1.00 26.04 108 VAL C C 1
ATOM 5545 O O . VAL C 1 142 ? 45.947 -40.202 43.421 1.00 25.73 108 VAL C O 1
ATOM 5549 N N . ARG C 1 143 ? 45.869 -42.386 43.970 1.00 25.00 109 ARG C N 1
ATOM 5550 C CA . ARG C 1 143 ? 44.618 -42.664 43.281 1.00 24.67 109 ARG C CA 1
ATOM 5551 C C . ARG C 1 143 ? 43.490 -42.852 44.288 1.00 23.94 109 ARG C C 1
ATOM 5552 O O . ARG C 1 143 ? 43.600 -43.658 45.206 1.00 23.61 109 ARG C O 1
ATOM 5560 N N . ASN C 1 144 ? 42.424 -42.075 44.129 1.00 22.99 110 ASN C N 1
ATOM 5561 C CA . ASN C 1 144 ? 41.244 -42.207 44.972 1.00 22.25 110 ASN C CA 1
ATOM 5562 C C . ASN C 1 144 ? 40.303 -43.167 44.259 1.00 21.81 110 ASN C C 1
ATOM 5563 O O . ASN C 1 144 ? 39.722 -42.822 43.232 1.00 21.46 110 ASN C O 1
ATOM 5568 N N . VAL C 1 145 ? 40.178 -44.381 44.790 1.00 21.26 111 VAL C N 1
ATOM 5569 C CA . VAL C 1 145 ? 39.549 -45.476 44.049 1.00 21.02 111 VAL C CA 1
ATOM 5570 C C . VAL C 1 145 ? 38.406 -46.128 44.826 1.00 20.73 111 VAL C C 1
ATOM 5571 O O . VAL C 1 145 ? 38.479 -46.273 46.043 1.00 20.71 111 VAL C O 1
ATOM 5575 N N . LEU C 1 146 ? 37.351 -46.495 44.103 1.00 20.44 112 LEU C N 1
ATOM 5576 C CA . LEU C 1 146 ? 36.241 -47.250 44.658 1.00 20.35 112 LEU C CA 1
ATOM 5577 C C . LEU C 1 146 ? 36.332 -48.675 44.126 1.00 20.47 112 LEU C C 1
ATOM 5578 O O . LEU C 1 146 ? 36.180 -48.911 42.923 1.00 20.30 112 LEU C O 1
ATOM 5583 N N . LEU C 1 147 ? 36.600 -49.611 45.033 1.00 20.80 113 LEU C N 1
ATOM 5584 C CA . LEU C 1 147 ? 36.670 -51.030 44.705 1.00 20.92 113 LEU C CA 1
ATOM 5585 C C . LEU C 1 147 ? 35.326 -51.721 44.893 1.00 21.21 113 LEU C C 1
ATOM 5586 O O . LEU C 1 147 ? 34.636 -51.493 45.890 1.00 20.73 113 LEU C O 1
ATOM 5591 N N . TYR C 1 148 ? 34.962 -52.564 43.928 1.00 21.22 114 TYR C N 1
ATOM 5592 C CA . TYR C 1 148 ? 33.877 -53.508 44.117 1.00 21.67 114 TYR C CA 1
ATOM 5593 C C . TYR C 1 148 ? 34.498 -54.898 44.218 1.00 21.90 114 TYR C C 1
ATOM 5594 O O . TYR C 1 148 ? 35.104 -55.389 43.265 1.00 21.76 114 TYR C O 1
ATOM 5603 N N . ILE C 1 149 ? 34.350 -55.509 45.387 1.00 22.26 115 ILE C N 1
ATOM 5604 C CA . ILE C 1 149 ? 34.928 -56.816 45.667 1.00 22.76 115 ILE C CA 1
ATOM 5605 C C . ILE C 1 149 ? 33.787 -57.803 45.888 1.00 23.38 115 ILE C C 1
ATOM 5606 O O . ILE C 1 149 ? 32.929 -57.584 46.746 1.00 23.70 115 ILE C O 1
ATOM 5611 N N . ASP C 1 150 ? 33.764 -58.879 45.108 1.00 23.86 116 ASP C N 1
ATOM 5612 C CA . ASP C 1 150 ? 32.687 -59.860 45.244 1.00 24.69 116 ASP C CA 1
ATOM 5613 C C . ASP C 1 150 ? 32.951 -60.866 46.372 1.00 25.04 116 ASP C C 1
ATOM 5614 O O . ASP C 1 150 ? 33.985 -60.798 47.042 1.00 24.64 116 ASP C O 1
ATOM 5619 N N . HIS C 1 151 ? 32.010 -61.785 46.581 1.00 25.43 117 HIS C N 1
ATOM 5620 C CA . HIS C 1 151 ? 32.094 -62.766 47.670 1.00 26.14 117 HIS C CA 1
ATOM 5621 C C . HIS C 1 151 ? 33.252 -63.764 47.545 1.00 26.27 117 HIS C C 1
ATOM 5622 O O . HIS C 1 151 ? 33.579 -64.467 48.511 1.00 26.24 117 HIS C O 1
ATOM 5629 N N . GLU C 1 152 ? 33.855 -63.833 46.361 1.00 26.18 118 GLU C N 1
ATOM 5630 C CA . GLU C 1 152 ? 35.055 -64.642 46.142 1.00 26.82 118 GLU C CA 1
ATOM 5631 C C . GLU C 1 152 ? 36.323 -63.849 46.470 1.00 26.30 118 GLU C C 1
ATOM 5632 O O . GLU C 1 152 ? 37.437 -64.357 46.318 1.00 26.29 118 GLU C O 1
ATOM 5638 N N . GLY C 1 153 ? 36.150 -62.606 46.914 1.00 25.73 119 GLY C N 1
ATOM 5639 C CA . GLY C 1 153 ? 37.275 -61.716 47.193 1.00 25.34 119 GLY C CA 1
ATOM 5640 C C . GLY C 1 153 ? 37.951 -61.191 45.941 1.00 25.14 119 GLY C C 1
ATOM 5641 O O . GLY C 1 153 ? 39.091 -60.720 45.988 1.00 25.38 119 GLY C O 1
ATOM 5642 N N . LYS C 1 154 ? 37.256 -61.268 44.811 1.00 24.79 120 LYS C N 1
ATOM 5643 C CA . LYS C 1 154 ? 37.815 -60.798 43.551 1.00 24.45 120 LYS C CA 1
ATOM 5644 C C . LYS C 1 154 ? 37.410 -59.351 43.321 1.00 24.11 120 LYS C C 1
ATOM 5645 O O . LYS C 1 154 ? 36.246 -58.997 43.492 1.00 23.63 120 LYS C O 1
ATOM 5648 N N . ILE C 1 155 ? 38.377 -58.523 42.941 1.00 24.09 121 ILE C N 1
ATOM 5649 C CA . ILE C 1 155 ? 38.093 -57.130 42.596 1.00 24.39 121 ILE C CA 1
ATOM 5650 C C . ILE C 1 155 ? 37.472 -57.080 41.201 1.00 24.31 121 ILE C C 1
ATOM 5651 O O . ILE C 1 155 ? 38.134 -57.373 40.209 1.00 24.55 121 ILE C O 1
ATOM 5656 N N . LEU C 1 156 ? 36.191 -56.733 41.138 1.00 24.49 122 LEU C N 1
ATOM 5657 C CA . LEU C 1 156 ? 35.476 -56.657 39.865 1.00 24.69 122 LEU C CA 1
ATOM 5658 C C . LEU C 1 156 ? 35.601 -55.289 39.195 1.00 24.75 122 LEU C C 1
ATOM 5659 O O . LEU C 1 156 ? 35.471 -55.178 37.977 1.00 24.67 122 LEU C O 1
ATOM 5664 N N . GLN C 1 157 ? 35.852 -54.254 39.990 1.00 24.77 123 GLN C N 1
ATOM 5665 C CA . GLN C 1 157 ? 35.981 -52.895 39.465 1.00 24.86 123 GLN C CA 1
ATOM 5666 C C . GLN C 1 157 ? 36.894 -52.051 40.342 1.00 24.62 123 GLN C C 1
ATOM 5667 O O . GLN C 1 157 ? 36.883 -52.193 41.569 1.00 24.60 123 GLN C O 1
ATOM 5673 N N . GLU C 1 158 ? 37.689 -51.199 39.694 1.00 24.31 124 GLU C N 1
ATOM 5674 C CA . GLU C 1 158 ? 38.502 -50.185 40.363 1.00 24.32 124 GLU C CA 1
ATOM 5675 C C . GLU C 1 158 ? 38.173 -48.831 39.748 1.00 23.76 124 GLU C C 1
ATOM 5676 O O . GLU C 1 158 ? 38.803 -48.422 38.770 1.00 23.67 124 GLU C O 1
ATOM 5682 N N . TYR C 1 159 ? 37.177 -48.149 40.301 1.00 22.84 125 TYR C N 1
ATOM 5683 C CA . TYR C 1 159 ? 36.795 -46.840 39.778 1.00 22.30 125 TYR C CA 1
ATOM 5684 C C . TYR C 1 159 ? 37.674 -45.739 40.363 1.00 21.94 125 TYR C C 1
ATOM 5685 O O . TYR C 1 159 ? 37.695 -45.536 41.582 1.00 21.30 125 TYR C O 1
ATOM 5694 N N . GLN C 1 160 ? 38.377 -45.024 39.484 1.00 21.83 126 GLN C N 1
ATOM 5695 C CA . GLN C 1 160 ? 39.220 -43.905 39.891 1.00 21.98 126 GLN C CA 1
ATOM 5696 C C . GLN C 1 160 ? 38.469 -42.571 39.778 1.00 21.63 126 GLN C C 1
ATOM 5697 O O . GLN C 1 160 ? 37.978 -42.216 38.704 1.00 21.59 126 GLN C O 1
ATOM 5703 N N . LYS C 1 161 ? 38.393 -41.850 40.897 1.00 21.51 127 LYS C N 1
ATOM 5704 C CA . LYS C 1 161 ? 37.618 -40.606 41.018 1.00 21.48 127 LYS C CA 1
ATOM 5705 C C . LYS C 1 161 ? 37.871 -39.629 39.868 1.00 21.55 127 LYS C C 1
ATOM 5706 O O . LYS C 1 161 ? 39.017 -39.256 39.591 1.00 21.28 127 LYS C O 1
ATOM 5712 N N . LEU C 1 162 ? 36.789 -39.220 39.205 1.00 21.66 128 LEU C N 1
ATOM 5713 C CA . LEU C 1 162 ? 36.879 -38.349 38.035 1.00 21.98 128 LEU C CA 1
ATOM 5714 C C . LEU C 1 162 ? 36.931 -36.860 38.357 1.00 22.57 128 LEU C C 1
ATOM 5715 O O . LEU C 1 162 ? 37.653 -36.118 37.687 1.00 22.15 128 LEU C O 1
ATOM 5720 N N . HIS C 1 163 ? 36.154 -36.424 39.348 1.00 22.45 129 HIS C N 1
ATOM 5721 C CA . HIS C 1 163 ? 36.082 -35.000 39.699 1.00 23.63 129 HIS C CA 1
ATOM 5722 C C . HIS C 1 163 ? 36.746 -34.747 41.054 1.00 24.47 129 HIS C C 1
ATOM 5723 O O . HIS C 1 163 ? 36.275 -35.249 42.071 1.00 24.74 129 HIS C O 1
ATOM 5730 N N . LEU C 1 164 ? 37.818 -33.955 41.073 1.00 25.93 130 LEU C N 1
ATOM 5731 C CA . LEU C 1 164 ? 38.605 -33.773 42.302 1.00 27.47 130 LEU C CA 1
ATOM 5732 C C . LEU C 1 164 ? 38.230 -32.549 43.124 1.00 28.79 130 LEU C C 1
ATOM 5733 O O . LEU C 1 164 ? 38.034 -31.465 42.580 1.00 28.90 130 LEU C O 1
ATOM 5738 N N . PHE C 1 165 ? 38.162 -32.735 44.441 1.00 30.52 131 PHE C N 1
ATOM 5739 C CA . PHE C 1 165 ? 37.645 -31.721 45.363 1.00 32.29 131 PHE C CA 1
ATOM 5740 C C . PHE C 1 165 ? 38.629 -30.566 45.594 1.00 33.28 131 PHE C C 1
ATOM 5741 O O . PHE C 1 165 ? 39.402 -30.571 46.561 1.00 33.49 131 PHE C O 1
ATOM 5749 N N . ASP C 1 166 ? 38.599 -29.589 44.687 1.00 34.30 132 ASP C N 1
ATOM 5750 C CA . ASP C 1 166 ? 39.408 -28.372 44.807 1.00 35.37 132 ASP C CA 1
ATOM 5751 C C . ASP C 1 166 ? 38.509 -27.179 45.127 1.00 36.21 132 ASP C C 1
ATOM 5752 O O . ASP C 1 166 ? 38.040 -26.476 44.224 1.00 36.31 132 ASP C O 1
ATOM 5757 N N . VAL C 1 167 ? 38.278 -26.955 46.419 1.00 37.27 133 VAL C N 1
ATOM 5758 C CA . VAL C 1 167 ? 37.251 -26.018 46.882 1.00 38.48 133 VAL C CA 1
ATOM 5759 C C . VAL C 1 167 ? 37.702 -25.212 48.105 1.00 39.48 133 VAL C C 1
ATOM 5760 O O . VAL C 1 167 ? 38.302 -25.763 49.034 1.00 39.31 133 VAL C O 1
ATOM 5764 N N . ASP C 1 168 ? 37.419 -23.908 48.077 1.00 40.76 134 ASP C N 1
ATOM 5765 C CA . ASP C 1 168 ? 37.465 -23.062 49.268 1.00 42.22 134 ASP C CA 1
ATOM 5766 C C . ASP C 1 168 ? 36.159 -23.304 50.022 1.00 42.98 134 ASP C C 1
ATOM 5767 O O . ASP C 1 168 ? 35.134 -22.682 49.717 1.00 43.29 134 ASP C O 1
ATOM 5772 N N . VAL C 1 169 ? 36.193 -24.224 50.985 1.00 43.81 135 VAL C N 1
ATOM 5773 C CA . VAL C 1 169 ? 35.003 -24.588 51.753 1.00 44.59 135 VAL C CA 1
ATOM 5774 C C . VAL C 1 169 ? 34.471 -23.383 52.529 1.00 45.19 135 VAL C C 1
ATOM 5775 O O . VAL C 1 169 ? 35.184 -22.811 53.360 1.00 45.14 135 VAL C O 1
ATOM 5777 N N . PRO C 1 170 ? 33.221 -22.983 52.234 1.00 45.87 136 PRO C N 1
ATOM 5778 C CA . PRO C 1 170 ? 32.511 -21.823 52.772 1.00 46.44 136 PRO C CA 1
ATOM 5779 C C . PRO C 1 170 ? 32.467 -21.854 54.300 1.00 46.86 136 PRO C C 1
ATOM 5780 O O . PRO C 1 170 ? 31.723 -22.647 54.879 1.00 47.01 136 PRO C O 1
ATOM 5782 N N . ASN C 1 171 ? 33.273 -21.000 54.933 1.00 47.18 137 ASN C N 1
ATOM 5783 C CA . ASN C 1 171 ? 33.430 -20.978 56.393 1.00 47.40 137 ASN C CA 1
ATOM 5784 C C . ASN C 1 171 ? 33.829 -22.346 56.956 1.00 47.46 137 ASN C C 1
ATOM 5785 O O . ASN C 1 171 ? 34.167 -22.477 58.134 1.00 47.58 137 ASN C O 1
ATOM 5787 N N . PRO C 1 173 ? 38.062 -24.382 55.520 1.00 47.44 139 PRO C N 1
ATOM 5788 C CA . PRO C 1 173 ? 39.444 -24.445 55.044 1.00 47.32 139 PRO C CA 1
ATOM 5789 C C . PRO C 1 173 ? 39.533 -24.476 53.515 1.00 47.19 139 PRO C C 1
ATOM 5790 O O . PRO C 1 173 ? 38.552 -24.820 52.846 1.00 47.32 139 PRO C O 1
ATOM 5794 N N . ILE C 1 174 ? 40.701 -24.118 52.979 1.00 46.82 140 ILE C N 1
ATOM 5795 C CA . ILE C 1 174 ? 40.947 -24.161 51.539 1.00 46.35 140 ILE C CA 1
ATOM 5796 C C . ILE C 1 174 ? 41.536 -25.515 51.139 1.00 45.98 140 ILE C C 1
ATOM 5797 O O . ILE C 1 174 ? 42.716 -25.785 51.381 1.00 46.15 140 ILE C O 1
ATOM 5799 N N . LEU C 1 175 ? 40.704 -26.361 50.533 1.00 45.29 141 LEU C N 1
ATOM 5800 C CA . LEU C 1 175 ? 41.101 -27.718 50.154 1.00 44.58 141 LEU C CA 1
ATOM 5801 C C . LEU C 1 175 ? 41.469 -27.850 48.676 1.00 43.85 141 LEU C C 1
ATOM 5802 O O . LEU C 1 175 ? 40.823 -27.259 47.810 1.00 43.62 141 LEU C O 1
ATOM 5807 N N . LYS C 1 176 ? 42.517 -28.625 48.400 1.00 43.01 142 LYS C N 1
ATOM 5808 C CA . LYS C 1 176 ? 42.922 -28.921 47.028 1.00 42.23 142 LYS C CA 1
ATOM 5809 C C . LYS C 1 176 ? 43.342 -30.385 46.882 1.00 41.60 142 LYS C C 1
ATOM 5810 O O . LYS C 1 176 ? 44.519 -30.723 47.036 1.00 41.50 142 LYS C O 1
ATOM 5816 N N . GLU C 1 177 ? 42.367 -31.243 46.578 1.00 40.68 143 GLU C N 1
ATOM 5817 C CA . GLU C 1 177 ? 42.597 -32.686 46.444 1.00 39.82 143 GLU C CA 1
ATOM 5818 C C . GLU C 1 177 ? 43.583 -33.040 45.320 1.00 39.24 143 GLU C C 1
ATOM 5819 O O . GLU C 1 177 ? 44.307 -34.031 45.415 1.00 39.25 143 GLU C O 1
ATOM 5825 N N . SER C 1 178 ? 43.621 -32.222 44.272 1.00 38.48 144 SER C N 1
ATOM 5826 C CA . SER C 1 178 ? 44.511 -32.462 43.133 1.00 37.77 144 SER C CA 1
ATOM 5827 C C . SER C 1 178 ? 45.993 -32.229 43.451 1.00 37.26 144 SER C C 1
ATOM 5828 O O . SER C 1 178 ? 46.852 -32.484 42.607 1.00 37.31 144 SER C O 1
ATOM 5831 N N . LYS C 1 179 ? 46.284 -31.733 44.652 1.00 36.65 145 LYS C N 1
ATOM 5832 C CA . LYS C 1 179 ? 47.664 -31.634 45.144 1.00 36.16 145 LYS C CA 1
ATOM 5833 C C . LYS C 1 179 ? 48.236 -32.998 45.528 1.00 35.81 145 LYS C C 1
ATOM 5834 O O . LYS C 1 179 ? 49.457 -33.183 45.554 1.00 36.02 145 LYS C O 1
ATOM 5837 N N . SER C 1 180 ? 47.354 -33.943 45.845 1.00 35.00 146 SER C N 1
ATOM 5838 C CA . SER C 1 180 ? 47.777 -35.287 46.237 1.00 34.25 146 SER C CA 1
ATOM 5839 C C . SER C 1 180 ? 47.201 -36.383 45.343 1.00 33.24 146 SER C C 1
ATOM 5840 O O . SER C 1 180 ? 47.758 -37.478 45.270 1.00 33.10 146 SER C O 1
ATOM 5843 N N . VAL C 1 181 ? 46.096 -36.080 44.664 1.00 32.16 147 VAL C N 1
ATOM 5844 C CA . VAL C 1 181 ? 45.308 -37.098 43.968 1.00 31.08 147 VAL C CA 1
ATOM 5845 C C . VAL C 1 181 ? 45.278 -36.883 42.451 1.00 30.40 147 VAL C C 1
ATOM 5846 O O . VAL C 1 181 ? 45.158 -35.753 41.983 1.00 30.28 147 VAL C O 1
ATOM 5850 N N . GLN C 1 182 ? 45.410 -37.975 41.697 1.00 29.56 148 GLN C N 1
ATOM 5851 C CA . GLN C 1 182 ? 45.313 -37.944 40.232 1.00 29.02 148 GLN C CA 1
ATOM 5852 C C . GLN C 1 182 ? 43.914 -38.335 39.741 1.00 28.54 148 GLN C C 1
ATOM 5853 O O . GLN C 1 182 ? 43.362 -39.342 40.185 1.00 28.17 148 GLN C O 1
ATOM 5859 N N . PRO C 1 183 ? 43.335 -37.538 38.822 1.00 28.13 149 PRO C N 1
ATOM 5860 C CA . PRO C 1 183 ? 41.981 -37.834 38.341 1.00 27.88 149 PRO C CA 1
ATOM 5861 C C . PRO C 1 183 ? 41.919 -39.075 37.455 1.00 27.55 149 PRO C C 1
ATOM 5862 O O . PRO C 1 183 ? 42.893 -39.389 36.761 1.00 27.72 149 PRO C O 1
ATOM 5866 N N . GLY C 1 184 ? 40.782 -39.768 37.490 1.00 26.99 150 GLY C N 1
ATOM 5867 C CA . GLY C 1 184 ? 40.569 -40.972 36.685 1.00 26.67 150 GLY C CA 1
ATOM 5868 C C . GLY C 1 184 ? 40.465 -40.699 35.191 1.00 26.41 150 GLY C C 1
ATOM 5869 O O . GLY C 1 184 ? 40.283 -39.555 34.777 1.00 26.02 150 GLY C O 1
ATOM 5870 N N . LYS C 1 185 ? 40.552 -41.763 34.397 1.00 26.08 151 LYS C N 1
ATOM 5871 C CA . LYS C 1 185 ? 40.583 -41.668 32.938 1.00 26.56 151 LYS C CA 1
ATOM 5872 C C . LYS C 1 185 ? 39.305 -42.183 32.280 1.00 26.32 151 LYS C C 1
ATOM 5873 O O . LYS C 1 185 ? 39.110 -42.005 31.076 1.00 26.64 151 LYS C O 1
ATOM 5876 N N . ALA C 1 186 ? 38.437 -42.831 33.053 1.00 26.00 152 ALA C N 1
ATOM 5877 C CA . ALA C 1 186 ? 37.304 -43.531 32.453 1.00 25.40 152 ALA C CA 1
ATOM 5878 C C . ALA C 1 186 ? 36.009 -43.496 33.259 1.00 24.90 152 ALA C C 1
ATOM 5879 O O . ALA C 1 186 ? 36.016 -43.437 34.495 1.00 24.56 152 ALA C O 1
ATOM 5881 N N . ILE C 1 187 ? 34.893 -43.523 32.539 1.00 24.47 153 ILE C N 1
ATOM 5882 C CA . ILE C 1 187 ? 33.587 -43.725 33.152 1.00 23.83 153 ILE C CA 1
ATOM 5883 C C . ILE C 1 187 ? 33.516 -45.188 33.612 1.00 24.03 153 ILE C C 1
ATOM 5884 O O . ILE C 1 187 ? 33.891 -46.085 32.855 1.00 23.90 153 ILE C O 1
ATOM 5889 N N . PRO C 1 188 ? 33.056 -45.433 34.856 1.00 24.09 154 PRO C N 1
ATOM 5890 C CA . PRO C 1 188 ? 32.981 -46.811 35.346 1.00 24.40 154 PRO C CA 1
ATOM 5891 C C . PRO C 1 188 ? 31.847 -47.590 34.686 1.00 24.82 154 PRO C C 1
ATOM 5892 O O . PRO C 1 188 ? 30.746 -47.055 34.509 1.00 24.64 154 PRO C O 1
ATOM 5896 N N . ASP C 1 189 ? 32.117 -48.844 34.328 1.00 25.18 155 ASP C N 1
ATOM 5897 C CA . ASP C 1 189 ? 31.078 -49.718 33.790 1.00 25.83 155 ASP C CA 1
ATOM 5898 C C . ASP C 1 189 ? 30.006 -49.978 34.840 1.00 25.58 155 ASP C C 1
ATOM 5899 O O . ASP C 1 189 ? 30.277 -49.922 36.048 1.00 25.63 155 ASP C O 1
ATOM 5904 N N . ILE C 1 190 ? 28.790 -50.247 34.378 1.00 25.17 156 ILE C N 1
ATOM 5905 C CA . ILE C 1 190 ? 27.717 -50.684 35.264 1.00 25.20 156 ILE C CA 1
ATOM 5906 C C . ILE C 1 190 ? 28.081 -52.068 35.799 1.00 25.19 156 ILE C C 1
ATOM 5907 O O . ILE C 1 190 ? 28.594 -52.906 35.060 1.00 25.01 156 ILE C O 1
ATOM 5912 N N . ILE C 1 191 ? 27.858 -52.280 37.092 1.00 25.18 157 ILE C N 1
ATOM 5913 C CA . ILE C 1 191 ? 28.105 -53.577 37.715 1.00 25.34 157 ILE C CA 1
ATOM 5914 C C . ILE C 1 191 ? 26.789 -54.328 37.898 1.00 25.56 157 ILE C C 1
ATOM 5915 O O . ILE C 1 191 ? 25.827 -53.792 38.450 1.00 25.02 157 ILE C O 1
ATOM 5920 N N . GLU C 1 192 ? 26.761 -55.572 37.427 1.00 26.30 158 GLU C N 1
ATOM 5921 C CA . GLU C 1 192 ? 25.624 -56.459 37.645 1.00 27.20 158 GLU C CA 1
ATOM 5922 C C . GLU C 1 192 ? 25.739 -57.053 39.049 1.00 27.10 158 GLU C C 1
ATOM 5923 O O . GLU C 1 192 ? 26.239 -58.173 39.234 1.00 27.23 158 GLU C O 1
ATOM 5929 N N . SER C 1 193 ? 25.292 -56.282 40.036 1.00 26.69 159 SER C N 1
ATOM 5930 C CA . SER C 1 193 ? 25.388 -56.668 41.442 1.00 26.78 159 SER C CA 1
ATOM 5931 C C . SER C 1 193 ? 24.218 -57.577 41.835 1.00 26.55 159 SER C C 1
ATOM 5932 O O . SER C 1 193 ? 23.255 -57.691 41.077 1.00 26.09 159 SER C O 1
ATOM 5935 N N . PRO C 1 194 ? 24.298 -58.225 43.018 1.00 26.86 160 PRO C N 1
ATOM 5936 C CA . PRO C 1 194 ? 23.169 -59.004 43.541 1.00 26.98 160 PRO C CA 1
ATOM 5937 C C . PRO C 1 194 ? 21.899 -58.176 43.730 1.00 27.27 160 PRO C C 1
ATOM 5938 O O . PRO C 1 194 ? 20.810 -58.738 43.752 1.00 27.36 160 PRO C O 1
ATOM 5942 N N . LEU C 1 195 ? 22.047 -56.856 43.862 1.00 27.46 161 LEU C N 1
ATOM 5943 C CA . LEU C 1 195 ? 20.916 -55.949 44.062 1.00 27.55 161 LEU C CA 1
ATOM 5944 C C . LEU C 1 195 ? 20.303 -55.471 42.751 1.00 27.25 161 LEU C C 1
ATOM 5945 O O . LEU C 1 195 ? 19.188 -54.944 42.736 1.00 27.75 161 LEU C O 1
ATOM 5950 N N . GLY C 1 196 ? 21.040 -55.643 41.659 1.00 26.91 162 GLY C N 1
ATOM 5951 C CA . GLY C 1 196 ? 20.663 -55.072 40.369 1.00 26.36 162 GLY C CA 1
ATOM 5952 C C . GLY C 1 196 ? 21.814 -54.292 39.753 1.00 25.69 162 GLY C C 1
ATOM 5953 O O . GLY C 1 196 ? 22.962 -54.411 40.183 1.00 25.47 162 GLY C O 1
ATOM 5954 N N . LYS C 1 197 ? 21.499 -53.483 38.748 1.00 25.25 163 LYS C N 1
ATOM 5955 C CA . LYS C 1 197 ? 22.514 -52.750 38.001 1.00 24.70 163 LYS C CA 1
ATOM 5956 C C . LYS C 1 197 ? 23.008 -51.539 38.799 1.00 24.02 163 LYS C C 1
ATOM 5957 O O . LYS C 1 197 ? 22.227 -50.662 39.165 1.00 23.70 163 LYS C O 1
ATOM 5963 N N . LEU C 1 198 ? 24.311 -51.516 39.065 1.00 23.12 164 LEU C N 1
ATOM 5964 C CA . LEU C 1 198 ? 24.915 -50.526 39.953 1.00 22.36 164 LEU C CA 1
ATOM 5965 C C . LEU C 1 198 ? 25.867 -49.586 39.215 1.00 22.14 164 LEU C C 1
ATOM 5966 O O . LEU C 1 198 ? 26.753 -50.030 38.478 1.00 21.68 164 LEU C O 1
ATOM 5971 N N . GLY C 1 199 ? 25.657 -48.286 39.410 1.00 21.89 165 GLY C N 1
ATOM 5972 C CA . GLY C 1 199 ? 26.551 -47.259 38.894 1.00 22.04 165 GLY C CA 1
ATOM 5973 C C . GLY C 1 199 ? 27.292 -46.646 40.067 1.00 22.62 165 GLY C C 1
ATOM 5974 O O . GLY C 1 199 ? 26.685 -46.323 41.087 1.00 22.24 165 GLY C O 1
ATOM 5975 N N . SER C 1 200 ? 28.605 -46.491 39.921 1.00 22.64 166 SER C N 1
ATOM 5976 C CA . SER C 1 200 ? 29.458 -46.086 41.030 1.00 23.24 166 SER C CA 1
ATOM 5977 C C . SER C 1 200 ? 30.082 -44.713 40.831 1.00 22.91 166 SER C C 1
ATOM 5978 O O . SER C 1 200 ? 30.458 -44.340 39.713 1.00 22.83 166 SER C O 1
ATOM 5981 N N . ALA C 1 201 ? 30.181 -43.968 41.928 1.00 22.60 167 ALA C N 1
ATOM 5982 C CA . ALA C 1 201 ? 30.796 -42.645 41.921 1.00 22.41 167 ALA C CA 1
ATOM 5983 C C . ALA C 1 201 ? 31.386 -42.335 43.295 1.00 22.20 167 ALA C C 1
ATOM 5984 O O . ALA C 1 201 ? 31.062 -43.002 44.283 1.00 22.61 167 ALA C O 1
ATOM 5986 N N . ILE C 1 202 ? 32.256 -41.330 43.353 1.00 21.46 168 ILE C N 1
ATOM 5987 C CA . ILE C 1 202 ? 32.879 -40.930 44.609 1.00 20.74 168 ILE C CA 1
ATOM 5988 C C . ILE C 1 202 ? 32.645 -39.444 44.857 1.00 20.44 168 ILE C C 1
ATOM 5989 O O . ILE C 1 202 ? 33.102 -38.584 44.110 1.00 20.27 168 ILE C O 1
ATOM 5994 N N . CYS C 1 203 ? 32.112 -38.984 46.017 1.00 25.82 169 CYS C N 1
ATOM 5995 C CA . CYS C 1 203 ? 32.126 -37.714 46.768 1.00 27.37 169 CYS C CA 1
ATOM 5996 C C . CYS C 1 203 ? 31.736 -36.598 45.801 1.00 25.95 169 CYS C C 1
ATOM 5999 N N . TYR C 1 204 ? 32.697 -35.803 45.382 1.00 21.16 170 TYR C N 1
ATOM 6000 C CA . TYR C 1 204 ? 32.525 -34.620 44.511 1.00 20.79 170 TYR C CA 1
ATOM 6001 C C . TYR C 1 204 ? 31.767 -34.943 43.226 1.00 20.68 170 TYR C C 1
ATOM 6002 O O . TYR C 1 204 ? 31.091 -34.070 42.676 1.00 20.18 170 TYR C O 1
ATOM 6011 N N . ASP C 1 205 ? 32.042 -36.177 42.769 1.00 20.44 171 ASP C N 1
ATOM 6012 C CA . ASP C 1 205 ? 31.324 -36.671 41.581 1.00 20.57 171 ASP C CA 1
ATOM 6013 C C . ASP C 1 205 ? 29.821 -36.359 41.615 1.00 20.14 171 ASP C C 1
ATOM 6014 O O . ASP C 1 205 ? 29.216 -36.121 40.575 1.00 19.84 171 ASP C O 1
ATOM 6019 N N . ILE C 1 206 ? 29.225 -36.380 42.809 1.00 20.05 172 ILE C N 1
ATOM 6020 C CA . ILE C 1 206 ? 27.779 -36.186 42.972 1.00 20.10 172 ILE C CA 1
ATOM 6021 C C . ILE C 1 206 ? 27.292 -34.812 42.492 1.00 20.12 172 ILE C C 1
ATOM 6022 O O . ILE C 1 206 ? 26.107 -34.636 42.183 1.00 20.12 172 ILE C O 1
ATOM 6027 N N . ARG C 1 207 ? 28.212 -33.851 42.430 1.00 19.99 173 ARG C N 1
ATOM 6028 C CA . ARG C 1 207 ? 27.881 -32.470 42.073 1.00 20.17 173 ARG C CA 1
ATOM 6029 C C . ARG C 1 207 ? 27.795 -32.207 40.573 1.00 20.05 173 ARG C C 1
ATOM 6030 O O . ARG C 1 207 ? 27.429 -31.104 40.155 1.00 20.38 173 ARG C O 1
ATOM 6038 N N . PHE C 1 208 ? 28.136 -33.218 39.783 1.00 19.93 174 PHE C N 1
ATOM 6039 C CA . PHE C 1 208 ? 28.162 -33.129 38.330 1.00 19.88 174 PHE C CA 1
ATOM 6040 C C . PHE C 1 208 ? 27.077 -34.058 37.773 1.00 20.10 174 PHE C C 1
ATOM 6041 O O . PHE C 1 208 ? 27.330 -35.249 37.534 1.00 20.00 174 PHE C O 1
ATOM 6049 N N . PRO C 1 209 ? 25.858 -33.514 37.570 1.00 20.17 175 PRO C N 1
ATOM 6050 C CA . PRO C 1 209 ? 24.680 -34.306 37.219 1.00 20.28 175 PRO C CA 1
ATOM 6051 C C . PRO C 1 209 ? 24.852 -35.127 35.938 1.00 20.37 175 PRO C C 1
ATOM 6052 O O . PRO C 1 209 ? 24.279 -36.213 35.826 1.00 20.55 175 PRO C O 1
ATOM 6056 N N . GLU C 1 210 ? 25.651 -34.632 34.995 1.00 20.61 176 GLU C N 1
ATOM 6057 C CA . GLU C 1 210 ? 25.868 -35.350 33.736 1.00 20.70 176 GLU C CA 1
ATOM 6058 C C . GLU C 1 210 ? 26.422 -36.766 33.955 1.00 20.63 176 GLU C C 1
ATOM 6059 O O . GLU C 1 210 ? 26.124 -37.667 33.179 1.00 20.57 176 GLU C O 1
ATOM 6065 N N . PHE C 1 211 ? 27.212 -36.949 35.016 1.00 20.36 177 PHE C N 1
ATOM 6066 C CA . PHE C 1 211 ? 27.796 -38.251 35.363 1.00 20.55 177 PHE C CA 1
ATOM 6067 C C . PHE C 1 211 ? 26.684 -39.234 35.750 1.00 20.46 177 PHE C C 1
ATOM 6068 O O . PHE C 1 211 ? 26.576 -40.323 35.176 1.00 20.51 177 PHE C O 1
ATOM 6076 N N . SER C 1 212 ? 25.844 -38.828 36.700 1.00 20.36 178 SER C N 1
ATOM 6077 C CA . SER C 1 212 ? 24.710 -39.642 37.142 1.00 20.53 178 SER C CA 1
ATOM 6078 C C . SER C 1 212 ? 23.760 -39.962 35.989 1.00 20.27 178 SER C C 1
ATOM 6079 O O . SER C 1 212 ? 23.316 -41.097 35.849 1.00 19.85 178 SER C O 1
ATOM 6082 N N . LEU C 1 213 ? 23.461 -38.955 35.164 1.00 20.32 179 LEU C N 1
ATOM 6083 C CA . LEU C 1 213 ? 22.626 -39.158 33.977 1.00 20.40 179 LEU C CA 1
ATOM 6084 C C . LEU C 1 213 ? 23.225 -40.189 33.022 1.00 20.51 179 LEU C C 1
ATOM 6085 O O . LEU C 1 213 ? 22.496 -41.028 32.477 1.00 20.57 179 LEU C O 1
ATOM 6090 N N . LYS C 1 214 ? 24.544 -40.129 32.827 1.00 20.32 180 LYS C N 1
ATOM 6091 C CA . LYS C 1 214 ? 25.241 -41.091 31.965 1.00 20.56 180 LYS C CA 1
ATOM 6092 C C . LYS C 1 214 ? 25.133 -42.512 32.522 1.00 20.24 180 LYS C C 1
ATOM 6093 O O . LYS C 1 214 ? 24.874 -43.454 31.772 1.00 20.10 180 LYS C O 1
ATOM 6099 N N . LEU C 1 215 ? 25.309 -42.658 33.835 1.00 19.80 181 LEU C N 1
ATOM 6100 C CA . LEU C 1 215 ? 25.190 -43.971 34.469 1.00 19.55 181 LEU C CA 1
ATOM 6101 C C . LEU C 1 215 ? 23.793 -44.561 34.309 1.00 19.57 181 LEU C C 1
ATOM 6102 O O . LEU C 1 215 ? 23.655 -45.750 34.018 1.00 19.45 181 LEU C O 1
ATOM 6107 N N . ARG C 1 216 ? 22.761 -43.735 34.486 1.00 19.53 182 ARG C N 1
ATOM 6108 C CA . ARG C 1 216 ? 21.390 -44.181 34.200 1.00 19.81 182 ARG C CA 1
ATOM 6109 C C . ARG C 1 216 ? 21.207 -44.560 32.721 1.00 20.23 182 ARG C C 1
ATOM 6110 O O . ARG C 1 216 ? 20.576 -45.581 32.415 1.00 20.20 182 ARG C O 1
ATOM 6118 N N . SER C 1 217 ? 21.766 -43.755 31.816 1.00 20.72 183 SER C N 1
ATOM 6119 C CA . SER C 1 217 ? 21.730 -44.064 30.377 1.00 21.34 183 SER C CA 1
ATOM 6120 C C . SER C 1 217 ? 22.382 -45.416 30.075 1.00 21.87 183 SER C C 1
ATOM 6121 O O . SER C 1 217 ? 21.910 -46.160 29.216 1.00 21.74 183 SER C O 1
ATOM 6124 N N . MET C 1 218 ? 23.457 -45.725 30.799 1.00 22.01 184 MET C N 1
ATOM 6125 C CA . MET C 1 218 ? 24.177 -46.994 30.644 1.00 22.61 184 MET C CA 1
ATOM 6126 C C . MET C 1 218 ? 23.429 -48.171 31.266 1.00 22.39 184 MET C C 1
ATOM 6127 O O . MET C 1 218 ? 23.774 -49.330 31.022 1.00 22.65 184 MET C O 1
ATOM 6132 N N . GLY C 1 219 ? 22.419 -47.875 32.079 1.00 22.17 185 GLY C N 1
ATOM 6133 C CA . GLY C 1 219 ? 21.538 -48.906 32.613 1.00 22.38 185 GLY C CA 1
ATOM 6134 C C . GLY C 1 219 ? 21.434 -49.002 34.122 1.00 22.53 185 GLY C C 1
ATOM 6135 O O . GLY C 1 219 ? 20.863 -49.963 34.634 1.00 22.73 185 GLY C O 1
ATOM 6136 N N . ALA C 1 220 ? 21.960 -48.009 34.840 1.00 22.41 186 ALA C N 1
ATOM 6137 C CA . ALA C 1 220 ? 21.965 -48.049 36.307 1.00 22.41 186 ALA C CA 1
ATOM 6138 C C . ALA C 1 220 ? 20.552 -48.072 36.890 1.00 22.32 186 ALA C C 1
ATOM 6139 O O . ALA C 1 220 ? 19.653 -47.377 36.399 1.00 22.27 186 ALA C O 1
ATOM 6141 N N . GLU C 1 221 ? 20.371 -48.902 37.916 1.00 21.99 187 GLU C N 1
ATOM 6142 C CA . GLU C 1 221 ? 19.161 -48.922 38.737 1.00 21.97 187 GLU C CA 1
ATOM 6143 C C . GLU C 1 221 ? 19.496 -48.409 40.142 1.00 21.44 187 GLU C C 1
ATOM 6144 O O . GLU C 1 221 ? 18.622 -47.977 40.894 1.00 21.18 187 GLU C O 1
ATOM 6150 N N . ILE C 1 222 ? 20.780 -48.462 40.484 1.00 21.08 188 ILE C N 1
ATOM 6151 C CA . ILE C 1 222 ? 21.268 -48.075 41.808 1.00 20.65 188 ILE C CA 1
ATOM 6152 C C . ILE C 1 222 ? 22.534 -47.255 41.608 1.00 20.41 188 ILE C C 1
ATOM 6153 O O . ILE C 1 222 ? 23.418 -47.654 40.841 1.00 20.12 188 ILE C O 1
ATOM 6158 N N . LEU C 1 223 ? 22.604 -46.105 42.277 1.00 19.90 189 LEU C N 1
ATOM 6159 C CA . LEU C 1 223 ? 23.813 -45.292 42.296 1.00 19.84 189 LEU C CA 1
ATOM 6160 C C . LEU C 1 223 ? 24.386 -45.243 43.710 1.00 19.94 189 LEU C C 1
ATOM 6161 O O . LEU C 1 223 ? 23.636 -45.236 44.687 1.00 19.88 189 LEU C O 1
ATOM 6166 N N . CYS C 1 224 ? 25.712 -45.211 43.821 1.00 19.96 190 CYS C N 1
ATOM 6167 C CA . CYS C 1 224 ? 26.335 -45.018 45.125 1.00 20.63 190 CYS C CA 1
ATOM 6168 C C . CYS C 1 224 ? 27.319 -43.857 45.109 1.00 20.26 190 CYS C C 1
ATOM 6169 O O . CYS C 1 224 ? 28.038 -43.647 44.128 1.00 20.08 190 CYS C O 1
ATOM 6172 N N . PHE C 1 225 ? 27.330 -43.099 46.200 1.00 19.59 191 PHE C N 1
ATOM 6173 C CA . PHE C 1 225 ? 28.249 -41.983 46.349 1.00 19.88 191 PHE C CA 1
ATOM 6174 C C . PHE C 1 225 ? 28.999 -42.060 47.684 1.00 19.39 191 PHE C C 1
ATOM 6175 O O . PHE C 1 225 ? 28.762 -41.232 48.563 1.00 20.00 191 PHE C O 1
ATOM 6183 N N . PRO C 1 226 ? 29.898 -43.060 47.850 1.00 19.33 192 PRO C N 1
ATOM 6184 C CA . PRO C 1 226 ? 30.727 -43.088 49.062 1.00 19.26 192 PRO C CA 1
ATOM 6185 C C . PRO C 1 226 ? 31.502 -41.778 49.199 1.00 19.43 192 PRO C C 1
ATOM 6186 O O . PRO C 1 226 ? 32.097 -41.299 48.227 1.00 18.92 192 PRO C O 1
ATOM 6190 N N . SER C 1 227 ? 31.472 -41.200 50.393 1.00 20.10 193 SER C N 1
ATOM 6191 C CA . SER C 1 227 ? 31.867 -39.811 50.562 1.00 21.38 193 SER C CA 1
ATOM 6192 C C . SER C 1 227 ? 32.538 -39.523 51.888 1.00 22.03 193 SER C C 1
ATOM 6193 O O . SER C 1 227 ? 32.332 -40.230 52.874 1.00 22.01 193 SER C O 1
ATOM 6196 N N . ALA C 1 228 ? 33.339 -38.464 51.885 1.00 23.02 194 ALA C N 1
ATOM 6197 C CA . ALA C 1 228 ? 33.828 -37.828 53.093 1.00 23.81 194 ALA C CA 1
ATOM 6198 C C . ALA C 1 228 ? 33.448 -36.343 52.964 1.00 24.51 194 ALA C C 1
ATOM 6199 O O . ALA C 1 228 ? 34.242 -35.528 52.501 1.00 24.66 194 ALA C O 1
ATOM 6201 N N . PHE C 1 229 ? 32.208 -36.021 53.332 1.00 25.08 195 PHE C N 1
ATOM 6202 C CA . PHE C 1 229 ? 31.663 -34.665 53.190 1.00 25.86 195 PHE C CA 1
ATOM 6203 C C . PHE C 1 229 ? 32.036 -33.775 54.363 1.00 26.21 195 PHE C C 1
ATOM 6204 O O . PHE C 1 229 ? 32.052 -34.233 55.505 1.00 26.19 195 PHE C O 1
ATOM 6212 N N . THR C 1 230 ? 32.325 -32.505 54.083 1.00 26.87 196 THR C N 1
ATOM 6213 C CA . THR C 1 230 ? 32.556 -31.513 55.139 1.00 27.49 196 THR C CA 1
ATOM 6214 C C . THR C 1 230 ? 31.245 -31.192 55.855 1.00 27.67 196 THR C C 1
ATOM 6215 O O . THR C 1 230 ? 30.158 -31.414 55.313 1.00 27.53 196 THR C O 1
ATOM 6219 N N . ILE C 1 231 ? 31.357 -30.667 57.072 1.00 27.75 197 ILE C N 1
ATOM 6220 C CA . ILE C 1 231 ? 30.194 -30.248 57.855 1.00 27.85 197 ILE C CA 1
ATOM 6221 C C . ILE C 1 231 ? 29.402 -29.150 57.142 1.00 27.54 197 ILE C C 1
ATOM 6222 O O . ILE C 1 231 ? 28.181 -29.251 57.008 1.00 27.17 197 ILE C O 1
ATOM 6227 N N . LYS C 1 232 ? 30.104 -28.125 56.666 1.00 27.47 198 LYS C N 1
ATOM 6228 C CA . LYS C 1 232 ? 29.461 -26.966 56.040 1.00 27.71 198 LYS C CA 1
ATOM 6229 C C . LYS C 1 232 ? 28.652 -27.340 54.790 1.00 27.57 198 LYS C C 1
ATOM 6230 O O . LYS C 1 232 ? 27.459 -27.032 54.697 1.00 27.83 198 LYS C O 1
ATOM 6233 N N . THR C 1 233 ? 29.300 -28.013 53.844 1.00 27.12 199 THR C N 1
ATOM 6234 C CA . THR C 1 233 ? 28.637 -28.437 52.609 1.00 26.63 199 THR C CA 1
ATOM 6235 C C . THR C 1 233 ? 27.661 -29.586 52.863 1.00 26.20 199 THR C C 1
ATOM 6236 O O . THR C 1 233 ? 26.654 -29.713 52.168 1.00 25.90 199 THR C O 1
ATOM 6240 N N . GLY C 1 234 ? 27.963 -30.419 53.859 1.00 25.63 200 GLY C N 1
ATOM 6241 C CA . GLY C 1 234 ? 27.062 -31.504 54.260 1.00 25.10 200 GLY C CA 1
ATOM 6242 C C . GLY C 1 234 ? 25.728 -31.007 54.797 1.00 24.76 200 GLY C C 1
ATOM 6243 O O . GLY C 1 234 ? 24.667 -31.502 54.405 1.00 24.57 200 GLY C O 1
ATOM 6244 N N . GLU C 1 235 ? 25.783 -30.027 55.697 1.00 24.29 201 GLU C N 1
ATOM 6245 C CA . GLU C 1 235 ? 24.580 -29.421 56.274 1.00 24.15 201 GLU C CA 1
ATOM 6246 C C . GLU C 1 235 ? 23.716 -28.768 55.191 1.00 24.08 201 GLU C C 1
ATOM 6247 O O . GLU C 1 235 ? 22.485 -28.844 55.227 1.00 24.49 201 GLU C O 1
ATOM 6249 N N . ALA C 1 236 ? 24.376 -28.150 54.217 1.00 23.63 202 ALA C N 1
ATOM 6250 C CA . ALA C 1 236 ? 23.695 -27.441 53.142 1.00 23.13 202 ALA C CA 1
ATOM 6251 C C . ALA C 1 236 ? 23.164 -28.370 52.053 1.00 22.75 202 ALA C C 1
ATOM 6252 O O . ALA C 1 236 ? 22.021 -28.204 51.610 1.00 22.87 202 ALA C O 1
ATOM 6254 N N . HIS C 1 237 ? 23.983 -29.339 51.629 1.00 21.67 203 HIS C N 1
ATOM 6255 C CA . HIS C 1 237 ? 23.750 -30.026 50.348 1.00 21.35 203 HIS C CA 1
ATOM 6256 C C . HIS C 1 237 ? 23.680 -31.559 50.343 1.00 21.03 203 HIS C C 1
ATOM 6257 O O . HIS C 1 237 ? 23.220 -32.133 49.366 1.00 21.01 203 HIS C O 1
ATOM 6264 N N . TRP C 1 238 ? 24.145 -32.220 51.401 1.00 20.64 204 TRP C N 1
ATOM 6265 C CA . TRP C 1 238 ? 24.244 -33.692 51.386 1.00 20.75 204 TRP C CA 1
ATOM 6266 C C . TRP C 1 238 ? 22.912 -34.390 51.053 1.00 20.74 204 TRP C C 1
ATOM 6267 O O . TRP C 1 238 ? 22.818 -35.129 50.068 1.00 20.69 204 TRP C O 1
ATOM 6278 N N . GLU C 1 239 ? 21.890 -34.144 51.867 1.00 20.89 205 GLU C N 1
ATOM 6279 C CA . GLU C 1 239 ? 20.563 -34.717 51.631 1.00 21.10 205 GLU C CA 1
ATOM 6280 C C . GLU C 1 239 ? 19.953 -34.237 50.302 1.00 20.96 205 GLU C C 1
ATOM 6281 O O . GLU C 1 239 ? 19.351 -35.021 49.572 1.00 20.53 205 GLU C O 1
ATOM 6287 N N . LEU C 1 240 ? 20.139 -32.953 49.996 1.00 20.67 206 LEU C N 1
ATOM 6288 C CA . LEU C 1 240 ? 19.630 -32.345 48.769 1.00 20.67 206 LEU C CA 1
ATOM 6289 C C . LEU C 1 240 ? 20.178 -33.023 47.510 1.00 20.48 206 LEU C C 1
ATOM 6290 O O . LEU C 1 240 ? 19.412 -33.402 46.616 1.00 20.40 206 LEU C O 1
ATOM 6295 N N . LEU C 1 241 ? 21.499 -33.175 47.450 1.00 20.01 207 LEU C N 1
ATOM 6296 C CA . LEU C 1 241 ? 22.168 -33.779 46.294 1.00 19.96 207 LEU C CA 1
ATOM 6297 C C . LEU C 1 241 ? 21.819 -35.257 46.125 1.00 19.49 207 LEU C C 1
ATOM 6298 O O . LEU C 1 241 ? 21.652 -35.735 45.004 1.00 19.35 207 LEU C O 1
ATOM 6303 N N . GLY C 1 242 ? 21.712 -35.976 47.238 1.00 19.25 208 GLY C N 1
ATOM 6304 C CA . GLY C 1 242 ? 21.346 -37.393 47.188 1.00 19.07 208 GLY C CA 1
ATOM 6305 C C . GLY C 1 242 ? 19.944 -37.584 46.647 1.00 19.08 208 GLY C C 1
ATOM 6306 O O . GLY C 1 242 ? 19.724 -38.387 45.734 1.00 18.80 208 GLY C O 1
ATOM 6307 N N . ARG C 1 243 ? 18.997 -36.838 47.213 1.00 19.22 209 ARG C N 1
ATOM 6308 C CA . ARG C 1 243 ? 17.603 -36.911 46.788 1.00 19.62 209 ARG C CA 1
ATOM 6309 C C . ARG C 1 243 ? 17.430 -36.446 45.344 1.00 19.75 209 ARG C C 1
ATOM 6310 O O . ARG C 1 243 ? 16.651 -37.036 44.594 1.00 19.50 209 ARG C O 1
ATOM 6318 N N . ALA C 1 244 ? 18.151 -35.386 44.966 1.00 19.88 210 ALA C N 1
ATOM 6319 C CA . ALA C 1 244 ? 18.113 -34.868 43.598 1.00 20.27 210 ALA C CA 1
ATOM 6320 C C . ALA C 1 244 ? 18.580 -35.908 42.591 1.00 20.42 210 ALA C C 1
ATOM 6321 O O . ALA C 1 244 ? 17.884 -36.166 41.612 1.00 20.85 210 ALA C O 1
ATOM 6323 N N . ARG C 1 245 ? 19.743 -36.511 42.835 1.00 20.35 211 ARG C N 1
ATOM 6324 C CA . ARG C 1 245 ? 20.252 -37.536 41.929 1.00 20.63 211 ARG C CA 1
ATOM 6325 C C . ARG C 1 245 ? 19.259 -38.690 41.804 1.00 20.48 211 ARG C C 1
ATOM 6326 O O . ARG C 1 245 ? 19.034 -39.199 40.706 1.00 20.51 211 ARG C O 1
ATOM 6334 N N . ALA C 1 246 ? 18.647 -39.077 42.922 1.00 20.27 212 ALA C N 1
ATOM 6335 C CA . ALA C 1 246 ? 17.674 -40.172 42.923 1.00 20.41 212 ALA C CA 1
ATOM 6336 C C . ALA C 1 246 ? 16.477 -39.832 42.038 1.00 20.40 212 ALA C C 1
ATOM 6337 O O . ALA C 1 246 ? 16.059 -40.645 41.210 1.00 20.42 212 ALA C O 1
ATOM 6339 N N . VAL C 1 247 ? 15.947 -38.622 42.214 1.00 20.50 213 VAL C N 1
ATOM 6340 C CA . VAL C 1 247 ? 14.789 -38.144 41.449 1.00 20.73 213 VAL C CA 1
ATOM 6341 C C . VAL C 1 247 ? 15.144 -37.908 39.970 1.00 20.80 213 VAL C C 1
ATOM 6342 O O . VAL C 1 247 ? 14.373 -38.289 39.086 1.00 21.00 213 VAL C O 1
ATOM 6346 N N . ASP C 1 248 ? 16.313 -37.311 39.714 1.00 20.87 214 ASP C N 1
ATOM 6347 C CA . ASP C 1 248 ? 16.804 -37.063 38.345 1.00 21.00 214 ASP C CA 1
ATOM 6348 C C . ASP C 1 248 ? 16.918 -38.351 37.533 1.00 20.46 214 ASP C C 1
ATOM 6349 O O . ASP C 1 248 ? 16.591 -38.377 36.342 1.00 20.44 214 ASP C O 1
ATOM 6354 N N . THR C 1 249 ? 17.411 -39.405 38.177 1.00 20.05 215 THR C N 1
ATOM 6355 C CA . THR C 1 249 ? 17.799 -40.630 37.468 1.00 19.94 215 THR C CA 1
ATOM 6356 C C . THR C 1 249 ? 16.824 -41.782 37.667 1.00 19.68 215 THR C C 1
ATOM 6357 O O . THR C 1 249 ? 16.937 -42.807 36.994 1.00 19.67 215 THR C O 1
ATOM 6361 N N . GLN C 1 250 ? 15.873 -41.607 38.584 1.00 19.78 216 GLN C N 1
ATOM 6362 C CA . GLN C 1 250 ? 14.917 -42.666 38.957 1.00 19.79 216 GLN C CA 1
ATOM 6363 C C . GLN C 1 250 ? 15.669 -43.926 39.368 1.00 19.88 216 GLN C C 1
ATOM 6364 O O . GLN C 1 250 ? 15.403 -45.026 38.874 1.00 19.92 216 GLN C O 1
ATOM 6370 N N . CYS C 1 251 ? 16.620 -43.731 40.276 1.00 19.91 217 CYS C N 1
ATOM 6371 C CA . CYS C 1 251 ? 17.474 -44.789 40.791 1.00 20.18 217 CYS C CA 1
ATOM 6372 C C . CYS C 1 251 ? 17.425 -44.757 42.304 1.00 20.05 217 CYS C C 1
ATOM 6373 O O . CYS C 1 251 ? 17.221 -43.696 42.909 1.00 19.96 217 CYS C O 1
ATOM 6376 N N . TYR C 1 252 ? 17.618 -45.918 42.920 1.00 20.00 218 TYR C N 1
ATOM 6377 C CA . TYR C 1 252 ? 17.939 -45.953 44.336 1.00 19.84 218 TYR C CA 1
ATOM 6378 C C . TYR C 1 252 ? 19.303 -45.302 44.471 1.00 19.49 218 TYR C C 1
ATOM 6379 O O . TYR C 1 252 ? 20.164 -45.498 43.615 1.00 19.08 218 TYR C O 1
ATOM 6388 N N . VAL C 1 253 ? 19.481 -44.506 45.521 1.00 19.11 219 VAL C N 1
ATOM 6389 C CA . VAL C 1 253 ? 20.758 -43.849 45.773 1.00 19.24 219 VAL C CA 1
ATOM 6390 C C . VAL C 1 253 ? 21.256 -44.210 47.162 1.00 19.17 219 VAL C C 1
ATOM 6391 O O . VAL C 1 253 ? 20.517 -44.088 48.152 1.00 19.19 219 VAL C O 1
ATOM 6395 N N . LEU C 1 254 ? 22.504 -44.672 47.208 1.00 18.94 220 LEU C N 1
ATOM 6396 C CA . LEU C 1 254 ? 23.159 -45.081 48.444 1.00 19.47 220 LEU C CA 1
ATOM 6397 C C . LEU C 1 254 ? 24.244 -44.085 48.784 1.00 19.60 220 LEU C C 1
ATOM 6398 O O . LEU C 1 254 ? 25.088 -43.752 47.942 1.00 19.77 220 LEU C O 1
ATOM 6403 N N . MET C 1 255 ? 24.227 -43.631 50.030 1.00 19.88 221 MET C N 1
ATOM 6404 C CA A MET C 1 255 ? 25.126 -42.572 50.464 0.50 20.24 221 MET C CA 1
ATOM 6405 C CA B MET C 1 255 ? 25.102 -42.552 50.475 0.50 20.22 221 MET C CA 1
ATOM 6406 C C . MET C 1 255 ? 25.885 -42.963 51.726 1.00 20.16 221 MET C C 1
ATOM 6407 O O . MET C 1 255 ? 25.486 -42.617 52.834 1.00 20.18 221 MET C O 1
ATOM 6416 N N . PRO C 1 256 ? 26.994 -43.716 51.556 1.00 20.38 222 PRO C N 1
ATOM 6417 C CA . PRO C 1 256 ? 27.839 -44.045 52.706 1.00 20.46 222 PRO C CA 1
ATOM 6418 C C . PRO C 1 256 ? 28.787 -42.889 53.002 1.00 20.54 222 PRO C C 1
ATOM 6419 O O . PRO C 1 256 ? 29.526 -42.448 52.120 1.00 20.73 222 PRO C O 1
ATOM 6423 N N . GLY C 1 257 ? 28.761 -42.394 54.232 1.00 20.56 223 GLY C N 1
ATOM 6424 C CA . GLY C 1 257 ? 29.571 -41.233 54.582 1.00 20.80 223 GLY C CA 1
ATOM 6425 C C . GLY C 1 257 ? 30.493 -41.444 55.768 1.00 21.03 223 GLY C C 1
ATOM 6426 O O . GLY C 1 257 ? 30.171 -42.187 56.696 1.00 21.28 223 GLY C O 1
ATOM 6427 N N . GLN C 1 258 ? 31.655 -40.799 55.724 1.00 21.17 224 GLN C N 1
ATOM 6428 C CA . GLN C 1 258 ? 32.474 -40.613 56.923 1.00 21.64 224 GLN C CA 1
ATOM 6429 C C . GLN C 1 258 ? 31.684 -39.760 57.912 1.00 21.96 224 GLN C C 1
ATOM 6430 O O . GLN C 1 258 ? 30.870 -38.931 57.503 1.00 22.14 224 GLN C O 1
ATOM 6436 N N . VAL C 1 259 ? 31.939 -39.940 59.202 1.00 22.01 225 VAL C N 1
ATOM 6437 C CA . VAL C 1 259 ? 31.248 -39.165 60.230 1.00 22.72 225 VAL C CA 1
ATOM 6438 C C . VAL C 1 259 ? 32.182 -38.743 61.359 1.00 23.15 225 VAL C C 1
ATOM 6439 O O . VAL C 1 259 ? 33.156 -39.434 61.651 1.00 23.27 225 VAL C O 1
ATOM 6443 N N . GLY C 1 260 ? 31.866 -37.611 61.984 1.00 23.64 226 GLY C N 1
ATOM 6444 C CA . GLY C 1 260 ? 32.486 -37.212 63.250 1.00 24.19 226 GLY C CA 1
ATOM 6445 C C . GLY C 1 260 ? 33.846 -36.566 63.119 1.00 24.56 226 GLY C C 1
ATOM 6446 O O . GLY C 1 260 ? 34.286 -36.239 62.011 1.00 24.34 226 GLY C O 1
ATOM 6447 N N . MET C 1 261 ? 34.507 -36.381 64.261 1.00 24.87 227 MET C N 1
ATOM 6448 C CA . MET C 1 261 ? 35.841 -35.798 64.299 1.00 25.68 227 MET C CA 1
ATOM 6449 C C . MET C 1 261 ? 36.896 -36.885 64.140 1.00 25.73 227 MET C C 1
ATOM 6450 O O . MET C 1 261 ? 36.916 -37.863 64.890 1.00 25.92 227 MET C O 1
ATOM 6455 N N . HIS C 1 262 ? 37.763 -36.706 63.150 1.00 25.76 228 HIS C N 1
ATOM 6456 C CA . HIS C 1 262 ? 38.842 -37.642 62.894 1.00 26.04 228 HIS C CA 1
ATOM 6457 C C . HIS C 1 262 ? 40.100 -37.210 63.631 1.00 26.30 228 HIS C C 1
ATOM 6458 O O . HIS C 1 262 ? 40.352 -36.014 63.817 1.00 26.02 228 HIS C O 1
ATOM 6465 N N . ASP C 1 263 ? 40.875 -38.197 64.062 1.00 26.69 229 ASP C N 1
ATOM 6466 C CA . ASP C 1 263 ? 42.201 -37.956 64.605 1.00 27.29 229 ASP C CA 1
ATOM 6467 C C . ASP C 1 263 ? 43.188 -38.595 63.640 1.00 27.16 229 ASP C C 1
ATOM 6468 O O . ASP C 1 263 ? 43.295 -39.819 63.562 1.00 27.38 229 ASP C O 1
ATOM 6473 N N . LEU C 1 264 ? 43.896 -37.755 62.897 1.00 27.11 230 LEU C N 1
ATOM 6474 C CA . LEU C 1 264 ? 44.776 -38.227 61.830 1.00 27.35 230 LEU C CA 1
ATOM 6475 C C . LEU C 1 264 ? 46.246 -38.243 62.245 1.00 27.76 230 LEU C C 1
ATOM 6476 O O . LEU C 1 264 ? 47.142 -38.310 61.399 1.00 27.46 230 LEU C O 1
ATOM 6481 N N . SER C 1 265 ? 46.489 -38.206 63.554 1.00 28.67 231 SER C N 1
ATOM 6482 C CA . SER C 1 265 ? 47.856 -38.212 64.074 1.00 29.61 231 SER C CA 1
ATOM 6483 C C . SER C 1 265 ? 48.555 -39.537 63.753 1.00 30.05 231 SER C C 1
ATOM 6484 O O . SER C 1 265 ? 47.920 -40.595 63.684 1.00 29.68 231 SER C O 1
ATOM 6487 N N . ASP C 1 266 ? 49.863 -39.453 63.537 1.00 30.80 232 ASP C N 1
ATOM 6488 C CA . ASP C 1 266 ? 50.670 -40.577 63.076 1.00 31.60 232 ASP C CA 1
ATOM 6489 C C . ASP C 1 266 ? 52.093 -40.317 63.562 1.00 32.41 232 ASP C C 1
ATOM 6490 O O . ASP C 1 266 ? 52.921 -39.797 62.808 1.00 32.65 232 ASP C O 1
ATOM 6495 N N . PRO C 1 267 ? 52.377 -40.656 64.835 1.00 33.26 233 PRO C N 1
ATOM 6496 C CA . PRO C 1 267 ? 53.690 -40.376 65.431 1.00 33.90 233 PRO C CA 1
ATOM 6497 C C . PRO C 1 267 ? 54.853 -40.843 64.552 1.00 34.61 233 PRO C C 1
ATOM 6498 O O . PRO C 1 267 ? 55.811 -40.093 64.347 1.00 34.62 233 PRO C O 1
ATOM 6502 N N . GLU C 1 268 ? 54.748 -42.058 64.020 1.00 35.43 234 GLU C N 1
ATOM 6503 C CA . GLU C 1 268 ? 55.810 -42.652 63.205 1.00 36.29 234 GLU C CA 1
ATOM 6504 C C . GLU C 1 268 ? 56.126 -41.879 61.923 1.00 36.25 234 GLU C C 1
ATOM 6505 O O . GLU C 1 268 ? 57.297 -41.678 61.601 1.00 36.39 234 GLU C O 1
ATOM 6511 N N . TRP C 1 269 ? 55.093 -41.445 61.202 1.00 36.27 235 TRP C N 1
ATOM 6512 C CA . TRP C 1 269 ? 55.283 -40.555 60.054 1.00 36.33 235 TRP C CA 1
ATOM 6513 C C . TRP C 1 269 ? 55.790 -39.172 60.470 1.00 36.81 235 TRP C C 1
ATOM 6514 O O . TRP C 1 269 ? 56.664 -38.599 59.809 1.00 36.74 235 TRP C O 1
ATOM 6525 N N . GLU C 1 270 ? 55.228 -38.643 61.556 1.00 37.42 236 GLU C N 1
ATOM 6526 C CA . GLU C 1 270 ? 55.591 -37.318 62.069 1.00 38.32 236 GLU C CA 1
ATOM 6527 C C . GLU C 1 270 ? 57.062 -37.244 62.489 1.00 39.15 236 GLU C C 1
ATOM 6528 O O . GLU C 1 270 ? 57.732 -36.233 62.254 1.00 39.13 236 GLU C O 1
ATOM 6534 N N . LYS C 1 271 ? 57.548 -38.321 63.102 1.00 40.19 237 LYS C N 1
ATOM 6535 C CA . LYS C 1 271 ? 58.949 -38.440 63.493 1.00 41.40 237 LYS C CA 1
ATOM 6536 C C . LYS C 1 271 ? 59.865 -38.580 62.276 1.00 42.14 237 LYS C C 1
ATOM 6537 O O . LYS C 1 271 ? 60.840 -37.836 62.140 1.00 42.54 237 LYS C O 1
ATOM 6539 N N . GLN C 1 272 ? 59.536 -39.521 61.393 1.00 42.99 238 GLN C N 1
ATOM 6540 C CA . GLN C 1 272 ? 60.355 -39.819 60.214 1.00 43.96 238 GLN C CA 1
ATOM 6541 C C . GLN C 1 272 ? 60.511 -38.633 59.256 1.00 44.64 238 GLN C C 1
ATOM 6542 O O . GLN C 1 272 ? 61.567 -38.467 58.645 1.00 44.95 238 GLN C O 1
ATOM 6544 N N . SER C 1 273 ? 59.467 -37.815 59.132 1.00 45.41 239 SER C N 1
ATOM 6545 C CA . SER C 1 273 ? 59.514 -36.634 58.269 1.00 46.15 239 SER C CA 1
ATOM 6546 C C . SER C 1 273 ? 59.913 -35.366 59.031 1.00 46.69 239 SER C C 1
ATOM 6547 O O . SER C 1 273 ? 59.830 -34.259 58.490 1.00 46.76 239 SER C O 1
ATOM 6550 N N . HIS C 1 274 ? 60.343 -35.550 60.283 1.00 47.34 240 HIS C N 1
ATOM 6551 C CA . HIS C 1 274 ? 60.884 -34.484 61.148 1.00 47.94 240 HIS C CA 1
ATOM 6552 C C . HIS C 1 274 ? 59.963 -33.267 61.288 1.00 48.16 240 HIS C C 1
ATOM 6553 O O . HIS C 1 274 ? 60.380 -32.128 61.056 1.00 48.26 240 HIS C O 1
ATOM 6560 N N . MET C 1 275 ? 58.716 -33.520 61.680 1.00 48.36 241 MET C N 1
ATOM 6561 C CA . MET C 1 275 ? 57.705 -32.468 61.771 1.00 48.51 241 MET C CA 1
ATOM 6562 C C . MET C 1 275 ? 57.747 -31.720 63.091 1.00 48.32 241 MET C C 1
ATOM 6563 O O . MET C 1 275 ? 57.971 -32.315 64.145 1.00 48.42 241 MET C O 1
ATOM 6568 N N . SER C 1 276 ? 57.515 -30.413 63.021 1.00 48.12 242 SER C N 1
ATOM 6569 C CA . SER C 1 276 ? 57.200 -29.629 64.207 1.00 47.89 242 SER C CA 1
ATOM 6570 C C . SER C 1 276 ? 55.711 -29.813 64.497 1.00 47.68 242 SER C C 1
ATOM 6571 O O . SER C 1 276 ? 54.915 -30.031 63.578 1.00 47.70 242 SER C O 1
ATOM 6574 N N . ALA C 1 277 ? 55.339 -29.731 65.771 1.00 47.29 243 ALA C N 1
ATOM 6575 C CA . ALA C 1 277 ? 53.934 -29.832 66.169 1.00 46.90 243 ALA C CA 1
ATOM 6576 C C . ALA C 1 277 ? 53.084 -28.689 65.597 1.00 46.59 243 ALA C C 1
ATOM 6577 O O . ALA C 1 277 ? 51.864 -28.819 65.469 1.00 46.61 243 ALA C O 1
ATOM 6579 N N . LEU C 1 278 ? 53.743 -27.585 65.242 1.00 46.15 244 LEU C N 1
ATOM 6580 C CA . LEU C 1 278 ? 53.095 -26.412 64.641 1.00 45.85 244 LEU C CA 1
ATOM 6581 C C . LEU C 1 278 ? 52.575 -26.624 63.211 1.00 45.48 244 LEU C C 1
ATOM 6582 O O . LEU C 1 278 ? 51.715 -25.872 62.745 1.00 45.62 244 LEU C O 1
ATOM 6587 N N . GLU C 1 279 ? 53.103 -27.630 62.520 1.00 44.94 245 GLU C N 1
ATOM 6588 C CA . GLU C 1 279 ? 52.688 -27.929 61.147 1.00 44.43 245 GLU C CA 1
ATOM 6589 C C . GLU C 1 279 ? 51.801 -29.178 61.049 1.00 43.87 245 GLU C C 1
ATOM 6590 O O . GLU C 1 279 ? 51.458 -29.622 59.947 1.00 43.89 245 GLU C O 1
ATOM 6596 N N . LYS C 1 280 ? 51.426 -29.733 62.203 1.00 43.06 246 LYS C N 1
ATOM 6597 C CA . LYS C 1 280 ? 50.463 -30.834 62.265 1.00 42.17 246 LYS C CA 1
ATOM 6598 C C . LYS C 1 280 ? 49.075 -30.361 61.832 1.00 41.40 246 LYS C C 1
ATOM 6599 O O . LYS C 1 280 ? 48.648 -29.261 62.185 1.00 41.49 246 LYS C O 1
ATOM 6602 N N . SER C 1 281 ? 48.386 -31.195 61.058 1.00 40.49 247 SER C N 1
ATOM 6603 C CA . SER C 1 281 ? 47.022 -30.909 60.618 1.00 39.43 247 SER C CA 1
ATOM 6604 C C . SER C 1 281 ? 46.174 -32.174 60.728 1.00 38.52 247 SER C C 1
ATOM 6605 O O . SER C 1 281 ? 45.707 -32.715 59.724 1.00 38.32 247 SER C O 1
ATOM 6608 N N . SER C 1 282 ? 45.973 -32.629 61.962 1.00 37.33 248 SER C N 1
ATOM 6609 C CA . SER C 1 282 ? 45.394 -33.945 62.224 1.00 36.23 248 SER C CA 1
ATOM 6610 C C . SER C 1 282 ? 43.890 -33.939 62.520 1.00 35.34 248 SER C C 1
ATOM 6611 O O . SER C 1 282 ? 43.296 -35.000 62.732 1.00 35.11 248 SER C O 1
ATOM 6614 N N . ARG C 1 283 ? 43.280 -32.754 62.530 1.00 34.33 249 ARG C N 1
ATOM 6615 C CA . ARG C 1 283 ? 41.839 -32.639 62.760 1.00 33.47 249 ARG C CA 1
ATOM 6616 C C . ARG C 1 283 ? 41.065 -32.489 61.451 1.00 32.92 249 ARG C C 1
ATOM 6617 O O . ARG C 1 283 ? 41.376 -31.640 60.619 1.00 32.79 249 ARG C O 1
ATOM 6625 N N . ARG C 1 284 ? 40.058 -33.337 61.292 1.00 32.29 250 ARG C N 1
ATOM 6626 C CA . ARG C 1 284 ? 39.092 -33.237 60.208 1.00 31.60 250 ARG C CA 1
ATOM 6627 C C . ARG C 1 284 ? 37.750 -33.633 60.812 1.00 30.69 250 ARG C C 1
ATOM 6628 O O . ARG C 1 284 ? 37.709 -34.349 61.813 1.00 30.26 250 ARG C O 1
ATOM 6636 N N . GLU C 1 285 ? 36.659 -33.141 60.236 1.00 29.63 251 GLU C N 1
ATOM 6637 C CA . GLU C 1 285 ? 35.334 -33.592 60.643 1.00 28.91 251 GLU C CA 1
ATOM 6638 C C . GLU C 1 285 ? 34.387 -33.777 59.468 1.00 27.92 251 GLU C C 1
ATOM 6639 O O . GLU C 1 285 ? 34.361 -32.976 58.529 1.00 27.42 251 GLU C O 1
ATOM 6645 N N . SER C 1 286 ? 33.619 -34.857 59.544 1.00 26.75 252 SER C N 1
ATOM 6646 C CA . SER C 1 286 ? 32.766 -35.293 58.454 1.00 25.76 252 SER C CA 1
ATOM 6647 C C . SER C 1 286 ? 31.299 -35.313 58.863 1.00 24.84 252 SER C C 1
ATOM 6648 O O . SER C 1 286 ? 30.969 -35.465 60.040 1.00 24.49 252 SER C O 1
ATOM 6651 N N . TRP C 1 287 ? 30.428 -35.152 57.873 1.00 23.91 253 TRP C N 1
ATOM 6652 C CA . TRP C 1 287 ? 28.999 -34.937 58.095 1.00 23.26 253 TRP C CA 1
ATOM 6653 C C . TRP C 1 287 ? 28.224 -36.194 58.502 1.00 22.65 253 TRP C C 1
ATOM 6654 O O . TRP C 1 287 ? 27.274 -36.115 59.278 1.00 22.53 253 TRP C O 1
ATOM 6665 N N . GLY C 1 288 ? 28.621 -37.348 57.981 1.00 22.12 254 GLY C N 1
ATOM 6666 C CA . GLY C 1 288 ? 27.856 -38.565 58.207 1.00 21.73 254 GLY C CA 1
ATOM 6667 C C . GLY C 1 288 ? 26.487 -38.472 57.560 1.00 21.51 254 GLY C C 1
ATOM 6668 O O . GLY C 1 288 ? 26.393 -38.169 56.378 1.00 21.49 254 GLY C O 1
ATOM 6669 N N . HIS C 1 289 ? 25.434 -38.703 58.349 1.00 21.57 255 HIS C N 1
ATOM 6670 C CA . HIS C 1 289 ? 24.046 -38.746 57.846 1.00 21.83 255 HIS C CA 1
ATOM 6671 C C . HIS C 1 289 ? 23.897 -39.715 56.664 1.00 21.68 255 HIS C C 1
ATOM 6672 O O . HIS C 1 289 ? 23.188 -39.432 55.689 1.00 21.71 255 HIS C O 1
ATOM 6679 N N . SER C 1 290 ? 24.572 -40.859 56.756 1.00 21.25 256 SER C N 1
ATOM 6680 C CA . SER C 1 290 ? 24.505 -41.879 55.713 1.00 21.12 256 SER C CA 1
ATOM 6681 C C . SER C 1 290 ? 23.058 -42.296 55.501 1.00 20.97 256 SER C C 1
ATOM 6682 O O . SER C 1 290 ? 22.275 -42.347 56.446 1.00 21.07 256 SER C O 1
ATOM 6685 N N . MET C 1 291 ? 22.691 -42.560 54.254 1.00 20.72 257 MET C N 1
ATOM 6686 C CA . MET C 1 291 ? 21.287 -42.812 53.946 1.00 20.45 257 MET C CA 1
ATOM 6687 C C . MET C 1 291 ? 21.071 -43.652 52.697 1.00 20.02 257 MET C C 1
ATOM 6688 O O . MET C 1 291 ? 21.991 -43.854 51.892 1.00 19.57 257 MET C O 1
ATOM 6693 N N . VAL C 1 292 ? 19.852 -44.172 52.579 1.00 19.76 258 VAL C N 1
ATOM 6694 C CA . VAL C 1 292 ? 19.379 -44.818 51.366 1.00 19.75 258 VAL C CA 1
ATOM 6695 C C . VAL C 1 292 ? 18.124 -44.082 50.909 1.00 19.99 258 VAL C C 1
ATOM 6696 O O . VAL C 1 292 ? 17.213 -43.811 51.708 1.00 20.06 258 VAL C O 1
ATOM 6700 N N . ILE C 1 293 ? 18.098 -43.753 49.621 1.00 20.07 259 ILE C N 1
ATOM 6701 C CA . ILE C 1 293 ? 17.011 -42.976 49.033 1.00 20.35 259 ILE C CA 1
ATOM 6702 C C . ILE C 1 293 ? 16.361 -43.783 47.913 1.00 20.22 259 ILE C C 1
ATOM 6703 O O . ILE C 1 293 ? 17.055 -44.416 47.115 1.00 19.60 259 ILE C O 1
ATOM 6708 N N . ASP C 1 294 ? 15.029 -43.775 47.872 1.00 20.57 260 ASP C N 1
ATOM 6709 C CA . ASP C 1 294 ? 14.312 -44.492 46.822 1.00 20.94 260 ASP C CA 1
ATOM 6710 C C . ASP C 1 294 ? 14.223 -43.661 45.528 1.00 21.11 260 ASP C C 1
ATOM 6711 O O . ASP C 1 294 ? 14.572 -42.471 45.539 1.00 20.71 260 ASP C O 1
ATOM 6716 N N . PRO C 1 295 ? 13.795 -44.284 44.409 1.00 21.23 261 PRO C N 1
ATOM 6717 C CA . PRO C 1 295 ? 13.784 -43.586 43.118 1.00 21.82 261 PRO C CA 1
ATOM 6718 C C . PRO C 1 295 ? 12.816 -42.400 43.014 1.00 22.21 261 PRO C C 1
ATOM 6719 O O . PRO C 1 295 ? 12.816 -41.703 42.007 1.00 22.77 261 PRO C O 1
ATOM 6723 N N . TRP C 1 296 ? 12.006 -42.187 44.045 1.00 22.75 262 TRP C N 1
ATOM 6724 C CA . TRP C 1 296 ? 11.058 -41.077 44.098 1.00 23.08 262 TRP C CA 1
ATOM 6725 C C . TRP C 1 296 ? 11.571 -39.978 45.039 1.00 23.21 262 TRP C C 1
ATOM 6726 O O . TRP C 1 296 ? 10.912 -38.956 45.240 1.00 23.63 262 TRP C O 1
ATOM 6737 N N . GLY C 1 297 ? 12.746 -40.201 45.622 1.00 23.22 263 GLY C N 1
ATOM 6738 C CA . GLY C 1 297 ? 13.380 -39.213 46.497 1.00 23.43 263 GLY C CA 1
ATOM 6739 C C . GLY C 1 297 ? 13.079 -39.377 47.978 1.00 23.31 263 GLY C C 1
ATOM 6740 O O . GLY C 1 297 ? 13.429 -38.516 48.782 1.00 23.32 263 GLY C O 1
ATOM 6741 N N . LYS C 1 298 ? 12.437 -40.485 48.335 1.00 23.58 264 LYS C N 1
ATOM 6742 C CA . LYS C 1 298 ? 12.122 -40.783 49.729 1.00 23.91 264 LYS C CA 1
ATOM 6743 C C . LYS C 1 298 ? 13.319 -41.425 50.433 1.00 23.61 264 LYS C C 1
ATOM 6744 O O . LYS C 1 298 ? 13.871 -42.418 49.956 1.00 23.63 264 LYS C O 1
ATOM 6750 N N . ILE C 1 299 ? 13.707 -40.848 51.566 1.00 23.47 265 ILE C N 1
ATOM 6751 C CA . ILE C 1 299 ? 14.734 -41.437 52.429 1.00 23.42 265 ILE C CA 1
ATOM 6752 C C . ILE C 1 299 ? 14.130 -42.645 53.138 1.00 23.57 265 ILE C C 1
ATOM 6753 O O . ILE C 1 299 ? 13.230 -42.505 53.967 1.00 23.84 265 ILE C O 1
ATOM 6758 N N . ILE C 1 300 ? 14.617 -43.831 52.800 1.00 23.48 266 ILE C N 1
ATOM 6759 C CA . ILE C 1 300 ? 14.034 -45.053 53.349 1.00 23.53 266 ILE C CA 1
ATOM 6760 C C . ILE C 1 300 ? 14.896 -45.694 54.437 1.00 23.66 266 ILE C C 1
ATOM 6761 O O . ILE C 1 300 ? 14.430 -46.558 55.174 1.00 23.76 266 ILE C O 1
ATOM 6766 N N . ALA C 1 301 ? 16.149 -45.253 54.532 1.00 23.67 267 ALA C N 1
ATOM 6767 C CA . ALA C 1 301 ? 17.031 -45.609 55.644 1.00 24.00 267 ALA C CA 1
ATOM 6768 C C . ALA C 1 301 ? 17.991 -44.454 55.904 1.00 24.14 267 ALA C C 1
ATOM 6769 O O . ALA C 1 301 ? 18.408 -43.773 54.970 1.00 24.10 267 ALA C O 1
ATOM 6771 N N . HIS C 1 302 ? 18.340 -44.248 57.172 1.00 24.35 268 HIS C N 1
ATOM 6772 C CA . HIS C 1 302 ? 19.156 -43.107 57.581 1.00 25.03 268 HIS C CA 1
ATOM 6773 C C . HIS C 1 302 ? 19.945 -43.455 58.838 1.00 25.31 268 HIS C C 1
ATOM 6774 O O . HIS C 1 302 ? 19.428 -44.127 59.735 1.00 24.96 268 HIS C O 1
ATOM 6781 N N . ALA C 1 303 ? 21.195 -42.996 58.893 1.00 25.81 269 ALA C N 1
ATOM 6782 C CA . ALA C 1 303 ? 22.055 -43.204 60.060 1.00 26.75 269 ALA C CA 1
ATOM 6783 C C . ALA C 1 303 ? 21.411 -42.616 61.309 1.00 27.63 269 ALA C C 1
ATOM 6784 O O . ALA C 1 303 ? 20.806 -41.541 61.257 1.00 27.32 269 ALA C O 1
ATOM 6786 N N . ASP C 1 304 ? 21.534 -43.331 62.423 1.00 28.87 270 ASP C N 1
ATOM 6787 C CA . ASP C 1 304 ? 21.006 -42.863 63.702 1.00 30.23 270 ASP C CA 1
ATOM 6788 C C . ASP C 1 304 ? 21.966 -41.824 64.295 1.00 31.02 270 ASP C C 1
ATOM 6789 O O . ASP C 1 304 ? 23.101 -42.160 64.652 1.00 31.12 270 ASP C O 1
ATOM 6794 N N . PRO C 1 305 ? 21.511 -40.559 64.405 1.00 31.97 271 PRO C N 1
ATOM 6795 C CA . PRO C 1 305 ? 22.362 -39.473 64.900 1.00 32.79 271 PRO C CA 1
ATOM 6796 C C . PRO C 1 305 ? 22.815 -39.646 66.354 1.00 33.47 271 PRO C C 1
ATOM 6797 O O . PRO C 1 305 ? 23.784 -39.008 66.771 1.00 34.04 271 PRO C O 1
ATOM 6801 N N . SER C 1 306 ? 22.133 -40.505 67.108 1.00 34.19 272 SER C N 1
ATOM 6802 C CA . SER C 1 306 ? 22.462 -40.719 68.516 1.00 34.80 272 SER C CA 1
ATOM 6803 C C . SER C 1 306 ? 23.570 -41.758 68.744 1.00 34.90 272 SER C C 1
ATOM 6804 O O . SER C 1 306 ? 24.193 -41.769 69.811 1.00 35.13 272 SER C O 1
ATOM 6807 N N . THR C 1 307 ? 23.822 -42.628 67.764 1.00 34.63 273 THR C N 1
ATOM 6808 C CA . THR C 1 307 ? 24.976 -43.543 67.866 1.00 34.47 273 THR C CA 1
ATOM 6809 C C . THR C 1 307 ? 26.259 -42.909 67.327 1.00 34.16 273 THR C C 1
ATOM 6810 O O . THR C 1 307 ? 26.268 -42.307 66.250 1.00 34.08 273 THR C O 1
ATOM 6814 N N . VAL C 1 308 ? 27.337 -43.053 68.093 1.00 33.69 274 VAL C N 1
ATOM 6815 C CA . VAL C 1 308 ? 28.572 -42.307 67.855 1.00 33.44 274 VAL C CA 1
ATOM 6816 C C . VAL C 1 308 ? 29.567 -42.994 66.910 1.00 33.11 274 VAL C C 1
ATOM 6817 O O . VAL C 1 308 ? 30.061 -42.376 65.969 1.00 33.75 274 VAL C O 1
ATOM 6821 N N . GLY C 1 309 ? 29.856 -44.267 67.141 1.00 32.50 275 GLY C N 1
ATOM 6822 C CA . GLY C 1 309 ? 30.886 -44.934 66.352 1.00 31.61 275 GLY C CA 1
ATOM 6823 C C . GLY C 1 309 ? 30.438 -45.369 64.964 1.00 30.62 275 GLY C C 1
ATOM 6824 O O . GLY C 1 309 ? 29.439 -44.869 64.436 1.00 30.92 275 GLY C O 1
ATOM 6825 N N . PRO C 1 310 ? 31.180 -46.311 64.358 1.00 29.64 276 PRO C N 1
ATOM 6826 C CA . PRO C 1 310 ? 30.741 -46.913 63.102 1.00 28.56 276 PRO C CA 1
ATOM 6827 C C . PRO C 1 310 ? 29.331 -47.472 63.239 1.00 27.58 276 PRO C C 1
ATOM 6828 O O . PRO C 1 310 ? 28.973 -47.989 64.296 1.00 27.50 276 PRO C O 1
ATOM 6832 N N . GLN C 1 311 ? 28.533 -47.348 62.187 1.00 26.68 277 GLN C N 1
ATOM 6833 C CA . GLN C 1 311 ? 27.196 -47.930 62.185 1.00 25.82 277 GLN C CA 1
ATOM 6834 C C . GLN C 1 311 ? 26.763 -48.390 60.803 1.00 25.47 277 GLN C C 1
ATOM 6835 O O . GLN C 1 311 ? 27.289 -47.946 59.785 1.00 25.20 277 GLN C O 1
ATOM 6841 N N . LEU C 1 312 ? 25.796 -49.293 60.803 1.00 25.34 278 LEU C N 1
ATOM 6842 C CA . LEU C 1 312 ? 25.274 -49.886 59.597 1.00 25.39 278 LEU C CA 1
ATOM 6843 C C . LEU C 1 312 ? 23.793 -49.575 59.490 1.00 25.43 278 LEU C C 1
ATOM 6844 O O . LEU C 1 312 ? 23.054 -49.662 60.476 1.00 25.38 278 LEU C O 1
ATOM 6849 N N . ILE C 1 313 ? 23.365 -49.181 58.298 1.00 25.43 279 ILE C N 1
ATOM 6850 C CA . ILE C 1 313 ? 21.946 -49.029 58.018 1.00 25.53 279 ILE C CA 1
ATOM 6851 C C . ILE C 1 313 ? 21.520 -49.991 56.912 1.00 25.86 279 ILE C C 1
ATOM 6852 O O . ILE C 1 313 ? 22.294 -50.289 55.995 1.00 25.70 279 ILE C O 1
ATOM 6857 N N . LEU C 1 314 ? 20.289 -50.478 57.020 1.00 26.01 280 LEU C N 1
ATOM 6858 C CA . LEU C 1 314 ? 19.771 -51.477 56.095 1.00 26.58 280 LEU C CA 1
ATOM 6859 C C . LEU C 1 314 ? 18.558 -50.961 55.345 1.00 26.86 280 LEU C C 1
ATOM 6860 O O . LEU C 1 314 ? 17.741 -50.221 55.895 1.00 26.68 280 LEU C O 1
ATOM 6865 N N . ALA C 1 315 ? 18.453 -51.355 54.083 1.00 27.42 281 ALA C N 1
ATOM 6866 C CA . ALA C 1 315 ? 17.259 -51.103 53.293 1.00 28.23 281 ALA C CA 1
ATOM 6867 C C . ALA C 1 315 ? 16.974 -52.303 52.409 1.00 28.88 281 ALA C C 1
ATOM 6868 O O . ALA C 1 315 ? 17.893 -52.979 51.944 1.00 28.80 281 ALA C O 1
ATOM 6870 N N . ASP C 1 316 ? 15.690 -52.563 52.195 1.00 29.98 282 ASP C N 1
ATOM 6871 C CA . ASP C 1 316 ? 15.250 -53.553 51.227 1.00 31.12 282 ASP C CA 1
ATOM 6872 C C . ASP C 1 316 ? 14.804 -52.812 49.975 1.00 31.51 282 ASP C C 1
ATOM 6873 O O . ASP C 1 316 ? 13.918 -51.953 50.034 1.00 31.85 282 ASP C O 1
ATOM 6878 N N . LEU C 1 317 ? 15.443 -53.131 48.854 1.00 31.68 283 LEU C N 1
ATOM 6879 C CA . LEU C 1 317 ? 15.201 -52.429 47.597 1.00 32.16 283 LEU C CA 1
ATOM 6880 C C . LEU C 1 317 ? 14.156 -53.153 46.763 1.00 32.33 283 LEU C C 1
ATOM 6881 O O . LEU C 1 317 ? 14.155 -54.384 46.684 1.00 32.51 283 LEU C O 1
ATOM 6886 N N . ASP C 1 318 ? 13.276 -52.373 46.143 1.00 32.54 284 ASP C N 1
ATOM 6887 C CA . ASP C 1 318 ? 12.130 -52.905 45.406 1.00 32.63 284 ASP C CA 1
ATOM 6888 C C . ASP C 1 318 ? 12.255 -52.596 43.910 1.00 32.59 284 ASP C C 1
ATOM 6889 O O . ASP C 1 318 ? 12.078 -51.450 43.477 1.00 32.09 284 ASP C O 1
ATOM 6894 N N . ARG C 1 319 ? 12.562 -53.634 43.135 1.00 32.48 285 ARG C N 1
ATOM 6895 C CA . ARG C 1 319 ? 12.704 -53.528 41.686 1.00 32.62 285 ARG C CA 1
ATOM 6896 C C . ARG C 1 319 ? 11.386 -53.127 41.020 1.00 32.58 285 ARG C C 1
ATOM 6897 O O . ARG C 1 319 ? 11.384 -52.393 40.027 1.00 32.53 285 ARG C O 1
ATOM 6900 N N . GLU C 1 320 ? 10.272 -53.603 41.576 1.00 32.44 286 GLU C N 1
ATOM 6901 C CA . GLU C 1 320 ? 8.950 -53.316 41.015 1.00 32.58 286 GLU C CA 1
ATOM 6902 C C . GLU C 1 320 ? 8.483 -51.874 41.229 1.00 31.77 286 GLU C C 1
ATOM 6903 O O . GLU C 1 320 ? 7.756 -51.328 40.393 1.00 31.73 286 GLU C O 1
ATOM 6909 N N . LEU C 1 321 ? 8.906 -51.265 42.336 1.00 30.80 287 LEU C N 1
ATOM 6910 C CA . LEU C 1 321 ? 8.659 -49.840 42.573 1.00 30.17 287 LEU C CA 1
ATOM 6911 C C . LEU C 1 321 ? 9.481 -48.999 41.594 1.00 29.55 287 LEU C C 1
ATOM 6912 O O . LEU C 1 321 ? 8.974 -48.039 41.010 1.00 29.43 287 LEU C O 1
ATOM 6917 N N . LEU C 1 322 ? 10.750 -49.373 41.423 1.00 28.91 288 LEU C N 1
ATOM 6918 C CA . LEU C 1 322 ? 11.637 -48.716 40.471 1.00 28.08 288 LEU C CA 1
ATOM 6919 C C . LEU C 1 322 ? 11.049 -48.734 39.062 1.00 27.72 288 LEU C C 1
ATOM 6920 O O . LEU C 1 322 ? 10.992 -47.697 38.399 1.00 26.94 288 LEU C O 1
ATOM 6925 N N . GLN C 1 323 ? 10.619 -49.917 38.618 1.00 27.39 289 GLN C N 1
ATOM 6926 C CA . GLN C 1 323 ? 10.027 -50.086 37.291 1.00 27.44 289 GLN C CA 1
ATOM 6927 C C . GLN C 1 323 ? 8.730 -49.285 37.127 1.00 27.44 289 GLN C C 1
ATOM 6928 O O . GLN C 1 323 ? 8.505 -48.684 36.078 1.00 27.44 289 GLN C O 1
ATOM 6930 N N . GLU C 1 324 ? 7.897 -49.279 38.167 1.00 27.35 290 GLU C N 1
ATOM 6931 C CA . GLU C 1 324 ? 6.648 -48.519 38.187 1.00 27.62 290 GLU C CA 1
ATOM 6932 C C . GLU C 1 324 ? 6.889 -47.012 38.044 1.00 27.00 290 GLU C C 1
ATOM 6933 O O . GLU C 1 324 ? 6.194 -46.334 37.280 1.00 26.38 290 GLU C O 1
ATOM 6939 N N . ILE C 1 325 ? 7.872 -46.498 38.780 1.00 25.99 291 ILE C N 1
ATOM 6940 C CA . ILE C 1 325 ? 8.221 -45.081 38.704 1.00 25.53 291 ILE C CA 1
ATOM 6941 C C . ILE C 1 325 ? 8.696 -44.723 37.288 1.00 25.14 291 ILE C C 1
ATOM 6942 O O . ILE C 1 325 ? 8.254 -43.726 36.713 1.00 24.94 291 ILE C O 1
ATOM 6947 N N . ARG C 1 326 ? 9.560 -45.562 36.718 1.00 24.41 292 ARG C N 1
ATOM 6948 C CA . ARG C 1 326 ? 10.076 -45.323 35.369 1.00 24.22 292 ARG C CA 1
ATOM 6949 C C . ARG C 1 326 ? 8.996 -45.462 34.292 1.00 24.35 292 ARG C C 1
ATOM 6950 O O . ARG C 1 326 ? 9.013 -44.736 33.306 1.00 24.03 292 ARG C O 1
ATOM 6958 N N . ASN C 1 327 ? 8.073 -46.403 34.483 1.00 24.36 293 ASN C N 1
ATOM 6959 C CA A ASN C 1 327 ? 6.954 -46.586 33.560 0.50 24.49 293 ASN C CA 1
ATOM 6960 C CA B ASN C 1 327 ? 6.966 -46.582 33.548 0.50 24.76 293 ASN C CA 1
ATOM 6961 C C . ASN C 1 327 ? 6.028 -45.375 33.556 1.00 24.59 293 ASN C C 1
ATOM 6962 O O . ASN C 1 327 ? 5.620 -44.898 32.499 1.00 24.50 293 ASN C O 1
ATOM 6971 N N . LYS C 1 328 ? 5.707 -44.878 34.750 1.00 24.55 294 LYS C N 1
ATOM 6972 C CA . LYS C 1 328 ? 4.766 -43.772 34.893 1.00 24.51 294 LYS C CA 1
ATOM 6973 C C . LYS C 1 328 ? 5.320 -42.416 34.457 1.00 24.25 294 LYS C C 1
ATOM 6974 O O . LYS C 1 328 ? 4.579 -41.583 33.943 1.00 24.11 294 LYS C O 1
ATOM 6978 N N . MET C 1 329 ? 6.613 -42.196 34.669 1.00 24.04 295 MET C N 1
ATOM 6979 C CA . MET C 1 329 ? 7.258 -40.960 34.238 1.00 23.89 295 MET C CA 1
ATOM 6980 C C . MET C 1 329 ? 8.471 -41.309 33.385 1.00 23.73 295 MET C C 1
ATOM 6981 O O . MET C 1 329 ? 9.600 -41.318 33.885 1.00 23.96 295 MET C O 1
ATOM 6986 N N . PRO C 1 330 ? 8.246 -41.616 32.090 1.00 23.26 296 PRO C N 1
ATOM 6987 C CA . PRO C 1 330 ? 9.329 -42.192 31.299 1.00 22.84 296 PRO C CA 1
ATOM 6988 C C . PRO C 1 330 ? 10.347 -41.156 30.812 1.00 22.29 296 PRO C C 1
ATOM 6989 O O . PRO C 1 330 ? 10.483 -40.932 29.612 1.00 21.82 296 PRO C O 1
ATOM 6993 N N . LEU C 1 331 ? 11.075 -40.557 31.754 1.00 21.95 297 LEU C N 1
ATOM 6994 C CA . LEU C 1 331 ? 12.073 -39.522 31.443 1.00 21.93 297 LEU C CA 1
ATOM 6995 C C . LEU C 1 331 ? 13.060 -39.927 30.343 1.00 22.01 297 LEU C C 1
ATOM 6996 O O . LEU C 1 331 ? 13.392 -39.115 29.481 1.00 21.90 297 LEU C O 1
ATOM 7001 N N . TRP C 1 332 ? 13.519 -41.176 30.356 1.00 22.44 298 TRP C N 1
ATOM 7002 C CA . TRP C 1 332 ? 14.495 -41.612 29.341 1.00 23.09 298 TRP C CA 1
ATOM 7003 C C . TRP C 1 332 ? 13.920 -41.827 27.926 1.00 23.86 298 TRP C C 1
ATOM 7004 O O . TRP C 1 332 ? 14.669 -42.020 26.962 1.00 24.01 298 TRP C O 1
ATOM 7015 N N . ASN C 1 333 ? 12.597 -41.767 27.807 1.00 24.43 299 ASN C N 1
ATOM 7016 C CA . ASN C 1 333 ? 11.944 -41.734 26.501 1.00 25.21 299 ASN C CA 1
ATOM 7017 C C . ASN C 1 333 ? 11.605 -40.312 26.056 1.00 25.15 299 ASN C C 1
ATOM 7018 O O . ASN C 1 333 ? 11.036 -40.106 24.978 1.00 25.23 299 ASN C O 1
ATOM 7023 N N . GLN C 1 334 ? 11.975 -39.334 26.878 1.00 25.02 300 GLN C N 1
ATOM 7024 C CA . GLN C 1 334 ? 11.518 -37.956 26.692 1.00 24.94 300 GLN C CA 1
ATOM 7025 C C . GLN C 1 334 ? 12.641 -36.923 26.622 1.00 25.04 300 GLN C C 1
ATOM 7026 O O . GLN C 1 334 ? 12.374 -35.722 26.508 1.00 24.85 300 GLN C O 1
ATOM 7032 N N . ARG C 1 335 ? 13.888 -37.385 26.683 1.00 25.00 301 ARG C N 1
ATOM 7033 C CA . ARG C 1 335 ? 15.040 -36.480 26.629 1.00 25.42 301 ARG C CA 1
ATOM 7034 C C . ARG C 1 335 ? 15.166 -35.867 25.237 1.00 25.53 301 ARG C C 1
ATOM 7035 O O . ARG C 1 335 ? 14.671 -36.421 24.255 1.00 25.57 301 ARG C O 1
ATOM 7043 N N . ARG C 1 336 ? 15.807 -34.709 25.161 1.00 25.88 302 ARG C N 1
ATOM 7044 C CA . ARG C 1 336 ? 16.013 -34.050 23.883 1.00 26.47 302 ARG C CA 1
ATOM 7045 C C . ARG C 1 336 ? 17.468 -34.199 23.451 1.00 26.94 302 ARG C C 1
ATOM 7046 O O . ARG C 1 336 ? 18.236 -33.238 23.469 1.00 27.01 302 ARG C O 1
ATOM 7054 N N . ASP C 1 337 ? 17.835 -35.424 23.071 1.00 27.91 303 ASP C N 1
ATOM 7055 C CA . ASP C 1 337 ? 19.203 -35.742 22.643 1.00 28.78 303 ASP C CA 1
ATOM 7056 C C . ASP C 1 337 ? 19.587 -35.004 21.362 1.00 29.06 303 ASP C C 1
ATOM 7057 O O . ASP C 1 337 ? 20.770 -34.746 21.120 1.00 29.01 303 ASP C O 1
ATOM 7062 N N . ASP C 1 338 ? 18.578 -34.669 20.551 1.00 29.18 304 ASP C N 1
ATOM 7063 C CA . ASP C 1 338 ? 18.771 -33.865 19.341 1.00 29.39 304 ASP C CA 1
ATOM 7064 C C . ASP C 1 338 ? 19.400 -32.498 19.637 1.00 29.35 304 ASP C C 1
ATOM 7065 O O . ASP C 1 338 ? 20.091 -31.933 18.787 1.00 29.66 304 ASP C O 1
ATOM 7070 N N . LEU C 1 339 ? 19.184 -31.991 20.850 1.00 29.14 305 LEU C N 1
ATOM 7071 C CA . LEU C 1 339 ? 19.707 -30.682 21.243 1.00 28.79 305 LEU C CA 1
ATOM 7072 C C . LEU C 1 339 ? 20.808 -30.710 22.311 1.00 28.67 305 LEU C C 1
ATOM 7073 O O . LEU C 1 339 ? 21.681 -29.842 22.317 1.00 28.34 305 LEU C O 1
ATOM 7078 N N . PHE C 1 340 ? 20.773 -31.700 23.204 1.00 28.50 306 PHE C N 1
ATOM 7079 C CA . PHE C 1 340 ? 21.704 -31.734 24.346 1.00 28.68 306 PHE C CA 1
ATOM 7080 C C . PHE C 1 340 ? 22.760 -32.842 24.270 1.00 29.07 306 PHE C C 1
ATOM 7081 O O . PHE C 1 340 ? 22.619 -33.796 23.500 1.00 29.87 306 PHE C O 1
ATOM 7089 N N . LEU D 1 39 ? -20.616 16.055 -6.739 1.00 39.43 5 LEU D N 1
ATOM 7090 C CA . LEU D 1 39 ? -19.899 15.183 -7.715 1.00 39.32 5 LEU D CA 1
ATOM 7091 C C . LEU D 1 39 ? -18.495 15.710 -7.994 1.00 38.98 5 LEU D C 1
ATOM 7092 O O . LEU D 1 39 ? -18.324 16.880 -8.346 1.00 39.33 5 LEU D O 1
ATOM 7097 N N . LYS D 1 40 ? -17.498 14.845 -7.824 1.00 38.32 6 LYS D N 1
ATOM 7098 C CA . LYS D 1 40 ? -16.104 15.183 -8.128 1.00 37.45 6 LYS D CA 1
ATOM 7099 C C . LYS D 1 40 ? -15.553 14.246 -9.203 1.00 36.75 6 LYS D C 1
ATOM 7100 O O . LYS D 1 40 ? -15.843 13.048 -9.195 1.00 36.67 6 LYS D O 1
ATOM 7103 N N . ARG D 1 41 ? -14.758 14.791 -10.122 1.00 35.80 7 ARG D N 1
ATOM 7104 C CA . ARG D 1 41 ? -14.275 14.026 -11.273 1.00 34.81 7 ARG D CA 1
ATOM 7105 C C . ARG D 1 41 ? -12.881 13.433 -11.077 1.00 33.82 7 ARG D C 1
ATOM 7106 O O . ARG D 1 41 ? -11.926 14.139 -10.744 1.00 33.57 7 ARG D O 1
ATOM 7114 N N . VAL D 1 42 ? -12.782 12.127 -11.297 1.00 32.61 8 VAL D N 1
ATOM 7115 C CA . VAL D 1 42 ? -11.500 11.435 -11.253 1.00 31.53 8 VAL D CA 1
ATOM 7116 C C . VAL D 1 42 ? -11.068 11.035 -12.661 1.00 30.84 8 VAL D C 1
ATOM 7117 O O . VAL D 1 42 ? -11.906 10.771 -13.524 1.00 30.75 8 VAL D O 1
ATOM 7121 N N . ALA D 1 43 ? -9.758 11.035 -12.889 1.00 30.16 9 ALA D N 1
ATOM 7122 C CA . ALA D 1 43 ? -9.180 10.463 -14.093 1.00 29.76 9 ALA D CA 1
ATOM 7123 C C . ALA D 1 43 ? -8.272 9.296 -13.723 1.00 29.34 9 ALA D C 1
ATOM 7124 O O . ALA D 1 43 ? -7.446 9.401 -12.815 1.00 29.22 9 ALA D O 1
ATOM 7126 N N . VAL D 1 44 ? -8.450 8.188 -14.430 1.00 29.05 10 VAL D N 1
ATOM 7127 C CA . VAL D 1 44 ? -7.619 7.002 -14.273 1.00 29.06 10 VAL D CA 1
ATOM 7128 C C . VAL D 1 44 ? -6.906 6.764 -15.597 1.00 29.32 10 VAL D C 1
ATOM 7129 O O . VAL D 1 44 ? -7.550 6.637 -16.642 1.00 29.28 10 VAL D O 1
ATOM 7133 N N . ALA D 1 45 ? -5.577 6.730 -15.544 1.00 29.59 11 ALA D N 1
ATOM 7134 C CA . ALA D 1 45 ? -4.753 6.559 -16.735 1.00 30.05 11 ALA D CA 1
ATOM 7135 C C . ALA D 1 45 ? -4.325 5.112 -16.914 1.00 30.39 11 ALA D C 1
ATOM 7136 O O . ALA D 1 45 ? -4.010 4.417 -15.947 1.00 30.53 11 ALA D O 1
ATOM 7138 N N . GLN D 1 46 ? -4.336 4.673 -18.168 1.00 30.75 12 GLN D N 1
ATOM 7139 C CA . GLN D 1 46 ? -3.791 3.390 -18.578 1.00 31.08 12 GLN D CA 1
ATOM 7140 C C . GLN D 1 46 ? -2.649 3.698 -19.544 1.00 31.42 12 GLN D C 1
ATOM 7141 O O . GLN D 1 46 ? -2.808 4.505 -20.462 1.00 31.24 12 GLN D O 1
ATOM 7147 N N . LEU D 1 47 ? -1.494 3.080 -19.318 1.00 31.75 13 LEU D N 1
ATOM 7148 C CA . LEU D 1 47 ? -0.328 3.298 -20.175 1.00 32.26 13 LEU D CA 1
ATOM 7149 C C . LEU D 1 47 ? 0.507 2.025 -20.327 1.00 32.72 13 LEU D C 1
ATOM 7150 O O . LEU D 1 47 ? 0.135 0.970 -19.809 1.00 32.51 13 LEU D O 1
ATOM 7155 N N . CYS D 1 48 ? 1.625 2.130 -21.043 1.00 33.11 14 CYS D N 1
ATOM 7156 C CA . CYS D 1 48 ? 2.501 0.992 -21.306 1.00 33.81 14 CYS D CA 1
ATOM 7157 C C . CYS D 1 48 ? 3.951 1.436 -21.162 1.00 33.99 14 CYS D C 1
ATOM 7158 O O . CYS D 1 48 ? 4.557 1.928 -22.118 1.00 33.98 14 CYS D O 1
ATOM 7161 N N . SER D 1 49 ? 4.500 1.272 -19.963 1.00 34.09 15 SER D N 1
ATOM 7162 C CA . SER D 1 49 ? 5.841 1.768 -19.671 1.00 34.45 15 SER D CA 1
ATOM 7163 C C . SER D 1 49 ? 6.922 1.066 -20.486 1.00 34.58 15 SER D C 1
ATOM 7164 O O . SER D 1 49 ? 6.844 -0.138 -20.757 1.00 34.46 15 SER D O 1
ATOM 7167 N N . SER D 1 50 ? 7.914 1.852 -20.888 1.00 34.88 16 SER D N 1
ATOM 7168 C CA . SER D 1 50 ? 9.130 1.339 -21.494 1.00 35.27 16 SER D CA 1
ATOM 7169 C C . SER D 1 50 ? 10.271 1.476 -20.479 1.00 35.64 16 SER D C 1
ATOM 7170 O O . SER D 1 50 ? 10.042 1.889 -19.335 1.00 35.56 16 SER D O 1
ATOM 7173 N N . ALA D 1 51 ? 11.491 1.135 -20.894 1.00 36.08 17 ALA D N 1
ATOM 7174 C CA . ALA D 1 51 ? 12.683 1.336 -20.063 1.00 36.51 17 ALA D CA 1
ATOM 7175 C C . ALA D 1 51 ? 13.257 2.753 -20.212 1.00 36.92 17 ALA D C 1
ATOM 7176 O O . ALA D 1 51 ? 14.243 3.113 -19.556 1.00 36.76 17 ALA D O 1
ATOM 7178 N N . ASP D 1 52 ? 12.625 3.545 -21.074 1.00 37.25 18 ASP D N 1
ATOM 7179 C CA . ASP D 1 52 ? 13.057 4.905 -21.371 1.00 37.79 18 ASP D CA 1
ATOM 7180 C C . ASP D 1 52 ? 12.252 5.905 -20.544 1.00 37.87 18 ASP D C 1
ATOM 7181 O O . ASP D 1 52 ? 11.072 6.136 -20.816 1.00 38.03 18 ASP D O 1
ATOM 7186 N N . LEU D 1 53 ? 12.899 6.500 -19.543 1.00 38.01 19 LEU D N 1
ATOM 7187 C CA . LEU D 1 53 ? 12.232 7.412 -18.611 1.00 38.16 19 LEU D CA 1
ATOM 7188 C C . LEU D 1 53 ? 11.793 8.722 -19.260 1.00 38.36 19 LEU D C 1
ATOM 7189 O O . LEU D 1 53 ? 10.756 9.281 -18.895 1.00 38.26 19 LEU D O 1
ATOM 7194 N N . THR D 1 54 ? 12.587 9.202 -20.218 1.00 38.57 20 THR D N 1
ATOM 7195 C CA . THR D 1 54 ? 12.266 10.416 -20.969 1.00 38.78 20 THR D CA 1
ATOM 7196 C C . THR D 1 54 ? 10.984 10.227 -21.789 1.00 38.57 20 THR D C 1
ATOM 7197 O O . THR D 1 54 ? 10.109 11.096 -21.788 1.00 38.69 20 THR D O 1
ATOM 7201 N N . LYS D 1 55 ? 10.883 9.083 -22.466 1.00 38.51 21 LYS D N 1
ATOM 7202 C CA . LYS D 1 55 ? 9.713 8.726 -23.270 1.00 38.39 21 LYS D CA 1
ATOM 7203 C C . LYS D 1 55 ? 8.465 8.530 -22.410 1.00 38.36 21 LYS D C 1
ATOM 7204 O O . LYS D 1 55 ? 7.378 8.998 -22.764 1.00 38.31 21 LYS D O 1
ATOM 7206 N N . ASN D 1 56 ? 8.631 7.836 -21.284 1.00 38.11 22 ASN D N 1
ATOM 7207 C CA . ASN D 1 56 ? 7.543 7.632 -20.327 1.00 37.93 22 ASN D CA 1
ATOM 7208 C C . ASN D 1 56 ? 7.033 8.945 -19.737 1.00 37.99 22 ASN D C 1
ATOM 7209 O O . ASN D 1 56 ? 5.827 9.122 -19.579 1.00 38.01 22 ASN D O 1
ATOM 7214 N N . LEU D 1 57 ? 7.953 9.863 -19.435 1.00 38.11 23 LEU D N 1
ATOM 7215 C CA . LEU D 1 57 ? 7.601 11.175 -18.891 1.00 38.34 23 LEU D CA 1
ATOM 7216 C C . LEU D 1 57 ? 6.710 11.963 -19.850 1.00 38.52 23 LEU D C 1
ATOM 7217 O O . LEU D 1 57 ? 5.751 12.611 -19.423 1.00 38.58 23 LEU D O 1
ATOM 7222 N N . LYS D 1 58 ? 7.038 11.898 -21.140 1.00 38.64 24 LYS D N 1
ATOM 7223 C CA . LYS D 1 58 ? 6.245 12.536 -22.190 1.00 38.60 24 LYS D CA 1
ATOM 7224 C C . LYS D 1 58 ? 4.809 12.013 -22.177 1.00 38.52 24 LYS D C 1
ATOM 7225 O O . LYS D 1 58 ? 3.859 12.795 -22.218 1.00 38.36 24 LYS D O 1
ATOM 7231 N N . VAL D 1 59 ? 4.670 10.687 -22.117 1.00 38.39 25 VAL D N 1
ATOM 7232 C CA . VAL D 1 59 ? 3.360 10.033 -22.047 1.00 38.32 25 VAL D CA 1
ATOM 7233 C C . VAL D 1 59 ? 2.601 10.482 -20.795 1.00 38.10 25 VAL D C 1
ATOM 7234 O O . VAL D 1 59 ? 1.431 10.866 -20.874 1.00 38.17 25 VAL D O 1
ATOM 7238 N N . VAL D 1 60 ? 3.288 10.450 -19.653 1.00 37.77 26 VAL D N 1
ATOM 7239 C CA . VAL D 1 60 ? 2.714 10.862 -18.372 1.00 37.43 26 VAL D CA 1
ATOM 7240 C C . VAL D 1 60 ? 2.232 12.317 -18.414 1.00 37.36 26 VAL D C 1
ATOM 7241 O O . VAL D 1 60 ? 1.106 12.612 -18.001 1.00 36.94 26 VAL D O 1
ATOM 7245 N N . LYS D 1 61 ? 3.078 13.212 -18.930 1.00 37.28 27 LYS D N 1
ATOM 7246 C CA . LYS D 1 61 ? 2.719 14.628 -19.077 1.00 37.33 27 LYS D CA 1
ATOM 7247 C C . LYS D 1 61 ? 1.471 14.821 -19.940 1.00 37.27 27 LYS D C 1
ATOM 7248 O O . LYS D 1 61 ? 0.581 15.594 -19.581 1.00 37.30 27 LYS D O 1
ATOM 7251 N N . GLU D 1 62 ? 1.411 14.107 -21.064 1.00 37.44 28 GLU D N 1
ATOM 7252 C CA . GLU D 1 62 ? 0.270 14.173 -21.978 1.00 37.64 28 GLU D CA 1
ATOM 7253 C C . GLU D 1 62 ? -1.024 13.746 -21.286 1.00 37.34 28 GLU D C 1
ATOM 7254 O O . GLU D 1 62 ? -2.062 14.397 -21.438 1.00 37.22 28 GLU D O 1
ATOM 7260 N N . LEU D 1 63 ? -0.949 12.656 -20.523 1.00 37.02 29 LEU D N 1
ATOM 7261 C CA . LEU D 1 63 ? -2.109 12.132 -19.797 1.00 36.75 29 LEU D CA 1
ATOM 7262 C C . LEU D 1 63 ? -2.606 13.093 -18.712 1.00 36.50 29 LEU D C 1
ATOM 7263 O O . LEU D 1 63 ? -3.816 13.247 -18.538 1.00 36.40 29 LEU D O 1
ATOM 7268 N N . ILE D 1 64 ? -1.676 13.735 -18.002 1.00 36.22 30 ILE D N 1
ATOM 7269 C CA . ILE D 1 64 ? -2.013 14.732 -16.977 1.00 36.32 30 ILE D CA 1
ATOM 7270 C C . ILE D 1 64 ? -2.649 15.971 -17.618 1.00 36.52 30 ILE D C 1
ATOM 7271 O O . ILE D 1 64 ? -3.657 16.481 -17.126 1.00 36.35 30 ILE D O 1
ATOM 7276 N N . SER D 1 65 ? -2.047 16.442 -18.710 1.00 36.85 31 SER D N 1
ATOM 7277 C CA . SER D 1 65 ? -2.572 17.574 -19.474 1.00 37.20 31 SER D CA 1
ATOM 7278 C C . SER D 1 65 ? -3.982 17.291 -19.981 1.00 37.34 31 SER D C 1
ATOM 7279 O O . SER D 1 65 ? -4.867 18.137 -19.867 1.00 37.31 31 SER D O 1
ATOM 7282 N N . GLU D 1 66 ? -4.175 16.094 -20.533 1.00 37.69 32 GLU D N 1
ATOM 7283 C CA . GLU D 1 66 ? -5.480 15.636 -21.008 1.00 38.21 32 GLU D CA 1
ATOM 7284 C C . GLU D 1 66 ? -6.494 15.549 -19.863 1.00 38.18 32 GLU D C 1
ATOM 7285 O O . GLU D 1 66 ? -7.673 15.843 -20.053 1.00 38.23 32 GLU D O 1
ATOM 7291 N N . ALA D 1 67 ? -6.028 15.151 -18.680 1.00 38.26 33 ALA D N 1
ATOM 7292 C CA . ALA D 1 67 ? -6.889 15.056 -17.498 1.00 38.41 33 ALA D CA 1
ATOM 7293 C C . ALA D 1 67 ? -7.401 16.418 -17.027 1.00 38.54 33 ALA D C 1
ATOM 7294 O O . ALA D 1 67 ? -8.568 16.543 -16.649 1.00 38.38 33 ALA D O 1
ATOM 7296 N N . ILE D 1 68 ? -6.529 17.426 -17.052 1.00 38.67 34 ILE D N 1
ATOM 7297 C CA . ILE D 1 68 ? -6.911 18.795 -16.690 1.00 39.04 34 ILE D CA 1
ATOM 7298 C C . ILE D 1 68 ? -7.951 19.344 -17.668 1.00 39.25 34 ILE D C 1
ATOM 7299 O O . ILE D 1 68 ? -8.921 19.980 -17.251 1.00 39.42 34 ILE D O 1
ATOM 7304 N N . GLN D 1 69 ? -7.743 19.088 -18.960 1.00 39.49 35 GLN D N 1
ATOM 7305 C CA . GLN D 1 69 ? -8.681 19.502 -20.005 1.00 39.88 35 GLN D CA 1
ATOM 7306 C C . GLN D 1 69 ? -10.062 18.898 -19.776 1.00 39.84 35 GLN D C 1
ATOM 7307 O O . GLN D 1 69 ? -11.077 19.575 -19.947 1.00 39.90 35 GLN D O 1
ATOM 7312 N N . LYS D 1 70 ? -10.084 17.627 -19.373 1.00 39.58 36 LYS D N 1
ATOM 7313 C CA . LYS D 1 70 ? -11.324 16.902 -19.094 1.00 39.47 36 LYS D CA 1
ATOM 7314 C C . LYS D 1 70 ? -11.907 17.246 -17.716 1.00 39.10 36 LYS D C 1
ATOM 7315 O O . LYS D 1 70 ? -12.875 16.622 -17.277 1.00 39.12 36 LYS D O 1
ATOM 7321 N N . LYS D 1 71 ? -11.309 18.228 -17.041 1.00 38.66 37 LYS D N 1
ATOM 7322 C CA . LYS D 1 71 ? -11.809 18.754 -15.758 1.00 38.49 37 LYS D CA 1
ATOM 7323 C C . LYS D 1 71 ? -11.688 17.782 -14.571 1.00 37.88 37 LYS D C 1
ATOM 7324 O O . LYS D 1 71 ? -12.459 17.863 -13.615 1.00 37.87 37 LYS D O 1
ATOM 7330 N N . ALA D 1 72 ? -10.715 16.875 -14.629 1.00 37.20 38 ALA D N 1
ATOM 7331 C CA . ALA D 1 72 ? -10.464 15.948 -13.520 1.00 36.50 38 ALA D CA 1
ATOM 7332 C C . ALA D 1 72 ? -9.738 16.643 -12.368 1.00 35.95 38 ALA D C 1
ATOM 7333 O O . ALA D 1 72 ? -8.814 17.426 -12.587 1.00 35.82 38 ALA D O 1
ATOM 7335 N N . ASP D 1 73 ? -10.162 16.356 -11.140 1.00 35.26 39 ASP D N 1
ATOM 7336 C CA . ASP D 1 73 ? -9.562 16.968 -9.958 1.00 34.59 39 ASP D CA 1
ATOM 7337 C C . ASP D 1 73 ? -8.297 16.231 -9.501 1.00 33.75 39 ASP D C 1
ATOM 7338 O O . ASP D 1 73 ? -7.391 16.838 -8.926 1.00 33.48 39 ASP D O 1
ATOM 7343 N N . VAL D 1 74 ? -8.261 14.921 -9.739 1.00 32.57 40 VAL D N 1
ATOM 7344 C CA . VAL D 1 74 ? -7.075 14.100 -9.486 1.00 31.63 40 VAL D CA 1
ATOM 7345 C C . VAL D 1 74 ? -6.918 13.096 -10.628 1.00 31.07 40 VAL D C 1
ATOM 7346 O O . VAL D 1 74 ? -7.906 12.582 -11.159 1.00 30.66 40 VAL D O 1
ATOM 7350 N N . VAL D 1 75 ? -5.671 12.837 -11.014 1.00 30.39 41 VAL D N 1
ATOM 7351 C CA . VAL D 1 75 ? -5.373 11.830 -12.024 1.00 29.86 41 VAL D CA 1
ATOM 7352 C C . VAL D 1 75 ? -4.529 10.708 -11.411 1.00 29.53 41 VAL D C 1
ATOM 7353 O O . VAL D 1 75 ? -3.552 10.967 -10.705 1.00 29.76 41 VAL D O 1
ATOM 7357 N N . PHE D 1 76 ? -4.938 9.469 -11.681 1.00 29.12 42 PHE D N 1
ATOM 7358 C CA . PHE D 1 76 ? -4.310 8.278 -11.115 1.00 28.68 42 PHE D CA 1
ATOM 7359 C C . PHE D 1 76 ? -3.616 7.461 -12.197 1.00 28.51 42 PHE D C 1
ATOM 7360 O O . PHE D 1 76 ? -4.254 6.988 -13.143 1.00 28.40 42 PHE D O 1
ATOM 7368 N N . LEU D 1 77 ? -2.304 7.305 -12.051 1.00 28.46 43 LEU D N 1
ATOM 7369 C CA . LEU D 1 77 ? -1.494 6.555 -13.006 1.00 28.45 43 LEU D CA 1
ATOM 7370 C C . LEU D 1 77 ? -0.965 5.253 -12.383 1.00 28.56 43 LEU D C 1
ATOM 7371 O O . LEU D 1 77 ? -0.803 5.173 -11.160 1.00 28.79 43 LEU D O 1
ATOM 7376 N N . PRO D 1 78 ? -0.696 4.232 -13.222 1.00 28.56 44 PRO D N 1
ATOM 7377 C CA . PRO D 1 78 ? -0.345 2.884 -12.765 1.00 28.71 44 PRO D CA 1
ATOM 7378 C C . PRO D 1 78 ? 0.981 2.763 -12.010 1.00 28.91 44 PRO D C 1
ATOM 7379 O O . PRO D 1 78 ? 1.750 3.724 -11.913 1.00 28.96 44 PRO D O 1
ATOM 7383 N N . GLU D 1 79 ? 1.216 1.570 -11.471 1.00 29.26 45 GLU D N 1
ATOM 7384 C CA . GLU D 1 79 ? 2.507 1.169 -10.924 1.00 29.77 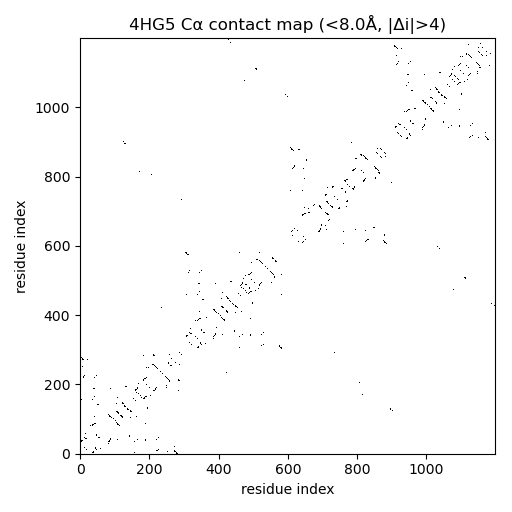45 GLU D CA 1
ATOM 7385 C C . GLU D 1 79 ? 3.575 1.324 -12.004 1.00 29.89 45 GLU D C 1
ATOM 7386 O O . GLU D 1 79 ? 3.286 1.168 -13.194 1.00 29.86 45 GLU D O 1
ATOM 7392 N N . ALA D 1 80 ? 4.796 1.647 -11.583 1.00 30.25 46 ALA D N 1
ATOM 7393 C CA . ALA D 1 80 ? 5.955 1.679 -12.478 1.00 30.59 46 ALA D CA 1
ATOM 7394 C C . ALA D 1 80 ? 5.726 2.554 -13.714 1.00 30.89 46 ALA D C 1
ATOM 7395 O O . ALA D 1 80 ? 6.032 2.149 -14.839 1.00 30.93 46 ALA D O 1
ATOM 7397 N N . SER D 1 81 ? 5.185 3.751 -13.491 1.00 31.41 47 SER D N 1
ATOM 7398 C CA . SER D 1 81 ? 4.946 4.714 -14.569 1.00 32.12 47 SER D CA 1
ATOM 7399 C C . SER D 1 81 ? 6.217 5.482 -14.968 1.00 32.46 47 SER D C 1
ATOM 7400 O O . SER D 1 81 ? 6.218 6.197 -15.977 1.00 32.43 47 SER D O 1
ATOM 7403 N N . ASP D 1 82 ? 7.288 5.338 -14.184 1.00 32.93 48 ASP D N 1
ATOM 7404 C CA . ASP D 1 82 ? 8.584 5.916 -14.561 1.00 33.52 48 ASP D CA 1
ATOM 7405 C C . ASP D 1 82 ? 9.382 4.985 -15.480 1.00 34.02 48 ASP D C 1
ATOM 7406 O O . ASP D 1 82 ? 9.938 5.427 -16.489 1.00 33.89 48 ASP D O 1
ATOM 7411 N N . TYR D 1 83 ? 9.416 3.698 -15.135 1.00 34.58 49 TYR D N 1
ATOM 7412 C CA . TYR D 1 83 ? 10.058 2.688 -15.972 1.00 35.21 49 TYR D CA 1
ATOM 7413 C C . TYR D 1 83 ? 9.624 1.273 -15.610 1.00 35.65 49 TYR D C 1
ATOM 7414 O O . TYR D 1 83 ? 9.113 1.026 -14.520 1.00 35.80 49 TYR D O 1
ATOM 7423 N N . LEU D 1 84 ? 9.820 0.360 -16.553 1.00 36.21 50 LEU D N 1
ATOM 7424 C CA . LEU D 1 84 ? 9.879 -1.066 -16.266 1.00 36.77 50 LEU D CA 1
ATOM 7425 C C . LEU D 1 84 ? 11.226 -1.575 -16.764 1.00 37.26 50 LEU D C 1
ATOM 7426 O O . LEU D 1 84 ? 11.784 -1.025 -17.716 1.00 37.21 50 LEU D O 1
ATOM 7431 N N . SER D 1 85 ? 11.746 -2.615 -16.118 1.00 37.91 51 SER D N 1
ATOM 7432 C CA . SER D 1 85 ? 13.103 -3.092 -16.394 1.00 38.47 51 SER D CA 1
ATOM 7433 C C . SER D 1 85 ? 13.168 -4.550 -16.843 1.00 39.00 51 SER D C 1
ATOM 7434 O O . SER D 1 85 ? 12.221 -5.321 -16.658 1.00 38.96 51 SER D O 1
ATOM 7437 N N . GLN D 1 86 ? 14.308 -4.912 -17.423 1.00 39.66 52 GLN D N 1
ATOM 7438 C CA . GLN D 1 86 ? 14.548 -6.255 -17.939 1.00 40.33 52 GLN D CA 1
ATOM 7439 C C . GLN D 1 86 ? 14.893 -7.250 -16.831 1.00 40.50 52 GLN D C 1
ATOM 7440 O O . GLN D 1 86 ? 14.553 -8.427 -16.936 1.00 40.62 52 GLN D O 1
ATOM 7446 N N . ASN D 1 87 ? 15.569 -6.772 -15.782 1.00 40.78 53 ASN D N 1
ATOM 7447 C CA . ASN D 1 87 ? 15.955 -7.604 -14.628 1.00 41.05 53 ASN D CA 1
ATOM 7448 C C . ASN D 1 87 ? 16.333 -6.773 -13.385 1.00 41.02 53 ASN D C 1
ATOM 7449 O O . ASN D 1 87 ? 16.332 -5.540 -13.448 1.00 41.05 53 ASN D O 1
ATOM 7454 N N . PRO D 1 88 ? 16.644 -7.443 -12.252 1.00 41.04 54 PRO D N 1
ATOM 7455 C CA . PRO D 1 88 ? 17.034 -6.751 -11.014 1.00 41.01 54 PRO D CA 1
ATOM 7456 C C . PRO D 1 88 ? 18.167 -5.728 -11.160 1.00 41.00 54 PRO D C 1
ATOM 7457 O O . PRO D 1 88 ? 18.080 -4.638 -10.591 1.00 40.83 54 PRO D O 1
ATOM 7461 N N . LEU D 1 89 ? 19.215 -6.084 -11.903 1.00 41.04 55 LEU D N 1
ATOM 7462 C CA . LEU D 1 89 ? 20.355 -5.188 -12.122 1.00 40.97 55 LEU D CA 1
ATOM 7463 C C . LEU D 1 89 ? 19.953 -3.951 -12.926 1.00 40.90 55 LEU D C 1
ATOM 7464 O O . LEU D 1 89 ? 20.366 -2.834 -12.605 1.00 40.75 55 LEU D O 1
ATOM 7466 N N . HIS D 1 90 ? 19.139 -4.163 -13.958 1.00 40.87 56 HIS D N 1
ATOM 7467 C CA . HIS D 1 90 ? 18.642 -3.082 -14.804 1.00 40.97 56 HIS D CA 1
ATOM 7468 C C . HIS D 1 90 ? 17.796 -2.091 -14.006 1.00 41.01 56 HIS D C 1
ATOM 7469 O O . HIS D 1 90 ? 17.912 -0.877 -14.192 1.00 40.99 56 HIS D O 1
ATOM 7476 N N . SER D 1 91 ? 16.963 -2.618 -13.109 1.00 41.00 57 SER D N 1
ATOM 7477 C CA . SER D 1 91 ? 16.126 -1.792 -12.240 1.00 41.10 57 SER D CA 1
ATOM 7478 C C . SER D 1 91 ? 16.969 -0.868 -11.357 1.00 41.20 57 SER D C 1
ATOM 7479 O O . SER D 1 91 ? 16.658 0.317 -11.225 1.00 41.21 57 SER D O 1
ATOM 7482 N N . ARG D 1 92 ? 18.039 -1.413 -10.775 1.00 41.26 58 ARG D N 1
ATOM 7483 C CA . ARG D 1 92 ? 18.965 -0.638 -9.939 1.00 41.60 58 ARG D CA 1
ATOM 7484 C C . ARG D 1 92 ? 19.634 0.490 -10.731 1.00 41.40 58 ARG D C 1
ATOM 7485 O O . ARG D 1 92 ? 19.820 1.595 -10.219 1.00 41.51 58 ARG D O 1
ATOM 7493 N N . TYR D 1 93 ? 19.985 0.194 -11.980 1.00 41.29 59 TYR D N 1
ATOM 7494 C CA . TYR D 1 93 ? 20.553 1.170 -12.906 1.00 41.18 59 TYR D CA 1
ATOM 7495 C C . TYR D 1 93 ? 19.556 2.293 -13.197 1.00 40.78 59 TYR D C 1
ATOM 7496 O O . TYR D 1 93 ? 19.913 3.473 -13.181 1.00 40.72 59 TYR D O 1
ATOM 7505 N N . LEU D 1 94 ? 18.305 1.911 -13.441 1.00 40.34 60 LEU D N 1
ATOM 7506 C CA . LEU D 1 94 ? 17.257 2.857 -13.817 1.00 40.06 60 LEU D CA 1
ATOM 7507 C C . LEU D 1 94 ? 16.742 3.697 -12.653 1.00 39.84 60 LEU D C 1
ATOM 7508 O O . LEU D 1 94 ? 16.390 4.862 -12.844 1.00 39.90 60 LEU D O 1
ATOM 7513 N N . ALA D 1 95 ? 16.703 3.109 -11.458 1.00 39.49 61 ALA D N 1
ATOM 7514 C CA . ALA D 1 95 ? 16.243 3.813 -10.257 1.00 39.31 61 ALA D CA 1
ATOM 7515 C C . ALA D 1 95 ? 17.079 5.057 -9.945 1.00 39.17 61 ALA D C 1
ATOM 7516 O O . ALA D 1 95 ? 16.568 6.033 -9.394 1.00 38.94 61 ALA D O 1
ATOM 7518 N N . GLN D 1 96 ? 18.360 5.014 -10.308 1.00 39.12 62 GLN D N 1
ATOM 7519 C CA . GLN D 1 96 ? 19.273 6.146 -10.126 1.00 39.16 62 GLN D CA 1
ATOM 7520 C C . GLN D 1 96 ? 18.835 7.386 -10.910 1.00 38.99 62 GLN D C 1
ATOM 7521 O O . GLN D 1 96 ? 19.242 8.506 -10.593 1.00 38.92 62 GLN D O 1
ATOM 7527 N N . LYS D 1 97 ? 17.997 7.173 -11.921 1.00 38.86 63 LYS D N 1
ATOM 7528 C CA . LYS D 1 97 ? 17.514 8.244 -12.791 1.00 38.89 63 LYS D CA 1
ATOM 7529 C C . LYS D 1 97 ? 16.119 8.731 -12.390 1.00 38.66 63 LYS D C 1
ATOM 7530 O O . LYS D 1 97 ? 15.606 9.708 -12.946 1.00 38.58 63 LYS D O 1
ATOM 7536 N N . SER D 1 98 ? 15.516 8.049 -11.418 1.00 38.27 64 SER D N 1
ATOM 7537 C CA . SER D 1 98 ? 14.146 8.342 -10.997 1.00 37.91 64 SER D CA 1
ATOM 7538 C C . SER D 1 98 ? 13.959 9.650 -10.215 1.00 37.67 64 SER D C 1
ATOM 7539 O O . SER D 1 98 ? 12.950 10.324 -10.416 1.00 37.34 64 SER D O 1
ATOM 7542 N N . PRO D 1 99 ? 14.909 10.009 -9.318 1.00 37.60 65 PRO D N 1
ATOM 7543 C CA . PRO D 1 99 ? 14.753 11.302 -8.641 1.00 37.49 65 PRO D CA 1
ATOM 7544 C C . PRO D 1 99 ? 14.665 12.475 -9.619 1.00 37.49 65 PRO D C 1
ATOM 7545 O O . PRO D 1 99 ? 13.923 13.425 -9.365 1.00 37.22 65 PRO D O 1
ATOM 7549 N N . LYS D 1 100 ? 15.399 12.392 -10.729 1.00 37.49 66 LYS D N 1
ATOM 7550 C CA . LYS D 1 100 ? 15.333 13.403 -11.785 1.00 37.62 66 LYS D CA 1
ATOM 7551 C C . LYS D 1 100 ? 13.988 13.363 -12.523 1.00 37.39 66 LYS D C 1
ATOM 7552 O O . LYS D 1 100 ? 13.384 14.410 -12.771 1.00 37.20 66 LYS D O 1
ATOM 7558 N N . PHE D 1 101 ? 13.528 12.155 -12.858 1.00 37.21 67 PHE D N 1
ATOM 7559 C CA . PHE D 1 101 ? 12.186 11.946 -13.415 1.00 37.08 67 PHE D CA 1
ATOM 7560 C C . PHE D 1 101 ? 11.138 12.627 -12.534 1.00 37.12 67 PHE D C 1
ATOM 7561 O O . PHE D 1 101 ? 10.296 13.383 -13.030 1.00 37.00 67 PHE D O 1
ATOM 7569 N N . ILE D 1 102 ? 11.213 12.362 -11.229 1.00 37.19 68 ILE D N 1
ATOM 7570 C CA . ILE D 1 102 ? 10.293 12.934 -10.243 1.00 37.34 68 ILE D CA 1
ATOM 7571 C C . ILE D 1 102 ? 10.387 14.469 -10.168 1.00 37.64 68 ILE D C 1
ATOM 7572 O O . ILE D 1 102 ? 9.361 15.149 -10.260 1.00 37.60 68 ILE D O 1
ATOM 7577 N N . ARG D 1 103 ? 11.603 15.001 -10.013 1.00 37.88 69 ARG D N 1
ATOM 7578 C CA A ARG D 1 103 ? 11.789 16.449 -9.959 0.50 38.19 69 ARG D CA 1
ATOM 7579 C CA B ARG D 1 103 ? 11.841 16.454 -9.991 0.50 38.16 69 ARG D CA 1
ATOM 7580 C C . ARG D 1 103 ? 11.214 17.137 -11.204 1.00 38.33 69 ARG D C 1
ATOM 7581 O O . ARG D 1 103 ? 10.564 18.185 -11.089 1.00 38.27 69 ARG D O 1
ATOM 7596 N N . GLN D 1 104 ? 11.423 16.535 -12.374 1.00 38.41 70 GLN D N 1
ATOM 7597 C CA . GLN D 1 104 ? 10.878 17.057 -13.630 1.00 38.97 70 GLN D CA 1
ATOM 7598 C C . GLN D 1 104 ? 9.360 16.942 -13.686 1.00 38.88 70 GLN D C 1
ATOM 7599 O O . GLN D 1 104 ? 8.689 17.814 -14.243 1.00 39.09 70 GLN D O 1
ATOM 7605 N N . LEU D 1 105 ? 8.825 15.864 -13.117 1.00 38.70 71 LEU D N 1
ATOM 7606 C CA . LEU D 1 105 ? 7.378 15.678 -13.046 1.00 38.41 71 LEU D CA 1
ATOM 7607 C C . LEU D 1 105 ? 6.718 16.746 -12.171 1.00 38.25 71 LEU D C 1
ATOM 7608 O O . LEU D 1 105 ? 5.671 17.285 -12.535 1.00 38.28 71 LEU D O 1
ATOM 7613 N N . GLN D 1 106 ? 7.343 17.057 -11.036 1.00 38.10 72 GLN D N 1
ATOM 7614 C CA . GLN D 1 106 ? 6.860 18.106 -10.130 1.00 38.16 72 GLN D CA 1
ATOM 7615 C C . GLN D 1 106 ? 6.760 19.470 -10.823 1.00 38.16 72 GLN D C 1
ATOM 7616 O O . GLN D 1 106 ? 5.765 20.188 -10.663 1.00 38.08 72 GLN D O 1
ATOM 7622 N N . SER D 1 107 ? 7.789 19.817 -11.595 1.00 38.15 73 SER D N 1
ATOM 7623 C CA . SER D 1 107 ? 7.805 21.069 -12.358 1.00 38.18 73 SER D CA 1
ATOM 7624 C C . SER D 1 107 ? 6.768 21.068 -13.477 1.00 37.98 73 SER D C 1
ATOM 7625 O O . SER D 1 107 ? 6.096 22.077 -13.709 1.00 37.80 73 SER D O 1
ATOM 7628 N N . SER D 1 108 ? 6.639 19.927 -14.154 1.00 37.81 74 SER D N 1
ATOM 7629 C CA . SER D 1 108 ? 5.701 19.768 -15.270 1.00 37.88 74 SER D CA 1
ATOM 7630 C C . SER D 1 108 ? 4.247 19.878 -14.827 1.00 37.75 74 SER D C 1
ATOM 7631 O O . SER D 1 108 ? 3.410 20.400 -15.563 1.00 37.86 74 SER D O 1
ATOM 7634 N N . ILE D 1 109 ? 3.954 19.379 -13.627 1.00 37.62 75 ILE D N 1
ATOM 7635 C CA . ILE D 1 109 ? 2.617 19.498 -13.047 1.00 37.46 75 ILE D CA 1
ATOM 7636 C C . ILE D 1 109 ? 2.269 20.971 -12.806 1.00 37.42 75 ILE D C 1
ATOM 7637 O O . ILE D 1 109 ? 1.183 21.417 -13.171 1.00 37.22 75 ILE D O 1
ATOM 7642 N N . THR D 1 110 ? 3.203 21.722 -12.225 1.00 37.58 76 THR D N 1
ATOM 7643 C CA . THR D 1 110 ? 2.994 23.156 -11.987 1.00 37.84 76 THR D CA 1
ATOM 7644 C C . THR D 1 110 ? 2.840 23.930 -13.299 1.00 37.73 76 THR D C 1
ATOM 7645 O O . THR D 1 110 ? 2.036 24.862 -13.375 1.00 37.65 76 THR D O 1
ATOM 7649 N N . ASP D 1 111 ? 3.599 23.527 -14.321 1.00 37.81 77 ASP D N 1
ATOM 7650 C CA . ASP D 1 111 ? 3.477 24.089 -15.670 1.00 37.94 77 ASP D CA 1
ATOM 7651 C C . ASP D 1 111 ? 2.075 23.869 -16.241 1.00 37.80 77 ASP D C 1
ATOM 7652 O O . ASP D 1 111 ? 1.412 24.816 -16.676 1.00 37.59 77 ASP D O 1
ATOM 7657 N N . LEU D 1 112 ? 1.630 22.614 -16.228 1.00 37.48 78 LEU D N 1
ATOM 7658 C CA . LEU D 1 112 ? 0.349 22.240 -16.819 1.00 37.38 78 LEU D CA 1
ATOM 7659 C C . LEU D 1 112 ? -0.845 22.825 -16.063 1.00 37.24 78 LEU D C 1
ATOM 7660 O O . LEU D 1 112 ? -1.860 23.151 -16.674 1.00 37.32 78 LEU D O 1
ATOM 7665 N N . VAL D 1 113 ? -0.711 22.966 -14.745 1.00 37.24 79 VAL D N 1
ATOM 7666 C CA . VAL D 1 113 ? -1.735 23.608 -13.914 1.00 37.44 79 VAL D CA 1
ATOM 7667 C C . VAL D 1 113 ? -1.892 25.080 -14.323 1.00 37.62 79 VAL D C 1
ATOM 7668 O O . VAL D 1 113 ? -3.006 25.553 -14.571 1.00 37.48 79 VAL D O 1
ATOM 7672 N N . ARG D 1 114 ? -0.764 25.780 -14.412 1.00 37.77 80 ARG D N 1
ATOM 7673 C CA . ARG D 1 114 ? -0.736 27.178 -14.827 1.00 38.02 80 ARG D CA 1
ATOM 7674 C C . ARG D 1 114 ? -1.298 27.360 -16.240 1.00 38.22 80 ARG D C 1
ATOM 7675 O O . ARG D 1 114 ? -2.182 28.184 -16.457 1.00 38.32 80 ARG D O 1
ATOM 7683 N N . ASP D 1 115 ? -0.801 26.569 -17.185 1.00 38.57 81 ASP D N 1
ATOM 7684 C CA . ASP D 1 115 ? -1.121 26.756 -18.600 1.00 38.99 81 ASP D CA 1
ATOM 7685 C C . ASP D 1 115 ? -2.539 26.332 -19.000 1.00 39.08 81 ASP D C 1
ATOM 7686 O O . ASP D 1 115 ? -3.105 26.878 -19.947 1.00 39.02 81 ASP D O 1
ATOM 7691 N N . ASN D 1 116 ? -3.114 25.374 -18.277 1.00 39.16 82 ASN D N 1
ATOM 7692 C CA . ASN D 1 116 ? -4.491 24.946 -18.544 1.00 39.25 82 ASN D CA 1
ATOM 7693 C C . ASN D 1 116 ? -5.519 25.606 -17.621 1.00 39.24 82 ASN D C 1
ATOM 7694 O O . ASN D 1 116 ? -6.723 25.324 -17.712 1.00 39.25 82 ASN D O 1
ATOM 7699 N N . SER D 1 117 ? -5.024 26.481 -16.743 1.00 38.97 83 SER D N 1
ATOM 7700 C CA . SER D 1 117 ? -5.843 27.324 -15.865 1.00 38.96 83 SER D CA 1
ATOM 7701 C C . SER D 1 117 ? -6.720 26.545 -14.867 1.00 38.87 83 SER D C 1
ATOM 7702 O O . SER D 1 117 ? -7.820 26.989 -14.520 1.00 38.66 83 SER D O 1
ATOM 7705 N N . ARG D 1 118 ? -6.225 25.399 -14.397 1.00 38.59 84 ARG D N 1
ATOM 7706 C CA . ARG D 1 118 ? -6.978 24.567 -13.449 1.00 38.40 84 ARG D CA 1
ATOM 7707 C C . ARG D 1 118 ? -6.078 23.659 -12.607 1.00 37.94 84 ARG D C 1
ATOM 7708 O O . ARG D 1 118 ? -5.106 23.097 -13.113 1.00 37.81 84 ARG D O 1
ATOM 7716 N N . ASN D 1 119 ? -6.418 23.523 -11.325 1.00 37.37 85 ASN D N 1
ATOM 7717 C CA . ASN D 1 119 ? -5.697 22.640 -10.404 1.00 36.86 85 ASN D CA 1
ATOM 7718 C C . ASN D 1 119 ? -5.899 21.159 -10.719 1.00 36.21 85 ASN D C 1
ATOM 7719 O O . ASN D 1 119 ? -6.963 20.757 -11.198 1.00 36.17 85 ASN D O 1
ATOM 7724 N N . ILE D 1 120 ? -4.869 20.361 -10.444 1.00 35.57 86 ILE D N 1
ATOM 7725 C CA . ILE D 1 120 ? -4.967 18.898 -10.474 1.00 34.85 86 ILE D CA 1
ATOM 7726 C C . ILE D 1 120 ? -3.949 18.264 -9.529 1.00 34.51 86 ILE D C 1
ATOM 7727 O O . ILE D 1 120 ? -2.828 18.755 -9.382 1.00 34.42 86 ILE D O 1
ATOM 7732 N N . ASP D 1 121 ? -4.352 17.175 -8.882 1.00 33.80 87 ASP D N 1
ATOM 7733 C CA . ASP D 1 121 ? -3.419 16.372 -8.106 1.00 33.23 87 ASP D CA 1
ATOM 7734 C C . ASP D 1 121 ? -3.086 15.096 -8.878 1.00 32.65 87 ASP D C 1
ATOM 7735 O O . ASP D 1 121 ? -3.855 14.659 -9.737 1.00 32.36 87 ASP D O 1
ATOM 7740 N N . VAL D 1 122 ? -1.923 14.520 -8.587 1.00 32.24 88 VAL D N 1
ATOM 7741 C CA . VAL D 1 122 ? -1.416 13.383 -9.347 1.00 31.80 88 VAL D CA 1
ATOM 7742 C C . VAL D 1 122 ? -0.997 12.239 -8.424 1.00 31.60 88 VAL D C 1
ATOM 7743 O O . VAL D 1 122 ? -0.203 12.436 -7.505 1.00 31.56 88 VAL D O 1
ATOM 7747 N N . SER D 1 123 ? -1.553 11.054 -8.675 1.00 31.49 89 SER D N 1
ATOM 7748 C CA . SER D 1 123 ? -1.114 9.825 -8.017 1.00 31.13 89 SER D CA 1
ATOM 7749 C C . SER D 1 123 ? -0.403 8.953 -9.045 1.00 30.95 89 SER D C 1
ATOM 7750 O O . SER D 1 123 ? -0.974 8.611 -10.080 1.00 30.77 89 SER D O 1
ATOM 7753 N N . ILE D 1 124 ? 0.846 8.601 -8.761 1.00 30.68 90 ILE D N 1
ATOM 7754 C CA . ILE D 1 124 ? 1.683 7.935 -9.753 1.00 30.66 90 ILE D CA 1
ATOM 7755 C C . ILE D 1 124 ? 2.678 6.966 -9.125 1.00 30.49 90 ILE D C 1
ATOM 7756 O O . ILE D 1 124 ? 3.343 7.291 -8.142 1.00 30.67 90 ILE D O 1
ATOM 7761 N N . GLY D 1 125 ? 2.760 5.770 -9.697 1.00 30.69 91 GLY D N 1
ATOM 7762 C CA . GLY D 1 125 ? 3.738 4.776 -9.280 1.00 30.89 91 GLY D CA 1
ATOM 7763 C C . GLY D 1 125 ? 5.091 5.033 -9.912 1.00 31.28 91 GLY D C 1
ATOM 7764 O O . GLY D 1 125 ? 5.194 5.239 -11.120 1.00 30.89 91 GLY D O 1
ATOM 7765 N N . VAL D 1 126 ? 6.127 5.038 -9.080 1.00 31.73 92 VAL D N 1
ATOM 7766 C CA . VAL D 1 126 ? 7.503 5.228 -9.541 1.00 32.46 92 VAL D CA 1
ATOM 7767 C C . VAL D 1 126 ? 8.442 4.287 -8.783 1.00 33.14 92 VAL D C 1
ATOM 7768 O O . VAL D 1 126 ? 7.998 3.511 -7.930 1.00 33.03 92 VAL D O 1
ATOM 7772 N N . HIS D 1 127 ? 9.732 4.354 -9.105 1.00 33.97 93 HIS D N 1
ATOM 7773 C CA . HIS D 1 127 ? 10.756 3.659 -8.330 1.00 34.87 93 HIS D CA 1
ATOM 7774 C C . HIS D 1 127 ? 11.687 4.668 -7.665 1.00 35.51 93 HIS D C 1
ATOM 7775 O O . HIS D 1 127 ? 11.845 5.797 -8.143 1.00 35.62 93 HIS D O 1
ATOM 7782 N N . LEU D 1 128 ? 12.288 4.261 -6.553 1.00 35.83 94 LEU D N 1
ATOM 7783 C CA . LEU D 1 128 ? 13.332 5.042 -5.908 1.00 36.47 94 LEU D CA 1
ATOM 7784 C C . LEU D 1 128 ? 14.517 4.129 -5.606 1.00 37.09 94 LEU D C 1
ATOM 7785 O O . LEU D 1 128 ? 14.324 2.955 -5.277 1.00 36.84 94 LEU D O 1
ATOM 7790 N N . PRO D 1 129 ? 15.751 4.654 -5.736 1.00 37.79 95 PRO D N 1
ATOM 7791 C CA . PRO D 1 129 ? 16.919 3.828 -5.441 1.00 38.37 95 PRO D CA 1
ATOM 7792 C C . PRO D 1 129 ? 17.075 3.624 -3.934 1.00 39.08 95 PRO D C 1
ATOM 7793 O O . PRO D 1 129 ? 16.501 4.390 -3.153 1.00 38.93 95 PRO D O 1
ATOM 7797 N N . PRO D 1 130 ? 17.831 2.589 -3.521 1.00 39.88 96 PRO D N 1
ATOM 7798 C CA . PRO D 1 130 ? 18.146 2.465 -2.099 1.00 40.67 96 PRO D CA 1
ATOM 7799 C C . PRO D 1 130 ? 18.947 3.672 -1.623 1.00 41.54 96 PRO D C 1
ATOM 7800 O O . PRO D 1 130 ? 19.794 4.181 -2.362 1.00 41.61 96 PRO D O 1
ATOM 7804 N N . SER D 1 131 ? 18.661 4.136 -0.409 1.00 42.54 97 SER D N 1
ATOM 7805 C CA . SER D 1 131 ? 19.431 5.214 0.205 1.00 43.66 97 SER D CA 1
ATOM 7806 C C . SER D 1 131 ? 20.827 4.724 0.603 1.00 44.33 97 SER D C 1
ATOM 7807 O O . SER D 1 131 ? 21.100 3.516 0.587 1.00 44.23 97 SER D O 1
ATOM 7810 N N . GLU D 1 132 ? 21.709 5.664 0.944 1.00 45.17 98 GLU D N 1
ATOM 7811 C CA . GLU D 1 132 ? 23.029 5.327 1.484 1.00 45.93 98 GLU D CA 1
ATOM 7812 C C . GLU D 1 132 ? 22.868 4.536 2.783 1.00 46.37 98 GLU D C 1
ATOM 7813 O O . GLU D 1 132 ? 23.634 3.611 3.057 1.00 46.47 98 GLU D O 1
ATOM 7815 N N . GLN D 1 133 ? 21.841 4.897 3.555 1.00 46.99 99 GLN D N 1
ATOM 7816 C CA . GLN D 1 133 ? 21.473 4.199 4.788 1.00 47.52 99 GLN D CA 1
ATOM 7817 C C . GLN D 1 133 ? 21.026 2.749 4.559 1.00 47.90 99 GLN D C 1
ATOM 7818 O O . GLN D 1 133 ? 20.975 1.963 5.507 1.00 48.09 99 GLN D O 1
ATOM 7820 N N . ASP D 1 134 ? 20.703 2.409 3.309 1.00 48.12 100 ASP D N 1
ATOM 7821 C CA . ASP D 1 134 ? 20.276 1.057 2.939 1.00 48.27 100 ASP D CA 1
ATOM 7822 C C . ASP D 1 134 ? 21.444 0.205 2.439 1.00 48.43 100 ASP D C 1
ATOM 7823 O O . ASP D 1 134 ? 21.530 -0.989 2.750 1.00 48.37 100 ASP D O 1
ATOM 7828 N N . LEU D 1 135 ? 22.330 0.823 1.656 1.00 48.39 101 LEU D N 1
ATOM 7829 C CA . LEU D 1 135 ? 23.472 0.130 1.060 1.00 48.39 101 LEU D CA 1
ATOM 7830 C C . LEU D 1 135 ? 24.459 -0.347 2.122 1.00 48.42 101 LEU D C 1
ATOM 7831 O O . LEU D 1 135 ? 24.948 -1.484 2.061 1.00 48.44 101 LEU D O 1
ATOM 7836 N N . LEU D 1 136 ? 24.731 0.519 3.097 1.00 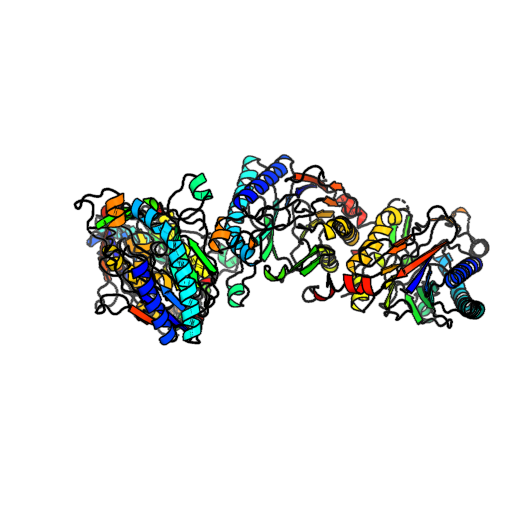48.32 102 LEU D N 1
ATOM 7837 C CA . LEU D 1 136 ? 25.613 0.191 4.218 1.00 48.36 102 LEU D CA 1
ATOM 7838 C C . LEU D 1 136 ? 25.040 -0.961 5.039 1.00 48.31 102 LEU D C 1
ATOM 7839 O O . LEU D 1 136 ? 25.788 -1.729 5.653 1.00 48.38 102 LEU D O 1
ATOM 7844 N N . GLU D 1 137 ? 23.712 -1.076 5.029 1.00 48.08 103 GLU D N 1
ATOM 7845 C CA . GLU D 1 137 ? 22.999 -2.125 5.758 1.00 47.80 103 GLU D CA 1
ATOM 7846 C C . GLU D 1 137 ? 22.840 -3.405 4.934 1.00 47.56 103 GLU D C 1
ATOM 7847 O O . GLU D 1 137 ? 22.255 -4.384 5.406 1.00 47.59 103 GLU D O 1
ATOM 7850 N N . GLY D 1 138 ? 23.366 -3.394 3.709 1.00 47.15 104 GLY D N 1
ATOM 7851 C CA . GLY D 1 138 ? 23.337 -4.565 2.835 1.00 46.62 104 GLY D CA 1
ATOM 7852 C C . GLY D 1 138 ? 22.064 -4.705 2.016 1.00 46.22 104 GLY D C 1
ATOM 7853 O O . GLY D 1 138 ? 21.917 -5.660 1.250 1.00 46.24 104 GLY D O 1
ATOM 7854 N N . ASN D 1 139 ? 21.149 -3.754 2.185 1.00 45.69 105 ASN D N 1
ATOM 7855 C CA . ASN D 1 139 ? 19.899 -3.719 1.434 1.00 45.05 105 ASN D CA 1
ATOM 7856 C C . ASN D 1 139 ? 20.050 -2.821 0.205 1.00 44.49 105 ASN D C 1
ATOM 7857 O O . ASN D 1 139 ? 19.807 -1.614 0.268 1.00 44.44 105 ASN D O 1
ATOM 7862 N N . ASP D 1 140 ? 20.476 -3.421 -0.904 1.00 43.78 106 ASP D N 1
ATOM 7863 C CA . ASP D 1 140 ? 20.715 -2.685 -2.148 1.00 43.17 106 ASP D CA 1
ATOM 7864 C C . ASP D 1 140 ? 19.558 -2.819 -3.146 1.00 42.16 106 ASP D C 1
ATOM 7865 O O . ASP D 1 140 ? 19.767 -2.783 -4.362 1.00 42.45 106 ASP D O 1
ATOM 7870 N N . ARG D 1 141 ? 18.343 -2.960 -2.624 1.00 40.61 107 ARG D N 1
ATOM 7871 C CA . ARG D 1 14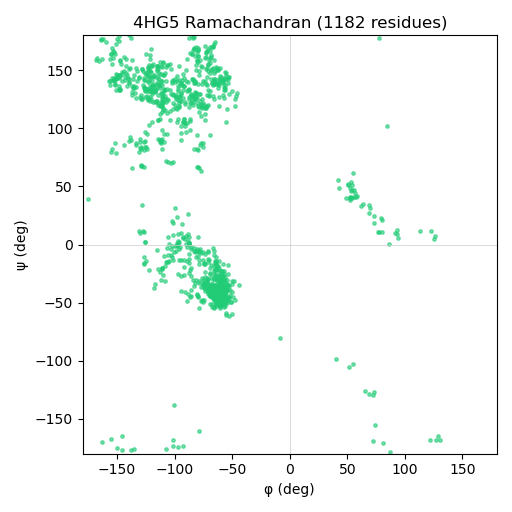1 ? 17.152 -3.133 -3.457 1.00 39.16 107 ARG D CA 1
ATOM 7872 C C . ARG D 1 141 ? 16.418 -1.809 -3.695 1.00 38.30 107 ARG D C 1
ATOM 7873 O O . ARG D 1 141 ? 16.502 -0.887 -2.880 1.00 38.07 107 ARG D O 1
ATOM 7881 N N . VAL D 1 142 ? 15.700 -1.724 -4.814 1.00 37.33 108 VAL D N 1
ATOM 7882 C CA . VAL D 1 142 ? 14.953 -0.514 -5.165 1.00 36.40 108 VAL D CA 1
ATOM 7883 C C . VAL D 1 142 ? 13.634 -0.452 -4.406 1.00 35.81 108 VAL D C 1
ATOM 7884 O O . VAL D 1 142 ? 13.164 -1.462 -3.884 1.00 35.60 108 VAL D O 1
ATOM 7888 N N . ARG D 1 143 ? 13.046 0.737 -4.345 1.00 34.96 109 ARG D N 1
ATOM 7889 C CA . ARG D 1 143 ? 11.784 0.933 -3.645 1.00 34.34 109 ARG D CA 1
ATOM 7890 C C . ARG D 1 143 ? 10.651 1.155 -4.644 1.00 33.67 109 ARG D C 1
ATOM 7891 O O . ARG D 1 143 ? 10.755 2.000 -5.533 1.00 33.30 109 ARG D O 1
ATOM 7899 N N . ASN D 1 144 ? 9.586 0.369 -4.502 1.00 32.83 110 ASN D N 1
ATOM 7900 C CA . ASN D 1 144 ? 8.388 0.509 -5.322 1.00 32.01 110 ASN D CA 1
ATOM 7901 C C . ASN D 1 144 ? 7.434 1.450 -4.593 1.00 31.67 110 ASN D C 1
ATOM 7902 O O . ASN D 1 144 ? 6.811 1.071 -3.598 1.00 31.27 110 ASN D O 1
ATOM 7907 N N . VAL D 1 145 ? 7.338 2.683 -5.085 1.00 31.07 111 VAL D N 1
ATOM 7908 C CA . VAL D 1 145 ? 6.670 3.756 -4.349 1.00 30.72 111 VAL D CA 1
ATOM 7909 C C . VAL D 1 145 ? 5.496 4.358 -5.126 1.00 30.41 111 VAL D C 1
ATOM 7910 O O . VAL D 1 145 ? 5.530 4.457 -6.354 1.00 30.54 111 VAL D O 1
ATOM 7914 N N . LEU D 1 146 ? 4.453 4.741 -4.397 1.00 29.93 112 LEU D N 1
ATOM 7915 C CA . LEU D 1 146 ? 3.327 5.460 -4.978 1.00 29.57 112 LEU D CA 1
ATOM 7916 C C . LEU D 1 146 ? 3.347 6.891 -4.457 1.00 29.39 112 LEU D C 1
ATOM 7917 O O . LEU D 1 146 ? 3.211 7.128 -3.254 1.00 29.30 112 LEU D O 1
ATOM 7922 N N . LEU D 1 147 ? 3.539 7.837 -5.368 1.00 29.52 113 LEU D N 1
ATOM 7923 C CA . LEU D 1 147 ? 3.605 9.247 -5.008 1.00 29.48 113 LEU D CA 1
ATOM 7924 C C . LEU D 1 147 ? 2.253 9.920 -5.154 1.00 29.64 113 LEU D C 1
ATOM 7925 O O . LEU D 1 147 ? 1.514 9.655 -6.103 1.00 29.39 113 LEU D O 1
ATOM 7930 N N . TYR D 1 148 ? 1.930 10.780 -4.198 1.00 29.86 114 TYR D N 1
ATOM 7931 C CA . TYR D 1 148 ? 0.836 11.716 -4.363 1.00 30.34 114 TYR D CA 1
ATOM 7932 C C . TYR D 1 148 ? 1.437 13.108 -4.449 1.00 30.72 114 TYR D C 1
ATOM 7933 O O . TYR D 1 148 ? 2.113 13.559 -3.522 1.00 30.42 114 TYR D O 1
ATOM 7942 N N . ILE D 1 149 ? 1.189 13.771 -5.576 1.00 31.30 115 ILE D N 1
ATOM 7943 C CA . ILE D 1 149 ? 1.746 15.091 -5.857 1.00 31.85 115 ILE D CA 1
ATOM 7944 C C . ILE D 1 149 ? 0.602 16.070 -6.090 1.00 32.53 115 ILE D C 1
ATOM 7945 O O . ILE D 1 149 ? -0.244 15.848 -6.957 1.00 32.46 115 ILE D O 1
ATOM 7950 N N . ASP D 1 150 ? 0.572 17.145 -5.306 1.00 33.52 116 ASP D N 1
ATOM 7951 C CA . ASP D 1 150 ? -0.518 18.114 -5.393 1.00 34.65 116 ASP D CA 1
ATOM 7952 C C . ASP D 1 150 ? -0.284 19.157 -6.490 1.00 35.20 116 ASP D C 1
ATOM 7953 O O . ASP D 1 150 ? 0.744 19.125 -7.180 1.00 35.05 116 ASP D O 1
ATOM 7958 N N . HIS D 1 151 ? -1.243 20.068 -6.648 1.00 35.85 117 HIS D N 1
ATOM 7959 C CA . HIS D 1 151 ? -1.191 21.081 -7.705 1.00 36.81 117 HIS D CA 1
ATOM 7960 C C . HIS D 1 151 ? -0.019 22.052 -7.531 1.00 37.04 117 HIS D C 1
ATOM 7961 O O . HIS D 1 151 ? 0.423 22.675 -8.499 1.00 37.26 117 HIS D O 1
ATOM 7968 N N . GLU D 1 152 ? 0.485 22.155 -6.301 1.00 37.34 118 GLU D N 1
ATOM 7969 C CA . GLU D 1 152 ? 1.674 22.958 -5.986 1.00 37.81 118 GLU D CA 1
ATOM 7970 C C . GLU D 1 152 ? 2.963 22.230 -6.378 1.00 37.54 118 GLU D C 1
ATOM 7971 O O . GLU D 1 152 ? 4.055 22.792 -6.282 1.00 37.55 118 GLU D O 1
ATOM 7977 N N . GLY D 1 153 ? 2.829 20.978 -6.811 1.00 37.35 119 GLY D N 1
ATOM 7978 C CA . GLY D 1 153 ? 3.972 20.135 -7.144 1.00 37.07 119 GLY D CA 1
ATOM 7979 C C . GLY D 1 153 ? 4.637 19.516 -5.927 1.00 36.94 119 GLY D C 1
ATOM 7980 O O . GLY D 1 153 ? 5.725 18.948 -6.035 1.00 37.14 119 GLY D O 1
ATOM 7981 N N . LYS D 1 154 ? 3.987 19.624 -4.769 1.00 36.69 120 LYS D N 1
ATOM 7982 C CA . LYS D 1 154 ? 4.524 19.080 -3.525 1.00 36.56 120 LYS D CA 1
ATOM 7983 C C . LYS D 1 154 ? 4.156 17.604 -3.366 1.00 36.17 120 LYS D C 1
ATOM 7984 O O . LYS D 1 154 ? 2.991 17.233 -3.506 1.00 36.03 120 LYS D O 1
ATOM 7990 N N . ILE D 1 155 ? 5.159 16.776 -3.077 1.00 35.72 121 ILE D N 1
ATOM 7991 C CA . ILE D 1 155 ? 4.951 15.358 -2.775 1.00 35.44 121 ILE D CA 1
ATOM 7992 C C . ILE D 1 155 ? 4.349 15.219 -1.375 1.00 35.12 121 ILE D C 1
ATOM 7993 O O . ILE D 1 155 ? 5.034 15.435 -0.373 1.00 35.20 121 ILE D O 1
ATOM 7998 N N . LEU D 1 156 ? 3.066 14.866 -1.320 1.00 34.83 122 LEU D N 1
ATOM 7999 C CA . LEU D 1 156 ? 2.330 14.766 -0.057 1.00 34.68 122 LEU D CA 1
ATOM 8000 C C . LEU D 1 156 ? 2.471 13.401 0.616 1.00 34.60 122 LEU D C 1
ATOM 8001 O O . LEU D 1 156 ? 2.264 13.275 1.824 1.00 34.54 122 LEU D O 1
ATOM 8006 N N . GLN D 1 157 ? 2.819 12.386 -0.170 1.00 34.31 123 GLN D N 1
ATOM 8007 C CA . GLN D 1 157 ? 2.994 11.035 0.354 1.00 34.21 123 GLN D CA 1
ATOM 8008 C C . GLN D 1 157 ? 3.900 10.210 -0.548 1.00 33.86 123 GLN D C 1
ATOM 8009 O O . GLN D 1 157 ? 3.831 10.316 -1.770 1.00 33.83 123 GLN D O 1
ATOM 8015 N N . GLU D 1 158 ? 4.754 9.405 0.077 1.00 33.54 124 GLU D N 1
ATOM 8016 C CA . GLU D 1 158 ? 5.525 8.377 -0.600 1.00 33.54 124 GLU D CA 1
ATOM 8017 C C . GLU D 1 158 ? 5.177 7.045 0.063 1.00 33.07 124 GLU D C 1
ATOM 8018 O O . GLU D 1 158 ? 5.633 6.768 1.177 1.00 33.10 124 GLU D O 1
ATOM 8024 N N . TYR D 1 159 ? 4.345 6.244 -0.596 1.00 32.35 125 TYR D N 1
ATOM 8025 C CA . TYR D 1 159 ? 3.982 4.930 -0.061 1.00 31.67 125 TYR D CA 1
ATOM 8026 C C . TYR D 1 159 ? 4.812 3.829 -0.707 1.00 31.32 125 TYR D C 1
ATOM 8027 O O . TYR D 1 159 ? 4.719 3.603 -1.915 1.00 31.23 125 TYR D O 1
ATOM 8036 N N . GLN D 1 160 ? 5.605 3.140 0.112 1.00 30.91 126 GLN D N 1
ATOM 8037 C CA . GLN D 1 160 ? 6.426 2.024 -0.344 1.00 30.62 126 GLN D CA 1
ATOM 8038 C C . GLN D 1 160 ? 5.672 0.701 -0.215 1.00 30.47 126 GLN D C 1
ATOM 8039 O O . GLN D 1 160 ? 5.236 0.332 0.879 1.00 30.38 126 GLN D O 1
ATOM 8045 N N . LYS D 1 161 ? 5.542 0.002 -1.342 1.00 30.11 127 LYS D N 1
ATOM 8046 C CA . LYS D 1 161 ? 4.787 -1.251 -1.460 1.00 29.90 127 LYS D CA 1
ATOM 8047 C C . LYS D 1 161 ? 5.086 -2.254 -0.344 1.00 29.57 127 LYS D C 1
ATOM 8048 O O . LYS D 1 161 ? 6.251 -2.596 -0.091 1.00 29.42 127 LYS D O 1
ATOM 8054 N N . LEU D 1 162 ? 4.017 -2.723 0.299 1.00 28.99 128 LEU D N 1
ATOM 8055 C CA . LEU D 1 162 ? 4.107 -3.592 1.474 1.00 28.60 128 LEU D CA 1
ATOM 8056 C C . LEU D 1 162 ? 4.213 -5.072 1.127 1.00 28.40 128 LEU D C 1
ATOM 8057 O O . LEU D 1 162 ? 5.027 -5.789 1.708 1.00 28.15 128 LEU D O 1
ATOM 8062 N N . HIS D 1 163 ? 3.383 -5.517 0.187 1.00 28.08 129 HIS D N 1
ATOM 8063 C CA . HIS D 1 163 ? 3.353 -6.914 -0.237 1.00 28.15 129 HIS D CA 1
ATOM 8064 C C . HIS D 1 163 ? 4.012 -7.050 -1.603 1.00 28.75 129 HIS D C 1
ATOM 8065 O O . HIS D 1 163 ? 3.599 -6.388 -2.557 1.00 28.76 129 HIS D O 1
ATOM 8072 N N . LEU D 1 164 ? 5.018 -7.916 -1.694 1.00 29.48 130 LEU D N 1
ATOM 8073 C CA . LEU D 1 164 ? 5.794 -8.071 -2.925 1.00 30.52 130 LEU D CA 1
ATOM 8074 C C . LEU D 1 164 ? 5.409 -9.313 -3.711 1.00 31.43 130 LEU D C 1
ATOM 8075 O O . LEU D 1 164 ? 5.182 -10.382 -3.139 1.00 31.58 130 LEU D O 1
ATOM 8080 N N . PHE D 1 165 ? 5.345 -9.154 -5.031 1.00 32.44 131 PHE D N 1
ATOM 8081 C CA . PHE D 1 165 ? 4.836 -10.181 -5.930 1.00 33.34 131 PHE D CA 1
ATOM 8082 C C . PHE D 1 165 ? 5.855 -11.295 -6.181 1.00 33.90 131 PHE D C 1
ATOM 8083 O O . PHE D 1 165 ? 6.615 -11.254 -7.153 1.00 34.06 131 PHE D O 1
ATOM 8091 N N . ASP D 1 166 ? 5.868 -12.277 -5.283 1.00 34.47 132 ASP D N 1
ATOM 8092 C CA . ASP D 1 166 ? 6.681 -13.485 -5.431 1.00 35.11 132 ASP D CA 1
ATOM 8093 C C . ASP D 1 166 ? 5.764 -14.671 -5.711 1.00 35.42 132 ASP D C 1
ATOM 8094 O O . ASP D 1 166 ? 5.226 -15.288 -4.787 1.00 35.16 132 ASP D O 1
ATOM 8099 N N . VAL D 1 167 ? 5.590 -14.974 -6.995 1.00 35.87 133 VAL D N 1
ATOM 8100 C CA . VAL D 1 167 ? 4.550 -15.892 -7.454 1.00 36.47 133 VAL D CA 1
ATOM 8101 C C . VAL D 1 167 ? 5.006 -16.712 -8.665 1.00 37.19 133 VAL D C 1
ATOM 8102 O O . VAL D 1 167 ? 5.700 -16.201 -9.547 1.00 37.07 133 VAL D O 1
ATOM 8106 N N . ASP D 1 168 ? 4.629 -17.991 -8.671 1.00 38.05 134 ASP D N 1
ATOM 8107 C CA . ASP D 1 168 ? 4.675 -18.829 -9.861 1.00 39.28 134 ASP D CA 1
ATOM 8108 C C . ASP D 1 168 ? 3.372 -18.641 -10.624 1.00 39.68 134 ASP D C 1
ATOM 8109 O O . ASP D 1 168 ? 2.354 -19.244 -10.269 1.00 39.91 134 ASP D O 1
ATOM 8114 N N . VAL D 1 169 ? 3.395 -17.802 -11.656 1.00 40.32 135 VAL D N 1
ATOM 8115 C CA . VAL D 1 169 ? 2.194 -17.523 -12.448 1.00 41.10 135 VAL D CA 1
ATOM 8116 C C . VAL D 1 169 ? 1.743 -18.780 -13.210 1.00 41.43 135 VAL D C 1
ATOM 8117 O O . VAL D 1 169 ? 2.542 -19.382 -13.929 1.00 41.36 135 VAL D O 1
ATOM 8121 N N . PRO D 1 170 ? 0.467 -19.189 -13.026 1.00 41.92 136 PRO D N 1
ATOM 8122 C CA . PRO D 1 170 ? -0.157 -20.315 -13.731 1.00 42.33 136 PRO D CA 1
ATOM 8123 C C . PRO D 1 170 ? -0.044 -20.180 -15.249 1.00 42.78 136 PRO D C 1
ATOM 8124 O O . PRO D 1 170 ? -0.598 -19.237 -15.829 1.00 42.85 136 PRO D O 1
ATOM 8128 N N . ASN D 1 171 ? 0.662 -21.127 -15.872 1.00 43.15 137 ASN D N 1
ATOM 8129 C CA . ASN D 1 171 ? 1.037 -21.058 -17.288 1.00 43.52 137 ASN D CA 1
ATOM 8130 C C . ASN D 1 171 ? 1.733 -19.736 -17.636 1.00 43.71 137 ASN D C 1
ATOM 8131 O O . ASN D 1 171 ? 1.493 -19.148 -18.693 1.00 43.91 137 ASN D O 1
ATOM 8133 N N . GLY D 1 172 ? 2.593 -19.281 -16.725 1.00 43.73 138 GLY D N 1
ATOM 8134 C CA . GLY D 1 172 ? 3.329 -18.026 -16.886 1.00 43.59 138 GLY D CA 1
ATOM 8135 C C . GLY D 1 172 ? 4.723 -18.087 -16.283 1.00 43.49 138 GLY D C 1
ATOM 8136 O O . GLY D 1 172 ? 5.227 -19.174 -15.990 1.00 43.53 138 GLY D O 1
ATOM 8137 N N . PRO D 1 173 ? 5.360 -16.916 -16.092 1.00 43.40 139 PRO D N 1
ATOM 8138 C CA . PRO D 1 173 ? 6.726 -16.866 -15.567 1.00 43.26 139 PRO D CA 1
ATOM 8139 C C . PRO D 1 173 ? 6.801 -17.027 -14.046 1.00 43.14 139 PRO D C 1
ATOM 8140 O O . PRO D 1 173 ? 5.819 -16.771 -13.343 1.00 43.16 139 PRO D O 1
ATOM 8144 N N . ILE D 1 174 ? 7.963 -17.457 -13.557 1.00 42.85 140 ILE D N 1
ATOM 8145 C CA . ILE D 1 174 ? 8.248 -17.483 -12.125 1.00 42.55 140 ILE D CA 1
ATOM 8146 C C . ILE D 1 174 ? 8.800 -16.115 -11.732 1.00 42.26 140 ILE D C 1
ATOM 8147 O O . ILE D 1 174 ? 9.935 -15.768 -12.075 1.00 42.27 140 ILE D O 1
ATOM 8152 N N . LEU D 1 175 ? 7.992 -15.336 -11.022 1.00 41.63 141 LEU D N 1
ATOM 8153 C CA . LEU D 1 175 ? 8.381 -13.973 -10.669 1.00 41.25 141 LEU D CA 1
ATOM 8154 C C . LEU D 1 175 ? 8.747 -13.838 -9.197 1.00 40.86 141 LEU D C 1
ATOM 8155 O O . LEU D 1 175 ? 8.039 -14.340 -8.324 1.00 40.69 141 LEU D O 1
ATOM 8160 N N . LYS D 1 176 ? 9.870 -13.173 -8.937 1.00 40.48 142 LYS D N 1
ATOM 8161 C CA . LYS D 1 176 ? 10.289 -12.844 -7.578 1.00 40.13 142 LYS D CA 1
ATOM 8162 C C . LYS D 1 176 ? 10.644 -11.364 -7.461 1.00 39.80 142 LYS D C 1
ATOM 8163 O O . LYS D 1 176 ? 11.804 -10.974 -7.634 1.00 39.50 142 LYS D O 1
ATOM 8169 N N . GLU D 1 177 ? 9.636 -10.549 -7.156 1.00 39.32 143 GLU D N 1
ATOM 8170 C CA . GLU D 1 177 ? 9.807 -9.102 -7.023 1.00 39.07 143 GLU D CA 1
ATOM 8171 C C . GLU D 1 177 ? 10.794 -8.742 -5.909 1.00 38.83 143 GLU D C 1
ATOM 8172 O O . GLU D 1 177 ? 11.528 -7.760 -6.018 1.00 38.66 143 GLU D O 1
ATOM 8178 N N . SER D 1 178 ? 10.810 -9.558 -4.856 1.00 38.56 144 SER D N 1
ATOM 8179 C CA . SER D 1 178 ? 11.634 -9.318 -3.671 1.00 38.61 144 SER D CA 1
ATOM 8180 C C . SER D 1 178 ? 13.147 -9.376 -3.923 1.00 38.72 144 SER D C 1
ATOM 8181 O O . SER D 1 178 ? 13.929 -8.912 -3.091 1.00 38.76 144 SER D O 1
ATOM 8184 N N . LYS D 1 179 ? 13.549 -9.946 -5.060 1.00 38.80 145 LYS D N 1
ATOM 8185 C CA . LYS D 1 179 ? 14.960 -9.986 -5.462 1.00 38.86 145 LYS D CA 1
ATOM 8186 C C . LYS D 1 179 ? 15.532 -8.592 -5.728 1.00 38.71 145 LYS D C 1
ATOM 8187 O O . LYS D 1 179 ? 16.684 -8.314 -5.387 1.00 39.13 145 LYS D O 1
ATOM 8191 N N . SER D 1 180 ? 14.725 -7.723 -6.333 1.00 38.13 146 SER D N 1
ATOM 8192 C CA . SER D 1 180 ? 15.165 -6.372 -6.679 1.00 37.58 146 SER D CA 1
ATOM 8193 C C . SER D 1 180 ? 14.485 -5.282 -5.859 1.00 36.94 146 SER D C 1
ATOM 8194 O O . SER D 1 180 ? 14.999 -4.166 -5.769 1.00 37.00 146 SER D O 1
ATOM 8197 N N . VAL D 1 181 ? 13.332 -5.600 -5.272 1.00 35.74 147 VAL D N 1
ATOM 8198 C CA . VAL D 1 181 ? 12.529 -4.603 -4.562 1.00 34.84 147 VAL D CA 1
ATOM 8199 C C . VAL D 1 181 ? 12.485 -4.869 -3.058 1.00 34.31 147 VAL D C 1
ATOM 8200 O O . VAL D 1 181 ? 12.334 -6.014 -2.632 1.00 34.25 147 VAL D O 1
ATOM 8204 N N . GLN D 1 182 ? 12.620 -3.808 -2.265 1.00 33.72 148 GLN D N 1
ATOM 8205 C CA . GLN D 1 182 ? 12.531 -3.908 -0.806 1.00 33.43 148 GLN D CA 1
ATOM 8206 C C . GLN D 1 182 ? 11.126 -3.548 -0.313 1.00 33.04 148 GLN D C 1
ATOM 8207 O O . GLN D 1 182 ? 10.536 -2.571 -0.786 1.00 32.94 148 GLN D O 1
ATOM 8213 N N . PRO D 1 183 ? 10.580 -4.336 0.635 1.00 32.76 149 PRO D N 1
ATOM 8214 C CA . PRO D 1 183 ? 9.220 -4.068 1.117 1.00 32.47 149 PRO D CA 1
ATOM 8215 C C . PRO D 1 183 ? 9.124 -2.808 1.978 1.00 32.20 149 PRO D C 1
ATOM 8216 O O . PRO D 1 183 ? 10.111 -2.400 2.602 1.00 32.16 149 PRO D O 1
ATOM 8220 N N . GLY D 1 184 ? 7.935 -2.211 2.010 1.00 31.94 150 GLY D N 1
ATOM 8221 C CA . GLY D 1 184 ? 7.677 -1.022 2.818 1.00 31.84 150 GLY D CA 1
ATOM 8222 C C . GLY D 1 184 ? 7.607 -1.320 4.305 1.00 31.87 150 GLY D C 1
ATOM 8223 O O . GLY D 1 184 ? 7.483 -2.480 4.714 1.00 31.64 150 GLY D O 1
ATOM 8224 N N . LYS D 1 185 ? 7.676 -0.264 5.111 1.00 31.78 151 LYS D N 1
ATOM 8225 C CA . LYS D 1 185 ? 7.708 -0.405 6.562 1.00 31.95 151 LYS D CA 1
ATOM 8226 C C . LYS D 1 185 ? 6.480 0.188 7.252 1.00 31.88 151 LYS D C 1
ATOM 8227 O O . LYS D 1 185 ? 6.328 0.052 8.466 1.00 32.02 151 LYS D O 1
ATOM 8229 N N . ALA D 1 186 ? 5.602 0.834 6.485 1.00 31.90 152 ALA D N 1
ATOM 8230 C CA . ALA D 1 186 ? 4.473 1.559 7.077 1.00 31.61 152 ALA D CA 1
ATOM 8231 C C . ALA D 1 186 ? 3.169 1.468 6.289 1.00 31.64 152 ALA D C 1
ATOM 8232 O O . ALA D 1 186 ? 3.167 1.385 5.057 1.00 31.33 152 ALA D O 1
ATOM 8234 N N . ILE D 1 187 ? 2.060 1.488 7.024 1.00 31.37 153 ILE D N 1
ATOM 8235 C CA . ILE D 1 187 ? 0.743 1.704 6.444 1.00 31.47 153 ILE D CA 1
ATOM 8236 C C . ILE D 1 187 ? 0.652 3.182 6.027 1.00 31.39 153 ILE D C 1
ATOM 8237 O O . ILE D 1 187 ? 0.948 4.066 6.833 1.00 31.25 153 ILE D O 1
ATOM 8242 N N . PRO D 1 188 ? 0.258 3.450 4.765 1.00 31.37 154 PRO D N 1
ATOM 8243 C CA . PRO D 1 188 ? 0.173 4.835 4.286 1.00 31.65 154 PRO D CA 1
ATOM 8244 C C . PRO D 1 188 ? -0.995 5.597 4.905 1.00 31.87 154 PRO D C 1
ATOM 8245 O O . PRO D 1 188 ? -2.097 5.048 5.027 1.00 31.84 154 PRO D O 1
ATOM 8249 N N . ASP D 1 189 ? -0.743 6.846 5.296 1.00 32.24 155 ASP D N 1
ATOM 8250 C CA . ASP D 1 189 ? -1.777 7.735 5.832 1.00 32.44 155 ASP D CA 1
ATOM 8251 C C . ASP D 1 189 ? -2.884 7.972 4.809 1.00 32.26 155 ASP D C 1
ATOM 8252 O O . ASP D 1 189 ? -2.648 7.908 3.599 1.00 32.16 155 ASP D O 1
ATOM 8257 N N . ILE D 1 190 ? -4.089 8.246 5.297 1.00 31.94 156 ILE D N 1
ATOM 8258 C CA . ILE D 1 190 ? -5.177 8.686 4.432 1.00 31.95 156 ILE D CA 1
ATOM 8259 C C . ILE D 1 190 ? -4.871 10.093 3.918 1.00 32.23 156 ILE D C 1
ATOM 8260 O O . ILE D 1 190 ? -4.469 10.964 4.689 1.00 31.93 156 ILE D O 1
ATOM 8265 N N . ILE D 1 191 ? -5.029 10.282 2.609 1.00 32.54 157 ILE D N 1
ATOM 8266 C CA . ILE D 1 191 ? -4.848 11.580 1.965 1.00 33.09 157 ILE D CA 1
ATOM 8267 C C . ILE D 1 191 ? -6.195 12.278 1.821 1.00 33.43 157 ILE D C 1
ATOM 8268 O O . ILE D 1 191 ? -7.122 11.732 1.218 1.00 33.14 157 ILE D O 1
ATOM 8273 N N . GLU D 1 192 ? -6.300 13.485 2.370 1.00 34.09 158 GLU D N 1
ATOM 8274 C CA . GLU D 1 192 ? -7.483 14.311 2.151 1.00 34.97 158 GLU D CA 1
ATOM 8275 C C . GLU D 1 192 ? -7.397 14.983 0.783 1.00 34.95 158 GLU D C 1
ATOM 8276 O O . GLU D 1 192 ? -7.000 16.147 0.663 1.00 35.10 158 GLU D O 1
ATOM 8282 N N . SER D 1 193 ? -7.760 14.216 -0.243 1.00 34.82 159 SER D N 1
ATOM 8283 C CA . SER D 1 193 ? -7.709 14.657 -1.635 1.00 34.77 159 SER D CA 1
ATOM 8284 C C . SER D 1 193 ? -8.929 15.514 -2.001 1.00 34.69 159 SER D C 1
ATOM 8285 O O . SER D 1 193 ? -9.912 15.537 -1.255 1.00 34.61 159 SER D O 1
ATOM 8288 N N . PRO D 1 194 ? -8.870 16.223 -3.149 1.00 34.82 160 PRO D N 1
ATOM 8289 C CA . PRO D 1 194 ? -10.029 16.975 -3.651 1.00 34.69 160 PRO D CA 1
ATOM 8290 C C . PRO D 1 194 ? -11.263 16.101 -3.895 1.00 34.67 160 PRO D C 1
ATOM 8291 O O . PRO D 1 194 ? -12.384 16.611 -3.908 1.00 34.59 160 PRO D O 1
ATOM 8295 N N . LEU D 1 195 ? -11.055 14.799 -4.087 1.00 34.59 161 LEU D N 1
ATOM 8296 C CA . LEU D 1 195 ? -12.157 13.856 -4.294 1.00 34.65 161 LEU D CA 1
ATOM 8297 C C . LEU D 1 195 ? -12.702 13.325 -2.972 1.00 34.45 161 LEU D C 1
ATOM 8298 O O . LEU D 1 195 ? -13.764 12.694 -2.933 1.00 34.59 161 LEU D O 1
ATOM 8303 N N . GLY D 1 196 ? -11.964 13.573 -1.896 1.00 34.16 162 GLY D N 1
ATOM 8304 C CA . GLY D 1 196 ? -12.292 13.019 -0.591 1.00 33.69 162 GLY D CA 1
ATOM 8305 C C . GLY D 1 196 ? -11.149 12.190 -0.043 1.00 33.41 162 GLY D C 1
ATOM 8306 O O . GLY D 1 196 ? -10.036 12.214 -0.576 1.00 33.32 162 GLY D O 1
ATOM 8307 N N . LYS D 1 197 ? -11.433 11.446 1.021 1.00 33.07 163 LYS D N 1
ATOM 8308 C CA . LYS D 1 197 ? -10.415 10.695 1.749 1.00 32.72 163 LYS D CA 1
ATOM 8309 C C . LYS D 1 197 ? -9.919 9.491 0.944 1.00 32.25 163 LYS D C 1
ATOM 8310 O O . LYS D 1 197 ? -10.690 8.589 0.601 1.00 32.03 163 LYS D O 1
ATOM 8316 N N . LEU D 1 198 ? -8.624 9.503 0.647 1.00 31.54 164 LEU D N 1
ATOM 8317 C CA . LEU D 1 198 ? -8.003 8.531 -0.243 1.00 30.97 164 LEU D CA 1
ATOM 8318 C C . LEU D 1 198 ? -7.056 7.592 0.503 1.00 30.72 164 LEU D C 1
ATOM 8319 O O . LEU D 1 198 ? -6.201 8.031 1.274 1.00 30.40 164 LEU D O 1
ATOM 8324 N N . GLY D 1 199 ? -7.223 6.296 0.263 1.00 30.45 165 GLY D N 1
ATOM 8325 C CA . GLY D 1 199 ? -6.314 5.284 0.784 1.00 30.05 165 GLY D CA 1
ATOM 8326 C C . GLY D 1 199 ? -5.495 4.719 -0.359 1.00 30.06 165 GLY D C 1
ATOM 8327 O O . GLY D 1 199 ? -6.043 4.378 -1.413 1.00 30.25 165 GLY D O 1
ATOM 8328 N N . SER D 1 200 ? -4.186 4.615 -0.153 1.00 29.66 166 SER D N 1
ATOM 8329 C CA . SER D 1 200 ? -3.272 4.216 -1.220 1.00 29.48 166 SER D CA 1
ATOM 8330 C C . SER D 1 200 ? -2.730 2.803 -1.042 1.00 29.08 166 SER D C 1
ATOM 8331 O O . SER D 1 200 ? -2.448 2.365 0.075 1.00 28.64 166 SER D O 1
ATOM 8334 N N . ALA D 1 201 ? -2.618 2.092 -2.160 1.00 28.50 167 ALA D N 1
ATOM 8335 C CA . ALA D 1 201 ? -2.028 0.758 -2.194 1.00 28.18 167 ALA D CA 1
ATOM 8336 C C . ALA D 1 201 ? -1.431 0.494 -3.571 1.00 27.89 167 ALA D C 1
ATOM 8337 O O . ALA D 1 201 ? -1.698 1.232 -4.524 1.00 27.97 167 ALA D O 1
ATOM 8339 N N . ILE D 1 202 ? -0.609 -0.547 -3.667 1.00 27.52 168 ILE D N 1
ATOM 8340 C CA . ILE D 1 202 ? -0.025 -0.944 -4.941 1.00 27.32 168 ILE D CA 1
ATOM 8341 C C . ILE D 1 202 ? -0.278 -2.428 -5.193 1.00 27.16 168 ILE D C 1
ATOM 8342 O O . ILE D 1 202 ? 0.301 -3.307 -4.557 1.00 26.97 168 ILE D O 1
ATOM 8347 N N . CYS D 1 203 ? -0.403 -2.846 -6.458 1.00 38.33 169 CYS D N 1
ATOM 8348 C CA . CYS D 1 203 ? -0.756 -4.109 -7.091 1.00 38.54 169 CYS D CA 1
ATOM 8349 C C . CYS D 1 203 ? -0.899 -5.365 -6.280 1.00 37.90 169 CYS D C 1
ATOM 8352 N N . TYR D 1 204 ? 0.118 -6.091 -5.889 1.00 23.78 170 TYR D N 1
ATOM 8353 C CA . TYR D 1 204 ? -0.136 -7.288 -5.074 1.00 23.66 170 TYR D CA 1
ATOM 8354 C C . TYR D 1 204 ? -0.912 -6.974 -3.792 1.00 23.48 170 TYR D C 1
ATOM 8355 O O . TYR D 1 204 ? -1.615 -7.841 -3.268 1.00 23.46 170 TYR D O 1
ATOM 8364 N N . ASP D 1 205 ? -0.798 -5.728 -3.318 1.00 23.28 171 ASP D N 1
ATOM 8365 C CA . ASP D 1 205 ? -1.491 -5.244 -2.110 1.00 23.19 171 ASP D CA 1
ATOM 8366 C C . ASP D 1 205 ? -2.988 -5.561 -2.117 1.00 23.06 171 ASP D C 1
ATOM 8367 O O . ASP D 1 205 ? -3.586 -5.809 -1.060 1.00 23.03 171 ASP D O 1
ATOM 8372 N N . ILE D 1 206 ? -3.590 -5.544 -3.306 1.00 22.71 172 ILE D N 1
ATOM 8373 C CA . ILE D 1 206 ? -5.034 -5.773 -3.456 1.00 22.75 172 ILE D CA 1
ATOM 8374 C C . ILE D 1 206 ? -5.476 -7.154 -2.951 1.00 22.81 172 ILE D C 1
ATOM 8375 O O . ILE D 1 206 ? -6.621 -7.331 -2.536 1.00 23.11 172 ILE D O 1
ATOM 8380 N N . ARG D 1 207 ? -4.557 -8.116 -2.967 1.00 22.75 173 ARG D N 1
ATOM 8381 C CA . ARG D 1 207 ? -4.885 -9.499 -2.618 1.00 22.62 173 ARG D CA 1
ATOM 8382 C C . ARG D 1 207 ? -4.979 -9.751 -1.112 1.00 22.41 173 ARG D C 1
ATOM 8383 O O . ARG D 1 207 ? -5.367 -10.838 -0.688 1.00 22.34 173 ARG D O 1
ATOM 8391 N N . PHE D 1 208 ? -4.633 -8.739 -0.322 1.00 21.96 174 PHE D N 1
ATOM 8392 C CA . PHE D 1 208 ? -4.571 -8.860 1.128 1.00 21.97 174 PHE D CA 1
ATOM 8393 C C . PHE D 1 208 ? -5.663 -7.995 1.748 1.00 21.98 174 PHE D C 1
ATOM 8394 O O . PHE D 1 208 ? -5.427 -6.829 2.065 1.00 21.92 174 PHE D O 1
ATOM 8402 N N . PRO D 1 209 ? -6.875 -8.569 1.909 1.00 22.07 175 PRO D N 1
ATOM 8403 C CA . PRO D 1 209 ? -8.073 -7.803 2.269 1.00 22.20 175 PRO D CA 1
ATOM 8404 C C . PRO D 1 209 ? -7.910 -6.972 3.544 1.00 22.40 175 PRO D C 1
ATOM 8405 O O . PRO D 1 209 ? -8.469 -5.876 3.635 1.00 22.37 175 PRO D O 1
ATOM 8409 N N . GLU D 1 210 ? -7.136 -7.476 4.506 1.00 22.65 176 GLU D N 1
ATOM 8410 C CA . GLU D 1 210 ? -6.919 -6.758 5.764 1.00 22.77 176 GLU D CA 1
ATOM 8411 C C . GLU D 1 210 ? -6.335 -5.354 5.542 1.00 22.74 176 GLU D C 1
ATOM 8412 O O . GLU D 1 210 ? -6.600 -4.448 6.321 1.00 22.47 176 GLU D O 1
ATOM 8418 N N . PHE D 1 211 ? -5.569 -5.183 4.467 1.00 22.90 177 PHE D N 1
ATOM 8419 C CA . PHE D 1 211 ? -4.976 -3.885 4.133 1.00 23.26 177 PHE D CA 1
ATOM 8420 C C . PHE D 1 211 ? -6.070 -2.885 3.736 1.00 23.34 177 PHE D C 1
ATOM 8421 O O . PHE D 1 211 ? -6.179 -1.807 4.335 1.00 23.50 177 PHE D O 1
ATOM 8429 N N . SER D 1 212 ? -6.900 -3.259 2.763 1.00 23.22 178 SER D N 1
ATOM 8430 C CA . SER D 1 212 ? -8.044 -2.436 2.359 1.00 23.48 178 SER D CA 1
ATOM 8431 C C . SER D 1 212 ? -9.006 -2.150 3.516 1.00 23.39 178 SER D C 1
ATOM 8432 O O . SER D 1 212 ? -9.541 -1.049 3.617 1.00 23.43 178 SER D O 1
ATOM 8435 N N . LEU D 1 213 ? -9.229 -3.145 4.376 1.00 23.48 179 LEU D N 1
ATOM 8436 C CA . LEU D 1 213 ? -10.103 -2.974 5.542 1.00 23.53 179 LEU D CA 1
ATOM 8437 C C . LEU D 1 213 ? -9.532 -1.946 6.514 1.00 23.63 179 LEU D C 1
ATOM 8438 O O . LEU D 1 213 ? -10.266 -1.109 7.058 1.00 23.37 179 LEU D O 1
ATOM 8443 N N . LYS D 1 214 ? -8.218 -2.014 6.720 1.00 23.64 180 LYS D N 1
ATOM 8444 C CA . LYS D 1 214 ? -7.516 -1.070 7.579 1.00 23.87 180 LYS D CA 1
ATOM 8445 C C . LYS D 1 214 ? -7.654 0.348 7.027 1.00 23.61 180 LYS D C 1
ATOM 8446 O O . LYS D 1 214 ? -7.904 1.283 7.779 1.00 23.56 180 LYS D O 1
ATOM 8452 N N . LEU D 1 215 ? -7.509 0.497 5.711 1.00 23.56 181 LEU D N 1
ATOM 8453 C CA . LEU D 1 215 ? -7.640 1.810 5.076 1.00 23.46 181 LEU D CA 1
ATOM 8454 C C . LEU D 1 215 ? -9.040 2.404 5.271 1.00 23.39 181 LEU D C 1
ATOM 8455 O O . LEU D 1 215 ? -9.173 3.590 5.562 1.00 23.31 181 LEU D O 1
ATOM 8460 N N . ARG D 1 216 ? -10.075 1.576 5.139 1.00 23.16 182 ARG D N 1
ATOM 8461 C CA . ARG D 1 216 ? -11.440 2.034 5.422 1.00 23.64 182 ARG D CA 1
ATOM 8462 C C . ARG D 1 216 ? -11.616 2.414 6.900 1.00 23.86 182 ARG D C 1
ATOM 8463 O O . ARG D 1 216 ? -12.235 3.438 7.208 1.00 23.94 182 ARG D O 1
ATOM 8471 N N . SER D 1 217 ? -11.048 1.612 7.801 1.00 24.44 183 SER D N 1
ATOM 8472 C CA . SER D 1 217 ? -11.110 1.901 9.241 1.00 25.22 183 SER D CA 1
ATOM 8473 C C . SER D 1 217 ? -10.470 3.250 9.576 1.00 25.73 183 SER D C 1
ATOM 8474 O O . SER D 1 217 ? -10.928 3.956 10.475 1.00 25.80 183 SER D O 1
ATOM 8477 N N . MET D 1 218 ? -9.419 3.599 8.836 1.00 26.15 184 MET D N 1
ATOM 8478 C CA . MET D 1 218 ? -8.729 4.876 9.008 1.00 27.02 184 MET D CA 1
ATOM 8479 C C . MET D 1 218 ? -9.475 6.031 8.341 1.00 27.11 184 MET D C 1
ATOM 8480 O O . MET D 1 218 ? -9.072 7.190 8.468 1.00 27.32 184 MET D O 1
ATOM 8485 N N . GLY D 1 219 ? -10.548 5.709 7.620 1.00 27.26 185 GLY D N 1
ATOM 8486 C CA . GLY D 1 219 ? -11.452 6.727 7.092 1.00 27.27 185 GLY D CA 1
ATOM 8487 C C . GLY D 1 219 ? -11.483 6.888 5.587 1.00 27.32 185 GLY D C 1
ATOM 8488 O O . GLY D 1 219 ? -12.063 7.852 5.086 1.00 27.73 185 GLY D O 1
ATOM 8489 N N . ALA D 1 220 ? -10.884 5.949 4.856 1.00 27.24 186 ALA D N 1
ATOM 8490 C CA . ALA D 1 220 ? -10.883 6.011 3.389 1.00 27.12 186 ALA D CA 1
ATOM 8491 C C . ALA D 1 220 ? -12.297 6.008 2.818 1.00 27.23 186 ALA D C 1
ATOM 8492 O O . ALA D 1 220 ? -13.177 5.294 3.309 1.00 27.01 186 ALA D O 1
ATOM 8494 N N . GLU D 1 221 ? -12.494 6.827 1.788 1.00 26.87 187 GLU D N 1
ATOM 8495 C CA . GLU D 1 221 ? -13.730 6.861 1.013 1.00 27.16 187 GLU D CA 1
ATOM 8496 C C . GLU D 1 221 ? -13.437 6.356 -0.395 1.00 26.80 187 GLU D C 1
ATOM 8497 O O . GLU D 1 221 ? -14.331 5.896 -1.103 1.00 26.43 187 GLU D O 1
ATOM 8503 N N . ILE D 1 222 ? -12.168 6.463 -0.785 1.00 26.82 188 ILE D N 1
ATOM 8504 C CA . ILE D 1 222 ? -11.691 6.026 -2.095 1.00 26.95 188 ILE D CA 1
ATOM 8505 C C . ILE D 1 222 ? -10.405 5.222 -1.924 1.00 26.91 188 ILE D C 1
ATOM 8506 O O . ILE D 1 222 ? -9.518 5.611 -1.157 1.00 27.04 188 ILE D O 1
ATOM 8511 N N . LEU D 1 223 ? -10.316 4.101 -2.636 1.00 26.81 189 LEU D N 1
ATOM 8512 C CA . LEU D 1 223 ? -9.100 3.299 -2.663 1.00 26.81 189 LEU D CA 1
ATOM 8513 C C . LEU D 1 223 ? -8.543 3.241 -4.079 1.00 26.92 189 LEU D C 1
ATOM 8514 O O . LEU D 1 223 ? -9.299 3.215 -5.052 1.00 27.01 189 LEU D O 1
ATOM 8519 N N . CYS D 1 224 ? -7.221 3.219 -4.192 1.00 27.04 190 CYS D N 1
ATOM 8520 C CA . CYS D 1 224 ? -6.586 3.096 -5.497 1.00 27.48 190 CYS D CA 1
ATOM 8521 C C . CYS D 1 224 ? -5.579 1.959 -5.503 1.00 27.27 190 CYS D C 1
ATOM 8522 O O . CYS D 1 224 ? -4.828 1.767 -4.540 1.00 27.28 190 CYS D O 1
ATOM 8525 N N . PHE D 1 225 ? -5.598 1.187 -6.585 1.00 27.04 191 PHE D N 1
ATOM 8526 C CA . PHE D 1 225 ? -4.669 0.082 -6.763 1.00 27.06 191 PHE D CA 1
ATOM 8527 C C . PHE D 1 225 ? -3.918 0.184 -8.093 1.00 26.92 191 PHE D C 1
ATOM 8528 O O . PHE D 1 225 ? -4.129 -0.647 -8.985 1.00 26.87 191 PHE D O 1
ATOM 8536 N N . PRO D 1 226 ? -3.047 1.209 -8.240 1.00 27.07 192 PRO D N 1
ATOM 8537 C CA . PRO D 1 226 ? -2.163 1.259 -9.403 1.00 27.26 192 PRO D CA 1
ATOM 8538 C C . PRO D 1 226 ? -1.406 -0.058 -9.523 1.00 27.46 192 PRO D C 1
ATOM 8539 O O . PRO D 1 226 ? -0.820 -0.529 -8.544 1.00 27.29 192 PRO D O 1
ATOM 8543 N N . SER D 1 227 ? -1.439 -0.651 -10.710 1.00 27.90 193 SER D N 1
ATOM 8544 C CA . SER D 1 227 ? -0.997 -2.026 -10.871 1.00 28.46 193 SER D CA 1
ATOM 8545 C C . SER D 1 227 ? -0.260 -2.287 -12.170 1.00 28.94 193 SER D C 1
ATOM 8546 O O . SER D 1 227 ? -0.387 -1.533 -13.139 1.00 29.00 193 SER D O 1
ATOM 8549 N N . ALA D 1 228 ? 0.502 -3.377 -12.164 1.00 29.48 194 ALA D N 1
ATOM 8550 C CA . ALA D 1 228 ? 1.049 -3.987 -13.368 1.00 30.02 194 ALA D CA 1
ATOM 8551 C C . ALA D 1 228 ? 0.738 -5.489 -13.309 1.00 30.34 194 ALA D C 1
ATOM 8552 O O . ALA D 1 228 ? 1.589 -6.301 -12.939 1.00 31.00 194 ALA D O 1
ATOM 8554 N N . PHE D 1 229 ? -0.502 -5.832 -13.656 1.00 30.32 195 PHE D N 1
ATOM 8555 C CA . PHE D 1 229 ? -1.030 -7.195 -13.569 1.00 30.45 195 PHE D CA 1
ATOM 8556 C C . PHE D 1 229 ? -0.653 -8.051 -14.763 1.00 30.75 195 PHE D C 1
ATOM 8557 O O . PHE D 1 229 ? -0.686 -7.583 -15.902 1.00 30.63 195 PHE D O 1
ATOM 8565 N N . THR D 1 230 ? -0.335 -9.317 -14.498 1.00 30.99 196 THR D N 1
ATOM 8566 C CA . THR D 1 230 ? -0.072 -10.290 -15.555 1.00 31.35 196 THR D CA 1
ATOM 8567 C C . THR D 1 230 ? -1.355 -10.598 -16.325 1.00 31.60 196 THR D C 1
ATOM 8568 O O . THR D 1 230 ? -2.460 -10.316 -15.848 1.00 31.16 196 THR D O 1
ATOM 8572 N N . ILE D 1 231 ? -1.199 -11.180 -17.512 1.00 31.94 197 ILE D N 1
ATOM 8573 C CA . ILE D 1 231 ? -2.334 -11.586 -18.340 1.00 32.43 197 ILE D CA 1
ATOM 8574 C C . ILE D 1 231 ? -3.154 -12.684 -17.658 1.00 32.53 197 ILE D C 1
ATOM 8575 O O . ILE D 1 231 ? -4.377 -12.564 -17.528 1.00 32.63 197 ILE D O 1
ATOM 8580 N N . LYS D 1 232 ? -2.467 -13.736 -17.215 1.00 32.66 198 LYS D N 1
ATOM 8581 C CA . LYS D 1 232 ? -3.111 -14.909 -16.629 1.00 32.82 198 LYS D CA 1
ATOM 8582 C C . LYS D 1 232 ? -3.906 -14.577 -15.362 1.00 32.84 198 LYS D C 1
ATOM 8583 O O . LYS D 1 232 ? -5.056 -14.999 -15.222 1.00 33.19 198 LYS D O 1
ATOM 8585 N N . THR D 1 233 ? -3.305 -13.814 -14.453 1.00 32.61 199 THR D N 1
ATOM 8586 C CA . THR D 1 233 ? -3.990 -13.443 -13.213 1.00 32.41 199 THR D CA 1
ATOM 8587 C C . THR D 1 233 ? -4.993 -12.306 -13.433 1.00 32.11 199 THR D C 1
ATOM 8588 O O . THR D 1 233 ? -6.021 -12.241 -12.757 1.00 31.94 199 THR D O 1
ATOM 8592 N N . GLY D 1 234 ? -4.690 -11.422 -14.381 1.00 31.89 200 GLY D N 1
ATOM 8593 C CA . GLY D 1 234 ? -5.598 -10.337 -14.767 1.00 31.85 200 GLY D CA 1
ATOM 8594 C C . GLY D 1 234 ? -6.914 -10.854 -15.319 1.00 31.90 200 GLY D C 1
ATOM 8595 O O . GLY D 1 234 ? -7.987 -10.440 -14.879 1.00 31.70 200 GLY D O 1
ATOM 8596 N N . GLU D 1 235 ? -6.832 -11.769 -16.283 1.00 31.98 201 GLU D N 1
ATOM 8597 C CA . GLU D 1 235 ? -8.021 -12.399 -16.862 1.00 32.10 201 GLU D CA 1
ATOM 8598 C C . GLU D 1 235 ? -8.888 -13.066 -15.793 1.00 31.37 201 GLU D C 1
ATOM 8599 O O . GLU D 1 235 ? -10.115 -12.945 -15.811 1.00 31.37 201 GLU D O 1
ATOM 8605 N N . ALA D 1 236 ? -8.231 -13.758 -14.864 1.00 30.48 202 ALA D N 1
ATOM 8606 C CA . ALA D 1 236 ? -8.904 -14.464 -13.781 1.00 29.56 202 ALA D CA 1
ATOM 8607 C C . ALA D 1 236 ? -9.447 -13.547 -12.681 1.00 28.82 202 ALA D C 1
ATOM 8608 O O . ALA D 1 236 ? -10.600 -13.695 -12.274 1.00 28.94 202 ALA D O 1
ATOM 8610 N N . HIS D 1 237 ? -8.630 -12.606 -12.205 1.00 27.62 203 HIS D N 1
ATOM 8611 C CA . HIS D 1 237 ? -8.906 -11.945 -10.921 1.00 26.74 203 HIS D CA 1
ATOM 8612 C C . HIS D 1 237 ? -8.992 -10.412 -10.884 1.00 26.39 203 HIS D C 1
ATOM 8613 O O . HIS D 1 237 ? -9.476 -9.857 -9.894 1.00 26.51 203 HIS D O 1
ATOM 8620 N N . TRP D 1 238 ? -8.532 -9.729 -11.931 1.00 25.83 204 TRP D N 1
ATOM 8621 C CA . TRP D 1 238 ? -8.467 -8.253 -11.918 1.00 25.54 204 TRP D CA 1
ATOM 8622 C C . TRP D 1 238 ? -9.803 -7.596 -11.544 1.00 25.48 204 TRP D C 1
ATOM 8623 O O . TRP D 1 238 ? -9.898 -6.895 -10.530 1.00 25.25 204 TRP D O 1
ATOM 8634 N N . GLU D 1 239 ? -10.830 -7.842 -12.353 1.00 25.11 205 GLU D N 1
ATOM 8635 C CA . GLU D 1 239 ? -12.153 -7.264 -12.118 1.00 25.30 205 GLU D CA 1
ATOM 8636 C C . GLU D 1 239 ? -12.755 -7.741 -10.792 1.00 24.91 205 GLU D C 1
ATOM 8637 O O . GLU D 1 239 ? -13.325 -6.946 -10.047 1.00 24.81 205 GLU D O 1
ATOM 8643 N N . LEU D 1 240 ? -12.605 -9.032 -10.501 1.00 24.67 206 LEU D N 1
ATOM 8644 C CA . LEU D 1 240 ? -13.098 -9.621 -9.257 1.00 24.54 206 LEU D CA 1
ATOM 8645 C C . LEU D 1 240 ? -12.535 -8.931 -8.011 1.00 24.07 206 LEU D C 1
ATOM 8646 O O . LEU D 1 240 ? -13.294 -8.538 -7.123 1.00 23.72 206 LEU D O 1
ATOM 8651 N N . LEU D 1 241 ? -11.211 -8.783 -7.957 1.00 23.56 207 LEU D N 1
ATOM 8652 C CA . LEU D 1 241 ? -10.537 -8.178 -6.805 1.00 23.43 207 LEU D CA 1
ATOM 8653 C C . LEU D 1 241 ? -10.953 -6.725 -6.599 1.00 23.14 207 LEU D C 1
ATOM 8654 O O . LEU D 1 241 ? -11.302 -6.329 -5.491 1.00 22.78 207 LEU D O 1
ATOM 8659 N N . GLY D 1 242 ? -10.941 -5.941 -7.672 1.00 23.07 208 GLY D N 1
ATOM 8660 C CA . GLY D 1 242 ? -11.377 -4.547 -7.598 1.00 22.93 208 GLY D CA 1
ATOM 8661 C C . GLY D 1 242 ? -12.797 -4.398 -7.082 1.00 22.83 208 GLY D C 1
ATOM 8662 O O . GLY D 1 242 ? -13.057 -3.581 -6.189 1.00 22.39 208 GLY D O 1
ATOM 8663 N N . ARG D 1 243 ? -13.712 -5.187 -7.645 1.00 23.03 209 ARG D N 1
ATOM 8664 C CA . ARG D 1 243 ? -15.123 -5.167 -7.241 1.00 23.12 209 ARG D CA 1
ATOM 8665 C C . ARG D 1 243 ? -15.318 -5.661 -5.809 1.00 23.19 209 ARG D C 1
ATOM 8666 O O . ARG D 1 243 ? -16.127 -5.100 -5.056 1.00 22.92 209 ARG D O 1
ATOM 8674 N N . ALA D 1 244 ? -14.587 -6.717 -5.447 1.00 22.99 210 ALA D N 1
ATOM 8675 C CA . ALA D 1 244 ? -14.608 -7.257 -4.091 1.00 23.07 210 ALA D CA 1
ATOM 8676 C C . ALA D 1 244 ? -14.176 -6.213 -3.060 1.00 23.31 210 ALA D C 1
ATOM 8677 O O . ALA D 1 244 ? -14.852 -6.030 -2.046 1.00 22.96 210 ALA D O 1
ATOM 8679 N N . ARG D 1 245 ? -13.061 -5.527 -3.324 1.00 23.25 211 ARG D N 1
ATOM 8680 C CA . ARG D 1 245 ? -12.568 -4.500 -2.406 1.00 23.51 211 ARG D CA 1
ATOM 8681 C C . ARG D 1 245 ? -13.560 -3.347 -2.281 1.00 23.42 211 ARG D C 1
ATOM 8682 O O . ARG D 1 245 ? -13.789 -2.849 -1.177 1.00 23.27 211 ARG D O 1
ATOM 8690 N N . ALA D 1 246 ? -14.162 -2.939 -3.399 1.00 23.02 212 ALA D N 1
ATOM 8691 C CA . ALA D 1 246 ? -15.169 -1.871 -3.373 1.00 23.43 212 ALA D CA 1
ATOM 8692 C C . ALA D 1 246 ? -16.333 -2.264 -2.469 1.00 23.45 212 ALA D C 1
ATOM 8693 O O . ALA D 1 246 ? -16.751 -1.480 -1.620 1.00 23.71 212 ALA D O 1
ATOM 8695 N N . VAL D 1 247 ? -16.825 -3.490 -2.648 1.00 23.67 213 VAL D N 1
ATOM 8696 C CA . VAL D 1 247 ? -17.964 -3.999 -1.884 1.00 24.10 213 VAL D CA 1
ATOM 8697 C C . VAL D 1 247 ? -17.611 -4.237 -0.409 1.00 24.26 213 VAL D C 1
ATOM 8698 O O . VAL D 1 247 ? -18.385 -3.870 0.473 1.00 24.79 213 VAL D O 1
ATOM 8702 N N . ASP D 1 248 ? -16.443 -4.830 -0.155 1.00 24.73 214 ASP D N 1
ATOM 8703 C CA . ASP D 1 248 ? -15.943 -5.066 1.209 1.00 24.63 214 ASP D CA 1
ATOM 8704 C C . ASP D 1 248 ? -15.812 -3.775 2.016 1.00 24.53 214 ASP D C 1
ATOM 8705 O O . ASP D 1 248 ? -16.138 -3.741 3.206 1.00 24.66 214 ASP D O 1
ATOM 8710 N N . THR D 1 249 ? -15.317 -2.721 1.371 1.00 24.35 215 THR D N 1
ATOM 8711 C CA . THR D 1 249 ? -14.965 -1.485 2.071 1.00 24.17 215 THR D CA 1
ATOM 8712 C C . THR D 1 249 ? -15.997 -0.370 1.926 1.00 23.86 215 THR D C 1
ATOM 8713 O O . THR D 1 249 ? -15.944 0.612 2.663 1.00 23.83 215 THR D O 1
ATOM 8717 N N . GLN D 1 250 ? -16.926 -0.529 0.985 1.00 23.87 216 GLN D N 1
ATOM 8718 C CA . GLN D 1 250 ? -17.895 0.526 0.635 1.00 23.78 216 GLN D CA 1
ATOM 8719 C C . GLN D 1 250 ? -17.157 1.812 0.242 1.00 23.91 216 GLN D C 1
ATOM 8720 O O . GLN D 1 250 ? -17.485 2.908 0.701 1.00 23.79 216 GLN D O 1
ATOM 8726 N N . CYS D 1 251 ? -16.145 1.643 -0.607 1.00 24.01 217 CYS D N 1
ATOM 8727 C CA . CYS D 1 251 ? -15.358 2.745 -1.144 1.00 24.17 217 CYS D CA 1
ATOM 8728 C C . CYS D 1 251 ? -15.413 2.718 -2.662 1.00 23.96 217 CYS D C 1
ATOM 8729 O O . CYS D 1 251 ? -15.575 1.651 -3.269 1.00 23.83 217 CYS D O 1
ATOM 8732 N N . TYR D 1 252 ? -15.268 3.891 -3.274 1.00 23.93 218 TYR D N 1
ATOM 8733 C CA . TYR D 1 252 ? -14.932 3.961 -4.687 1.00 23.98 218 TYR D CA 1
ATOM 8734 C C . TYR D 1 252 ? -13.561 3.329 -4.873 1.00 23.91 218 TYR D C 1
ATOM 8735 O O . TYR D 1 252 ? -12.662 3.535 -4.055 1.00 23.81 218 TYR D O 1
ATOM 8744 N N . VAL D 1 253 ? -13.409 2.542 -5.931 1.00 24.00 219 VAL D N 1
ATOM 8745 C CA . VAL D 1 253 ? -12.140 1.873 -6.192 1.00 24.21 219 VAL D CA 1
ATOM 8746 C C . VAL D 1 253 ? -11.607 2.226 -7.574 1.00 24.30 219 VAL D C 1
ATOM 8747 O O . VAL D 1 253 ? -12.297 2.070 -8.584 1.00 24.05 219 VAL D O 1
ATOM 8751 N N . LEU D 1 254 ? -10.371 2.713 -7.591 1.00 24.73 220 LEU D N 1
ATOM 8752 C CA . LEU D 1 254 ? -9.715 3.160 -8.812 1.00 25.06 220 LEU D CA 1
ATOM 8753 C C . LEU D 1 254 ? -8.613 2.175 -9.155 1.00 25.42 220 LEU D C 1
ATOM 8754 O O . LEU D 1 254 ? -7.752 1.878 -8.321 1.00 25.32 220 LEU D O 1
ATOM 8759 N N . MET D 1 255 ? -8.638 1.682 -10.389 1.00 25.90 221 MET D N 1
ATOM 8760 C CA A MET D 1 255 ? -7.697 0.651 -10.814 0.50 26.38 221 MET D CA 1
ATOM 8761 C CA B MET D 1 255 ? -7.716 0.636 -10.823 0.50 26.25 221 MET D CA 1
ATOM 8762 C C . MET D 1 255 ? -6.892 1.076 -12.044 1.00 26.56 221 MET D C 1
ATOM 8763 O O . MET D 1 255 ? -7.225 0.713 -13.170 1.00 26.39 221 MET D O 1
ATOM 8772 N N . PRO D 1 256 ? -5.817 1.863 -11.828 1.00 26.96 222 PRO D N 1
ATOM 8773 C CA . PRO D 1 256 ? -4.957 2.228 -12.959 1.00 27.56 222 PRO D CA 1
ATOM 8774 C C . PRO D 1 256 ? -3.994 1.090 -13.294 1.00 27.86 222 PRO D C 1
ATOM 8775 O O . PRO D 1 256 ? -3.179 0.711 -12.459 1.00 27.94 222 PRO D O 1
ATOM 8779 N N . GLY D 1 257 ? -4.088 0.557 -14.508 1.00 28.37 223 GLY D N 1
ATOM 8780 C CA . GLY D 1 257 ? -3.252 -0.572 -14.907 1.00 29.17 223 GLY D CA 1
ATOM 8781 C C . GLY D 1 257 ? -2.349 -0.318 -16.103 1.00 29.79 223 GLY D C 1
ATOM 8782 O O . GLY D 1 257 ? -2.718 0.403 -17.034 1.00 29.61 223 GLY D O 1
ATOM 8783 N N . GLN D 1 258 ? -1.156 -0.908 -16.060 1.00 30.48 224 GLN D N 1
ATOM 8784 C CA . GLN D 1 258 ? -0.282 -1.015 -17.227 1.00 31.21 224 GLN D CA 1
ATOM 8785 C C . GLN D 1 258 ? -0.976 -1.900 -18.253 1.00 31.88 224 GLN D C 1
ATOM 8786 O O . GLN D 1 258 ? -1.724 -2.804 -17.882 1.00 31.86 224 GLN D O 1
ATOM 8792 N N . VAL D 1 259 ? -0.730 -1.650 -19.536 1.00 32.80 225 VAL D N 1
ATOM 8793 C CA . VAL D 1 259 ? -1.350 -2.446 -20.597 1.00 33.84 225 VAL D CA 1
ATOM 8794 C C . VAL D 1 259 ? -0.343 -2.874 -21.670 1.00 34.75 225 VAL D C 1
ATOM 8795 O O . VAL D 1 259 ? 0.664 -2.199 -21.883 1.00 34.83 225 VAL D O 1
ATOM 8799 N N . GLY D 1 260 ? -0.620 -4.005 -22.319 1.00 35.76 226 GLY D N 1
ATOM 8800 C CA . GLY D 1 260 ? 0.109 -4.439 -23.517 1.00 37.25 226 GLY D CA 1
ATOM 8801 C C . GLY D 1 260 ? 1.527 -4.949 -23.329 1.00 38.18 226 GLY D C 1
ATOM 8802 O O . GLY D 1 260 ? 1.974 -5.190 -22.205 1.00 38.10 226 GLY D O 1
ATOM 8803 N N . MET D 1 261 ? 2.225 -5.110 -24.452 1.00 39.24 227 MET D N 1
ATOM 8804 C CA . MET D 1 261 ? 3.598 -5.611 -24.483 1.00 40.35 227 MET D CA 1
ATOM 8805 C C . MET D 1 261 ? 4.591 -4.471 -24.266 1.00 40.66 227 MET D C 1
ATOM 8806 O O . MET D 1 261 ? 4.583 -3.481 -24.999 1.00 40.74 227 MET D O 1
ATOM 8811 N N . HIS D 1 262 ? 5.451 -4.619 -23.263 1.00 40.99 228 HIS D N 1
ATOM 8812 C CA . HIS D 1 262 ? 6.386 -3.558 -22.894 1.00 41.52 228 HIS D CA 1
ATOM 8813 C C . HIS D 1 262 ? 7.700 -3.621 -23.679 1.00 41.98 228 HIS D C 1
ATOM 8814 O O . HIS D 1 262 ? 8.303 -4.686 -23.822 1.00 41.81 228 HIS D O 1
ATOM 8821 N N . ASP D 1 263 ? 8.123 -2.469 -24.195 1.00 42.66 229 ASP D N 1
ATOM 8822 C CA . ASP D 1 263 ? 9.412 -2.344 -24.873 1.00 43.36 229 ASP D CA 1
ATOM 8823 C C . ASP D 1 263 ? 10.475 -1.948 -23.850 1.00 43.71 229 ASP D C 1
ATOM 8824 O O . ASP D 1 263 ? 10.569 -0.786 -23.454 1.00 43.61 229 ASP D O 1
ATOM 8829 N N . LEU D 1 264 ? 11.276 -2.922 -23.433 1.00 44.25 230 LEU D N 1
ATOM 8830 C CA . LEU D 1 264 ? 12.244 -2.709 -22.359 1.00 45.01 230 LEU D CA 1
ATOM 8831 C C . LEU D 1 264 ? 13.673 -2.413 -22.858 1.00 45.62 230 LEU D C 1
ATOM 8832 O O . LEU D 1 264 ? 14.652 -2.608 -22.132 1.00 45.67 230 LEU D O 1
ATOM 8837 N N . SER D 1 265 ? 13.773 -1.915 -24.090 1.00 46.35 231 SER D N 1
ATOM 8838 C CA . SER D 1 265 ? 15.057 -1.600 -24.722 1.00 46.98 231 SER D CA 1
ATOM 8839 C C . SER D 1 265 ? 15.837 -0.522 -23.973 1.00 47.42 231 SER D C 1
ATOM 8840 O O . SER D 1 265 ? 15.275 0.499 -23.566 1.00 47.40 231 SER D O 1
ATOM 8843 N N . ASP D 1 266 ? 17.132 -0.765 -23.792 1.00 48.01 232 ASP D N 1
ATOM 8844 C CA . ASP D 1 266 ? 18.036 0.205 -23.176 1.00 48.68 232 ASP D CA 1
ATOM 8845 C C . ASP D 1 266 ? 19.455 -0.012 -23.712 1.00 49.18 232 ASP D C 1
ATOM 8846 O O . ASP D 1 266 ? 20.237 -0.757 -23.114 1.00 49.28 232 ASP D O 1
ATOM 8851 N N . PRO D 1 267 ? 19.788 0.638 -24.848 1.00 49.68 233 PRO D N 1
ATOM 8852 C CA . PRO D 1 267 ? 21.085 0.444 -25.513 1.00 50.11 233 PRO D CA 1
ATOM 8853 C C . PRO D 1 267 ? 22.290 0.749 -24.617 1.00 50.50 233 PRO D C 1
ATOM 8854 O O . PRO D 1 267 ? 23.302 0.051 -24.697 1.00 50.44 233 PRO D O 1
ATOM 8858 N N . GLU D 1 268 ? 22.169 1.773 -23.773 1.00 51.07 234 GLU D N 1
ATOM 8859 C CA . GLU D 1 268 ? 23.240 2.163 -22.853 1.00 51.65 234 GLU D CA 1
ATOM 8860 C C . GLU D 1 268 ? 23.500 1.109 -21.771 1.00 52.07 234 GLU D C 1
ATOM 8861 O O . GLU D 1 268 ? 24.657 0.780 -21.491 1.00 52.23 234 GLU D O 1
ATOM 8863 N N . TRP D 1 269 ? 22.431 0.579 -21.173 1.00 52.50 235 TRP D N 1
ATOM 8864 C CA . TRP D 1 269 ? 22.568 -0.453 -20.142 1.00 52.92 235 TRP D CA 1
ATOM 8865 C C . TRP D 1 269 ? 22.951 -1.824 -20.706 1.00 53.47 235 TRP D C 1
ATOM 8866 O O . TRP D 1 269 ? 23.717 -2.562 -20.074 1.00 53.54 235 TRP D O 1
ATOM 8877 N N . GLU D 1 270 ? 22.409 -2.165 -21.877 1.00 54.01 236 GLU D N 1
ATOM 8878 C CA . GLU D 1 270 ? 22.654 -3.469 -22.509 1.00 54.57 236 GLU D CA 1
ATOM 8879 C C . GLU D 1 270 ? 24.140 -3.738 -22.759 1.00 54.85 236 GLU D C 1
ATOM 8880 O O . GLU D 1 270 ? 24.546 -4.885 -22.976 1.00 54.98 236 GLU D O 1
ATOM 8886 N N . LYS D 1 271 ? 24.940 -2.673 -22.712 1.00 55.11 237 LYS D N 1
ATOM 8887 C CA . LYS D 1 271 ? 26.398 -2.764 -22.768 1.00 55.34 237 LYS D CA 1
ATOM 8888 C C . LYS D 1 271 ? 26.962 -3.606 -21.618 1.00 55.48 237 LYS D C 1
ATOM 8889 O O . LYS D 1 271 ? 27.966 -4.301 -21.788 1.00 55.54 237 LYS D O 1
ATOM 8892 N N . GLN D 1 272 ? 26.307 -3.541 -20.457 1.00 55.59 238 GLN D N 1
ATOM 8893 C CA . GLN D 1 272 ? 26.724 -4.294 -19.273 1.00 55.60 238 GLN D CA 1
ATOM 8894 C C . GLN D 1 272 ? 25.572 -5.102 -18.676 1.00 55.56 238 GLN D C 1
ATOM 8895 O O . GLN D 1 272 ? 24.706 -5.600 -19.396 1.00 55.54 238 GLN D O 1
ATOM 8897 N N . SER D 1 282 ? 11.911 -13.628 -22.970 1.00 42.72 248 SER D N 1
ATOM 8898 C CA . SER D 1 282 ? 10.964 -13.340 -21.897 1.00 42.70 248 SER D CA 1
ATOM 8899 C C . SER D 1 282 ? 10.226 -12.026 -22.155 1.00 42.62 248 SER D C 1
ATOM 8900 O O . SER D 1 282 ? 10.773 -10.939 -21.945 1.00 42.94 248 SER D O 1
ATOM 8902 N N . ARG D 1 283 ? 8.982 -12.135 -22.616 1.00 42.31 249 ARG D N 1
ATOM 8903 C CA . ARG D 1 283 ? 8.188 -10.968 -22.996 1.00 41.79 249 ARG D CA 1
ATOM 8904 C C . ARG D 1 283 ? 7.228 -10.550 -21.884 1.00 41.50 249 ARG D C 1
ATOM 8905 O O . ARG D 1 283 ? 6.426 -11.356 -21.401 1.00 41.65 249 ARG D O 1
ATOM 8907 N N . ARG D 1 284 ? 7.317 -9.283 -21.490 1.00 40.85 250 ARG D N 1
ATOM 8908 C CA . ARG D 1 284 ? 6.528 -8.753 -20.381 1.00 40.21 250 ARG D CA 1
ATOM 8909 C C . ARG D 1 284 ? 5.266 -8.070 -20.911 1.00 39.53 250 ARG D C 1
ATOM 8910 O O . ARG D 1 284 ? 5.343 -7.136 -21.718 1.00 39.26 250 ARG D O 1
ATOM 8918 N N . GLU D 1 285 ? 4.109 -8.550 -20.457 1.00 38.53 251 GLU D N 1
ATOM 8919 C CA . GLU D 1 285 ? 2.821 -8.087 -20.960 1.00 37.69 251 GLU D CA 1
ATOM 8920 C C . GLU D 1 285 ? 1.809 -7.868 -19.832 1.00 36.72 251 GLU D C 1
ATOM 8921 O O . GLU D 1 285 ? 1.583 -8.761 -19.014 1.00 36.80 251 GLU D O 1
ATOM 8927 N N . SER D 1 286 ? 1.198 -6.684 -19.814 1.00 35.42 252 SER D N 1
ATOM 8928 C CA . SER D 1 286 ? 0.237 -6.304 -18.773 1.00 34.18 252 SER D CA 1
ATOM 8929 C C . SER D 1 286 ? -1.229 -6.374 -19.226 1.00 33.48 252 SER D C 1
ATOM 8930 O O . SER D 1 286 ? -1.542 -6.168 -20.402 1.00 33.23 252 SER D O 1
ATOM 8933 N N . TRP D 1 287 ? -2.116 -6.640 -18.268 1.00 32.53 253 TRP D N 1
ATOM 8934 C CA . TRP D 1 287 ? -3.539 -6.887 -18.522 1.00 31.67 253 TRP D CA 1
ATOM 8935 C C . TRP D 1 287 ? -4.350 -5.665 -18.969 1.00 30.99 253 TRP D C 1
ATOM 8936 O O . TRP D 1 287 ? -5.244 -5.787 -19.803 1.00 30.85 253 TRP D O 1
ATOM 8947 N N . GLY D 1 288 ? -4.048 -4.499 -18.406 1.00 30.45 254 GLY D N 1
ATOM 8948 C CA . GLY D 1 288 ? -4.819 -3.294 -18.692 1.00 30.11 254 GLY D CA 1
ATOM 8949 C C . GLY D 1 288 ? -6.181 -3.335 -18.023 1.00 29.75 254 GLY D C 1
ATOM 8950 O O . GLY D 1 288 ? -6.274 -3.562 -16.818 1.00 29.58 254 GLY D O 1
ATOM 8951 N N . HIS D 1 289 ? -7.234 -3.127 -18.813 1.00 29.54 255 HIS D N 1
ATOM 8952 C CA . HIS D 1 289 ? -8.619 -3.116 -18.313 1.00 29.12 255 HIS D CA 1
ATOM 8953 C C . HIS D 1 289 ? -8.790 -2.170 -17.121 1.00 28.80 255 HIS D C 1
ATOM 8954 O O . HIS D 1 289 ? -9.481 -2.496 -16.150 1.00 28.70 255 HIS D O 1
ATOM 8961 N N . SER D 1 290 ? -8.153 -1.002 -17.197 1.00 28.15 256 SER D N 1
ATOM 8962 C CA . SER D 1 290 ? -8.280 0.009 -16.154 1.00 27.96 256 SER D CA 1
ATOM 8963 C C . SER D 1 290 ? -9.749 0.346 -15.953 1.00 27.59 256 SER D C 1
ATOM 8964 O O . SER D 1 290 ? -10.524 0.373 -16.911 1.00 27.57 256 SER D O 1
ATOM 8967 N N . MET D 1 291 ? -10.133 0.572 -14.703 1.00 26.92 257 MET D N 1
ATOM 8968 C CA . MET D 1 291 ? -11.534 0.808 -14.390 1.00 26.52 257 MET D CA 1
ATOM 8969 C C . MET D 1 291 ? -11.742 1.611 -13.111 1.00 25.89 257 MET D C 1
ATOM 8970 O O . MET D 1 291 ? -10.822 1.771 -12.299 1.00 25.41 257 MET D O 1
ATOM 8975 N N . VAL D 1 292 ? -12.964 2.124 -12.972 1.00 25.63 258 VAL D N 1
ATOM 8976 C CA . VAL D 1 292 ? -13.436 2.800 -11.773 1.00 25.24 258 VAL D CA 1
ATOM 8977 C C . VAL D 1 292 ? -14.685 2.067 -11.294 1.00 25.30 258 VAL D C 1
ATOM 8978 O O . VAL D 1 292 ? -15.575 1.750 -12.092 1.00 25.43 258 VAL D O 1
ATOM 8982 N N . ILE D 1 293 ? -14.740 1.794 -9.991 1.00 25.11 259 ILE D N 1
ATOM 8983 C CA . ILE D 1 293 ? -15.814 0.998 -9.400 1.00 24.90 259 ILE D CA 1
ATOM 8984 C C . ILE D 1 293 ? -16.461 1.764 -8.248 1.00 24.98 259 ILE D C 1
ATOM 8985 O O . ILE D 1 293 ? -15.765 2.351 -7.419 1.00 24.60 259 ILE D O 1
ATOM 8990 N N . ASP D 1 294 ? -17.791 1.754 -8.202 1.00 24.98 260 ASP D N 1
ATOM 8991 C CA . ASP D 1 294 ? -18.507 2.427 -7.127 1.00 25.19 260 ASP D CA 1
ATOM 8992 C C . ASP D 1 294 ? -18.598 1.533 -5.878 1.00 25.01 260 ASP D C 1
ATOM 8993 O O . ASP D 1 294 ? -18.293 0.333 -5.960 1.00 24.76 260 ASP D O 1
ATOM 8998 N N . PRO D 1 295 ? -19.015 2.108 -4.728 1.00 24.88 261 PRO D N 1
ATOM 8999 C CA . PRO D 1 295 ? -19.048 1.387 -3.449 1.00 25.03 261 PRO D CA 1
ATOM 9000 C C . PRO D 1 295 ? -20.015 0.198 -3.408 1.00 25.16 261 PRO D C 1
ATOM 9001 O O . PRO D 1 295 ? -19.978 -0.592 -2.460 1.00 25.29 261 PRO D O 1
ATOM 9005 N N . TRP D 1 296 ? -20.865 0.079 -4.426 1.00 25.23 262 TRP D N 1
ATOM 9006 C CA . TRP D 1 296 ? -21.789 -1.048 -4.551 1.00 25.40 262 TRP D CA 1
ATOM 9007 C C . TRP D 1 296 ? -21.205 -2.133 -5.463 1.00 25.50 262 TRP D C 1
ATOM 9008 O O . TRP D 1 296 ? -21.793 -3.205 -5.634 1.00 25.48 262 TRP D O 1
ATOM 9019 N N . GLY D 1 297 ? -20.043 -1.854 -6.045 1.00 25.37 263 GLY D N 1
ATOM 9020 C CA . GLY D 1 297 ? -19.365 -2.819 -6.901 1.00 25.83 263 GLY D CA 1
ATOM 9021 C C . GLY D 1 297 ? -19.663 -2.693 -8.385 1.00 26.23 263 GLY D C 1
ATOM 9022 O O . GLY D 1 297 ? -19.225 -3.525 -9.179 1.00 25.99 263 GLY D O 1
ATOM 9023 N N . LYS D 1 298 ? -20.404 -1.655 -8.764 1.00 26.53 264 LYS D N 1
ATOM 9024 C CA . LYS D 1 298 ? -20.711 -1.420 -10.172 1.00 27.10 264 LYS D CA 1
ATOM 9025 C C . LYS D 1 298 ? -19.557 -0.691 -10.860 1.00 27.15 264 LYS D C 1
ATOM 9026 O O . LYS D 1 298 ? -19.055 0.319 -10.357 1.00 26.92 264 LYS D O 1
ATOM 9032 N N . ILE D 1 299 ? -19.148 -1.219 -12.009 1.00 27.54 265 ILE D N 1
ATOM 9033 C CA . ILE D 1 299 ? -18.126 -0.593 -12.850 1.00 27.93 265 ILE D CA 1
ATOM 9034 C C . ILE D 1 299 ? -18.740 0.624 -13.534 1.00 28.02 265 ILE D C 1
ATOM 9035 O O . ILE D 1 299 ? -19.698 0.502 -14.293 1.00 28.38 265 ILE D O 1
ATOM 9040 N N . ILE D 1 300 ? -18.196 1.799 -13.255 1.00 28.24 266 ILE D N 1
ATOM 9041 C CA . ILE D 1 300 ? -18.778 3.027 -13.781 1.00 28.66 266 ILE D CA 1
ATOM 9042 C C . ILE D 1 300 ? -17.936 3.650 -14.898 1.00 29.13 266 ILE D C 1
ATOM 9043 O O . ILE D 1 300 ? -18.416 4.506 -15.637 1.00 29.09 266 ILE D O 1
ATOM 9048 N N . ALA D 1 301 ? -16.689 3.195 -15.010 1.00 29.75 267 ALA D N 1
ATOM 9049 C CA . ALA D 1 301 ? -15.781 3.582 -16.088 1.00 30.33 267 ALA D CA 1
ATOM 9050 C C . ALA D 1 301 ? -14.836 2.418 -16.355 1.00 30.86 267 ALA D C 1
ATOM 9051 O O . ALA D 1 301 ? -14.469 1.689 -15.432 1.00 30.64 267 ALA D O 1
ATOM 9053 N N . HIS D 1 302 ? -14.449 2.245 -17.615 1.00 31.51 268 HIS D N 1
ATOM 9054 C CA . HIS D 1 302 ? -13.594 1.131 -18.020 1.00 32.52 268 HIS D CA 1
ATOM 9055 C C . HIS D 1 302 ? -12.848 1.478 -19.305 1.00 33.13 268 HIS D C 1
ATOM 9056 O O . HIS D 1 302 ? -13.428 2.047 -20.235 1.00 32.76 268 HIS D O 1
ATOM 9063 N N . ALA D 1 303 ? -11.564 1.131 -19.347 1.00 34.06 269 ALA D N 1
ATOM 9064 C CA . ALA D 1 303 ? -10.732 1.353 -20.529 1.00 35.30 269 ALA D CA 1
ATOM 9065 C C . ALA D 1 303 ? -11.350 0.745 -21.787 1.00 36.23 269 ALA D C 1
ATOM 9066 O O . ALA D 1 303 ? -11.978 -0.314 -21.733 1.00 35.93 269 ALA D O 1
ATOM 9068 N N . ASP D 1 304 ? -11.176 1.427 -22.916 1.00 37.74 270 ASP D N 1
ATOM 9069 C CA . ASP D 1 304 ? -11.612 0.899 -24.205 1.00 39.28 270 ASP D CA 1
ATOM 9070 C C . ASP D 1 304 ? -10.635 -0.195 -24.635 1.00 40.03 270 ASP D C 1
ATOM 9071 O O . ASP D 1 304 ? -9.441 0.071 -24.787 1.00 40.05 270 ASP D O 1
ATOM 9076 N N . PRO D 1 305 ? -11.135 -1.431 -24.823 1.00 40.94 271 PRO D N 1
ATOM 9077 C CA . PRO D 1 305 ? -10.265 -2.564 -25.157 1.00 41.64 271 PRO D CA 1
ATOM 9078 C C . PRO D 1 305 ? -9.546 -2.435 -26.510 1.00 42.45 271 PRO D C 1
ATOM 9079 O O . PRO D 1 305 ? -8.475 -3.021 -26.690 1.00 42.65 271 PRO D O 1
ATOM 9083 N N . SER D 1 306 ? -10.128 -1.675 -27.438 1.00 43.18 272 SER D N 1
ATOM 9084 C CA . SER D 1 306 ? -9.555 -1.499 -28.774 1.00 44.03 272 SER D CA 1
ATOM 9085 C C . SER D 1 306 ? -8.364 -0.537 -28.785 1.00 44.49 272 SER D C 1
ATOM 9086 O O . SER D 1 306 ? -7.321 -0.840 -29.373 1.00 44.74 272 SER D O 1
ATOM 9089 N N . THR D 1 307 ? -8.530 0.617 -28.135 1.00 44.90 273 THR D N 1
ATOM 9090 C CA . THR D 1 307 ? -7.492 1.652 -28.070 1.00 45.15 273 THR D CA 1
ATOM 9091 C C . THR D 1 307 ? -6.124 1.072 -27.700 1.00 45.19 273 THR D C 1
ATOM 9092 O O . THR D 1 307 ? -5.959 0.474 -26.631 1.00 45.47 273 THR D O 1
ATOM 9096 N N . VAL D 1 308 ? -5.156 1.243 -28.598 1.00 45.05 274 VAL D N 1
ATOM 9097 C CA . VAL D 1 308 ? -3.795 0.758 -28.378 1.00 44.80 274 VAL D CA 1
ATOM 9098 C C . VAL D 1 308 ? -2.963 1.808 -27.644 1.00 44.49 274 VAL D C 1
ATOM 9099 O O . VAL D 1 308 ? -2.982 2.990 -28.001 1.00 44.62 274 VAL D O 1
ATOM 9101 N N . GLY D 1 309 ? -2.245 1.372 -26.611 1.00 43.98 275 GLY D N 1
ATOM 9102 C CA . GLY D 1 309 ? -1.403 2.270 -25.819 1.00 43.22 275 GLY D CA 1
ATOM 9103 C C . GLY D 1 309 ? -2.194 3.185 -24.896 1.00 42.48 275 GLY D C 1
ATOM 9104 O O . GLY D 1 309 ? -3.327 2.864 -24.528 1.00 42.71 275 GLY D O 1
ATOM 9105 N N . PRO D 1 310 ? -1.612 4.347 -24.539 1.00 41.73 276 PRO D N 1
ATOM 9106 C CA . PRO D 1 310 ? -2.139 5.202 -23.468 1.00 40.94 276 PRO D CA 1
ATOM 9107 C C . PRO D 1 310 ? -3.585 5.655 -23.679 1.00 40.23 276 PRO D C 1
ATOM 9108 O O . PRO D 1 310 ? -3.972 5.994 -24.798 1.00 40.00 276 PRO D O 1
ATOM 9112 N N . GLN D 1 311 ? -4.372 5.643 -22.604 1.00 39.21 277 GLN D N 1
ATOM 9113 C CA . GLN D 1 311 ? -5.728 6.203 -22.624 1.00 38.08 277 GLN D CA 1
ATOM 9114 C C . GLN D 1 311 ? -6.170 6.660 -21.239 1.00 37.69 277 GLN D C 1
ATOM 9115 O O . GLN D 1 311 ? -5.610 6.240 -20.222 1.00 37.35 277 GLN D O 1
ATOM 9121 N N . LEU D 1 312 ? -7.178 7.522 -21.216 1.00 37.12 278 LEU D N 1
ATOM 9122 C CA . LEU D 1 312 ? -7.697 8.083 -19.984 1.00 36.84 278 LEU D CA 1
ATOM 9123 C C . LEU D 1 312 ? -9.187 7.795 -19.871 1.00 36.68 278 LEU D C 1
ATOM 9124 O O . LEU D 1 312 ? -9.932 7.946 -20.844 1.00 36.57 278 LEU D O 1
ATOM 9129 N N . ILE D 1 313 ? -9.608 7.351 -18.689 1.00 36.37 279 ILE D N 1
ATOM 9130 C CA . ILE D 1 313 ? -11.027 7.182 -18.385 1.00 36.17 279 ILE D CA 1
ATOM 9131 C C . ILE D 1 313 ? -11.443 8.141 -17.278 1.00 36.21 279 ILE D C 1
ATOM 9132 O O . ILE D 1 313 ? -10.640 8.501 -16.411 1.00 36.07 279 ILE D O 1
ATOM 9137 N N . LEU D 1 314 ? -12.703 8.557 -17.328 1.00 36.13 280 LEU D N 1
ATOM 9138 C CA . LEU D 1 314 ? -13.225 9.551 -16.407 1.00 36.25 280 LEU D CA 1
ATOM 9139 C C . LEU D 1 314 ? -14.464 9.032 -15.704 1.00 36.20 280 LEU D C 1
ATOM 9140 O O . LEU D 1 314 ? -15.243 8.267 -16.276 1.00 36.05 280 LEU D O 1
ATOM 9145 N N . ALA D 1 315 ? -14.636 9.461 -14.460 1.00 36.31 281 ALA D N 1
ATOM 9146 C CA . ALA D 1 315 ? -15.810 9.119 -13.678 1.00 36.41 281 ALA D CA 1
ATOM 9147 C C . ALA D 1 315 ? -16.095 10.227 -12.682 1.00 36.49 281 ALA D C 1
ATOM 9148 O O . ALA D 1 315 ? -15.169 10.837 -12.138 1.00 36.53 281 ALA D O 1
ATOM 9150 N N . ASP D 1 316 ? -17.379 10.491 -12.456 1.00 36.65 282 ASP D N 1
ATOM 9151 C CA . ASP D 1 316 ? -17.803 11.447 -11.439 1.00 36.86 282 ASP D CA 1
ATOM 9152 C C . ASP D 1 316 ? -18.178 10.699 -10.169 1.00 36.74 282 ASP D C 1
ATOM 9153 O O . ASP D 1 316 ? -19.116 9.899 -10.166 1.00 36.96 282 ASP D O 1
ATOM 9158 N N . LEU D 1 317 ? -17.437 10.960 -9.097 1.00 36.48 283 LEU D N 1
ATOM 9159 C CA . LEU D 1 317 ? -17.655 10.279 -7.826 1.00 36.36 283 LEU D CA 1
ATOM 9160 C C . LEU D 1 317 ? -18.694 11.015 -6.989 1.00 36.33 283 LEU D C 1
ATOM 9161 O O . LEU D 1 317 ? -18.575 12.220 -6.753 1.00 36.16 283 LEU D O 1
ATOM 9166 N N . ASP D 1 318 ? -19.706 10.270 -6.549 1.00 36.39 284 ASP D N 1
ATOM 9167 C CA . ASP D 1 318 ? -20.833 10.816 -5.799 1.00 36.36 284 ASP D CA 1
ATOM 9168 C C . ASP D 1 318 ? -20.721 10.476 -4.307 1.00 36.36 284 ASP D C 1
ATOM 9169 O O . ASP D 1 318 ? -20.935 9.327 -3.899 1.00 36.32 284 ASP D O 1
ATOM 9174 N N . ARG D 1 319 ? -20.394 11.484 -3.499 1.00 36.08 285 ARG D N 1
ATOM 9175 C CA . ARG D 1 319 ? -20.228 11.300 -2.053 1.00 35.91 285 ARG D CA 1
ATOM 9176 C C . ARG D 1 319 ? -21.536 10.919 -1.349 1.00 35.71 285 ARG D C 1
ATOM 9177 O O . ARG D 1 319 ? -21.516 10.251 -0.311 1.00 35.57 285 ARG D O 1
ATOM 9179 N N . GLU D 1 320 ? -22.664 11.342 -1.921 1.00 35.51 286 GLU D N 1
ATOM 9180 C CA . GLU D 1 320 ? -23.982 11.034 -1.366 1.00 35.27 286 GLU D CA 1
ATOM 9181 C C . GLU D 1 320 ? -24.355 9.559 -1.532 1.00 34.97 286 GLU D C 1
ATOM 9182 O O . GLU D 1 320 ? -24.920 8.965 -0.611 1.00 35.11 286 GLU D O 1
ATOM 9185 N N . LEU D 1 321 ? -24.044 8.981 -2.696 1.00 34.33 287 LEU D N 1
ATOM 9186 C CA . LEU D 1 321 ? -24.229 7.539 -2.934 1.00 33.96 287 LEU D CA 1
ATOM 9187 C C . LEU D 1 321 ? -23.388 6.714 -1.956 1.00 33.55 287 LEU D C 1
ATOM 9188 O O . LEU D 1 321 ? -23.870 5.736 -1.371 1.00 33.57 287 LEU D O 1
ATOM 9193 N N . LEU D 1 322 ? -22.135 7.128 -1.778 1.00 33.03 288 LEU D N 1
ATOM 9194 C CA . LEU D 1 322 ? -21.226 6.493 -0.831 1.00 32.58 288 LEU D CA 1
ATOM 9195 C C . LEU D 1 322 ? -21.777 6.550 0.596 1.00 32.36 288 LEU D C 1
ATOM 9196 O O . LEU D 1 322 ? -21.786 5.539 1.299 1.00 31.86 288 LEU D O 1
ATOM 9201 N N . GLN D 1 323 ? -22.226 7.733 1.011 1.00 32.07 289 GLN D N 1
ATOM 9202 C CA . GLN D 1 323 ? -22.820 7.919 2.333 1.00 32.03 289 GLN D CA 1
ATOM 9203 C C . GLN D 1 323 ? -24.095 7.081 2.498 1.00 31.87 289 GLN D C 1
ATOM 9204 O O . GLN D 1 323 ? -24.278 6.435 3.527 1.00 31.89 289 GLN D O 1
ATOM 9206 N N . GLU D 1 324 ? -24.948 7.085 1.473 1.00 31.65 290 GLU D N 1
ATOM 9207 C CA . GLU D 1 324 ? -26.195 6.304 1.457 1.00 31.62 290 GLU D CA 1
ATOM 9208 C C . GLU D 1 324 ? -25.946 4.803 1.616 1.00 30.93 290 GLU D C 1
ATOM 9209 O O . GLU D 1 324 ? -26.614 4.136 2.415 1.00 30.65 290 GLU D O 1
ATOM 9215 N N . ILE D 1 325 ? -24.990 4.279 0.852 1.00 30.00 291 ILE D N 1
ATOM 9216 C CA . ILE D 1 325 ? -24.627 2.861 0.930 1.00 29.33 291 ILE D CA 1
ATOM 9217 C C . ILE D 1 325 ? -24.152 2.507 2.345 1.00 28.86 291 ILE D C 1
ATOM 9218 O O . ILE D 1 325 ? -24.563 1.485 2.910 1.00 28.65 291 ILE D O 1
ATOM 9223 N N . ARG D 1 326 ? -23.324 3.377 2.921 1.00 28.17 292 ARG D N 1
ATOM 9224 C CA . ARG D 1 326 ? -22.775 3.163 4.258 1.00 28.05 292 ARG D CA 1
ATOM 9225 C C . ARG D 1 326 ? -23.858 3.261 5.342 1.00 28.19 292 ARG D C 1
ATOM 9226 O O . ARG D 1 326 ? -23.822 2.521 6.322 1.00 28.22 292 ARG D O 1
ATOM 9234 N N . ASN D 1 327 ? -24.815 4.170 5.152 1.00 28.24 293 ASN D N 1
ATOM 9235 C CA A ASN D 1 327 ? -25.918 4.338 6.097 0.50 28.27 293 ASN D CA 1
ATOM 9236 C CA B ASN D 1 327 ? -25.924 4.345 6.095 0.50 28.47 293 ASN D CA 1
ATOM 9237 C C . ASN D 1 327 ? -26.865 3.141 6.105 1.00 28.27 293 ASN D C 1
ATOM 9238 O O . ASN D 1 327 ? -27.336 2.724 7.165 1.00 28.20 293 ASN D O 1
ATOM 9247 N N . LYS D 1 328 ? -27.124 2.594 4.917 1.00 28.03 294 LYS D N 1
ATOM 9248 C CA . LYS D 1 328 ? -28.073 1.501 4.729 1.00 28.02 294 LYS D CA 1
ATOM 9249 C C . LYS D 1 328 ? -27.538 0.137 5.160 1.00 27.74 294 LYS D C 1
ATOM 9250 O O . LYS D 1 328 ? -28.290 -0.694 5.677 1.00 27.85 294 LYS D O 1
ATOM 9254 N N . MET D 1 329 ? -26.250 -0.092 4.925 1.00 27.42 295 MET D N 1
ATOM 9255 C CA . MET D 1 329 ? -25.570 -1.307 5.373 1.00 26.94 295 MET D CA 1
ATOM 9256 C C . MET D 1 329 ? -24.357 -0.883 6.204 1.00 26.82 295 MET D C 1
ATOM 9257 O O . MET D 1 329 ? -23.246 -0.785 5.677 1.00 26.70 295 MET D O 1
ATOM 9262 N N . PRO D 1 330 ? -24.571 -0.607 7.508 1.00 26.64 296 PRO D N 1
ATOM 9263 C CA . PRO D 1 330 ? -23.518 -0.017 8.345 1.00 26.32 296 PRO D CA 1
ATOM 9264 C C . PRO D 1 330 ? -22.438 -1.009 8.798 1.00 25.89 296 PRO D C 1
ATOM 9265 O O . PRO D 1 330 ? -22.252 -1.233 10.000 1.00 25.68 296 PRO D O 1
ATOM 9269 N N . LEU D 1 331 ? -21.713 -1.563 7.829 1.00 25.48 297 LEU D N 1
ATOM 9270 C CA . LEU D 1 331 ? -20.698 -2.596 8.083 1.00 25.25 297 LEU D CA 1
ATOM 9271 C C . LEU D 1 331 ? -19.675 -2.226 9.161 1.00 25.33 297 LEU D C 1
ATOM 9272 O O . LEU D 1 331 ? -19.283 -3.076 9.958 1.00 25.21 297 LEU D O 1
ATOM 9277 N N . TRP D 1 332 ? -19.250 -0.966 9.196 1.00 25.21 298 TRP D N 1
ATOM 9278 C CA . TRP D 1 332 ? -18.258 -0.550 10.196 1.00 25.56 298 TRP D CA 1
ATOM 9279 C C . TRP D 1 332 ? -18.796 -0.341 11.617 1.00 25.79 298 TRP D C 1
ATOM 9280 O O . TRP D 1 332 ? -18.022 -0.148 12.560 1.00 26.36 298 TRP D O 1
ATOM 9291 N N . ASN D 1 333 ? -20.117 -0.407 11.763 1.00 26.05 299 ASN D N 1
ATOM 9292 C CA . ASN D 1 333 ? -20.763 -0.443 13.075 1.00 26.39 299 ASN D CA 1
ATOM 9293 C C . ASN D 1 333 ? -21.094 -1.875 13.502 1.00 26.32 299 ASN D C 1
ATOM 9294 O O . ASN D 1 333 ? -21.692 -2.095 14.559 1.00 26.33 299 ASN D O 1
ATOM 9299 N N . GLN D 1 334 ? -20.702 -2.845 12.685 1.00 26.03 300 GLN D N 1
ATOM 9300 C CA . GLN D 1 334 ? -21.176 -4.220 12.871 1.00 26.15 300 GLN D CA 1
ATOM 9301 C C . GLN D 1 334 ? -20.074 -5.269 12.975 1.00 26.12 300 GLN D C 1
ATOM 9302 O O . GLN D 1 334 ? -20.364 -6.466 13.102 1.00 26.13 300 GLN D O 1
ATOM 9308 N N . ARG D 1 335 ? -18.821 -4.823 12.925 1.00 26.21 301 ARG D N 1
ATOM 9309 C CA . ARG D 1 335 ? -17.672 -5.729 12.966 1.00 26.28 301 ARG D CA 1
ATOM 9310 C C . ARG D 1 335 ? -17.513 -6.331 14.361 1.00 26.59 301 ARG D C 1
ATOM 9311 O O . ARG D 1 335 ? -17.959 -5.753 15.355 1.00 26.58 301 ARG D O 1
ATOM 9319 N N . ARG D 1 336 ? -16.886 -7.498 14.432 1.00 26.80 302 ARG D N 1
ATOM 9320 C CA . ARG D 1 336 ? -16.668 -8.149 15.714 1.00 27.35 302 ARG D CA 1
ATOM 9321 C C . ARG D 1 336 ? -15.218 -7.972 16.157 1.00 28.00 302 ARG D C 1
ATOM 9322 O O . ARG D 1 336 ? -14.431 -8.925 16.168 1.00 27.84 302 ARG D O 1
ATOM 9330 N N . ASP D 1 337 ? -14.884 -6.729 16.512 1.00 28.93 303 ASP D N 1
ATOM 9331 C CA . ASP D 1 337 ? -13.544 -6.361 16.981 1.00 29.99 303 ASP D CA 1
ATOM 9332 C C . ASP D 1 337 ? -13.141 -7.140 18.229 1.00 30.34 303 ASP D C 1
ATOM 9333 O O . ASP D 1 337 ? -11.953 -7.342 18.482 1.00 30.86 303 ASP D O 1
ATOM 9337 N N . ASP D 1 338 ? -14.139 -7.580 18.996 1.00 30.60 304 ASP D N 1
ATOM 9338 C CA . ASP D 1 338 ? -13.921 -8.416 20.176 1.00 30.62 304 ASP D CA 1
ATOM 9339 C C . ASP D 1 338 ? -13.276 -9.770 19.846 1.00 30.66 304 ASP D C 1
ATOM 9340 O O . ASP D 1 338 ? -12.532 -10.323 20.664 1.00 30.54 304 ASP D O 1
ATOM 9345 N N . LEU D 1 339 ? -13.538 -10.279 18.644 1.00 30.38 305 LEU D N 1
ATOM 9346 C CA . LEU D 1 339 ? -13.019 -11.579 18.213 1.00 30.31 305 LEU D CA 1
ATOM 9347 C C . LEU D 1 339 ? -11.911 -11.506 17.155 1.00 30.32 305 LEU D C 1
ATOM 9348 O O . LEU D 1 339 ? -11.028 -12.367 17.125 1.00 30.47 305 LEU D O 1
ATOM 9353 N N . PHE D 1 340 ? -11.958 -10.494 16.289 1.00 30.04 306 PHE D N 1
ATOM 9354 C CA . PHE D 1 340 ? -10.995 -10.385 15.189 1.00 30.18 306 PHE D CA 1
ATOM 9355 C C . PHE D 1 340 ? -10.085 -9.166 15.334 1.00 30.55 306 PHE D C 1
ATOM 9356 O O . PHE D 1 340 ? -10.173 -8.431 16.320 1.00 30.96 306 PHE D O 1
#

GO terms:
  GO:0110050 deaminated glutathione amidase activity (F, IDA)
  GO:0050406 [acetyl-CoA carboxylase]-phosphatase activity (F, EXP)

InterPro domains:
  IPR001110 Uncharacterised protein family UPF0012, conserved site [PS01227] (165-185)
  IPR003010 Carbon-nitrogen hydrolase [PF00795] (7-292)
  IPR003010 Carbon-nitrogen hydrolase [PS50263] (6-285)
  IPR036526 Carbon-nitrogen hydrolase superfamily [G3DSA:3.60.110.10] (5-307)
  IPR036526 Carbon-nitrogen hydrolase superfamily [SSF56317] (6-306)
  IPR045254 Nit1/2, carbon-nitrogen hydrolase domain [cd07572] (7-302)

Nearest PDB structures (foldseek):
  4hg5-assembly1_C  TM=1.003E+00  e=9.057E-66  Saccharomyces cerevisiae S288C
  4hgd-assembly2_C  TM=1.003E+00  e=1.381E-63  Saccharomyces cerevisiae S288C
  4hg5-assembly2_B  TM=9.963E-01  e=3.498E-62  Saccharomyces cerevisiae S288C
  4hg3-assembly2_B  TM=9.985E-01  e=5.994E-62  Saccharomyces cerevisiae S288C
  4h5u-assembly1_C-2  TM=1.003E+00  e=1.305E-61  Saccharomyces cerevisiae S288C